Protein 8YUI (pdb70)

Foldseek 3Di:
DDFFAEEFEDEDDQQCLQVPDPPDCLNPVDALPLCDLVNLQLHLEYAYDDWEQDPVLATGRDVSHDVVSVLVRLVSVVVSCVSPVRYFYEYEYADCQQAPPPHPPNVSVLVCLPDPVSLLRHLVRQVVVCVVSVGQEYEYEHLDDALVSQVSVLVSLVNNLVVQVVVCVVVVVPVRGYFYEYEAELWQPSCLRCLLVLLSNLVSGQAYEYQQFCCAAPVDQWGAARAQAFADPVADWAARCNLVHPNPDDPVQSCQATPPGGGRHNLNSLSSQLQDANRDQQRYAYEFEQKKFKFFPFDDDPLRGGGGGDQDPDPPRDDQCLPLFQQPVCNSVSHNGMGGNQSVVRCVVDPGQWDWDADLQSQFIWIHRNVGGMIIHHHDLRSLLLVLVVCVVSVHNHYYYYHQSRQHSVNVNSVSRSCSRPPPPDDCVPPDNGDGHHDRHHHPSCAAADDADAQDAPDFCAAQHWHDDDFFIWGFNGTGDRDDPPPDDGIDGRHGHDD/DDFFAEEFEDEDDQQCLVVPDPPDCLNPVDALPLCDLVNLQLHLEYAYDDWEQDPVLATGRDVSHPVVSVLVRLVSVVVSCVSPVRYFYEYEYADCQQAPPPHPPNVSLQVCLQDPVSLLRHLVRQVVVCVVSVGQEYEYEHLADAQNRQVSVLVSLVNNLVVQVVVCVVVVVPVRGYFYEYEAELWQPSCLRHLLVLLSNLVSGQAYEYQQFCCAAPVDQWAAARAQAFADPVADWAARCNLVHPNPDDPVQSCQATPPRGGRHNLNSLSSQLQDANRDQQRYAYEFEQKKFKFFPFDDDPLRGGGGGDQDPDPPRDDQCLPLFQQPVCNSVSHNGMGGNQSVVRCVVDPGQWDWDADLQSQFIWIHRNVGSMIIHHHDLRSLLLVLVVCVVSVHNHYYYYHQSRQHSVNVNSVSRSCSRPPPPDDCPVPDNGDGHHDRHHHPSDAAADDADAQDAPDFCAAQHWHDDDFFIWGFNGTGDRDDPPPDDGIDGRHGHD

Structure (mmCIF, N/CA/C/O backbone):
data_8YUI
#
_entry.id   8YUI
#
_cell.length_a   97.380
_cell.length_b   97.380
_cell.length_c   197.347
_cell.angle_alpha   90.000
_cell.angle_beta   90.000
_cell.angle_gamma   90.000
#
_symmetry.space_group_name_H-M   'P 21 21 21'
#
loop_
_entity.id
_entity.type
_entity.pdbx_description
1 polymer 'Chitinase B'
2 branched 2-acetamido-2-deoxy-beta-D-glucopyranose-(1-4)-2-acetamido-2-deoxy-beta-D-glucopyranose
3 non-polymer GLYCEROL
4 non-polymer 2-METHYL-4,5-DIHYDRO-(1,2-DIDEOXY-ALPHA-D-GLUCOPYRANOSO)[2,1-D]-1,3-OXAZOLE
5 non-polymer 'ACETATE ION'
6 non-polymer 'PHOSPHATE ION'
7 water water
#
loop_
_atom_site.group_PDB
_atom_site.id
_atom_site.type_symbol
_atom_site.label_atom_id
_atom_site.label_alt_id
_atom_site.label_comp_id
_atom_site.label_asym_id
_atom_site.label_entity_id
_atom_site.label_seq_id
_atom_site.pdbx_PDB_ins_code
_atom_site.Cartn_x
_atom_site.Cartn_y
_atom_site.Cartn_z
_atom_site.occupancy
_atom_site.B_iso_or_equiv
_atom_site.auth_seq_id
_atom_site.auth_comp_id
_atom_site.auth_asym_id
_atom_site.auth_atom_id
_atom_site.pdbx_PDB_model_num
ATOM 1 N N . SER A 1 3 ? 1.18157 -0.87718 -11.68796 0.724 52.74651 2 SER A N 1
ATOM 2 C CA . SER A 1 3 ? 1.85567 -1.83296 -10.81237 0.724 51.85693 2 SER A CA 1
ATOM 3 C C . SER A 1 3 ? 1.66961 -3.26338 -11.31620 0.724 47.83586 2 SER A C 1
ATOM 4 O O . SER A 1 3 ? 1.61590 -3.50652 -12.52046 0.724 48.55345 2 SER A O 1
ATOM 7 N N . THR A 1 4 ? 1.58358 -4.20575 -10.38201 0.876 43.42380 3 THR A N 1
ATOM 8 C CA . THR A 1 4 ? 1.28933 -5.58612 -10.73414 0.876 39.12755 3 THR A CA 1
ATOM 9 C C . THR A 1 4 ? -0.12559 -5.68959 -11.28924 0.876 33.03947 3 THR A C 1
ATOM 10 O O . THR A 1 4 ? -1.06356 -5.08704 -10.75931 0.876 33.53044 3 THR A O 1
ATOM 14 N N . ARG A 1 5 ? -0.27833 -6.45846 -12.36393 1.000 29.11064 4 ARG A N 1
ATOM 15 C CA . ARG A 1 5 ? -1.59384 -6.63873 -12.96426 1.000 25.83103 4 ARG A CA 1
ATOM 16 C C . ARG A 1 5 ? -2.56497 -7.26768 -11.97058 1.000 24.65560 4 ARG A C 1
ATOM 17 O O . ARG A 1 5 ? -2.21197 -8.19132 -11.23134 1.000 26.31204 4 ARG A O 1
ATOM 25 N N . LYS A 1 6 ? -3.79986 -6.76718 -11.95389 1.000 22.97890 5 LYS A N 1
ATOM 26 C CA . LYS A 1 6 ? -4.81551 -7.35543 -11.09098 1.000 21.59535 5 LYS A CA 1
ATOM 27 C C . LYS A 1 6 ? -5.30118 -8.68199 -11.67295 1.000 21.10196 5 LYS A C 1
ATOM 28 O O . LYS A 1 6 ? -5.47890 -8.82744 -12.88868 1.000 21.37093 5 LYS A O 1
ATOM 34 N N . ALA A 1 7 ? -5.48348 -9.66646 -10.80510 1.000 19.48978 6 ALA A N 1
ATOM 35 C CA . ALA A 1 7 ? -6.06243 -10.93012 -11.23613 1.000 19.46612 6 ALA A CA 1
ATOM 36 C C . ALA A 1 7 ? -7.51335 -10.71691 -11.65197 1.000 18.95051 6 ALA A C 1
ATOM 37 O O . ALA A 1 7 ? -8.23146 -9.89756 -11.07116 1.000 18.94021 6 ALA A O 1
ATOM 39 N N . VAL A 1 8 ? -7.93160 -11.42083 -12.70094 1.000 17.35204 7 VAL A N 1
ATOM 40 C CA . VAL A 1 8 ? -9.31840 -11.43970 -13.15292 1.000 17.23133 7 VAL A CA 1
ATOM 41 C C . VAL A 1 8 ? -9.64484 -12.91587 -13.34052 1.000 18.41048 7 VAL A C 1
ATOM 42 O O . VAL A 1 8 ? -9.22173 -13.53449 -14.32591 1.000 19.10491 7 VAL A O 1
ATOM 46 N N . ILE A 1 9 ? -10.35617 -13.49517 -12.37347 1.000 17.41171 8 ILE A N 1
ATOM 47 C CA . ILE A 1 9 ? -10.53172 -14.93810 -12.25089 1.000 17.20985 8 ILE A CA 1
ATOM 48 C C . ILE A 1 9 ? -11.99510 -15.25477 -12.53797 1.000 17.64585 8 ILE A C 1
ATOM 49 O O . ILE A 1 9 ? -12.87963 -14.90852 -11.74563 1.000 18.06891 8 ILE A O 1
ATOM 54 N N . GLY A 1 10 ? -12.28168 -15.90828 -13.66205 1.000 16.53486 9 GLY A N 1
ATOM 55 C CA . GLY A 1 10 ? -13.65019 -16.25019 -14.02376 1.000 16.55551 9 GLY A CA 1
ATOM 56 C C . GLY A 1 10 ? -13.90054 -17.74963 -13.98260 1.000 17.62812 9 GLY A C 1
ATOM 57 O O . GLY A 1 10 ? -13.12261 -18.52938 -14.52588 1.000 18.41062 9 GLY A O 1
ATOM 58 N N . TYR A 1 11 ? -15.00274 -18.13888 -13.33645 1.000 17.14380 10 TYR A N 1
ATOM 59 C CA . TYR A 1 11 ? -15.38893 -19.54440 -13.33175 1.000 17.47166 10 TYR A CA 1
ATOM 60 C C . TYR A 1 11 ? -15.97202 -19.95851 -14.67697 1.000 19.81606 10 TYR A C 1
ATOM 61 O O . TYR A 1 11 ? -16.80783 -19.25651 -15.25370 1.000 19.45947 10 TYR A O 1
ATOM 70 N N . TYR A 1 12 ? -15.56179 -21.13197 -15.14599 1.000 18.90982 11 TYR A N 1
ATOM 71 C CA . TYR A 1 12 ? -16.23817 -21.82136 -16.23945 1.000 18.26245 11 TYR A CA 1
ATOM 72 C C . TYR A 1 12 ? -16.86059 -23.05791 -15.60817 1.000 18.76695 11 TYR A C 1
ATOM 73 O O . TYR A 1 12 ? -16.14278 -23.98186 -15.20627 1.000 19.66992 11 TYR A O 1
ATOM 82 N N . PHE A 1 13 ? -18.18230 -23.05988 -15.48033 1.000 19.26023 12 PHE A N 1
ATOM 83 C CA . PHE A 1 13 ? -18.89609 -24.16460 -14.85986 1.000 19.14673 12 PHE A CA 1
ATOM 84 C C . PHE A 1 13 ? -19.60823 -24.94711 -15.94853 1.000 19.83346 12 PHE A C 1
ATOM 85 O O . PHE A 1 13 ? -20.33339 -24.36375 -16.76693 1.000 20.55571 12 PHE A O 1
ATOM 93 N N . ILE A 1 14 ? -19.40817 -26.25905 -15.96348 1.000 20.34123 13 ILE A N 1
ATOM 94 C CA . ILE A 1 14 ? -20.12102 -27.08275 -16.93986 1.000 20.57594 13 ILE A CA 1
ATOM 95 C C . ILE A 1 14 ? -20.56800 -28.37559 -16.26597 1.000 21.44826 13 ILE A C 1
ATOM 96 O O . ILE A 1 14 ? -19.72924 -29.12424 -15.73796 1.000 22.25016 13 ILE A O 1
ATOM 101 N N . PRO A 1 15 ? -21.86707 -28.66252 -16.22945 1.000 21.66919 14 PRO A N 1
ATOM 102 C CA . PRO A 1 15 ? -22.33500 -29.87735 -15.54916 1.000 22.98797 14 PRO A CA 1
ATOM 103 C C . PRO A 1 15 ? -21.94203 -31.11599 -16.33942 1.000 22.96358 14 PRO A C 1
ATOM 104 O O . PRO A 1 15 ? -21.69013 -31.06782 -17.54900 1.000 23.26842 14 PRO A O 1
ATOM 108 N N . THR A 1 16 ? -21.95856 -32.25236 -15.63664 1.000 22.58188 15 THR A N 1
ATOM 109 C CA . THR A 1 16 ? -21.54293 -33.51960 -16.23531 1.000 22.18668 15 THR A CA 1
ATOM 110 C C . THR A 1 16 ? -22.32804 -33.84732 -17.49983 1.000 24.04288 15 THR A C 1
ATOM 111 O O . THR A 1 16 ? -21.74902 -34.32801 -18.48249 1.000 25.09237 15 THR A O 1
ATOM 115 N N . ASN A 1 17 ? -23.64483 -33.62212 -17.49698 1.000 24.59463 16 ASN A N 1
ATOM 116 C CA . ASN A 1 17 ? -24.41396 -34.00676 -18.67791 1.000 26.95144 16 ASN A CA 1
ATOM 117 C C . ASN A 1 17 ? -24.03708 -33.14877 -19.87833 1.000 25.76064 16 ASN A C 1
ATOM 118 O O . ASN A 1 17 ? -24.14342 -33.60413 -21.02312 1.000 27.72648 16 ASN A O 1
ATOM 123 N N . GLN A 1 18 ? -23.59209 -31.91292 -19.64326 1.000 24.34733 17 GLN A N 1
ATOM 124 C CA . GLN A 1 18 ? -23.14890 -31.06750 -20.74871 1.000 23.68471 17 GLN A CA 1
ATOM 125 C C . GLN A 1 18 ? -21.77207 -31.48001 -21.25707 1.000 24.69236 17 GLN A C 1
ATOM 126 O O . GLN A 1 18 ? -21.50705 -31.39761 -22.46306 1.000 25.40819 17 GLN A O 1
ATOM 132 N N . ILE A 1 19 ? -20.87794 -31.91664 -20.36649 1.000 24.12253 18 ILE A N 1
ATOM 133 C CA . ILE A 1 19 ? -19.62862 -32.52191 -20.82389 1.000 23.53726 18 ILE A CA 1
ATOM 134 C C . ILE A 1 19 ? -19.92651 -33.73891 -21.68902 1.000 25.47757 18 ILE A C 1
ATOM 135 O O . ILE A 1 19 ? -19.39537 -33.88743 -22.79839 1.000 26.66791 18 ILE A O 1
ATOM 140 N N . ASN A 1 20 ? -20.78750 -34.63104 -21.19021 1.000 26.41486 19 ASN A N 1
ATOM 141 C CA . ASN A 1 20 ? -21.03873 -35.89779 -21.86855 1.000 27.09432 19 ASN A CA 1
ATOM 142 C C . ASN A 1 20 ? -21.71216 -35.71058 -23.21918 1.000 28.02183 19 ASN A C 1
ATOM 143 O O . ASN A 1 20 ? -21.62091 -36.59836 -24.07561 1.000 30.25513 19 ASN A O 1
ATOM 148 N N . ASN A 1 21 ? -22.38746 -34.58671 -23.42248 1.000 27.14736 20 ASN A N 1
ATOM 149 C CA . ASN A 1 21 ? -23.05702 -34.28230 -24.67977 1.000 28.04005 20 ASN A CA 1
ATOM 150 C C . ASN A 1 21 ? -22.48212 -33.02395 -25.31540 1.000 27.16953 20 ASN A C 1
ATOM 151 O O . ASN A 1 21 ? -23.19252 -32.29659 -26.01714 1.000 27.46802 20 ASN A O 1
ATOM 156 N N . TYR A 1 22 ? -21.19264 -32.76441 -25.07930 1.000 26.58644 21 TYR A N 1
ATOM 157 C CA . TYR A 1 22 ? -20.61708 -31.47073 -25.42896 1.000 26.40397 21 TYR A CA 1
ATOM 158 C C . TYR A 1 22 ? -20.77335 -31.17609 -26.91085 1.000 27.19812 21 TYR A C 1
ATOM 159 O O . TYR A 1 22 ? -20.48865 -32.02165 -27.76454 1.000 28.66663 21 TYR A O 1
ATOM 168 N N . THR A 1 23 ? -21.22372 -29.96117 -27.20150 1.000 26.07619 22 THR A N 1
ATOM 169 C CA . THR A 1 23 ? -21.35272 -29.46650 -28.56036 1.000 27.24676 22 THR A CA 1
ATOM 170 C C . THR A 1 23 ? -21.23517 -27.95414 -28.51348 1.000 27.16076 22 THR A C 1
ATOM 171 O O . THR A 1 23 ? -21.67198 -27.31063 -27.55522 1.000 27.35661 22 THR A O 1
ATOM 175 N N . GLU A 1 24 ? -20.64087 -27.38995 -29.55550 1.000 26.78297 23 GLU A N 1
ATOM 176 C CA . GLU A 1 24 ? -20.52253 -25.94883 -29.68062 1.000 27.80402 23 GLU A CA 1
ATOM 177 C C . GLU A 1 24 ? -21.56267 -25.34208 -30.59789 1.000 29.78061 23 GLU A C 1
ATOM 178 O O . GLU A 1 24 ? -21.48922 -24.14458 -30.89388 1.000 31.32740 23 GLU A O 1
ATOM 184 N N . THR A 1 25 ? -22.54801 -26.12774 -31.03440 1.000 30.44633 24 THR A N 1
ATOM 185 C CA . THR A 1 25 ? -23.51406 -25.63701 -32.01028 1.000 30.89680 24 THR A CA 1
ATOM 186 C C . THR A 1 25 ? -24.96074 -25.86807 -31.58478 1.000 31.21263 24 THR A C 1
ATOM 187 O O . THR A 1 25 ? -25.85470 -25.86342 -32.43613 1.000 32.40388 24 THR A O 1
ATOM 191 N N . ASP A 1 26 ? -25.22705 -26.06530 -30.29057 1.000 30.19278 25 ASP A N 1
ATOM 192 C CA . ASP A 1 26 ? -26.61227 -26.24040 -29.84911 1.000 29.17882 25 ASP A CA 1
ATOM 193 C C . ASP A 1 26 ? -26.73281 -25.72360 -28.41565 1.000 27.63901 25 ASP A C 1
ATOM 194 O O . ASP A 1 26 ? -26.42311 -26.44555 -27.45897 1.000 26.52109 25 ASP A O 1
ATOM 199 N N . THR A 1 27 ? -27.18176 -24.47130 -28.27938 1.000 27.82379 26 THR A N 1
ATOM 200 C CA . THR A 1 27 ? -27.30178 -23.84834 -26.96283 1.000 28.19437 26 THR A CA 1
ATOM 201 C C . THR A 1 27 ? -28.35998 -24.50562 -26.08620 1.000 27.91912 26 THR A C 1
ATOM 202 O O . THR A 1 27 ? -28.37530 -24.24880 -24.87502 1.000 27.71458 26 THR A O 1
ATOM 206 N N . SER A 1 28 ? -29.24884 -25.32680 -26.65511 1.000 28.01129 27 SER A N 1
ATOM 207 C CA . SER A 1 28 ? -30.19350 -26.07490 -25.83303 1.000 29.24882 27 SER A CA 1
ATOM 208 C C . SER A 1 28 ? -29.542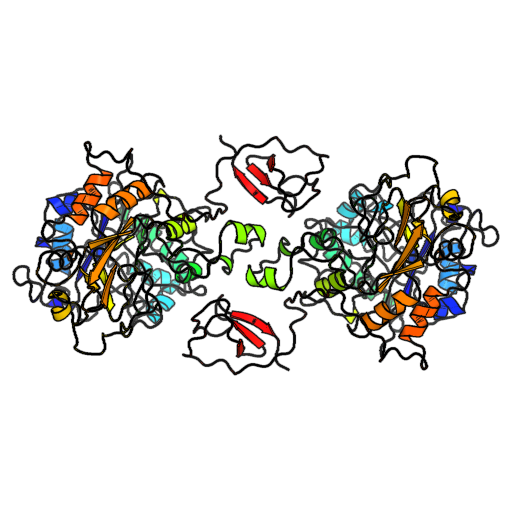16 -27.26289 -25.14105 1.000 29.54426 27 SER A C 1
ATOM 209 O O . SER A 1 28 ? -30.12243 -27.80315 -24.19308 1.000 31.54946 27 SER A O 1
ATOM 212 N N . VAL A 1 29 ? -28.35842 -27.66966 -25.58854 1.000 26.69637 28 VAL A N 1
ATOM 213 C CA . VAL A 1 29 ? -27.58159 -28.72963 -24.94627 1.000 26.25285 28 VAL A CA 1
ATOM 214 C C . VAL A 1 29 ? -26.45446 -28.15628 -24.09430 1.000 25.65388 28 VAL A C 1
ATOM 215 O O . VAL A 1 29 ? -26.33347 -28.48133 -22.91145 1.000 26.04559 28 VAL A O 1
ATOM 219 N N . VAL A 1 30 ? -25.61733 -27.31141 -24.68295 1.000 25.37085 29 VAL A N 1
ATOM 220 C CA . VAL A 1 30 ? -24.57201 -26.58647 -23.97334 1.000 23.50321 29 VAL A CA 1
ATOM 221 C C . VAL A 1 30 ? -24.78920 -25.09827 -24.20549 1.000 23.59650 29 VAL A C 1
ATOM 222 O O . VAL A 1 30 ? -24.44727 -24.56789 -25.26363 1.000 23.77811 29 VAL A O 1
ATOM 226 N N . PRO A 1 31 ? -25.36903 -24.38632 -23.23399 1.000 22.96496 30 PRO A N 1
ATOM 227 C CA . PRO A 1 31 ? -25.60677 -22.94635 -23.43209 1.000 23.00051 30 PRO A CA 1
ATOM 228 C C . PRO A 1 31 ? -24.34674 -22.12622 -23.64153 1.000 23.65457 30 PRO A C 1
ATOM 229 O O . PRO A 1 31 ? -24.38545 -21.13488 -24.38210 1.000 25.12846 30 PRO A O 1
ATOM 233 N N . PHE A 1 32 ? -23.23002 -22.48797 -23.00763 1.000 21.32781 31 PHE A N 1
ATOM 234 C CA . PHE A 1 32 ? -22.01954 -21.66741 -23.02433 1.000 21.09931 31 PHE A CA 1
ATOM 235 C C . PHE A 1 32 ? -20.80956 -22.54217 -23.31843 1.000 21.31892 31 PHE A C 1
ATOM 236 O O . PHE A 1 32 ? -20.04352 -22.90229 -22.41009 1.000 22.55426 31 PHE A O 1
ATOM 244 N N . PRO A 1 33 ? -20.61072 -22.91041 -24.58343 1.000 21.66802 32 PRO A N 1
ATOM 245 C CA . PRO A 1 33 ? -19.42500 -23.69089 -24.94927 1.000 22.03853 32 PRO A CA 1
ATOM 246 C C . PRO A 1 33 ? -18.16374 -22.83975 -24.88776 1.000 22.19402 32 PRO A C 1
ATOM 247 O O . PRO A 1 33 ? -18.20518 -21.60513 -24.88433 1.000 23.10282 32 PRO A O 1
ATOM 251 N N . VAL A 1 34 ? -17.02237 -23.53404 -24.86796 1.000 22.33501 33 VAL A N 1
ATOM 252 C CA . VAL A 1 34 ? -15.72844 -22.86992 -24.72942 1.000 22.38176 33 VAL A CA 1
ATOM 253 C C . VAL A 1 34 ? -15.49397 -21.87431 -25.86087 1.000 23.67094 33 VAL A C 1
ATOM 254 O O . VAL A 1 34 ? -14.84003 -20.84143 -25.66677 1.000 24.36488 33 VAL A O 1
ATOM 258 N N . SER A 1 35 ? -16.03105 -22.15337 -27.05384 1.000 23.58485 34 SER A N 1
ATOM 259 C CA . SER A 1 35 ? -15.84718 -21.25112 -28.18397 1.000 24.56745 34 SER A CA 1
ATOM 260 C C . SER A 1 35 ? -16.43660 -19.86529 -27.94473 1.000 24.93086 34 SER A C 1
ATOM 261 O O . SER A 1 35 ? -16.09649 -18.92798 -28.67818 1.000 26.07571 34 SER A O 1
ATOM 264 N N . ASN A 1 36 ? -17.32136 -19.70694 -26.95370 1.000 24.83656 35 ASN A N 1
ATOM 265 C CA . ASN A 1 36 ? -17.81557 -18.37224 -26.63688 1.000 22.93968 35 ASN A CA 1
ATOM 266 C C . ASN A 1 36 ? -16.78863 -17.53242 -25.89447 1.000 23.73955 35 ASN A C 1
ATOM 267 O O . ASN A 1 36 ? -16.98032 -16.31490 -25.77171 1.000 25.60402 35 ASN A O 1
ATOM 272 N N . ILE A 1 37 ? -15.71924 -18.14703 -25.39179 1.000 22.51472 36 ILE A N 1
ATOM 273 C CA . ILE A 1 37 ? -14.60986 -17.40714 -24.78954 1.000 22.90430 36 ILE A CA 1
ATOM 274 C C . ILE A 1 37 ? -13.68895 -17.05896 -25.95325 1.000 24.26445 36 ILE A C 1
ATOM 275 O O . ILE A 1 37 ? -12.77493 -17.81549 -26.29944 1.000 24.86975 36 ILE A O 1
ATOM 280 N N . THR A 1 38 ? -13.94826 -15.90452 -26.56892 1.000 23.91238 37 THR A N 1
ATOM 281 C CA . THR A 1 38 ? -13.21825 -15.45681 -27.74536 1.000 25.17187 37 THR A CA 1
ATOM 282 C C . THR A 1 38 ? -11.80163 -15.04969 -27.35751 1.000 26.02513 37 THR A C 1
ATOM 283 O O . THR A 1 38 ? -11.50540 -14.85507 -26.17788 1.000 24.21536 37 THR A O 1
ATOM 287 N N . PRO A 1 39 ? -10.90290 -14.88541 -28.33845 1.000 26.55507 38 PRO A N 1
ATOM 288 C CA . PRO A 1 39 ? -9.56454 -14.36392 -28.01473 1.000 26.92188 38 PRO A CA 1
ATOM 289 C C . PRO A 1 39 ? -9.58983 -13.07719 -27.20623 1.000 26.11468 38 PRO A C 1
ATOM 290 O O . PRO A 1 39 ? -8.79687 -12.94199 -26.26446 1.000 25.42461 38 PRO A O 1
ATOM 294 N N . ALA A 1 40 ? -10.50356 -12.14720 -27.51619 1.000 25.46730 39 ALA A N 1
ATOM 295 C CA . ALA A 1 40 ? -10.58824 -10.90806 -26.74605 1.000 26.27185 39 ALA A CA 1
ATOM 296 C C . ALA A 1 40 ? -10.91271 -11.18519 -25.28238 1.000 25.53532 39 ALA A C 1
ATOM 297 O O . ALA A 1 40 ? -10.30714 -10.59113 -24.37643 1.000 26.62529 39 ALA A O 1
ATOM 299 N N . LYS A 1 41 ? -11.87135 -12.07973 -25.02780 1.000 24.11802 40 LYS A N 1
ATOM 300 C CA . LYS A 1 41 ? -12.20407 -12.42913 -23.64610 1.000 22.85170 40 LYS A CA 1
ATOM 301 C C . LYS A 1 41 ? -11.04179 -13.13649 -22.96061 1.000 22.41335 40 LYS A C 1
ATOM 302 O O . LYS A 1 41 ? -10.75929 -12.88092 -21.78254 1.000 22.22193 40 LYS A O 1
ATOM 308 N N . ALA A 1 42 ? -10.35417 -14.03085 -23.67814 1.000 22.14694 41 ALA A N 1
ATOM 309 C CA . ALA A 1 42 ? -9.22621 -14.74228 -23.08539 1.000 22.48833 41 ALA A CA 1
ATOM 310 C C . ALA A 1 42 ? -8.12831 -13.78050 -22.65252 1.000 21.92307 41 ALA A C 1
ATOM 311 O O . ALA A 1 42 ? -7.45796 -14.01313 -21.64263 1.000 23.08242 41 ALA A O 1
ATOM 313 N N . LYS A 1 43 ? -7.93764 -12.68828 -23.39405 1.000 22.64099 42 LYS A N 1
ATOM 314 C CA . LYS A 1 43 ? -6.93833 -11.68563 -23.04148 1.000 22.71462 42 LYS A CA 1
ATOM 315 C C . LYS A 1 43 ? -7.33092 -10.88380 -21.80876 1.000 22.57786 42 LYS A C 1
ATOM 316 O O . LYS A 1 43 ? -6.45018 -10.34611 -21.12607 1.000 23.74951 42 LYS A O 1
ATOM 322 N N . GLN A 1 44 ? -8.62291 -10.78742 -21.51452 1.000 20.78064 43 GLN A N 1
ATOM 323 C CA . GLN A 1 44 ? -9.09921 -10.01242 -20.37764 1.000 20.00027 43 GLN A CA 1
ATOM 324 C C . GLN A 1 44 ? -9.12186 -10.81888 -19.08683 1.000 19.35558 43 GLN A C 1
ATOM 325 O O . GLN A 1 44 ? -9.29569 -10.23758 -18.00299 1.000 20.93271 43 GLN A O 1
ATOM 331 N N . LEU A 1 45 ? -8.95348 -12.13066 -19.17525 1.000 19.69260 44 LEU A N 1
ATOM 332 C CA . LEU A 1 45 ? -8.88613 -13.00060 -18.01073 1.000 19.48054 44 LEU A CA 1
ATOM 333 C C . LEU A 1 45 ? -7.43486 -13.27152 -17.65594 1.000 19.59904 44 LEU A C 1
ATOM 334 O O . LEU A 1 45 ? -6.56629 -13.35115 -18.53144 1.000 21.90293 44 LEU A O 1
ATOM 339 N N . THR A 1 46 ? -7.17136 -13.43102 -16.35347 1.000 19.25724 45 THR A N 1
ATOM 340 C CA . THR A 1 46 ? -5.89732 -14.01774 -15.95083 1.000 18.99863 45 THR A CA 1
ATOM 341 C C . THR A 1 46 ? -6.03733 -15.47553 -15.55213 1.000 19.36150 45 THR A C 1
ATOM 342 O O . THR A 1 46 ? -5.06972 -16.23288 -15.66288 1.000 20.86075 45 THR A O 1
ATOM 346 N N . HIS A 1 47 ? -7.22243 -15.88522 -15.09587 1.000 18.54280 46 HIS A N 1
ATOM 347 C CA . HIS A 1 47 ? -7.46042 -17.25285 -14.67490 1.000 18.37630 46 HIS A CA 1
ATOM 348 C C . HIS A 1 47 ? -8.87017 -17.64390 -15.07793 1.000 17.67264 46 HIS A C 1
ATOM 349 O O . HIS A 1 47 ? -9.80096 -16.84169 -14.96619 1.000 18.52819 46 HIS A O 1
ATOM 356 N N . ILE A 1 48 ? -9.03343 -18.88209 -15.52687 1.000 17.61290 47 ILE A N 1
ATOM 357 C CA . ILE A 1 48 ? -10.34722 -19.50326 -15.65290 1.000 17.49039 47 ILE A CA 1
ATOM 358 C C . ILE A 1 48 ? -10.37353 -20.66135 -14.66752 1.000 18.07184 47 ILE A C 1
ATOM 359 O O . ILE A 1 48 ? -9.49073 -21.52680 -14.70736 1.000 19.79507 47 ILE A O 1
ATOM 364 N N . ASN A 1 49 ? -11.36837 -20.67677 -13.77421 1.000 17.71436 48 ASN A N 1
ATOM 365 C CA . ASN A 1 49 ? -11.54108 -21.79376 -12.84363 1.000 18.45136 48 ASN A CA 1
ATOM 366 C C . ASN A 1 49 ? -12.52387 -22.78151 -13.46928 1.000 18.69235 48 ASN A C 1
ATOM 367 O O . ASN A 1 49 ? -13.74375 -22.57618 -13.42914 1.000 19.27308 48 ASN A O 1
ATOM 372 N N . PHE A 1 50 ? -12.00191 -23.86101 -14.05037 1.000 18.25482 49 PHE A N 1
ATOM 373 C CA . PHE A 1 50 ? -12.87184 -24.93331 -14.52598 1.000 18.27252 49 PHE A CA 1
ATOM 374 C C . PHE A 1 50 ? -13.52025 -25.62291 -13.32818 1.000 18.52677 49 PHE A C 1
ATOM 375 O O . PHE A 1 50 ? -12.82617 -25.99589 -12.37823 1.000 19.89471 49 PHE A O 1
ATOM 383 N N . SER A 1 51 ? -14.83886 -25.82850 -13.37643 1.000 18.50998 50 SER A N 1
ATOM 384 C CA . SER A 1 51 ? -15.55647 -26.32696 -12.20042 1.000 18.51500 50 SER A CA 1
ATOM 385 C C . SER A 1 51 ? -16.69228 -27.25156 -12.63812 1.000 19.47596 50 SER A C 1
ATOM 386 O O . SER A 1 51 ? -17.27859 -27.05176 -13.70737 1.000 20.26835 50 SER A O 1
ATOM 389 N N . PHE A 1 52 ? -17.00917 -28.27558 -11.82717 1.000 19.64336 51 PHE A N 1
ATOM 390 C CA . PHE A 1 52 ? -16.35110 -28.63606 -10.56255 1.000 19.90157 51 PHE A CA 1
ATOM 391 C C . PHE A 1 52 ? -15.89997 -30.08902 -10.60351 1.000 20.46077 51 PHE A C 1
ATOM 392 O O . PHE A 1 52 ? -16.62745 -30.96297 -11.10877 1.000 21.61990 51 PHE A O 1
ATOM 400 N N . LEU A 1 53 ? -14.71354 -30.35650 -10.05853 1.000 19.24941 52 LEU A N 1
ATOM 401 C CA . LEU A 1 53 ? -14.32683 -31.71190 -9.69119 1.000 18.87195 52 LEU A CA 1
ATOM 402 C C . LEU A 1 53 ? -14.68871 -31.92802 -8.22244 1.000 19.48307 52 LEU A C 1
ATOM 403 O O . LEU A 1 53 ? -15.21660 -31.03143 -7.55782 1.000 19.82144 52 LEU A O 1
ATOM 408 N N . ASP A 1 54 ? -14.40943 -33.12481 -7.70742 1.000 20.02749 53 ASP A N 1
ATOM 409 C CA . ASP A 1 54 ? -14.89402 -33.51946 -6.38476 1.000 20.06454 53 ASP A CA 1
ATOM 410 C C . ASP A 1 54 ? -13.79077 -34.28264 -5.66442 1.000 20.47448 53 ASP A C 1
ATOM 411 O O . ASP A 1 54 ? -12.68665 -34.47251 -6.18863 1.000 20.32547 53 ASP A O 1
ATOM 416 N N A ILE A 1 55 ? -14.08567 -34.70420 -4.43509 0.687 20.04263 54 ILE A N 1
ATOM 417 N N B ILE A 1 55 ? -14.09571 -34.70121 -4.43730 0.313 20.49708 54 ILE A N 1
ATOM 418 C CA A ILE A 1 55 ? -13.29512 -35.70203 -3.72562 0.687 20.59612 54 ILE A CA 1
ATOM 419 C CA B ILE A 1 55 ? -13.32627 -35.70194 -3.71031 0.313 20.81046 54 ILE A CA 1
ATOM 420 C C A ILE A 1 55 ? -14.17687 -36.93158 -3.57784 0.687 21.76840 54 ILE A C 1
ATOM 421 C C B ILE A 1 55 ? -14.20266 -36.93877 -3.59441 0.313 21.67261 54 ILE A C 1
ATOM 422 O O A ILE A 1 55 ? -15.29775 -36.83462 -3.06241 0.687 23.20918 54 ILE A O 1
ATOM 423 O O B ILE A 1 55 ? -15.33964 -36.85441 -3.11308 0.313 22.61986 54 ILE A O 1
ATOM 432 N N . ASN A 1 56 ? -13.68675 -38.07991 -4.04467 1.000 21.59544 55 ASN A N 1
ATOM 433 C CA . ASN A 1 56 ? -14.47043 -39.30869 -4.05379 1.000 22.89038 55 ASN A CA 1
ATOM 434 C C . ASN A 1 56 ? -14.32869 -40.07518 -2.73511 1.000 22.56494 55 ASN A C 1
ATOM 435 O O . ASN A 1 56 ? -13.62692 -39.65116 -1.81044 1.000 22.58691 55 ASN A O 1
ATOM 440 N N . SER A 1 57 ? -15.00474 -41.22774 -2.64761 1.000 23.98249 56 SER A N 1
ATOM 441 C CA . SER A 1 57 ? -14.95170 -42.02788 -1.42328 1.000 25.51029 56 SER A CA 1
ATOM 442 C C . SER A 1 57 ? -13.58022 -42.65289 -1.19851 1.000 25.17985 56 SER A C 1
ATOM 443 O O . SER A 1 57 ? -13.28541 -43.08670 -0.07555 1.000 26.01584 56 SER A O 1
ATOM 446 N N A ASN A 1 58 ? -12.74538 -42.73220 -2.23608 0.599 24.98815 57 ASN A N 1
ATOM 447 N N B ASN A 1 58 ? -12.75022 -42.73035 -2.24100 0.401 24.55716 57 ASN A N 1
ATOM 448 C CA A ASN A 1 58 ? -11.34654 -43.10926 -2.06149 0.599 25.79880 57 ASN A CA 1
ATOM 449 C CA B ASN A 1 58 ? -11.34718 -43.09857 -2.09468 0.401 24.64734 57 ASN A CA 1
ATOM 450 C C A ASN A 1 58 ? -10.49969 -41.95819 -1.53767 0.599 24.69241 57 ASN A C 1
ATOM 451 C C B ASN A 1 58 ? -10.50489 -41.96203 -1.53463 0.401 23.79591 57 ASN A C 1
ATOM 452 O O A ASN A 1 58 ? -9.28017 -42.11798 -1.38981 0.599 24.70635 57 ASN A O 1
ATOM 453 O O B ASN A 1 58 ? -9.29056 -42.13539 -1.36520 0.401 23.54269 57 ASN A O 1
ATOM 462 N N . LEU A 1 59 ? -11.12013 -40.80929 -1.26172 1.000 22.74284 58 LEU A N 1
ATOM 463 C CA . LEU A 1 59 ? -10.44446 -39.65527 -0.66869 1.000 21.31794 58 LEU A CA 1
ATOM 464 C C . LEU A 1 59 ? -9.39382 -39.06253 -1.60930 1.000 22.18785 58 LEU A C 1
ATOM 465 O O . LEU A 1 59 ? -8.34434 -38.57791 -1.18095 1.000 22.33071 58 LEU A O 1
ATOM 470 N N . GLU A 1 60 ? -9.69774 -39.08572 -2.90533 1.000 21.22382 59 GLU A N 1
ATOM 471 C CA . GLU A 1 60 ? -8.85998 -38.49828 -3.93712 1.000 22.00211 59 GLU A CA 1
ATOM 472 C C . GLU A 1 60 ? -9.65575 -37.49141 -4.75438 1.000 21.51485 59 GLU A C 1
ATOM 473 O O . GLU A 1 60 ? -10.87542 -37.61261 -4.91372 1.000 23.26543 59 GLU A O 1
ATOM 479 N N A CYS A 1 61 ? -8.95861 -36.47121 -5.23697 0.766 21.14236 60 CYS A N 1
ATOM 480 N N B CYS A 1 61 ? -8.93807 -36.48905 -5.26446 0.234 22.24754 60 CYS A N 1
ATOM 481 C CA A CYS A 1 61 ? -9.53690 -35.58798 -6.23440 0.766 21.68820 60 CYS A CA 1
ATOM 482 C CA B CYS A 1 61 ? -9.46522 -35.59349 -6.28692 0.234 22.86250 60 CYS A CA 1
ATOM 483 C C A CYS A 1 61 ? -9.97147 -36.41372 -7.43693 0.766 22.43168 60 CYS A C 1
ATOM 484 C C B CYS A 1 61 ? -9.95280 -36.41474 -7.47661 0.234 22.57954 60 CYS A C 1
ATOM 485 O O A CYS A 1 61 ? -9.22715 -37.27777 -7.90777 0.766 23.38837 60 CYS A O 1
ATOM 486 O O B CYS A 1 61 ? -9.22706 -37.27466 -7.98342 0.234 23.00761 60 CYS A O 1
ATOM 491 N N . ALA A 1 62 ? -11.18418 -36.16289 -7.92512 1.000 21.81356 61 ALA A N 1
ATOM 492 C CA . ALA A 1 62 ? -11.71957 -36.97443 -9.01560 1.000 22.89786 61 ALA A CA 1
ATOM 493 C C . ALA A 1 62 ? -12.81236 -36.22915 -9.76491 1.000 22.82285 61 ALA A C 1
ATOM 494 O O . ALA A 1 62 ? -13.51233 -35.38938 -9.19761 1.000 22.84316 61 ALA A O 1
ATOM 496 N N . TRP A 1 63 ? -12.96007 -36.56865 -11.04558 1.000 22.59995 62 TRP A N 1
ATOM 497 C CA . TRP A 1 63 ? -14.14270 -36.17548 -11.79654 1.000 22.52546 62 TRP A CA 1
ATOM 498 C C . TRP A 1 63 ? -15.35611 -36.94430 -11.28046 1.000 23.45957 62 TRP A C 1
ATOM 499 O O . TRP A 1 63 ? -15.23261 -38.05140 -10.75042 1.000 24.57951 62 TRP A O 1
ATOM 510 N N . ASP A 1 64 ? -16.53696 -36.34665 -11.43962 1.000 24.16675 63 ASP A N 1
ATOM 511 C CA . ASP A 1 64 ? -17.78353 -37.08188 -11.27127 1.000 24.43515 63 ASP A CA 1
ATOM 512 C C . ASP A 1 64 ? -17.66333 -38.41087 -12.01905 1.000 25.32413 63 ASP A C 1
ATOM 513 O O . ASP A 1 64 ? -17.28707 -38.41580 -13.19754 1.000 25.35515 63 ASP A O 1
ATOM 518 N N . PRO A 1 65 ? -17.92029 -39.55114 -11.36630 1.000 26.84239 64 PRO A N 1
ATOM 519 C CA . PRO A 1 65 ? -17.69356 -40.84611 -12.03239 1.000 28.07081 64 PRO A CA 1
ATOM 520 C C . PRO A 1 65 ? -18.57653 -41.08416 -13.24798 1.000 28.99411 64 PRO A C 1
ATOM 521 O O . PRO A 1 65 ? -18.29387 -42.00903 -14.02494 1.000 30.66187 64 PRO A O 1
ATOM 525 N N . ALA A 1 66 ? -19.62711 -40.29117 -13.44071 1.000 28.16225 65 ALA A N 1
ATOM 526 C CA . ALA A 1 66 ? -20.44565 -40.39286 -14.64240 1.000 27.66973 65 ALA A CA 1
ATOM 527 C C . ALA A 1 66 ? -19.85351 -39.64710 -15.83121 1.000 28.36219 65 ALA A C 1
ATOM 528 O O . ALA A 1 66 ? -20.43117 -39.70327 -16.92556 1.000 28.74563 65 ALA A O 1
ATOM 530 N N . THR A 1 67 ? -18.72217 -38.96913 -15.65036 1.00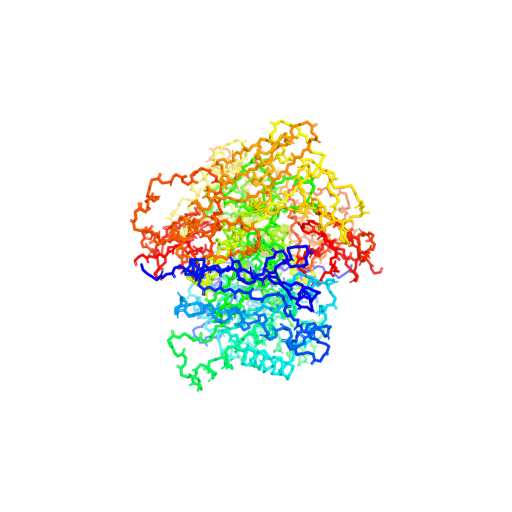0 26.99445 66 THR A N 1
ATOM 531 C CA . THR A 1 67 ? -18.12478 -38.18773 -16.72646 1.000 26.21437 66 THR A CA 1
ATOM 532 C C . THR A 1 67 ? -17.52591 -39.09425 -17.79446 1.000 27.46025 66 THR A C 1
ATOM 533 O O . THR A 1 67 ? -16.80793 -40.05172 -17.48577 1.000 28.58776 66 THR A O 1
ATOM 537 N N . ASN A 1 68 ? -17.81939 -38.78283 -19.05533 1.000 27.94773 67 ASN A N 1
ATOM 538 C CA . ASN A 1 68 ? -17.13582 -39.39698 -20.18869 1.000 29.07584 67 ASN A CA 1
ATOM 539 C C . ASN A 1 68 ? -15.75301 -38.76261 -20.26787 1.000 28.42542 67 ASN A C 1
ATOM 540 O O . ASN A 1 68 ? -15.62874 -37.56686 -20.55125 1.000 28.23389 67 ASN A O 1
ATOM 545 N N . ASP A 1 69 ? -14.71206 -39.55180 -19.98898 1.000 28.24182 68 ASP A N 1
ATOM 546 C CA . ASP A 1 69 ? -13.37214 -38.98585 -19.84978 1.000 27.42076 68 ASP A CA 1
ATOM 547 C C . ASP A 1 69 ? -12.86830 -38.38462 -21.15894 1.000 26.50085 68 ASP A C 1
ATOM 548 O O . ASP A 1 69 ? -12.22883 -37.32408 -21.15778 1.000 26.80382 68 ASP A O 1
ATOM 553 N N . ALA A 1 70 ? -13.14611 -39.04209 -22.28834 1.000 28.24976 69 ALA A N 1
ATOM 554 C CA . ALA A 1 70 ? -12.70753 -38.49964 -23.56951 1.000 28.78971 69 ALA A CA 1
ATOM 555 C C . ALA A 1 70 ? -13.31955 -37.12664 -23.82317 1.000 27.94559 69 ALA A C 1
ATOM 556 O O . ALA A 1 70 ? -12.63323 -36.20713 -24.28904 1.000 28.23272 69 ALA A O 1
ATOM 558 N N A LYS A 1 71 ? -14.60922 -36.96318 -23.51665 0.493 28.10004 70 LYS A N 1
ATOM 559 N N B LYS A 1 71 ? -14.60872 -36.96325 -23.51528 0.507 28.11896 70 LYS A N 1
ATOM 560 C CA A LYS A 1 71 ? -15.24858 -35.66603 -23.71647 0.493 27.95995 70 LYS A CA 1
ATOM 561 C CA B LYS A 1 71 ? -15.24497 -35.66550 -23.71754 0.507 28.01859 70 LYS A CA 1
ATOM 562 C C A LYS A 1 71 ? -14.72154 -34.63601 -22.72715 0.493 26.98860 70 LYS A C 1
ATOM 563 C C B LYS A 1 71 ? -14.71907 -34.63577 -22.72759 0.507 27.04348 70 LYS A C 1
ATOM 564 O O A LYS A 1 71 ? -14.57165 -33.45739 -23.07079 0.493 27.05096 70 LYS A O 1
ATOM 565 O O B LYS A 1 71 ? -14.56841 -33.45702 -23.07090 0.507 27.12232 70 LYS A O 1
ATOM 576 N N . ALA A 1 72 ? -14.43432 -35.06128 -21.49464 1.000 25.25446 71 ALA A N 1
ATOM 577 C CA . ALA A 1 72 ? -13.87815 -34.13920 -20.50909 1.000 24.81939 71 ALA A CA 1
ATOM 578 C C . ALA A 1 72 ? -12.52985 -33.59736 -20.96928 1.000 24.63032 71 ALA A C 1
ATOM 579 O O . ALA A 1 72 ? -12.26640 -32.39082 -20.87557 1.000 24.47419 71 ALA A O 1
ATOM 581 N N . ARG A 1 73 ? -11.66193 -34.47860 -21.47538 1.000 25.84413 72 ARG A N 1
ATOM 582 C CA . ARG A 1 73 ? -10.35657 -34.03249 -21.94816 1.000 24.89764 72 ARG A CA 1
ATOM 583 C C . ARG A 1 73 ? -10.50010 -33.07967 -23.12145 1.000 26.90137 72 ARG A C 1
ATOM 584 O O . ARG A 1 73 ? -9.75779 -32.09778 -23.22990 1.000 27.33450 72 ARG A O 1
ATOM 592 N N . ASP A 1 74 ? -11.46079 -33.34778 -24.00371 1.000 27.40302 73 ASP A N 1
ATOM 593 C CA . ASP A 1 74 ? -11.69133 -32.45581 -25.13063 1.000 28.31974 73 ASP A CA 1
ATOM 594 C C . ASP A 1 74 ? -12.08528 -31.06033 -24.65219 1.000 26.73751 73 ASP A C 1
ATOM 595 O O . ASP A 1 74 ? -11.57015 -30.05252 -25.15527 1.000 27.32176 73 ASP A O 1
ATOM 600 N N . VAL A 1 75 ? -12.99473 -30.98123 -23.67480 1.000 24.38376 74 VAL A N 1
ATOM 601 C CA . VAL A 1 75 ? -13.43008 -29.68066 -23.16326 1.000 23.26550 74 VAL A CA 1
ATOM 602 C C . VAL A 1 75 ? -12.26218 -28.94377 -22.51501 1.000 23.53636 74 VAL A C 1
ATOM 603 O O . VAL A 1 75 ? -12.03635 -27.75280 -22.76656 1.000 23.03372 74 VAL A O 1
ATOM 607 N N . VAL A 1 76 ? -11.50568 -29.64044 -21.66063 1.000 22.85625 75 VAL A N 1
ATOM 608 C CA . VAL A 1 76 ? -10.36287 -29.00815 -21.00496 1.000 22.59262 75 VAL A CA 1
ATOM 609 C C . VAL A 1 76 ? -9.33302 -28.55678 -22.03717 1.000 23.35269 75 VAL A C 1
ATOM 610 O O . VAL A 1 76 ? -8.76938 -27.45977 -21.93280 1.000 24.14111 75 VAL A O 1
ATOM 614 N N . ASN A 1 77 ? -9.09062 -29.38235 -23.06289 1.000 23.51873 76 ASN A N 1
ATOM 615 C CA . ASN A 1 77 ? -8.12973 -29.02063 -24.10419 1.000 24.47841 76 ASN A CA 1
ATOM 616 C C . ASN A 1 77 ? -8.55152 -27.75169 -24.84113 1.000 24.56411 76 ASN A C 1
ATOM 617 O O . ASN A 1 77 ? -7.70340 -26.93711 -25.22858 1.000 25.68396 76 ASN A O 1
ATOM 622 N N . ARG A 1 78 ? -9.85621 -27.56706 -25.05289 1.000 23.75439 77 ARG A N 1
ATOM 623 C CA . ARG A 1 78 ? -10.32275 -26.32849 -25.67059 1.000 23.69299 77 ARG A CA 1
ATOM 624 C C . ARG A 1 78 ? -10.02103 -25.12379 -24.78821 1.000 23.62660 77 ARG A C 1
ATOM 625 O O . ARG A 1 78 ? -9.66367 -24.05367 -25.29079 1.000 24.16128 77 ARG A O 1
ATOM 633 N N . LEU A 1 79 ? -10.16838 -25.27279 -23.46592 1.000 22.80720 78 LEU A N 1
ATOM 634 C CA . LEU A 1 79 ? -9.81702 -24.17755 -22.56561 1.000 21.48447 78 LEU A CA 1
ATOM 635 C C . LEU A 1 79 ? -8.31686 -23.90503 -22.58924 1.000 22.74100 78 LEU A C 1
ATOM 636 O O . LEU A 1 79 ? -7.89232 -22.74841 -22.69220 1.000 23.18524 78 LEU A O 1
ATOM 641 N N . THR A 1 80 ? -7.48851 -24.95132 -22.45936 1.000 22.44326 79 THR A N 1
ATOM 642 C CA . THR A 1 80 ? -6.05209 -24.69603 -22.41890 1.000 22.42431 79 THR A CA 1
ATOM 643 C C . THR A 1 80 ? -5.52636 -24.16572 -23.74741 1.000 23.59483 79 THR A C 1
ATOM 644 O O . THR A 1 80 ? -4.51418 -23.45763 -23.76306 1.000 24.81238 79 THR A O 1
ATOM 648 N N . ALA A 1 81 ? -6.21672 -24.46051 -24.85363 1.000 23.43289 80 ALA A N 1
ATOM 649 C CA . ALA A 1 81 ? -5.84606 -23.88761 -26.14322 1.000 24.58915 80 ALA A CA 1
ATOM 650 C C . ALA A 1 81 ? -5.95006 -22.36490 -26.13393 1.000 24.92779 80 ALA A C 1
ATOM 651 O O . ALA A 1 81 ? -5.25976 -21.69021 -26.91068 1.000 27.13404 80 ALA A O 1
ATOM 653 N N . LEU A 1 82 ? -6.79749 -21.80271 -25.26283 1.000 23.94265 81 LEU A N 1
ATOM 654 C CA . LEU A 1 82 ? -6.93536 -20.35302 -25.18957 1.000 23.31996 81 LEU A CA 1
ATOM 655 C C . LEU A 1 82 ? -5.65504 -19.67218 -24.72956 1.000 25.54360 81 LEU A C 1
ATOM 656 O O . LEU A 1 82 ? -5.48979 -18.46851 -24.96653 1.000 25.88561 81 LEU A O 1
ATOM 661 N N A LYS A 1 83 ? -4.75335 -20.40467 -24.06601 0.656 24.94925 82 LYS A N 1
ATOM 662 N N B LYS A 1 83 ? -4.75470 -20.40690 -24.06817 0.344 25.49619 82 LYS A N 1
ATOM 663 C CA A LYS A 1 83 ? -3.50658 -19.80285 -23.61260 0.656 25.85661 82 LYS A CA 1
ATOM 664 C CA B LYS A 1 83 ? -3.50103 -19.82087 -23.61013 0.344 26.09204 82 LYS A CA 1
ATOM 665 C C A LYS A 1 83 ? -2.66065 -19.29908 -24.77308 0.656 27.94062 82 LYS A C 1
ATOM 666 C C B LYS A 1 83 ? -2.63483 -19.33638 -24.76517 0.344 27.79699 82 LYS A C 1
ATOM 667 O O A LYS A 1 83 ? -1.77457 -18.46216 -24.56502 0.656 29.79456 82 LYS A O 1
ATOM 668 O O B LYS A 1 83 ? -1.70054 -18.55810 -24.54230 0.344 28.95954 82 LYS A O 1
ATOM 679 N N . ALA A 1 84 ? -2.92615 -19.77143 -25.99309 1.000 28.38174 83 ALA A N 1
ATOM 680 C CA . ALA A 1 84 ? -2.22506 -19.23881 -27.15481 1.000 31.71373 83 ALA A CA 1
ATOM 681 C C . ALA A 1 84 ? -2.49225 -17.75033 -27.34467 1.000 32.45260 83 ALA A C 1
ATOM 682 O O . ALA A 1 84 ? -1.67086 -17.05285 -27.94443 1.000 33.89090 83 ALA A O 1
ATOM 684 N N . HIS A 1 85 ? -3.60952 -17.24349 -26.82783 1.000 32.25907 84 HIS A N 1
ATOM 685 C CA . HIS A 1 85 ? -3.96248 -15.83977 -26.98425 1.000 33.33895 84 HIS A CA 1
ATOM 686 C C . HIS A 1 85 ? -3.52915 -14.98042 -25.80746 1.000 31.25833 84 HIS A C 1
ATOM 687 O O . HIS A 1 85 ? -3.67426 -13.75365 -25.86675 1.000 31.30025 84 HIS A O 1
ATOM 694 N N . ASN A 1 86 ? -3.00497 -15.58648 -24.74941 1.000 28.60837 85 ASN A N 1
ATOM 695 C CA . ASN A 1 86 ? -2.68416 -14.84387 -23.54257 1.000 27.61558 85 ASN A CA 1
ATOM 696 C C . ASN A 1 86 ? -1.65492 -15.63780 -22.75224 1.000 28.02051 85 ASN A C 1
ATOM 697 O O . ASN A 1 86 ? -2.01811 -16.59368 -22.05365 1.000 26.92325 85 ASN A O 1
ATOM 702 N N . PRO A 1 87 ? -0.37308 -15.26035 -22.81791 1.000 29.80043 86 PRO A N 1
ATOM 703 C CA . PRO A 1 87 ? 0.67350 -16.01725 -22.11210 1.000 30.28718 86 PRO A CA 1
ATOM 704 C C . PRO A 1 87 ? 0.62520 -15.88167 -20.60083 1.000 29.32864 86 PRO A C 1
ATOM 705 O O . PRO A 1 87 ? 1.44783 -16.50610 -19.91649 1.000 30.18840 86 PRO A O 1
ATOM 709 N N . SER A 1 88 ? -0.28788 -15.07983 -20.05729 1.000 26.68482 87 SER A N 1
ATOM 710 C CA . SER A 1 88 ? -0.47525 -15.00340 -18.61679 1.000 26.10695 87 SER A CA 1
ATOM 711 C C . SER A 1 88 ? -1.64846 -15.83808 -18.13912 1.000 24.20499 87 SER A C 1
ATOM 712 O O . SER A 1 88 ? -1.81479 -16.00470 -16.92478 1.000 25.64571 87 SER A O 1
ATOM 715 N N . LEU A 1 89 ? -2.46029 -16.36030 -19.05498 1.000 23.01444 88 LEU A N 1
ATOM 716 C CA . LEU A 1 89 ? -3.69641 -17.03460 -18.67865 1.000 21.34809 88 LEU A CA 1
ATOM 717 C C . LEU A 1 89 ? -3.41394 -18.39955 -18.06128 1.000 22.38814 88 LEU A C 1
ATOM 718 O O . LEU A 1 89 ? -2.58676 -19.16696 -18.56300 1.000 23.06525 88 LEU A O 1
ATOM 723 N N . ARG A 1 90 ? -4.11250 -18.70381 -16.96093 1.000 20.53492 89 ARG A N 1
ATOM 724 C CA . ARG A 1 90 ? -4.08199 -20.02481 -16.35261 1.000 19.96470 89 ARG A CA 1
ATOM 725 C C . ARG A 1 90 ? -5.47032 -20.65042 -16.39460 1.000 19.66465 89 ARG A C 1
ATOM 726 O O . ARG A 1 90 ? -6.46397 -19.98726 -16.08922 1.000 20.06230 89 ARG A O 1
ATOM 734 N N . ILE A 1 91 ? -5.53217 -21.93935 -16.72108 1.000 19.05513 90 ILE A N 1
ATOM 735 C CA . ILE A 1 91 ? -6.74889 -22.72880 -16.57286 1.000 18.59418 90 ILE A CA 1
ATOM 736 C C . ILE A 1 91 ? -6.60026 -23.53172 -15.28388 1.000 18.77845 90 ILE A C 1
ATOM 737 O O . ILE A 1 91 ? -5.96603 -24.59447 -15.26343 1.000 20.42179 90 ILE A O 1
ATOM 742 N N A MET A 1 92 ? -7.17454 -23.00973 -14.20506 0.849 18.14411 91 MET A N 1
ATOM 743 N N B MET A 1 92 ? -7.17489 -23.03086 -14.19966 0.151 18.67648 91 MET A N 1
ATOM 744 C CA A MET A 1 92 ? -7.24879 -23.73563 -12.94778 0.849 18.03275 91 MET A CA 1
ATOM 745 C CA B MET A 1 92 ? -7.18772 -23.76884 -12.94723 0.151 18.30972 91 MET A CA 1
ATOM 746 C C A MET A 1 92 ? -8.36914 -24.76549 -13.02534 0.849 18.16843 91 MET A C 1
ATOM 747 C C B MET A 1 92 ? -8.44007 -24.63373 -12.87527 0.151 18.64147 91 MET A C 1
ATOM 748 O O A MET A 1 92 ? -9.23222 -24.71539 -13.90211 0.849 19.38763 91 MET A O 1
ATOM 749 O O B MET A 1 92 ? -9.45161 -24.35532 -13.52403 0.151 19.22069 91 MET A O 1
ATOM 758 N N . PHE A 1 93 ? -8.36760 -25.70130 -12.08406 1.000 18.73679 92 PHE A N 1
ATOM 759 C CA . PHE A 1 93 ? -9.54110 -26.52873 -11.83954 1.000 18.07097 92 PHE A CA 1
ATOM 760 C C . PHE A 1 93 ? -9.94885 -26.40305 -10.38152 1.000 17.64938 92 PHE A C 1
ATOM 761 O O . PHE A 1 93 ? -9.09249 -26.25839 -9.49615 1.000 18.43334 92 PHE A O 1
ATOM 769 N N . SER A 1 94 ? -11.25798 -26.42855 -10.15515 1.000 18.48918 93 SER A N 1
ATOM 770 C CA . SER A 1 94 ? -11.84526 -26.21009 -8.83983 1.000 18.32368 93 SER A CA 1
ATOM 771 C C . SER A 1 94 ? -12.44993 -27.50007 -8.31035 1.000 18.78492 93 SER A C 1
ATOM 772 O O . SER A 1 94 ? -13.18097 -28.19543 -9.02739 1.000 19.48739 93 SER A O 1
ATOM 775 N N A ILE A 1 95 ? -12.09173 -27.84268 -7.07147 0.756 17.45739 94 ILE A N 1
ATOM 776 N N B ILE A 1 95 ? -12.22487 -27.76129 -7.02404 0.244 18.89700 94 ILE A N 1
ATOM 777 C CA A ILE A 1 95 ? -12.65281 -28.98893 -6.37005 0.756 19.44535 94 ILE A CA 1
ATOM 778 C CA B ILE A 1 95 ? -12.63783 -28.99507 -6.36560 0.244 19.47410 94 ILE A CA 1
ATOM 779 C C A ILE A 1 95 ? -13.67381 -28.46285 -5.37584 0.756 19.17499 94 ILE A C 1
ATOM 780 C C B ILE A 1 95 ? -13.60336 -28.62536 -5.24902 0.244 18.82432 94 ILE A C 1
ATOM 781 O O A ILE A 1 95 ? -13.38674 -27.52785 -4.61693 0.756 20.85524 94 ILE A O 1
ATOM 782 O O B ILE A 1 95 ? -13.20620 -27.97331 -4.27399 0.244 18.39755 94 ILE A O 1
ATOM 791 N N . GLY A 1 96 ? -14.85794 -29.05828 -5.37213 1.000 18.72043 95 GLY A N 1
ATOM 792 C CA . GLY A 1 96 ? -15.84303 -28.74600 -4.35257 1.000 19.03372 95 GLY A CA 1
ATOM 793 C C . GLY A 1 96 ? -17.05552 -28.00578 -4.87166 1.000 20.29208 95 GLY A C 1
ATOM 794 O O . GLY A 1 96 ? -17.78071 -28.51873 -5.73061 1.000 21.63821 95 GLY A O 1
ATOM 795 N N . GLY A 1 97 ? -17.27796 -26.79662 -4.36357 1.000 18.90911 96 GLY A N 1
ATOM 796 C CA . GLY A 1 97 ? -18.50037 -26.06873 -4.61979 1.000 18.63327 96 GLY A CA 1
ATOM 797 C C . GLY A 1 97 ? -19.58589 -26.46518 -3.63756 1.000 18.13725 96 GLY A C 1
ATOM 798 O O . GLY A 1 97 ? -19.45249 -27.41645 -2.85891 1.000 20.04824 96 GLY A O 1
ATOM 799 N N . TRP A 1 98 ? -20.69205 -25.71521 -3.68017 1.000 19.32461 97 TRP A N 1
ATOM 800 C CA . TRP A 1 98 ? -21.76931 -25.92070 -2.71016 1.000 20.07212 97 TRP A CA 1
ATOM 801 C C . TRP A 1 98 ? -22.36841 -27.32049 -2.79315 1.000 21.61418 97 TRP A C 1
ATOM 802 O O . TRP A 1 98 ? -22.52319 -28.00466 -1.77130 1.000 21.82368 97 TRP A O 1
ATOM 813 N N . TYR A 1 99 ? -22.72159 -27.76416 -3.99829 1.000 22.14924 98 TYR A N 1
ATOM 814 C CA . TYR A 1 99 ? -23.44136 -29.02451 -4.13518 1.000 22.19554 98 TYR A CA 1
ATOM 815 C C . TYR A 1 99 ? -22.65359 -30.18969 -3.54309 1.000 21.89938 98 TYR A C 1
ATOM 816 O O . TYR A 1 99 ? -23.20215 -31.01193 -2.79819 1.000 22.57398 98 TYR A O 1
ATOM 825 N N . TYR A 1 100 ? -21.36290 -30.27641 -3.85633 1.000 20.02231 99 TYR A N 1
ATOM 826 C CA . TYR A 1 100 ? -20.56525 -31.39769 -3.36856 1.000 20.07098 99 TYR A CA 1
ATOM 827 C C . TYR A 1 100 ? -20.20507 -31.24858 -1.89524 1.000 20.40740 99 TYR A C 1
ATOM 828 O O . TYR A 1 100 ? -20.23349 -32.23529 -1.15055 1.000 21.22191 99 TYR A O 1
ATOM 837 N N . SER A 1 101 ? -19.84030 -30.03980 -1.45852 1.000 19.69718 100 SER A N 1
ATOM 838 C CA . SER A 1 101 ? -19.06745 -29.88655 -0.22973 1.000 19.07099 100 SER A CA 1
ATOM 839 C C . SER A 1 101 ? -19.78558 -29.17778 0.91055 1.000 19.38567 100 SER A C 1
ATOM 840 O O . SER A 1 101 ? -19.20577 -29.08697 2.00347 1.000 20.13729 100 SER A O 1
ATOM 843 N N . ASN A 1 102 ? -21.00973 -28.67890 0.71948 1.000 20.60575 101 ASN A N 1
ATOM 844 C CA . ASN A 1 102 ? -21.69597 -28.07142 1.85994 1.000 20.46353 101 ASN A CA 1
ATOM 845 C C . ASN A 1 102 ? -21.93690 -29.12217 2.94427 1.000 20.90515 101 ASN A C 1
ATOM 846 O O . ASN A 1 102 ? -21.79281 -30.32799 2.72059 1.000 20.78883 101 ASN A O 1
ATOM 851 N N . ASP A 1 103 ? -22.29187 -28.64219 4.14306 1.000 21.35369 102 ASP A N 1
ATOM 852 C CA . ASP A 1 103 ? -22.39549 -29.53309 5.29707 1.000 21.66867 102 ASP A CA 1
ATOM 853 C C . ASP A 1 103 ? -23.30153 -30.72686 5.02274 1.000 23.36234 102 ASP A C 1
ATOM 854 O O . ASP A 1 103 ? -23.09701 -31.81142 5.59180 1.000 24.33013 102 ASP A O 1
ATOM 859 N N . LEU A 1 104 ? -24.33220 -30.54098 4.19101 1.000 23.05493 103 LEU A N 1
ATOM 860 C CA . LEU A 1 104 ? -25.26689 -31.59798 3.83248 1.000 24.15059 103 LEU A CA 1
ATOM 861 C C . LEU A 1 104 ? -25.06937 -32.06864 2.39704 1.000 25.20205 103 LEU A C 1
ATOM 862 O O . LEU A 1 104 ? -25.94746 -32.74751 1.84366 1.000 26.53962 103 LEU A O 1
ATOM 867 N N . GLY A 1 105 ? -23.92933 -31.72363 1.78808 1.000 23.98735 104 GLY A N 1
ATOM 868 C CA . GLY A 1 105 ? -23.69504 -32.06807 0.39950 1.000 24.97142 104 GLY A CA 1
ATOM 869 C C . GLY A 1 105 ? -23.37003 -33.53789 0.19725 1.000 24.90023 104 GLY A C 1
ATOM 870 O O . GLY A 1 105 ? -22.95534 -34.25549 1.11102 1.000 25.13398 104 GLY A O 1
ATOM 871 N N . VAL A 1 106 ? -23.52961 -33.97782 -1.05304 1.000 24.13539 105 VAL A N 1
ATOM 872 C CA . VAL A 1 106 ? -23.45564 -35.40629 -1.36343 1.000 24.72769 105 VAL A CA 1
ATOM 873 C C . VAL A 1 106 ? -22.08746 -35.99938 -1.03329 1.000 25.12015 105 VAL A C 1
ATOM 874 O O . VAL A 1 106 ? -21.98594 -37.19126 -0.71027 1.000 27.33146 105 VAL A O 1
ATOM 878 N N . SER A 1 107 ? -21.02059 -35.19854 -1.10411 1.000 21.83847 106 SER A N 1
ATOM 879 C CA . SER A 1 107 ? -19.66137 -35.69319 -0.91925 1.000 22.08289 106 SER A CA 1
ATOM 880 C C . SER A 1 107 ? -19.00474 -35.17059 0.35025 1.000 20.16299 106 SER A C 1
ATOM 881 O O . SER A 1 107 ? -17.78710 -35.32261 0.51327 1.000 20.76624 106 SER A O 1
ATOM 884 N N . HIS A 1 108 ? -19.77995 -34.56958 1.25592 1.000 21.35425 107 HIS A N 1
ATOM 885 C CA . HIS A 1 108 ? -19.18610 -33.81127 2.35406 1.000 20.46621 107 HIS A CA 1
ATOM 886 C C . HIS A 1 108 ? -18.20838 -34.64409 3.18176 1.000 21.02787 107 HIS A C 1
ATOM 887 O O . HIS A 1 108 ? -17.13036 -34.15750 3.54845 1.000 21.17438 107 HIS A O 1
ATOM 894 N N . ALA A 1 109 ? -18.57381 -35.88822 3.51598 1.000 21.50921 108 ALA A N 1
ATOM 895 C CA . ALA A 1 109 ? -17.70070 -36.69297 4.37355 1.000 20.87930 108 ALA A CA 1
ATOM 896 C C . ALA A 1 109 ? -16.34225 -36.93229 3.72722 1.000 21.83281 108 ALA A C 1
ATOM 897 O O . ALA A 1 109 ? -15.34064 -37.11415 4.43078 1.000 22.51594 108 ALA A O 1
ATOM 899 N N . ASN A 1 110 ? -16.28415 -36.93054 2.39338 1.000 20.62309 109 ASN A N 1
ATOM 900 C CA . ASN A 1 110 ? -15.00875 -37.15161 1.72210 1.000 20.38805 109 ASN A CA 1
ATOM 901 C C . ASN A 1 110 ? -14.05936 -35.98201 1.93110 1.000 20.69392 109 ASN A C 1
ATOM 902 O O . ASN A 1 110 ? -12.84211 -36.18644 1.97698 1.000 21.60784 109 ASN A O 1
ATOM 907 N N . TYR A 1 111 ? -14.59036 -34.75630 2.04271 1.000 20.28157 110 TYR A N 1
ATOM 908 C CA . TYR A 1 111 ? -13.74740 -33.59980 2.35174 1.000 19.85451 110 TYR A CA 1
ATOM 909 C C . TYR A 1 111 ? -13.18473 -33.70774 3.76270 1.000 19.92185 110 TYR A C 1
ATOM 910 O O . TYR A 1 111 ? -11.97485 -33.54161 3.98044 1.000 20.67454 110 TYR A O 1
ATOM 919 N N . VAL A 1 112 ? -14.05602 -34.01132 4.72679 1.000 19.90365 111 VAL A N 1
ATOM 920 C CA . VAL A 1 112 ? -13.63101 -34.18796 6.11242 1.000 20.43635 111 VAL A CA 1
ATOM 921 C C . VAL A 1 112 ? -12.55679 -35.26453 6.20272 1.000 21.80493 111 VAL A C 1
ATOM 922 O O . VAL A 1 112 ? -11.51876 -35.09027 6.85636 1.000 21.63989 111 VAL A O 1
ATOM 926 N N . ASN A 1 113 ? -12.78627 -36.39690 5.54285 1.000 21.70603 112 ASN A N 1
ATOM 927 C CA . ASN A 1 113 ? -11.87280 -37.51852 5.70983 1.000 20.94260 112 ASN A CA 1
ATOM 928 C C . ASN A 1 113 ? -10.57651 -37.34797 4.93326 1.000 21.08283 112 ASN A C 1
ATOM 929 O O . ASN A 1 113 ? -9.53697 -37.84890 5.37428 1.000 22.56704 112 ASN A O 1
ATOM 934 N N . ALA A 1 114 ? -10.61241 -36.66156 3.78551 1.000 19.93584 113 ALA A N 1
ATOM 935 C CA . ALA A 1 114 ? -9.40264 -36.51069 2.97793 1.000 19.87571 113 ALA A CA 1
ATOM 936 C C . ALA A 1 114 ? -8.32859 -35.70285 3.70035 1.000 20.41699 113 ALA A C 1
ATOM 937 O O . ALA A 1 114 ? -7.13150 -35.87535 3.42748 1.000 21.85820 113 ALA A O 1
ATOM 939 N N . VAL A 1 115 ? -8.72457 -34.81633 4.61965 1.000 20.33575 114 VAL A N 1
ATOM 940 C CA . VAL A 1 115 ? -7.76839 -33.92597 5.27325 1.000 21.57857 114 VAL A CA 1
ATOM 941 C C . VAL A 1 115 ? -7.44966 -34.35813 6.69381 1.000 21.07408 114 VAL A C 1
ATOM 942 O O . VAL A 1 115 ? -6.68635 -33.67220 7.37831 1.000 22.22340 114 VAL A O 1
ATOM 946 N N A LYS A 1 116 ? -7.98007 -35.50307 7.14366 0.523 20.78055 115 LYS A N 1
ATOM 947 N N B LYS A 1 116 ? -7.97727 -35.50549 7.12825 0.477 21.50958 115 LYS A N 1
ATOM 948 C CA A LYS A 1 116 ? -8.03641 -35.82246 8.57114 0.523 21.39606 115 LYS A CA 1
ATOM 949 C CA B LYS A 1 116 ? -8.05340 -35.87369 8.53899 0.477 22.50914 115 LYS A CA 1
ATOM 950 C C A LYS A 1 116 ? -6.73047 -36.36630 9.14910 0.523 22.16876 115 LYS A C 1
ATOM 951 C C B LYS A 1 116 ? -6.70707 -36.30198 9.11859 0.477 23.11126 115 LYS A C 1
ATOM 952 O O A LYS A 1 116 ? -6.50765 -36.24889 10.36230 0.523 23.07321 115 LYS A O 1
ATOM 953 O O B LYS A 1 116 ? -6.41717 -36.01741 10.28773 0.477 25.06870 115 LYS A O 1
ATOM 964 N N . THR A 1 117 ? -5.88955 -37.00419 8.34918 1.000 21.68709 116 THR A N 1
ATOM 965 C CA . THR A 1 117 ? -4.67273 -37.62785 8.84996 1.000 21.29990 116 THR A CA 1
ATOM 966 C C . THR A 1 117 ? -3.51689 -37.31813 7.91335 1.000 20.99306 116 THR A C 1
ATOM 967 O O . THR A 1 117 ? -3.73229 -36.99579 6.73987 1.000 21.18320 116 THR A O 1
ATOM 971 N N . PRO A 1 118 ? -2.27027 -37.42694 8.39266 1.000 22.77676 117 PRO A N 1
ATOM 972 C CA . PRO A 1 118 ? -1.12635 -37.24960 7.47838 1.000 22.94144 117 PRO A CA 1
ATOM 973 C C . PRO A 1 118 ? -1.20227 -38.12905 6.24419 1.000 21.95519 117 PRO A C 1
ATOM 974 O O . PRO A 1 118 ? -0.97308 -37.64654 5.12645 1.000 22.70690 117 PRO A O 1
ATOM 978 N N . ALA A 1 119 ? -1.54740 -39.40621 6.40610 1.000 22.47297 118 ALA A N 1
ATOM 979 C CA . ALA A 1 119 ? -1.57951 -40.30238 5.25390 1.000 21.64839 118 ALA A CA 1
ATOM 980 C C . ALA A 1 119 ? -2.69175 -39.92397 4.28566 1.000 21.02664 118 ALA A C 1
ATOM 981 O O . ALA A 1 119 ? -2.50175 -39.97002 3.06260 1.000 21.42242 118 ALA A O 1
ATOM 983 N N . ALA A 1 120 ? -3.86345 -39.55885 4.80653 1.000 19.94696 119 ALA A N 1
ATOM 984 C CA . ALA A 1 120 ? -4.94284 -39.12319 3.92713 1.000 20.52226 119 ALA A CA 1
ATOM 985 C C . ALA A 1 120 ? -4.55294 -37.86224 3.17343 1.000 20.88225 119 ALA A C 1
ATOM 986 O O . ALA A 1 120 ? -4.81947 -37.74074 1.97101 1.000 20.91432 119 ALA A O 1
ATOM 988 N N . ARG A 1 121 ? -3.90923 -36.91670 3.85821 1.000 19.99712 120 ARG A N 1
ATOM 989 C CA . ARG A 1 121 ? -3.51795 -35.67072 3.20452 1.000 19.51138 120 ARG A CA 1
ATOM 990 C C . ARG A 1 121 ? -2.50578 -35.91924 2.09670 1.000 19.68897 120 ARG A C 1
ATOM 991 O O . ARG A 1 121 ? -2.56074 -35.27418 1.04457 1.000 20.53062 120 ARG A O 1
ATOM 999 N N . THR A 1 122 ? -1.56619 -36.84255 2.31124 1.000 19.82427 121 THR A N 1
ATOM 1000 C CA . THR A 1 122 ? -0.58934 -37.14860 1.27065 1.000 20.46740 121 THR A CA 1
ATOM 1001 C C . THR A 1 122 ? -1.27338 -37.72792 0.03704 1.000 20.80365 121 THR A C 1
ATOM 1002 O O . THR A 1 122 ? -1.02392 -37.29146 -1.09439 1.000 21.29613 121 THR A O 1
ATOM 1006 N N . LYS A 1 123 ? -2.15462 -38.71104 0.24163 1.000 20.30151 122 LYS A N 1
ATOM 1007 C CA . LYS A 1 123 ? -2.86767 -39.32056 -0.87468 1.000 21.47562 122 LYS A CA 1
ATOM 1008 C C . LYS A 1 123 ? -3.72887 -38.29321 -1.60521 1.000 20.44043 122 LYS A C 1
ATOM 1009 O O . LYS A 1 123 ? -3.74441 -38.23986 -2.84843 1.000 20.90943 122 LYS A O 1
ATOM 1015 N N . PHE A 1 124 ? -4.44982 -37.46188 -0.85283 1.000 20.15788 123 PHE A N 1
ATOM 1016 C CA . PHE A 1 124 ? -5.28554 -36.43211 -1.46328 1.000 20.19498 123 PHE A CA 1
ATOM 1017 C C . PHE A 1 124 ? -4.44348 -35.42430 -2.24419 1.000 20.65943 123 PHE A C 1
ATOM 1018 O O . PHE A 1 124 ? -4.72321 -35.13316 -3.41671 1.000 20.31708 123 PHE A O 1
ATOM 1026 N N . ALA A 1 125 ? -3.40304 -34.87722 -1.60997 1.000 19.42376 124 ALA A N 1
ATOM 1027 C CA . ALA A 1 125 ? -2.56054 -33.88677 -2.27324 1.000 19.74675 124 ALA A CA 1
ATOM 1028 C C . ALA A 1 125 ? -1.96238 -34.44563 -3.56085 1.000 19.66711 124 ALA A C 1
ATOM 1029 O O . ALA A 1 125 ? -1.96253 -33.77564 -4.60410 1.000 19.90075 124 ALA A O 1
ATOM 1031 N N . GLN A 1 126 ? -1.44828 -35.67741 -3.50904 1.000 20.15947 125 GLN A N 1
ATOM 1032 C CA . GLN A 1 126 ? -0.87778 -36.28418 -4.70705 1.000 20.84591 125 GLN A CA 1
ATOM 1033 C C . GLN A 1 126 ? -1.92626 -36.39728 -5.80623 1.000 21.88150 125 GLN A C 1
ATOM 1034 O O . GLN A 1 126 ? -1.64190 -36.13516 -6.98539 1.000 21.78783 125 GLN A O 1
ATOM 1040 N N . SER A 1 127 ? -3.15061 -36.78221 -5.44436 1.000 22.02864 126 SER A N 1
ATOM 1041 C CA . SER A 1 127 ? -4.18617 -36.92658 -6.46627 1.000 21.45379 126 SER A CA 1
ATOM 1042 C C . SER A 1 127 ? -4.52378 -35.59363 -7.12830 1.000 21.65790 126 SER A C 1
ATOM 1043 O O . SER A 1 127 ? -4.83582 -35.55864 -8.32776 1.000 21.60585 126 SER A O 1
ATOM 1046 N N A CYS A 1 128 ? -4.49294 -34.49736 -6.35931 0.742 19.64257 127 CYS A N 1
ATOM 1047 N N B CYS A 1 128 ? -4.45084 -34.48482 -6.39978 0.258 21.66691 127 CYS A N 1
ATOM 1048 C CA A CYS A 1 128 ? -4.75794 -33.17751 -6.92928 0.742 19.30353 127 CYS A CA 1
ATOM 1049 C CA B CYS A 1 128 ? -4.81753 -33.22236 -7.03092 0.258 22.10837 127 CYS A CA 1
ATOM 1050 C C A CYS A 1 128 ? -3.74603 -32.84451 -8.01057 0.742 19.39440 127 CYS A C 1
ATOM 1051 C C B CYS A 1 128 ? -3.72507 -32.65912 -7.93242 0.258 20.64849 127 CYS A C 1
ATOM 1052 O O A CYS A 1 128 ? -4.10838 -32.41897 -9.11555 0.742 19.48278 127 CYS A O 1
ATOM 1053 O O B CYS A 1 128 ? -4.03818 -31.90576 -8.86145 0.258 20.38061 127 CYS A O 1
ATOM 1058 N N . VAL A 1 129 ? -2.46180 -33.01674 -7.70024 1.000 19.56688 128 VAL A N 1
ATOM 1059 C CA . VAL A 1 129 ? -1.41750 -32.67037 -8.65863 1.000 20.69530 128 VAL A CA 1
ATOM 1060 C C . VAL A 1 129 ? -1.42915 -33.63816 -9.83605 1.000 22.35781 128 VAL A C 1
ATOM 1061 O O . VAL A 1 129 ? -1.16807 -33.24200 -10.97748 1.000 22.75285 128 VAL A O 1
ATOM 1065 N N A ARG A 1 130 ? -1.75245 -34.90843 -9.58425 0.446 22.77495 129 ARG A N 1
ATOM 1066 N N B ARG A 1 130 ? -1.72645 -34.91806 -9.58852 0.554 22.19733 129 ARG A N 1
ATOM 1067 C CA A ARG A 1 130 ? -1.86854 -35.88518 -10.66296 0.446 23.78980 129 ARG A CA 1
ATOM 1068 C CA B ARG A 1 130 ? -1.86318 -35.86800 -10.69132 0.554 22.86861 129 ARG A CA 1
ATOM 1069 C C A ARG A 1 130 ? -2.97505 -35.49765 -11.63996 0.446 23.48007 129 ARG A C 1
ATOM 1070 C C B ARG A 1 130 ? -2.95941 -35.42950 -11.65396 0.554 22.76292 129 ARG A C 1
ATOM 1071 O O A ARG A 1 130 ? -2.79350 -35.57875 -12.86142 0.446 23.68805 129 ARG A O 1
ATOM 1072 O O B ARG A 1 130 ? -2.76302 -35.41735 -12.87637 0.554 22.58773 129 ARG A O 1
ATOM 1087 N N . ILE A 1 131 ? -4.13285 -35.07831 -11.12094 1.000 22.37836 130 ILE A N 1
ATOM 1088 C CA . ILE A 1 131 ? -5.21376 -34.59845 -11.98037 1.000 22.91746 130 ILE A CA 1
ATOM 1089 C C . ILE A 1 131 ? -4.76201 -33.36488 -12.75156 1.000 22.30367 130 ILE A C 1
ATOM 1090 O O . ILE A 1 131 ? -4.99829 -33.24694 -13.96453 1.000 22.05723 130 ILE A O 1
ATOM 1095 N N A MET A 1 132 ? -4.08453 -32.43764 -12.06924 0.094 22.38747 131 MET A N 1
ATOM 1096 N N B MET A 1 132 ? -4.10138 -32.42870 -12.06217 0.906 21.50287 131 MET A N 1
ATOM 1097 C CA A MET A 1 132 ? -3.64360 -31.20433 -12.71464 0.094 22.36196 131 MET A CA 1
ATOM 1098 C CA B MET A 1 132 ? -3.63210 -31.20791 -12.71270 0.906 21.47848 131 MET A CA 1
ATOM 1099 C C A MET A 1 132 ? -2.71612 -31.48891 -13.89046 0.094 22.72846 131 MET A C 1
ATOM 1100 C C B MET A 1 132 ? -2.75588 -31.53489 -13.91539 0.906 22.23862 131 MET A C 1
ATOM 1101 O O A MET A 1 132 ? -2.82637 -30.85358 -14.94567 0.094 22.88721 131 MET A O 1
ATOM 1102 O O B MET A 1 132 ? -2.94469 -30.98915 -15.01078 0.906 22.02785 131 MET A O 1
ATOM 1111 N N . LYS A 1 133 ? -1.80099 -32.44608 -13.73143 1.000 22.95285 132 LYS A N 1
ATOM 1112 C CA . LYS A 1 133 ? -0.86353 -32.76785 -14.80000 1.000 24.01191 132 LYS A CA 1
ATOM 1113 C C . LYS A 1 133 ? -1.52088 -33.60179 -15.89111 1.000 25.11602 132 LYS A C 1
ATOM 1114 O O . LYS A 1 133 ? -1.26047 -33.39015 -17.08520 1.000 26.73127 132 LYS A O 1
ATOM 1120 N N A ASP A 1 134 ? -2.37684 -34.54598 -15.49794 0.748 23.80591 133 ASP A N 1
ATOM 1121 N N B ASP A 1 134 ? -2.36590 -34.56351 -15.51056 0.252 25.51416 133 ASP A N 1
ATOM 1122 C CA A ASP A 1 134 ? -2.97905 -35.46005 -16.46430 0.748 25.54379 133 ASP A CA 1
ATOM 1123 C CA B ASP A 1 134 ? -2.95588 -35.45536 -16.50660 0.252 26.68725 133 ASP A CA 1
ATOM 1124 C C A ASP A 1 134 ? -3.85538 -34.70922 -17.45973 0.748 25.72094 133 ASP A C 1
ATOM 1125 C C B ASP A 1 134 ? -3.87715 -34.71667 -17.46829 0.252 25.78540 133 ASP A C 1
ATOM 1126 O O A ASP A 1 134 ? -3.84993 -35.01766 -18.65856 0.748 28.37605 133 ASP A O 1
ATOM 1127 O O B ASP A 1 134 ? -3.93540 -35.06280 -18.65439 0.252 26.84483 133 ASP A O 1
ATOM 1136 N N . TYR A 1 135 ? -4.59850 -33.70563 -16.98833 1.000 23.97966 134 TYR A N 1
ATOM 1137 C CA . TYR A 1 135 ? -5.54607 -32.98061 -17.82372 1.000 22.95988 134 TYR A CA 1
ATOM 1138 C C . TYR A 1 135 ? -4.99764 -31.66737 -18.36714 1.000 23.69792 134 TYR A C 1
ATOM 1139 O O . TYR A 1 135 ? -5.62199 -31.07415 -19.25666 1.000 25.14411 134 TYR A O 1
ATOM 1148 N N . GLY A 1 136 ? -3.83693 -31.22567 -17.88907 1.000 23.95573 135 GLY A N 1
ATOM 1149 C CA . GLY A 1 136 ? -3.19901 -30.03215 -18.40731 1.000 23.51046 135 GLY A CA 1
ATOM 1150 C C . GLY A 1 136 ? -3.60218 -28.74331 -17.73287 1.000 22.65332 135 GLY A C 1
ATOM 1151 O O . GLY A 1 136 ? -3.44851 -27.67262 -18.33447 1.000 23.51683 135 GLY A O 1
ATOM 1152 N N . PHE A 1 137 ? -4.12312 -28.80516 -16.50824 1.000 21.48640 136 PHE A N 1
ATOM 1153 C CA . PHE A 1 137 ? -4.49495 -27.60011 -15.79229 1.000 20.63541 136 PHE A CA 1
ATOM 1154 C C . PHE A 1 137 ? -3.24720 -26.88879 -15.26372 1.000 21.46796 136 PHE A C 1
ATOM 1155 O O . PHE A 1 137 ? -2.15139 -27.45875 -15.19425 1.000 21.81980 136 PHE A O 1
ATOM 1163 N N . ASP A 1 138 ? -3.43618 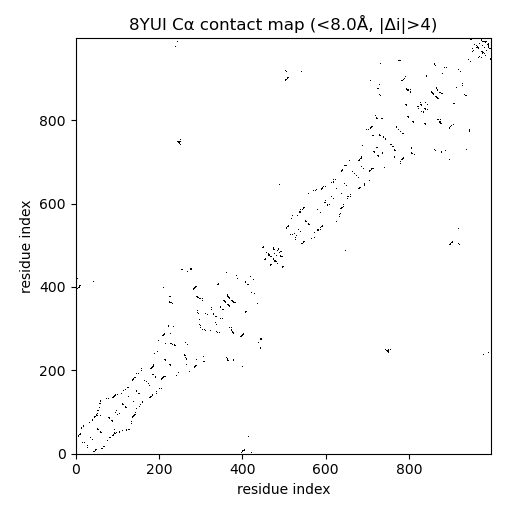-25.63289 -14.84918 1.000 20.36211 137 ASP A N 1
ATOM 1164 C CA . ASP A 1 138 ? -2.34811 -24.75282 -14.43595 1.000 20.29536 137 ASP A CA 1
ATOM 1165 C C . ASP A 1 138 ? -2.30499 -24.48373 -12.94107 1.000 20.63314 137 ASP A C 1
ATOM 1166 O O . ASP A 1 138 ? -1.45175 -23.71463 -12.48237 1.000 20.21339 137 ASP A O 1
ATOM 1171 N N . GLY A 1 139 ? -3.18791 -25.10225 -12.18215 1.000 19.47528 138 GLY A N 1
ATOM 1172 C CA . GLY A 1 139 ? -3.21176 -24.90674 -10.74909 1.000 18.37433 138 GLY A CA 1
ATOM 1173 C C . GLY A 1 139 ? -4.43712 -25.57256 -10.17578 1.000 18.84680 138 GLY A C 1
ATOM 1174 O O . GLY A 1 139 ? -5.30032 -26.08916 -10.90356 1.000 19.66146 138 GLY A O 1
ATOM 1175 N N . VAL A 1 140 ? -4.50136 -25.54488 -8.84316 1.000 17.54502 139 VAL A N 1
ATOM 1176 C CA . VAL A 1 140 ? -5.54284 -26.20870 -8.06392 1.000 18.04607 139 VAL A CA 1
ATOM 1177 C C . VAL A 1 140 ? -6.28999 -25.14396 -7.27452 1.000 17.37083 139 VAL A C 1
ATOM 1178 O O . VAL A 1 140 ? -5.66160 -24.32521 -6.59023 1.000 18.63647 139 VAL A O 1
ATOM 1182 N N . ASP A 1 141 ? -7.62144 -25.16874 -7.34474 1.000 16.92272 140 ASP A N 1
ATOM 1183 C CA . ASP A 1 141 ? -8.47815 -24.30122 -6.54002 1.000 16.75869 140 ASP A CA 1
ATOM 1184 C C . ASP A 1 141 ? -9.39180 -25.18443 -5.69945 1.000 17.61586 140 ASP A C 1
ATOM 1185 O O . ASP A 1 141 ? -10.03287 -26.09296 -6.22790 1.000 18.69914 140 ASP A O 1
ATOM 1190 N N A ILE A 1 142 ? -9.44010 -24.94710 -4.38971 0.669 17.35578 141 ILE A N 1
ATOM 1191 N N B ILE A 1 142 ? -9.44382 -24.92035 -4.39270 0.331 18.03754 141 ILE A N 1
ATOM 1192 C CA A ILE A 1 142 ? -10.26257 -25.76647 -3.50849 0.669 17.82446 141 ILE A CA 1
ATOM 1193 C CA B ILE A 1 142 ? -10.23976 -25.71279 -3.46045 0.331 18.50660 141 ILE A CA 1
ATOM 1194 C C A ILE A 1 142 ? -11.40095 -24.91635 -2.97317 0.669 17.77759 141 ILE A C 1
ATOM 1195 C C B ILE A 1 142 ? -11.41658 -24.87033 -2.99249 0.331 18.35224 141 ILE A C 1
ATOM 1196 O O A ILE A 1 142 ? -11.16494 -23.86775 -2.35865 0.669 17.47682 141 ILE A O 1
ATOM 1197 O O B ILE A 1 142 ? -11.22545 -23.78026 -2.43948 0.331 18.74630 141 ILE A O 1
ATOM 1206 N N . ASP A 1 143 ? -12.63193 -25.37868 -3.19922 1.000 17.85408 142 ASP A N 1
ATOM 1207 C CA . ASP A 1 143 ? -13.83235 -24.66377 -2.79445 1.000 17.77452 142 ASP A CA 1
ATOM 1208 C C . ASP A 1 143 ? -14.66214 -25.50129 -1.83750 1.000 17.55902 142 ASP A C 1
ATOM 1209 O O . ASP A 1 143 ? -15.80995 -25.84176 -2.13637 1.000 18.89860 142 ASP A O 1
ATOM 1214 N N . TRP A 1 144 ? -14.10527 -25.81701 -0.67639 1.000 17.25250 143 TRP A N 1
ATOM 1215 C CA . TRP A 1 144 ? -14.86201 -26.51836 0.35075 1.000 17.41122 143 TRP A CA 1
ATOM 1216 C C . TRP A 1 144 ? -15.66941 -25.48172 1.12506 1.000 18.20512 143 TRP A C 1
ATOM 1217 O O . TRP A 1 144 ? -15.10023 -24.55367 1.71283 1.000 18.65079 143 TRP A O 1
ATOM 1228 N N . GLU A 1 145 ? -16.98962 -25.61317 1.10126 1.000 17.69101 144 GLU A N 1
ATOM 1229 C CA . GLU A 1 145 ? -17.88036 -24.62396 1.70498 1.000 17.71453 144 GLU A CA 1
ATOM 1230 C C . GLU A 1 145 ? -18.64194 -25.26582 2.86881 1.000 18.26700 144 GLU A C 1
ATOM 1231 O O . GLU A 1 145 ? -19.80897 -25.62024 2.71051 1.000 19.19300 144 GLU A O 1
ATOM 1237 N N . TYR A 1 146 ? -18.01138 -25.39629 4.05277 1.000 19.19951 145 TYR A N 1
ATOM 1238 C CA . TYR A 1 146 ? -16.71237 -24.85351 4.45370 1.000 19.04478 145 TYR A CA 1
ATOM 1239 C C . TYR A 1 146 ? -16.19758 -25.76647 5.56796 1.000 19.31947 145 TYR A C 1
ATOM 1240 O O . TYR A 1 146 ? -17.00486 -26.34576 6.29564 1.000 19.71544 145 TYR A O 1
ATOM 1249 N N . PRO A 1 147 ? -14.88035 -25.87971 5.73303 1.000 19.25363 146 PRO A N 1
ATOM 1250 C CA . PRO A 1 147 ? -14.36260 -26.66170 6.86854 1.000 19.12519 146 PRO A CA 1
ATOM 1251 C C . PRO A 1 147 ? -14.80992 -26.04174 8.18655 1.000 21.22375 146 PRO A C 1
ATOM 1252 O O . PRO A 1 147 ? -14.82841 -24.81692 8.34127 1.000 20.98256 146 PRO A O 1
ATOM 1256 N N A GLN A 1 148 ? -15.19148 -26.90777 9.12424 0.288 22.71864 147 GLN A N 1
ATOM 1257 N N B GLN A 1 148 ? -15.20137 -26.90095 9.13271 0.712 20.72815 147 GLN A N 1
ATOM 1258 C CA A GLN A 1 148 ? -15.58829 -26.52899 10.47168 0.288 24.99528 147 GLN A CA 1
ATOM 1259 C CA B GLN A 1 148 ? -15.58327 -26.44425 10.46231 0.712 22.09683 147 GLN A CA 1
ATOM 1260 C C A GLN A 1 148 ? -14.40080 -26.70180 11.40353 0.288 26.85979 147 GLN A C 1
ATOM 1261 C C B GLN A 1 148 ? -14.32852 -26.14393 11.26553 0.712 23.68845 147 GLN A C 1
ATOM 1262 O O A GLN A 1 148 ? -13.54076 -27.55362 11.17350 0.288 27.08931 147 GLN A O 1
ATOM 1263 O O B GLN A 1 148 ? -13.22131 -26.53152 10.88883 0.712 23.61361 147 GLN A O 1
ATOM 1274 N N A ALA A 1 149 ? -14.39866 -25.91434 12.48741 0.288 28.48615 148 ALA A N 1
ATOM 1275 N N B ALA A 1 149 ? -14.50798 -25.47009 12.40935 0.712 24.71039 148 ALA A N 1
ATOM 1276 C CA A ALA A 1 149 ? -13.22088 -25.73355 13.33757 0.288 30.28927 148 ALA A CA 1
ATOM 1277 C CA B ALA A 1 149 ? -13.34431 -25.08772 13.20738 0.712 23.82682 148 ALA A CA 1
ATOM 1278 C C A ALA A 1 149 ? -12.44096 -27.02296 13.57124 0.288 30.92589 148 ALA A C 1
ATOM 1279 C C B ALA A 1 149 ? -12.49471 -26.30171 13.56347 0.712 24.17850 148 ALA A C 1
ATOM 1280 O O A ALA A 1 149 ? -11.21055 -27.04509 13.46453 0.288 31.23903 148 ALA A O 1
ATOM 1281 O O B ALA A 1 149 ? -11.26289 -26.24892 13.47479 0.712 24.12241 148 ALA A O 1
ATOM 1284 N N A ALA A 1 150 ? -13.15014 -28.11777 13.86222 0.288 30.25452 149 ALA A N 1
ATOM 1285 N N B ALA A 1 150 ? -13.13886 -27.42082 13.92197 0.712 24.97773 149 ALA A N 1
ATOM 1286 C CA A ALA A 1 150 ? -12.49791 -29.40873 14.05213 0.288 29.45553 149 ALA A CA 1
ATOM 1287 C CA B ALA A 1 150 ? -12.40353 -28.61563 14.32098 0.712 24.63189 149 ALA A CA 1
ATOM 1288 C C A ALA A 1 150 ? -11.68880 -29.84068 12.83523 0.288 28.52148 149 ALA A C 1
ATOM 1289 C C B ALA A 1 150 ? -11.60456 -29.25851 13.18755 0.712 24.73871 149 ALA A C 1
ATOM 1290 O O A ALA A 1 150 ? -10.79186 -30.68184 12.96616 0.288 29.43417 149 ALA A O 1
ATOM 1291 O O B ALA A 1 150 ? -10.65786 -30.00076 13.47843 0.712 22.98204 149 ALA A O 1
ATOM 1294 N N A GLU A 1 151 ? -11.98122 -29.28037 11.66023 0.288 25.56708 150 GLU A N 1
ATOM 1295 N N B GLU A 1 151 ? -11.97132 -29.00665 11.91634 0.712 24.72365 150 GLU A N 1
ATOM 1296 C CA A GLU A 1 151 ? -11.32725 -29.65011 10.41304 0.288 22.34074 150 GLU A CA 1
ATOM 1297 C CA B GLU A 1 151 ? -11.35966 -29.59392 10.71866 0.712 24.22340 150 GLU A CA 1
ATOM 1298 C C A GLU A 1 151 ? -10.28665 -28.63993 9.94406 0.288 21.56907 150 GLU A C 1
ATOM 1299 C C B GLU A 1 151 ? -10.28472 -28.70450 10.10001 0.712 22.33999 150 GLU A C 1
ATOM 1300 O O A GLU A 1 151 ? -9.59781 -28.91280 8.95125 0.288 21.13932 150 GLU A O 1
ATOM 1301 O O B GLU A 1 151 ? -9.58548 -29.13140 9.16925 0.712 22.13138 150 GLU A O 1
ATOM 1312 N N . VAL A 1 152 ? -10.14578 -27.48564 10.60814 1.000 21.29261 151 VAL A N 1
ATOM 1313 C CA . VAL A 1 152 ? -9.29869 -26.45468 10.01208 1.000 20.00389 151 VAL A CA 1
ATOM 1314 C C . VAL A 1 152 ? -7.82398 -26.85758 10.01874 1.000 20.84282 151 VAL A C 1
ATOM 1315 O O . VAL A 1 152 ? -7.09905 -26.61601 9.04398 1.000 19.49035 151 VAL A O 1
ATOM 1319 N N . ASP A 1 153 ? -7.34529 -27.46761 11.10579 1.000 21.02794 152 ASP A N 1
ATOM 1320 C CA . ASP A 1 153 ? -5.93219 -27.83917 11.14009 1.000 20.33257 152 ASP A CA 1
ATOM 1321 C C . ASP A 1 153 ? -5.58823 -28.82886 10.03264 1.000 20.08938 152 ASP A C 1
ATOM 1322 O O . ASP A 1 153 ? -4.53361 -28.71794 9.39617 1.000 19.80605 152 ASP A O 1
ATOM 1327 N N . GLY A 1 154 ? -6.46953 -29.79862 9.78418 1.000 20.27540 153 GLY A N 1
ATOM 1328 C CA . GLY A 1 154 ? -6.23348 -30.73385 8.69435 1.000 20.69399 153 GLY A CA 1
ATOM 1329 C C . GLY A 1 154 ? -6.29130 -30.06039 7.33512 1.000 19.87760 153 GLY A C 1
ATOM 1330 O O . GLY A 1 154 ? -5.46093 -30.32984 6.46102 1.000 18.92942 153 GLY A O 1
ATOM 1331 N N . PHE A 1 155 ? -7.26685 -29.16711 7.14917 1.000 19.68229 154 PHE A N 1
ATOM 1332 C CA . PHE A 1 155 ? -7.38143 -28.37838 5.91783 1.000 18.52389 154 PHE A CA 1
ATOM 1333 C C . PHE A 1 155 ? -6.09859 -27.58854 5.65323 1.000 17.84817 154 PHE A C 1
ATOM 1334 O O . PHE A 1 155 ? -5.55489 -27.60551 4.53635 1.000 18.20809 154 PHE A O 1
ATOM 1342 N N . ILE A 1 156 ? -5.59349 -26.89687 6.67854 1.000 17.62338 155 ILE A N 1
ATOM 1343 C CA . ILE A 1 156 ? -4.34035 -26.14680 6.56687 1.000 17.20903 155 ILE A CA 1
ATOM 1344 C C . ILE A 1 156 ? -3.20739 -27.06109 6.12909 1.000 17.30523 155 ILE A C 1
ATOM 1345 O O . ILE A 1 156 ? -2.44642 -26.74201 5.20618 1.000 17.69685 155 ILE A O 1
ATOM 1350 N N . ALA A 1 157 ? -3.05782 -28.20131 6.80865 1.000 17.91759 156 ALA A N 1
ATOM 1351 C CA . ALA A 1 157 ? -1.98015 -29.12627 6.47023 1.000 17.95290 156 ALA A CA 1
ATOM 1352 C C . ALA A 1 157 ? -2.12990 -29.65686 5.04625 1.000 18.89255 156 ALA A C 1
ATOM 1353 O O . ALA A 1 157 ? -1.12689 -29.86738 4.35469 1.000 19.12920 156 ALA A O 1
ATOM 1355 N N . ALA A 1 158 ? -3.36507 -29.85967 4.58680 1.000 18.04103 157 ALA A N 1
ATOM 1356 C CA . ALA A 1 158 ? -3.57092 -30.30107 3.21034 1.000 17.90677 157 ALA A CA 1
ATOM 1357 C C . ALA A 1 158 ? -3.13463 -29.23259 2.21715 1.000 17.57242 157 ALA A C 1
ATOM 1358 O O . ALA A 1 158 ? -2.48416 -29.54082 1.20868 1.000 18.58803 157 ALA A O 1
ATOM 1360 N N . LEU A 1 159 ? -3.48428 -27.97161 2.48297 1.000 16.97907 158 LEU A N 1
ATOM 1361 C CA . LEU A 1 159 ? -3.03807 -26.88601 1.61127 1.000 16.89398 158 LEU A CA 1
ATOM 1362 C C . LEU A 1 159 ? -1.51578 -26.78526 1.58693 1.000 17.70523 158 LEU A C 1
ATOM 1363 O O . LEU A 1 159 ? -0.91204 -26.59878 0.52051 1.000 18.64135 158 LEU A O 1
ATOM 1368 N N . GLN A 1 160 ? -0.87413 -26.89233 2.75360 1.000 17.17825 159 GLN A N 1
ATOM 1369 C CA . GLN A 1 160 ? 0.58312 -26.84645 2.79317 1.000 16.82838 159 GLN A CA 1
ATOM 1370 C C . GLN A 1 160 ? 1.18837 -27.97035 1.95739 1.000 18.48311 159 GLN A C 1
ATOM 1371 O O . GLN A 1 160 ? 2.16688 -27.76211 1.22757 1.000 19.54070 159 GLN A O 1
ATOM 1377 N N A GLU A 1 161 ? 0.61099 -29.16793 2.04261 0.661 18.12183 160 GLU A N 1
ATOM 1378 N N B GLU A 1 161 ? 0.60961 -29.16864 2.04064 0.339 18.42115 160 GLU A N 1
ATOM 1379 C CA A GLU A 1 161 ? 1.16192 -30.30437 1.31333 0.661 19.31114 160 GLU A CA 1
ATOM 1380 C CA B GLU A 1 161 ? 1.15641 -30.30865 1.31154 0.339 19.02139 160 GLU A CA 1
ATOM 1381 C C A GLU A 1 161 ? 0.97621 -30.13912 -0.19436 0.661 18.82274 160 GLU A C 1
ATOM 1382 C C B GLU A 1 161 ? 0.96857 -30.15522 -0.19520 0.339 18.58601 160 GLU A C 1
ATOM 1383 O O A GLU A 1 161 ? 1.90505 -30.40254 -0.97168 0.661 18.31388 160 GLU A O 1
ATOM 1384 O O B GLU A 1 161 ? 1.88634 -30.45059 -0.97240 0.339 18.44551 160 GLU A O 1
ATOM 1395 N N . ILE A 1 162 ? -0.21099 -29.70244 -0.62955 1.000 17.86396 161 ILE A N 1
ATOM 1396 C CA . ILE A 1 162 ? -0.41902 -29.43423 -2.05387 1.000 17.24946 161 ILE A CA 1
ATOM 1397 C C . ILE A 1 162 ? 0.57077 -28.38686 -2.54467 1.000 18.61928 161 ILE A C 1
ATOM 1398 O O . ILE A 1 162 ? 1.16007 -28.52644 -3.62525 1.000 17.77823 161 ILE A O 1
ATOM 1403 N N . ARG A 1 163 ? 0.77527 -27.32371 -1.75859 1.000 17.80741 162 ARG A N 1
ATOM 1404 C CA . ARG A 1 163 ? 1.72559 -26.28174 -2.14300 1.000 17.29709 162 ARG A CA 1
ATOM 1405 C C . ARG A 1 163 ? 3.11133 -26.86112 -2.42019 1.000 18.22583 162 ARG A C 1
ATOM 1406 O O . ARG A 1 163 ? 3.73012 -26.54561 -3.44464 1.000 18.28202 162 ARG A O 1
ATOM 1414 N N . THR A 1 164 ? 3.62214 -27.71337 -1.52674 1.000 17.95354 163 THR A N 1
ATOM 1415 C CA . THR A 1 164 ? 4.94113 -28.29704 -1.76507 1.000 17.81935 163 THR A CA 1
ATOM 1416 C C . THR A 1 164 ? 4.96597 -29.09372 -3.05935 1.000 17.69810 163 THR A C 1
ATOM 1417 O O . THR A 1 164 ? 5.91398 -28.97777 -3.84801 1.000 18.51309 163 THR A O 1
ATOM 1421 N N . LEU A 1 165 ? 3.93191 -29.90407 -3.29980 1.000 18.43698 164 LEU A N 1
ATOM 1422 C CA . LEU A 1 165 ? 3.89884 -30.71297 -4.51872 1.000 18.99124 164 LEU A CA 1
ATOM 1423 C C . LEU A 1 165 ? 3.78940 -29.84468 -5.77162 1.000 19.75709 164 LEU A C 1
ATOM 1424 O O . LEU A 1 165 ? 4.39443 -30.16505 -6.80508 1.000 20.37332 164 LEU A O 1
ATOM 1429 N N . LEU A 1 166 ? 3.00964 -28.75730 -5.71066 1.000 18.81408 165 LEU A N 1
ATOM 1430 C CA . LEU A 1 166 ? 2.93707 -27.83307 -6.84110 1.000 18.33529 165 LEU A CA 1
ATOM 1431 C C . LEU A 1 166 ? 4.28790 -27.18191 -7.10749 1.000 19.37328 165 LEU A C 1
ATOM 1432 O O . LEU A 1 166 ? 4.68598 -27.01445 -8.26598 1.000 19.91471 165 LEU A O 1
ATOM 1437 N N . ASN A 1 167 ? 5.00088 -26.78932 -6.05006 1.000 18.55577 166 ASN A N 1
ATOM 1438 C CA . ASN A 1 167 ? 6.31993 -26.19220 -6.22554 1.000 18.51044 166 ASN A CA 1
ATOM 1439 C C . ASN A 1 167 ? 7.30027 -27.17987 -6.84928 1.000 19.39714 166 ASN A C 1
ATOM 1440 O O . ASN A 1 167 ? 8.11068 -26.79925 -7.70589 1.000 20.27171 166 ASN A O 1
ATOM 1445 N N . GLN A 1 168 ? 7.23897 -28.45389 -6.44021 1.000 18.76520 167 GLN A N 1
ATOM 1446 C CA . GLN A 1 168 ? 8.02936 -29.48573 -7.10952 1.000 19.07559 167 GLN A CA 1
ATOM 1447 C C . GLN A 1 168 ? 7.69130 -29.55495 -8.59142 1.000 20.42173 167 GLN A C 1
ATOM 1448 O O . GLN A 1 168 ? 8.58841 -29.67207 -9.43949 1.000 21.99171 167 GLN A O 1
ATOM 1454 N N . GLN A 1 169 ? 6.39888 -29.50843 -8.91745 1.000 19.86302 168 GLN A N 1
ATOM 1455 C CA . GLN A 1 169 ? 5.98317 -29.59757 -10.31309 1.000 21.05902 168 GLN A CA 1
ATOM 1456 C C . GLN A 1 169 ? 6.44741 -28.38531 -11.11412 1.000 21.62560 168 GLN A C 1
ATOM 1457 O O . GLN A 1 169 ? 6.83885 -28.51800 -12.28498 1.000 23.05176 168 GLN A O 1
ATOM 1463 N N . THR A 1 170 ? 6.42730 -27.19625 -10.50593 1.000 21.47152 169 THR A N 1
ATOM 1464 C CA . THR A 1 170 ? 6.93280 -26.00853 -11.19072 1.000 21.31823 169 THR A CA 1
ATOM 1465 C C . THR A 1 170 ? 8.39909 -26.17420 -11.56362 1.000 22.61268 169 THR A C 1
ATOM 1466 O O . THR A 1 170 ? 8.81060 -25.82365 -12.67451 1.000 23.52392 169 THR A O 1
ATOM 1470 N N . ILE A 1 171 ? 9.20151 -26.71772 -10.65231 1.000 21.86373 170 ILE A N 1
ATOM 1471 C CA . ILE A 1 171 ? 10.60884 -26.95901 -10.94820 1.000 22.68709 170 ILE A CA 1
ATOM 1472 C C . ILE A 1 171 ? 10.74669 -28.00438 -12.05010 1.000 24.20379 170 ILE A C 1
ATOM 1473 O O . ILE A 1 171 ? 11.49180 -27.81821 -13.02073 1.000 24.95228 170 ILE A O 1
ATOM 1478 N N . ALA A 1 172 ? 10.02013 -29.11744 -11.92012 1.000 24.34624 171 ALA A N 1
ATOM 1479 C CA . ALA A 1 172 ? 10.14611 -30.20532 -12.88572 1.000 25.57412 171 ALA A CA 1
ATOM 1480 C C . ALA A 1 172 ? 9.83042 -29.73490 -14.30045 1.000 26.41581 171 ALA A C 1
ATOM 1481 O O . ALA A 1 172 ? 10.48298 -30.15489 -15.26772 1.000 27.51028 171 ALA A O 1
ATOM 1483 N N . ASP A 1 173 ? 8.84704 -28.85246 -14.44213 1.000 26.79649 172 ASP A N 1
ATOM 1484 C CA . ASP A 1 173 ? 8.38857 -28.39814 -15.74755 1.000 25.72924 172 ASP A CA 1
ATOM 1485 C C . ASP A 1 173 ? 9.01268 -27.08068 -16.17736 1.000 26.97406 172 ASP A C 1
ATOM 1486 O O . ASP A 1 173 ? 8.65591 -26.56029 -17.24372 1.000 28.30411 172 ASP A O 1
ATOM 1491 N N . GLY A 1 174 ? 9.94753 -26.54318 -15.39890 1.000 25.90345 173 GLY A N 1
ATOM 1492 C CA . GLY A 1 174 ? 10.54733 -25.26541 -15.75864 1.000 25.93855 173 GLY A CA 1
ATOM 1493 C C . GLY A 1 174 ? 9.51918 -24.16858 -15.90847 1.000 25.32504 173 GLY A C 1
ATOM 1494 O O . GLY A 1 174 ? 9.57573 -23.38996 -16.86989 1.000 28.00008 173 GLY A O 1
ATOM 1495 N N . ARG A 1 175 ? 8.56581 -24.09837 -14.97691 1.000 24.36320 174 ARG A N 1
ATOM 1496 C CA . ARG A 1 175 ? 7.40786 -23.22288 -15.08994 1.000 24.69340 174 ARG A CA 1
ATOM 1497 C C . ARG A 1 175 ? 7.53768 -21.95640 -14.24760 1.000 24.74915 174 ARG A C 1
ATOM 1498 O O . ARG A 1 175 ? 6.52270 -21.35352 -13.87372 1.000 24.97021 174 ARG A O 1
ATOM 1506 N N . GLN A 1 176 ? 8.77157 -21.51071 -13.98463 1.000 25.49148 175 GLN A N 1
ATOM 1507 C CA . GLN A 1 176 ? 8.96989 -20.33184 -13.14105 1.000 25.02016 175 GLN A CA 1
ATOM 1508 C C . GLN A 1 176 ? 8.30878 -19.08198 -13.71696 1.000 25.95374 175 GLN A C 1
ATOM 1509 O O . GLN A 1 176 ? 7.93473 -18.18126 -12.95765 1.000 26.25696 175 GLN A O 1
ATOM 1515 N N . ALA A 1 177 ? 8.15866 -18.99659 -15.04305 1.000 28.15688 176 ALA A N 1
ATOM 1516 C CA . ALA A 1 177 ? 7.49407 -17.83564 -15.62624 1.000 28.93655 176 ALA A CA 1
ATOM 1517 C C . ALA A 1 177 ? 5.98460 -17.86649 -15.42725 1.000 28.33312 176 ALA A C 1
ATOM 1518 O O . ALA A 1 177 ? 5.33273 -16.81853 -15.52858 1.000 29.51578 176 ALA A O 1
ATOM 1520 N N . LEU A 1 178 ? 5.41351 -19.04142 -15.16170 1.000 25.65951 177 LEU A N 1
ATOM 1521 C CA . LEU A 1 178 ? 3.97575 -19.18189 -14.93040 1.000 23.50725 177 LEU A CA 1
ATOM 1522 C C . LEU A 1 178 ? 3.78087 -20.33176 -13.95189 1.000 22.73083 177 LEU A C 1
ATOM 1523 O O . LEU A 1 178 ? 3.28371 -21.40743 -14.30798 1.000 23.10846 177 LEU A O 1
ATOM 1528 N N . PRO A 1 179 ? 4.19549 -20.14650 -12.70334 1.000 22.14973 178 PRO A N 1
ATOM 1529 C CA . PRO A 1 179 ? 4.24286 -21.28185 -11.77616 1.000 21.23834 178 PRO A CA 1
ATOM 1530 C C . PRO A 1 179 ? 2.85295 -21.81355 -11.47595 1.000 20.03594 178 PRO A C 1
ATOM 1531 O O . PRO A 1 179 ? 1.86021 -21.08037 -11.51515 1.000 20.84293 178 PRO A O 1
ATOM 1535 N N . TYR A 1 180 ? 2.78935 -23.11423 -11.18388 1.000 19.24387 179 TYR A N 1
ATOM 1536 C CA . TYR A 1 180 ? 1.52505 -23.71098 -10.77295 1.000 19.33007 179 TYR A CA 1
ATOM 1537 C C . TYR A 1 180 ? 1.03769 -23.05674 -9.48627 1.000 19.91427 179 TYR A C 1
ATOM 1538 O O . TYR A 1 180 ? 1.82286 -22.79660 -8.56286 1.000 21.54737 179 TYR A O 1
ATOM 1547 N N . GLN A 1 181 ? -0.26396 -22.78398 -9.43162 1.000 18.10460 180 GLN A N 1
ATOM 1548 C CA . GLN A 1 181 ? -0.83444 -21.97467 -8.36592 1.000 17.52486 180 GLN A CA 1
ATOM 1549 C C . GLN A 1 181 ? -1.82487 -22.77558 -7.53104 1.000 18.16029 180 GLN A C 1
ATOM 1550 O O . GLN A 1 181 ? -2.36272 -23.79795 -7.96411 1.000 18.85303 180 GLN A O 1
ATOM 1556 N N . LEU A 1 182 ? -2.04203 -22.29580 -6.30683 1.000 18.49357 181 LEU A N 1
ATOM 1557 C CA . LEU A 1 182 ? -3.02176 -22.85658 -5.38332 1.000 17.49758 181 LEU A CA 1
ATOM 1558 C C . LEU A 1 182 ? -3.89608 -21.71980 -4.86711 1.000 17.53026 181 LEU A C 1
ATOM 1559 O O . LEU A 1 182 ? -3.37632 -20.71706 -4.36421 1.000 18.19707 181 LEU A O 1
ATOM 1564 N N . THR A 1 183 ? -5.21320 -21.85326 -5.01460 1.000 16.77131 182 THR A N 1
ATOM 1565 C CA . THR A 1 183 ? -6.15188 -20.86337 -4.50913 1.000 16.56234 182 THR A CA 1
ATOM 1566 C C . THR A 1 183 ? -7.26596 -21.57322 -3.75021 1.000 16.92036 182 THR A C 1
ATOM 1567 O O . THR A 1 183 ? -7.44449 -22.79103 -3.86386 1.000 17.65366 182 THR A O 1
ATOM 1571 N N . ILE A 1 184 ? -8.03679 -20.80575 -2.97350 1.000 15.92904 183 ILE A N 1
ATOM 1572 C CA . ILE A 1 184 ? -9.31634 -21.29313 -2.46878 1.000 15.59210 183 ILE A CA 1
ATOM 1573 C C . ILE A 1 184 ? -10.39484 -20.25465 -2.72443 1.000 15.99066 183 ILE A C 1
ATOM 1574 O O . ILE A 1 184 ? -10.12149 -19.06017 -2.85928 1.000 17.69837 183 ILE A O 1
ATOM 1579 N N . ALA A 1 185 ? -11.63771 -20.73270 -2.78477 1.000 16.37990 184 ALA A N 1
ATOM 1580 C CA . ALA A 1 185 ? -12.80060 -19.86806 -2.63516 1.000 16.94037 184 ALA A CA 1
ATOM 1581 C C . ALA A 1 185 ? -13.09738 -19.77649 -1.14394 1.000 17.02494 184 ALA A C 1
ATOM 1582 O O . ALA A 1 185 ? -13.37050 -20.79606 -0.50079 1.000 19.12118 184 ALA A O 1
ATOM 1584 N N . GLY A 1 186 ? -13.01208 -18.56788 -0.59642 1.000 16.79654 185 GLY A N 1
ATOM 1585 C CA . GLY A 1 186 ? -13.22697 -18.34669 0.82040 1.000 17.20525 185 GLY A CA 1
ATOM 1586 C C . GLY A 1 186 ? -14.59605 -17.75746 1.11529 1.000 17.69015 185 GLY A C 1
ATOM 1587 O O . GLY A 1 186 ? -15.23866 -17.14775 0.26011 1.000 18.18998 185 GLY A O 1
ATOM 1588 N N . ALA A 1 187 ? -15.04528 -17.94460 2.35387 1.000 17.17296 186 ALA A N 1
ATOM 1589 C CA . ALA A 1 187 ? -16.28423 -17.31777 2.79082 1.000 17.70582 186 ALA A CA 1
ATOM 1590 C C . ALA A 1 187 ? -16.20035 -15.80784 2.61807 1.000 18.50347 186 ALA A C 1
ATOM 1591 O O . ALA A 1 187 ? -15.16212 -15.18831 2.87794 1.000 19.45852 186 ALA A O 1
ATOM 1593 N N . GLY A 1 188 ? -17.31546 -15.21253 2.20136 1.000 18.56024 187 GLY A N 1
ATOM 1594 C CA . GLY A 1 188 ? -17.43498 -13.77642 2.07497 1.000 18.53401 187 GLY A CA 1
ATOM 1595 C C . GLY A 1 188 ? -18.35131 -13.14311 3.09391 1.000 18.35555 187 GLY A C 1
ATOM 1596 O O . GLY A 1 188 ? -18.68717 -11.95934 2.94486 1.000 18.56952 187 GLY A O 1
ATOM 1597 N N . GLY A 1 189 ? -18.78168 -13.89006 4.11199 1.000 18.93830 188 GLY A N 1
ATOM 1598 C CA . GLY A 1 189 ? -19.59503 -13.35084 5.18909 1.000 18.39849 188 GLY A CA 1
ATOM 1599 C C . GLY A 1 189 ? -19.16664 -13.96407 6.50949 1.000 18.64601 188 GLY A C 1
ATOM 1600 O O . GLY A 1 189 ? -18.66213 -15.09212 6.56347 1.000 18.68382 188 GLY A O 1
ATOM 1601 N N . ALA A 1 190 ? -19.39024 -13.20308 7.59153 1.000 18.80499 189 ALA A N 1
ATOM 1602 C CA . ALA A 1 190 ? -18.77948 -13.51794 8.88210 1.000 19.42606 189 ALA A CA 1
ATOM 1603 C C . ALA A 1 190 ? -19.24914 -14.84667 9.46742 1.000 19.57627 189 ALA A C 1
ATOM 1604 O O . ALA A 1 190 ? -18.50439 -15.46925 10.23047 1.000 20.35524 189 ALA A O 1
ATOM 1606 N N . PHE A 1 191 ? -20.47299 -15.29501 9.16985 1.000 19.49460 190 PHE A N 1
ATOM 1607 C CA . PHE A 1 191 ? -20.91645 -16.54026 9.79339 1.000 20.57823 190 PHE A CA 1
ATOM 1608 C C . PHE A 1 191 ? -20.10655 -17.74000 9.34274 1.000 21.98039 190 PHE A C 1
ATOM 1609 O O . PHE A 1 191 ? -19.57008 -18.48551 10.17170 1.000 23.63897 190 PHE A O 1
ATOM 1617 N N . PHE A 1 192 ? -19.99197 -17.94697 8.03893 1.000 19.43291 191 PHE A N 1
ATOM 1618 C CA . PHE A 1 192 ? -19.15428 -19.04952 7.59275 1.000 19.10000 191 PHE A CA 1
ATOM 1619 C C . PHE A 1 192 ? -17.68322 -18.75815 7.84388 1.000 18.22178 191 PHE A C 1
ATOM 1620 O O . PHE A 1 192 ? -16.91592 -19.66969 8.17924 1.000 19.63913 191 PHE A O 1
ATOM 1628 N N . LEU A 1 193 ? -17.26730 -17.49699 7.68016 1.000 18.46454 192 LEU A N 1
ATOM 1629 C CA . LEU A 1 193 ? -15.86809 -17.14459 7.90318 1.000 17.53255 192 LEU A CA 1
ATOM 1630 C C . LEU A 1 193 ? -15.42660 -17.49175 9.31776 1.000 17.68688 192 LEU A C 1
ATOM 1631 O O . LEU A 1 193 ? -14.27421 -17.89309 9.53183 1.000 18.92169 192 LEU A O 1
ATOM 1636 N N . SER A 1 194 ? -16.33965 -17.38166 10.28539 1.000 18.17654 193 SER A N 1
ATOM 1637 C CA . SER A 1 194 ? -15.98334 -17.62452 11.67587 1.000 18.40585 193 SER A CA 1
ATOM 1638 C C . SER A 1 194 ? -15.48552 -19.04552 11.90058 1.000 18.80731 193 SER A C 1
ATOM 1639 O O . SER A 1 194 ? -14.81510 -19.29979 12.90683 1.000 20.46101 193 SER A O 1
ATOM 1642 N N . ARG A 1 195 ? -15.78898 -19.97699 10.98954 1.000 19.17033 194 ARG A N 1
ATOM 1643 C CA . ARG A 1 195 ? -15.33097 -21.35317 11.16189 1.000 19.37375 194 ARG A CA 1
ATOM 1644 C C . ARG A 1 195 ? -13.81189 -21.44274 11.20330 1.000 20.32089 194 ARG A C 1
ATOM 1645 O O . ARG A 1 195 ? -13.25175 -22.20810 11.99927 1.000 22.27751 194 ARG A O 1
ATOM 1653 N N . TYR A 1 196 ? -13.12604 -20.69228 10.34014 1.000 18.72623 195 TYR A N 1
ATOM 1654 C CA . TYR A 1 196 ? -11.68048 -20.80081 10.22338 1.000 18.66113 195 TYR A CA 1
ATOM 1655 C C . TYR A 1 196 ? -10.95489 -19.48151 10.43580 1.000 19.08127 195 TYR A C 1
ATOM 1656 O O . TYR A 1 196 ? -9.72448 -19.44087 10.30583 1.000 20.19721 195 TYR A O 1
ATOM 1665 N N . TYR A 1 197 ? -11.67865 -18.42245 10.80737 1.000 18.45113 196 TYR A N 1
ATOM 1666 C CA . TYR A 1 197 ? -11.10672 -17.08264 10.89402 1.000 18.84162 196 TYR A CA 1
ATOM 1667 C C . TYR A 1 197 ? -9.86794 -17.02315 11.77817 1.000 19.79698 196 TYR A C 1
ATOM 1668 O O . TYR A 1 197 ? -8.89555 -16.32905 11.45237 1.000 19.63268 196 TYR A O 1
ATOM 1677 N N . SER A 1 198 ? -9.89615 -17.69918 12.92899 1.000 19.77594 197 SER A N 1
ATOM 1678 C CA . SER A 1 198 ? -8.77558 -17.56406 13.85186 1.000 20.01130 197 SER A CA 1
ATOM 1679 C C . SER A 1 198 ? -7.45891 -18.02627 13.24458 1.000 21.08293 197 SER A C 1
ATOM 1680 O O . SER A 1 198 ? -6.39357 -17.56100 13.67438 1.000 24.76362 197 SER A O 1
ATOM 1683 N N . LYS A 1 199 ? -7.50367 -18.90471 12.23896 1.000 19.71870 198 LYS A N 1
ATOM 1684 C CA . LYS A 1 199 ? -6.30294 -19.45128 11.61775 1.000 19.72187 198 LYS A CA 1
ATOM 1685 C C . LYS A 1 199 ? -6.12223 -18.94545 10.18962 1.000 19.57733 198 LYS A C 1
ATOM 1686 O O . LYS A 1 199 ? -5.45161 -19.58205 9.36971 1.000 19.46716 198 LYS A O 1
ATOM 1692 N N . LEU A 1 200 ? -6.68458 -17.77149 9.90608 1.000 19.63942 199 LEU A N 1
ATOM 1693 C CA . LEU A 1 200 ? -6.68761 -17.24453 8.54641 1.000 19.27328 199 LEU A CA 1
ATOM 1694 C C . LEU A 1 200 ? -5.27683 -17.09465 7.98856 1.000 19.34054 199 LEU A C 1
ATOM 1695 O O . LEU A 1 200 ? -5.04566 -17.35436 6.80007 1.000 20.18710 199 LEU A O 1
ATOM 1700 N N . ALA A 1 201 ? -4.31270 -16.67880 8.81492 1.000 19.27964 200 ALA A N 1
ATOM 1701 C CA . ALA A 1 201 ? -2.95919 -16.49331 8.28833 1.000 19.57666 200 ALA A CA 1
ATOM 1702 C C . ALA A 1 201 ? -2.36863 -17.81356 7.80610 1.000 18.53964 200 ALA A C 1
ATOM 1703 O O . ALA A 1 201 ? -1.69521 -17.86086 6.76607 1.000 19.93117 200 ALA A O 1
ATOM 1705 N N . GLN A 1 202 ? -2.64241 -18.90841 8.52146 1.000 18.97147 201 GLN A N 1
ATOM 1706 C CA . GLN A 1 202 ? -2.11792 -20.20538 8.10874 1.000 18.87326 201 GLN A CA 1
ATOM 1707 C C . GLN A 1 202 ? -2.82283 -20.71350 6.85850 1.000 19.23636 201 GLN A C 1
ATOM 1708 O O . GLN A 1 202 ? -2.20822 -21.40859 6.03951 1.000 20.10174 201 GLN A O 1
ATOM 1714 N N A ILE A 1 203 ? -4.11061 -20.40124 6.71109 0.641 18.21664 202 ILE A N 1
ATOM 1715 N N B ILE A 1 203 ? -4.11423 -20.40541 6.71142 0.359 18.47274 202 ILE A N 1
ATOM 1716 C CA A ILE A 1 203 ? -4.84954 -20.79520 5.51219 0.641 18.79410 202 ILE A CA 1
ATOM 1717 C CA B ILE A 1 203 ? -4.85429 -20.79441 5.51124 0.359 18.39282 202 ILE A CA 1
ATOM 1718 C C A ILE A 1 203 ? -4.30683 -20.07028 4.29039 0.641 18.70021 202 ILE A C 1
ATOM 1719 C C B ILE A 1 203 ? -4.31983 -20.06526 4.28758 0.359 18.19241 202 ILE A C 1
ATOM 1720 O O A ILE A 1 203 ? -4.15375 -20.66482 3.21493 0.641 19.71700 202 ILE A O 1
ATOM 1721 O O B ILE A 1 203 ? -4.18904 -20.65255 3.20630 0.359 18.41363 202 ILE A O 1
ATOM 1730 N N . VAL A 1 204 ? -4.01498 -18.77544 4.43323 1.000 18.08174 203 VAL A N 1
ATOM 1731 C CA . VAL A 1 204 ? -3.64424 -17.95856 3.28120 1.000 18.57211 203 VAL A CA 1
ATOM 1732 C C . VAL A 1 204 ? -2.17451 -18.13306 2.90026 1.000 18.35086 203 VAL A C 1
ATOM 1733 O O . VAL A 1 204 ? -1.80538 -17.93763 1.73065 1.000 19.02788 203 VAL A O 1
ATOM 1737 N N . ALA A 1 205 ? -1.31262 -18.50487 3.85180 1.000 18.73399 204 ALA A N 1
ATOM 1738 C CA . ALA A 1 205 ? 0.12539 -18.59737 3.58666 1.000 19.85859 204 ALA A CA 1
ATOM 1739 C C . ALA A 1 205 ? 0.48312 -19.46008 2.37890 1.000 19.65504 204 ALA A C 1
ATOM 1740 O O . ALA A 1 205 ? 1.33700 -19.03392 1.58088 1.000 20.26770 204 ALA A O 1
ATOM 1742 N N . PRO A 1 206 ? -0.09747 -20.64921 2.18176 1.000 18.90621 205 PRO A N 1
ATOM 1743 C CA . PRO A 1 206 ? 0.26892 -21.46664 1.01462 1.000 19.35143 205 PRO A CA 1
ATOM 1744 C C . PRO A 1 206 ? -0.43066 -21.06669 -0.27117 1.000 17.95282 205 PRO A C 1
ATOM 1745 O O . PRO A 1 206 ? -0.16178 -21.68421 -1.31539 1.000 19.31806 205 PRO A O 1
ATOM 1749 N N . LEU A 1 207 ? -1.31044 -20.06780 -0.23803 1.000 18.01760 206 LEU A N 1
ATOM 1750 C CA . LEU A 1 207 ? -2.12361 -19.70539 -1.39649 1.000 16.47528 206 LEU A CA 1
ATOM 1751 C C . LEU A 1 207 ? -1.49288 -18.57778 -2.19991 1.000 17.22379 206 LEU A C 1
ATOM 1752 O O . LEU A 1 207 ? -0.85282 -17.67969 -1.65054 1.000 18.50123 206 LEU A O 1
ATOM 1757 N N . ASP A 1 208 ? -1.75018 -18.59137 -3.51233 1.000 17.67506 207 ASP A N 1
ATOM 1758 C CA . ASP A 1 208 ? -1.51431 -17.38740 -4.30235 1.000 17.94206 207 ASP A CA 1
ATOM 1759 C C . ASP A 1 208 ? -2.61919 -16.36712 -4.07072 1.000 17.55881 207 ASP A C 1
ATOM 1760 O O . ASP A 1 208 ? -2.35005 -15.16039 -4.01113 1.000 19.35230 207 ASP A O 1
ATOM 1765 N N . TYR A 1 209 ? -3.86200 -16.83398 -3.92598 1.000 17.30697 208 TYR A N 1
ATOM 1766 C CA . TYR A 1 209 ? -4.99367 -15.95174 -3.69042 1.000 17.23891 208 TYR A CA 1
ATOM 1767 C C . TYR A 1 209 ? -6.01886 -16.67509 -2.83830 1.000 17.16562 208 TYR A C 1
ATOM 1768 O O . TYR A 1 209 ? -6.18331 -17.89357 -2.94247 1.000 17.59402 208 TYR A O 1
ATOM 1777 N N . ILE A 1 210 ? -6.71900 -15.90692 -2.00531 1.000 17.15365 209 ILE A N 1
ATOM 1778 C CA . ILE A 1 210 ? -7.97553 -16.34117 -1.40527 1.000 16.76910 209 ILE A CA 1
ATOM 1779 C C . ILE A 1 210 ? -9.08410 -15.54398 -2.09305 1.000 16.52407 209 ILE A C 1
ATOM 1780 O O . ILE A 1 210 ? -9.10058 -14.30558 -2.03859 1.000 17.81527 209 ILE A O 1
ATOM 1785 N N . ASN A 1 211 ? -9.96279 -16.24620 -2.80811 1.000 16.39238 210 ASN A N 1
ATOM 1786 C CA . ASN A 1 211 ? -10.99590 -15.59941 -3.61668 1.000 15.74052 210 ASN A CA 1
ATOM 1787 C C . ASN A 1 211 ? -12.26328 -15.51410 -2.78145 1.000 15.87373 210 ASN A C 1
ATOM 1788 O O . ASN A 1 211 ? -12.95687 -16.51675 -2.57771 1.000 16.82759 210 ASN A O 1
ATOM 1793 N N . LEU A 1 212 ? -12.56430 -14.31691 -2.27887 1.000 15.88272 211 LEU A N 1
ATOM 1794 C CA . LEU A 1 212 ? -13.68707 -14.17197 -1.35442 1.000 15.90016 211 LEU A CA 1
ATOM 1795 C C . LEU A 1 212 ? -15.00888 -14.26752 -2.10209 1.000 16.50000 211 LEU A C 1
ATOM 1796 O O . LEU A 1 212 ? -15.22483 -13.57582 -3.10318 1.000 17.04138 211 LEU A O 1
ATOM 1801 N N A MET A 1 213 ? -15.91218 -15.10022 -1.59296 0.481 16.75326 212 MET A N 1
ATOM 1802 N N B MET A 1 213 ? -15.90953 -15.11668 -1.60930 0.519 16.11651 212 MET A N 1
ATOM 1803 C CA A MET A 1 213 ? -17.23887 -15.24401 -2.18413 0.481 16.96297 212 MET A CA 1
ATOM 1804 C CA B MET A 1 213 ? -17.23767 -15.23575 -2.20724 0.519 15.80763 212 MET A CA 1
ATOM 1805 C C A MET A 1 213 ? -18.14293 -14.14918 -1.61150 0.481 16.73001 212 MET A C 1
ATOM 1806 C C B MET A 1 213 ? -18.13997 -14.14922 -1.61815 0.519 16.03721 212 MET A C 1
ATOM 1807 O O A MET A 1 213 ? -19.09111 -14.38979 -0.85481 0.481 17.03963 212 MET A O 1
ATOM 1808 O O B MET A 1 213 ? -19.08447 -14.39755 -0.85863 0.519 16.18159 212 MET A O 1
ATOM 1817 N N . THR A 1 214 ? -17.80374 -12.90815 -1.98045 1.000 16.20031 213 THR A N 1
ATOM 1818 C CA . THR A 1 214 ? -18.49032 -11.70643 -1.49677 1.000 16.12305 213 THR A CA 1
ATOM 1819 C C . THR A 1 214 ? -19.75822 -11.44318 -2.31890 1.000 16.91557 213 THR A C 1
ATOM 1820 O O . THR A 1 214 ? -19.92998 -10.41927 -2.98438 1.000 17.98934 213 THR A O 1
ATOM 1824 N N . TYR A 1 215 ? -20.64444 -12.43303 -2.27079 1.000 16.85225 214 TYR A N 1
ATOM 1825 C CA . TYR A 1 215 ? -21.96073 -12.41040 -2.89355 1.000 16.79562 214 TYR A CA 1
ATOM 1826 C C . TYR A 1 215 ? -22.78926 -13.43636 -2.13135 1.000 16.42507 214 TYR A C 1
ATOM 1827 O O . TYR A 1 215 ? -22.30777 -14.03069 -1.15709 1.000 17.72990 214 TYR A O 1
ATOM 1836 N N . ASP A 1 216 ? -24.04918 -13.61455 -2.53139 1.000 17.13820 215 ASP A N 1
ATOM 1837 C CA . ASP A 1 216 ? -24.98306 -14.44918 -1.76741 1.000 16.20278 215 ASP A CA 1
ATOM 1838 C C . ASP A 1 216 ? -25.09272 -13.95918 -0.32122 1.000 16.98195 215 ASP A C 1
ATOM 1839 O O . ASP A 1 216 ? -25.34633 -14.75036 0.60352 1.000 17.95009 215 ASP A O 1
ATOM 1844 N N . LEU A 1 217 ? -24.85764 -12.66452 -0.09445 1.000 16.67880 216 LEU A N 1
ATOM 1845 C CA . LEU A 1 217 ? -25.03484 -12.08673 1.23922 1.000 17.12918 216 LEU A CA 1
ATOM 1846 C C . LEU A 1 217 ? -26.49511 -11.78671 1.54291 1.000 18.29349 216 LEU A C 1
ATOM 1847 O O . LEU A 1 217 ? -26.81812 -11.36001 2.66396 1.000 20.52778 216 LEU A O 1
ATOM 1852 N N . ALA A 1 218 ? -27.37197 -11.98551 0.56405 1.000 17.68242 217 ALA A N 1
ATOM 1853 C CA . ALA A 1 218 ? -28.80825 -12.00450 0.75199 1.000 17.99949 217 ALA A CA 1
ATOM 1854 C C . ALA A 1 218 ? -29.32681 -13.17223 -0.06347 1.000 18.30384 217 ALA A C 1
ATOM 1855 O O . ALA A 1 218 ? -28.66562 -13.64056 -0.99524 1.000 19.12585 217 ALA A O 1
ATOM 1857 N N . GLY A 1 219 ? -30.50821 -13.65284 0.29373 1.000 17.87448 218 GLY A N 1
ATOM 1858 C CA . GLY A 1 219 ? -31.08774 -14.78129 -0.39002 1.000 19.39424 218 GLY A CA 1
ATOM 1859 C C . GLY A 1 219 ? -32.40029 -15.16243 0.25233 1.000 19.93687 218 GLY A C 1
ATOM 1860 O O . GLY A 1 219 ? -32.82876 -14.55077 1.23743 1.000 20.54030 218 GLY A O 1
ATOM 1861 N N . PRO A 1 220 ? -33.06794 -16.18543 -0.28854 1.000 19.64129 219 PRO A N 1
ATOM 1862 C CA . PRO A 1 220 ? -34.40803 -16.52664 0.21239 1.000 20.49128 219 PRO A CA 1
ATOM 1863 C C . PRO A 1 220 ? -34.40141 -17.07067 1.62939 1.000 21.45394 219 PRO A C 1
ATOM 1864 O O . PRO A 1 220 ? -35.47065 -17.13274 2.25635 1.000 23.65462 219 PRO A O 1
ATOM 1868 N N . TRP A 1 221 ? -33.23477 -17.45904 2.14772 0.925 20.83774 220 TRP A N 1
ATOM 1869 C CA . TRP A 1 221 ? -33.10004 -17.92935 3.52306 0.925 22.35552 220 TRP A CA 1
ATOM 1870 C C . TRP A 1 221 ? -33.16543 -16.79691 4.53795 0.925 23.73458 220 TRP A C 1
ATOM 1871 O O . TRP A 1 221 ? -33.23352 -17.07281 5.74248 0.925 25.72242 220 TRP A O 1
ATOM 1882 N N . GLU A 1 222 ? -33.13349 -15.54271 4.09757 1.000 23.09003 221 GLU A N 1
ATOM 1883 C CA . GLU A 1 222 ? -33.27708 -14.40226 4.99315 1.000 24.55287 221 GLU A CA 1
ATOM 1884 C C . GLU A 1 222 ? -34.71065 -13.89113 4.95789 1.000 26.46832 221 GLU A C 1
ATOM 1885 O O . GLU A 1 222 ? -35.36546 -13.90648 3.91217 1.000 29.42094 221 GLU A O 1
ATOM 1891 N N A LYS A 1 223 ? -35.20070 -13.44428 6.11602 0.495 28.00865 222 LYS A N 1
ATOM 1892 N N B LYS A 1 223 ? -35.18096 -13.41517 6.11363 0.505 28.00685 222 LYS A N 1
ATOM 1893 C CA A LYS A 1 223 ? -36.59753 -13.03319 6.20448 0.495 29.50380 222 LYS A CA 1
ATOM 1894 C CA B LYS A 1 223 ? -36.53986 -12.89212 6.22302 0.505 29.51126 222 LYS A CA 1
ATOM 1895 C C A LYS A 1 223 ? -36.87966 -11.79201 5.36565 0.495 28.17056 222 LYS A C 1
ATOM 1896 C C B LYS A 1 223 ? -36.74502 -11.65584 5.35466 0.505 27.47795 222 LYS A C 1
ATOM 1897 O O A LYS A 1 223 ? -37.97194 -11.66567 4.79735 0.495 28.25258 222 LYS A O 1
ATOM 1898 O O B LYS A 1 223 ? -37.84369 -11.43816 4.82738 0.505 27.23327 222 LYS A O 1
ATOM 1909 N N A ILE A 1 224 ? -35.92064 -10.87311 5.26328 0.495 25.93126 223 ILE A N 1
ATOM 1910 N N B ILE A 1 224 ? -35.69945 -10.85570 5.17102 0.505 24.84833 223 ILE A N 1
ATOM 1911 C CA A ILE A 1 224 ? -36.12429 -9.65482 4.48871 0.495 25.39192 223 ILE A CA 1
ATOM 1912 C CA B ILE A 1 224 ? -35.80512 -9.50447 4.63400 0.505 24.27671 223 ILE A CA 1
ATOM 1913 C C A ILE A 1 224 ? -35.13203 -9.57547 3.33358 0.495 23.93901 223 ILE A C 1
ATOM 1914 C C B ILE A 1 224 ? -34.97554 -9.42313 3.35400 0.505 22.60522 223 ILE A C 1
ATOM 1915 O O A ILE A 1 224 ? -34.01082 -10.09157 3.39433 0.495 24.82457 223 ILE A O 1
ATOM 1916 O O B ILE A 1 224 ? -33.80065 -9.81373 3.35136 0.505 21.86814 223 ILE A O 1
ATOM 1925 N N . THR A 1 225 ? -35.58027 -8.93448 2.26022 1.000 21.63402 224 THR A N 1
ATOM 1926 C CA . THR A 1 225 ? -34.78539 -8.77186 1.04595 1.000 19.22890 224 THR A CA 1
ATOM 1927 C C . THR A 1 225 ? -33.65438 -7.78766 1.30795 1.000 19.03970 224 THR A C 1
ATOM 1928 O O . THR A 1 225 ? -33.76254 -6.89060 2.14816 1.000 20.39107 224 THR A O 1
ATOM 1932 N N . ASN A 1 226 ? -32.55491 -7.97032 0.58653 1.000 18.36413 225 ASN A N 1
ATOM 1933 C CA . ASN A 1 226 ? -31.39317 -7.11421 0.73351 1.000 18.65199 225 ASN A CA 1
ATOM 1934 C C . ASN A 1 226 ? -30.54604 -7.28149 -0.51827 1.000 18.56295 225 ASN A C 1
ATOM 1935 O O . ASN A 1 226 ? -30.74301 -8.21163 -1.30886 1.000 19.19357 225 ASN A O 1
ATOM 1940 N N . HIS A 1 227 ? -29.60349 -6.35969 -0.68742 1.000 18.50121 226 HIS A N 1
ATOM 1941 C CA . HIS A 1 227 ? -28.56625 -6.49960 -1.70410 1.000 18.61386 226 HIS A CA 1
ATOM 1942 C C . HIS A 1 227 ? -27.65606 -7.66831 -1.35646 1.000 18.83963 226 HIS A C 1
ATOM 1943 O O . HIS A 1 227 ? -27.23761 -7.82010 -0.19977 1.000 18.86935 226 HIS A O 1
ATOM 1950 N N . GLN A 1 228 ? -27.35328 -8.50253 -2.35326 1.000 17.11168 227 GLN A N 1
ATOM 1951 C CA . GLN A 1 228 ? -26.53646 -9.68756 -2.11278 1.000 16.08836 227 GLN A CA 1
ATOM 1952 C C . GLN A 1 228 ? -25.04455 -9.40707 -2.15074 1.000 16.85379 227 GLN A C 1
ATOM 1953 O O . GLN A 1 228 ? -24.26083 -10.28193 -1.76271 1.000 16.86343 227 GLN A O 1
ATOM 1959 N N . ALA A 1 229 ? -24.63484 -8.22363 -2.59868 1.000 16.98653 228 ALA A N 1
ATOM 1960 C CA . ALA A 1 229 ? -23.22195 -7.89166 -2.69562 1.000 17.17460 228 ALA A CA 1
ATOM 1961 C C . ALA A 1 229 ? -23.03678 -6.38252 -2.55682 1.000 17.17388 228 ALA A C 1
ATOM 1962 O O . ALA A 1 229 ? -22.34093 -5.74004 -3.34491 1.000 18.11398 228 ALA A O 1
ATOM 1964 N N . ALA A 1 230 ? -23.67941 -5.79419 -1.54773 1.000 17.38139 229 ALA A N 1
ATOM 1965 C CA . ALA A 1 230 ? -23.48956 -4.37869 -1.28369 1.000 16.85979 229 ALA A CA 1
ATOM 1966 C C . ALA A 1 230 ? -22.01857 -4.10201 -1.01554 1.000 17.72333 229 ALA A C 1
ATOM 1967 O O . ALA A 1 230 ? -21.36579 -4.83243 -0.26027 1.000 18.21621 229 ALA A O 1
ATOM 1969 N N . LEU A 1 231 ? -21.48899 -3.03425 -1.62286 1.000 18.18393 230 LEU A N 1
ATOM 1970 C CA . LEU A 1 231 ? -20.10485 -2.66215 -1.33366 1.000 18.01438 230 LEU A CA 1
ATOM 1971 C C . LEU A 1 231 ? -19.98374 -2.09096 0.07519 1.000 18.54793 230 LEU A C 1
ATOM 1972 O O . LEU A 1 231 ? -19.16697 -2.56143 0.87837 1.000 18.76374 230 LEU A O 1
ATOM 1977 N N . PHE A 1 232 ? -20.78536 -1.07290 0.38040 1.000 19.11019 231 PHE A N 1
ATOM 1978 C CA . PHE A 1 232 ? -20.86116 -0.44511 1.69172 1.000 19.60157 231 PHE A CA 1
ATOM 1979 C C . PHE A 1 232 ? -22.27394 -0.60256 2.23824 1.000 20.96955 231 PHE A C 1
ATOM 1980 O O . PHE A 1 232 ? -23.18620 -1.05600 1.54525 1.000 20.73455 231 PHE A O 1
ATOM 1988 N N . GLY A 1 233 ? -22.45016 -0.25654 3.51383 1.000 20.28430 232 GLY A N 1
ATOM 1989 C CA . GLY A 1 233 ? -23.72248 -0.46839 4.17407 1.000 20.87075 232 GLY A CA 1
ATOM 1990 C C . GLY A 1 233 ? -24.72427 0.66607 4.01630 1.000 22.10613 232 GLY A C 1
ATOM 1991 O O . GLY A 1 233 ? -24.36776 1.83053 3.84514 1.000 21.64677 232 GLY A O 1
ATOM 1992 N N . ASP A 1 234 ? -25.99914 0.29590 4.11555 1.000 22.53808 233 ASP A N 1
ATOM 1993 C CA . ASP A 1 234 ? -27.12760 1.21750 4.12589 1.000 22.72396 233 ASP A CA 1
ATOM 1994 C C . ASP A 1 234 ? -27.77158 1.09378 5.49905 1.000 24.02524 233 ASP A C 1
ATOM 1995 O O . ASP A 1 234 ? -28.21077 0.00444 5.88432 1.000 23.17891 233 ASP A O 1
ATOM 2000 N N . ALA A 1 235 ? -27.80999 2.19894 6.24470 1.000 25.27962 234 ALA A N 1
ATOM 2001 C CA . ALA A 1 235 ? -28.37888 2.15432 7.58689 1.000 27.25173 234 ALA A CA 1
ATOM 2002 C C . ALA A 1 235 ? -29.85232 1.75619 7.58669 1.000 26.62056 234 ALA A C 1
ATOM 2003 O O . ALA A 1 235 ? -30.36586 1.30299 8.61954 1.000 28.76164 234 ALA A O 1
ATOM 2005 N N . ALA A 1 236 ? -30.54567 1.91177 6.45740 1.000 24.94104 235 ALA A N 1
ATOM 2006 C CA . ALA A 1 236 ? -31.92974 1.46451 6.36500 1.000 23.98422 235 ALA A CA 1
ATOM 2007 C C . ALA A 1 236 ? -32.04090 -0.04543 6.19672 1.000 24.02667 235 ALA A C 1
ATOM 2008 O O . ALA A 1 236 ? -33.12990 -0.59997 6.38565 1.000 25.26791 235 ALA A O 1
ATOM 2010 N N . GLY A 1 237 ? -30.94923 -0.71918 5.85085 1.000 22.81019 236 GLY A N 1
ATOM 2011 C CA . GLY A 1 237 ? -30.98286 -2.14123 5.60446 1.000 22.12979 236 GLY A CA 1
ATOM 2012 C C . GLY A 1 237 ? -30.78581 -2.95499 6.86647 1.000 22.14164 236 GLY A C 1
ATOM 2013 O O . GLY A 1 237 ? -30.53054 -2.42165 7.95391 1.000 23.51980 236 GLY A O 1
ATOM 2014 N N . PRO A 1 238 ? -30.90071 -4.27336 6.73703 1.000 22.58874 237 PRO A N 1
ATOM 2015 C CA . PRO A 1 238 ? -30.72700 -5.15021 7.89774 1.000 22.08589 237 PRO A CA 1
ATOM 2016 C C . PRO A 1 238 ? -29.29204 -5.12752 8.39486 1.000 22.01865 237 PRO A C 1
ATOM 2017 O O . PRO A 1 238 ? -28.35159 -4.75959 7.68547 1.000 22.96589 237 PRO A O 1
ATOM 2021 N N . THR A 1 239 ? -29.13069 -5.53659 9.64853 1.000 21.21474 238 THR A N 1
ATOM 2022 C CA . THR A 1 239 ? -27.81179 -5.74903 10.21806 1.000 21.28488 238 THR A CA 1
ATOM 2023 C C . THR A 1 239 ? -27.74972 -7.15031 10.80970 1.000 22.79599 238 THR A C 1
ATOM 2024 O O . THR A 1 239 ? -28.77694 -7.81281 11.00695 1.000 23.23960 238 THR A O 1
ATOM 2028 N N . PHE A 1 240 ? -26.52693 -7.59507 11.08999 1.000 21.74223 239 PHE A N 1
ATOM 2029 C CA . PHE A 1 240 ? -26.26208 -8.97222 11.48468 1.000 20.20550 239 PHE A CA 1
ATOM 2030 C C . PHE A 1 240 ? -25.33966 -9.03090 12.69478 1.000 19.21711 239 PHE A C 1
ATOM 2031 O O . PHE A 1 240 ? -24.49409 -8.15626 12.89975 1.000 19.91520 239 PHE A O 1
ATOM 2039 N N . TYR A 1 241 ? -25.50600 -10.09468 13.47911 1.000 19.75416 240 TYR A N 1
ATOM 2040 C CA . TYR A 1 241 ? -24.57985 -10.38609 14.56783 1.000 19.11551 240 TYR A CA 1
ATOM 2041 C C . TYR A 1 241 ? -23.18656 -10.62984 13.99597 1.000 19.03711 240 TYR A C 1
ATOM 2042 O O . TYR A 1 241 ? -23.03066 -11.28690 12.95980 1.000 20.08439 240 TYR A O 1
ATOM 2051 N N . ASN A 1 242 ? -22.16264 -10.10556 14.66996 1.000 18.97341 241 ASN A N 1
ATOM 2052 C CA . ASN A 1 242 ? -20.78579 -10.29387 14.20968 1.000 19.04663 241 ASN A CA 1
ATOM 2053 C C . ASN A 1 242 ? -20.21093 -11.54475 14.86753 1.000 18.78199 241 ASN A C 1
ATOM 2054 O O . ASN A 1 242 ? -19.61296 -11.49281 15.94708 1.000 19.41577 241 ASN A O 1
ATOM 2059 N N . ALA A 1 243 ? -20.37506 -12.68745 14.19140 1.000 18.63983 242 ALA A N 1
ATOM 2060 C CA . ALA A 1 243 ? -19.95163 -13.96632 14.75748 1.000 18.02742 242 ALA A CA 1
ATOM 2061 C C . ALA A 1 243 ? -18.45030 -14.03208 15.01456 1.000 18.75696 242 ALA A C 1
ATOM 2062 O O . ALA A 1 243 ? -18.00908 -14.86794 15.81607 1.000 19.16264 242 ALA A O 1
ATOM 2064 N N . LEU A 1 244 ? -17.65371 -13.17962 14.35932 1.000 18.73405 243 LEU A N 1
ATOM 2065 C CA . LEU A 1 244 ? -16.20695 -13.23323 14.55768 1.000 18.45091 243 LEU A CA 1
ATOM 2066 C C . LEU A 1 244 ? -15.81563 -12.93255 16.00256 1.000 18.45690 243 LEU A C 1
ATOM 2067 O O . LEU A 1 244 ? -14.76124 -13.38734 16.46639 1.000 19.12008 243 LEU A O 1
ATOM 2072 N N . ARG A 1 245 ? -16.63695 -12.16691 16.72804 1.000 18.70790 244 ARG A N 1
ATOM 2073 C CA . ARG A 1 245 ? -16.28077 -11.82247 18.10599 1.000 18.33534 244 ARG A CA 1
ATOM 2074 C C . ARG A 1 245 ? -16.30831 -13.02076 19.04083 1.000 18.68391 244 ARG A C 1
ATOM 2075 O O . ARG A 1 245 ? -15.82315 -12.91316 20.17462 1.000 19.09184 244 ARG A O 1
ATOM 2083 N N . GLU A 1 246 ? -16.85106 -14.14571 18.58776 1.000 18.46656 245 GLU A N 1
ATOM 2084 C CA . GLU A 1 246 ? -16.89134 -15.38644 19.34331 1.000 17.74928 245 GLU A CA 1
ATOM 2085 C C . GLU A 1 246 ? -15.87376 -16.41745 18.86294 1.000 19.71686 245 GLU A C 1
ATOM 2086 O O . GLU A 1 246 ? -15.86446 -17.54199 19.37486 1.000 20.96141 245 GLU A O 1
ATOM 2092 N N . ALA A 1 247 ? -15.02565 -16.07294 17.88857 1.000 20.03888 246 ALA A N 1
ATOM 2093 C CA . ALA A 1 247 ? -14.00445 -16.99674 17.42142 1.000 19.64229 246 ALA A CA 1
ATOM 2094 C C . ALA A 1 247 ? -12.92065 -17.16809 18.47932 1.000 20.19932 246 ALA A C 1
ATOM 2095 O O . ALA A 1 247 ? -12.74511 -16.32698 19.36493 1.000 20.87226 246 ALA A O 1
ATOM 2097 N N . ASN A 1 248 ? -12.18869 -18.28029 18.38911 1.000 19.01161 247 ASN A N 1
ATOM 2098 C CA . ASN A 1 248 ? -11.20838 -18.62865 19.42044 1.000 20.02197 247 ASN A CA 1
ATOM 2099 C C . ASN A 1 248 ? -9.88980 -17.90414 19.13871 1.000 19.99648 247 ASN A C 1
ATOM 2100 O O . ASN A 1 248 ? -8.89525 -18.48249 18.69199 1.000 21.82459 247 ASN A O 1
ATOM 2105 N N . LEU A 1 249 ? -9.90061 -16.59784 19.42196 1.000 19.31416 248 LEU A N 1
ATOM 2106 C CA . LEU A 1 249 ? -8.76822 -15.71378 19.14181 1.000 20.16237 248 LEU A CA 1
ATOM 2107 C C . LEU A 1 249 ? -7.86313 -15.46876 20.33028 1.000 20.48478 248 LEU A C 1
ATOM 2108 O O . LEU A 1 249 ? -6.69444 -15.11227 20.13350 1.000 21.78626 248 LEU A O 1
ATOM 2113 N N . GLY A 1 250 ? -8.37865 -15.62911 21.54401 1.000 21.29213 249 GLY A N 1
ATOM 2114 C CA . GLY A 1 250 ? -7.61428 -15.29783 22.72776 1.000 21.40971 249 GLY A CA 1
ATOM 2115 C C . GLY A 1 250 ? -7.48825 -13.81844 23.00918 1.000 22.34580 249 GLY A C 1
ATOM 2116 O O . GLY A 1 250 ? -6.66586 -13.43298 23.84450 1.000 24.89862 249 GLY A O 1
ATOM 2117 N N . TRP A 1 251 ? -8.29518 -12.97840 22.35993 1.000 19.89544 250 TRP A N 1
ATOM 2118 C CA . TRP A 1 251 ? -8.20533 -11.52974 22.49531 1.000 19.74152 250 TRP A CA 1
ATOM 2119 C C . TRP A 1 251 ? -9.03247 -11.02909 23.68310 1.000 20.00352 250 TRP A C 1
ATOM 2120 O O . TRP A 1 251 ? -9.91697 -11.71593 24.19662 1.000 22.38912 250 TRP A O 1
ATOM 2131 N N . SER A 1 252 ? -8.74118 -9.80263 24.10617 1.000 19.22285 251 SER A N 1
ATOM 2132 C CA . SER A 1 252 ? -9.42311 -9.21373 25.25113 1.000 19.00802 251 SER A CA 1
ATOM 2133 C C . SER A 1 252 ? -10.75355 -8.59005 24.82305 1.000 18.20598 251 SER A C 1
ATOM 2134 O O . SER A 1 252 ? -11.05730 -8.47523 23.63372 1.000 19.13536 251 SER A O 1
ATOM 2137 N N . TRP A 1 253 ? -11.53967 -8.14291 25.80539 1.000 18.01963 252 TRP A N 1
ATOM 2138 C CA . TRP A 1 253 ? -12.81266 -7.49748 25.48695 1.000 17.80859 252 TRP A CA 1
ATOM 2139 C C . TRP A 1 253 ? -12.60409 -6.27759 24.59535 1.000 18.13438 252 TRP A C 1
ATOM 2140 O O . TRP A 1 253 ? -13.2919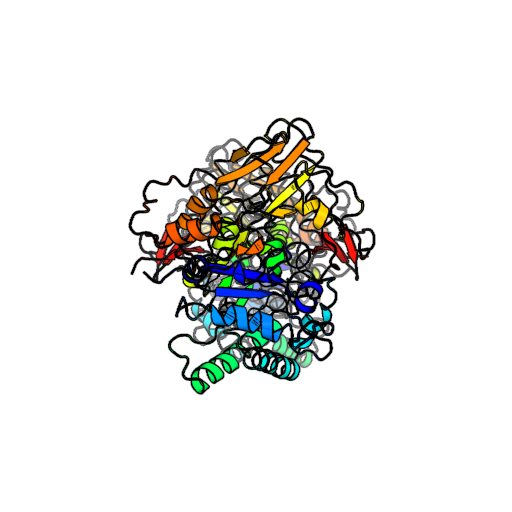5 -6.12139 23.57661 1.000 18.67996 252 TRP A O 1
ATOM 2151 N N . GLU A 1 254 ? -11.65890 -5.39737 24.95846 1.000 19.13047 253 GLU A N 1
ATOM 2152 C CA . GLU A 1 254 ? -11.41490 -4.20142 24.14805 1.000 18.72183 253 GLU A CA 1
ATOM 2153 C C . GLU A 1 254 ? -10.92837 -4.55902 22.74468 1.000 18.84173 253 GLU A C 1
ATOM 2154 O O . GLU A 1 254 ? -11.31935 -3.91871 21.75328 1.000 20.04920 253 GLU A O 1
ATOM 2160 N N . GLU A 1 255 ? -10.05348 -5.56305 22.64275 1.000 18.51955 254 GLU A N 1
ATOM 2161 C CA . GLU A 1 255 ? -9.52641 -5.98311 21.34054 1.000 18.70309 254 GLU A CA 1
ATOM 2162 C C . GLU A 1 255 ? -10.64699 -6.53483 20.47149 1.000 18.60512 254 GLU A C 1
ATOM 2163 O O . GLU A 1 255 ? -10.74440 -6.20863 19.27497 1.000 19.22673 254 GLU A O 1
ATOM 2169 N N . LEU A 1 256 ? -11.49904 -7.38654 21.05062 1.000 18.28471 255 LEU A N 1
ATOM 2170 C CA . LEU A 1 256 ? -12.62587 -7.94152 20.30079 1.000 17.06777 255 LEU A CA 1
ATOM 2171 C C . LEU A 1 256 ? -13.60043 -6.85187 19.87408 1.000 17.18125 255 LEU A C 1
ATOM 2172 O O . LEU A 1 256 ? -14.06504 -6.83365 18.72471 1.000 19.76389 255 LEU A O 1
ATOM 2177 N N . THR A 1 257 ? -13.90821 -5.92660 20.77830 1.000 19.03089 256 THR A N 1
ATOM 2178 C CA . THR A 1 257 ? -14.87093 -4.87468 20.48404 1.000 20.02143 256 THR A CA 1
ATOM 2179 C C . THR A 1 257 ? -14.36776 -3.95414 19.37838 1.000 20.74678 256 THR A C 1
ATOM 2180 O O . THR A 1 257 ? -15.13886 -3.55965 18.49243 1.000 22.19614 256 THR A O 1
ATOM 2184 N N . ARG A 1 258 ? -13.07171 -3.61808 19.40290 1.000 20.69285 257 ARG A N 1
ATOM 2185 C CA . ARG A 1 258 ? -12.49590 -2.72965 18.39733 1.000 21.61281 257 ARG A CA 1
ATOM 2186 C C . ARG A 1 258 ? -12.48191 -3.38001 17.01803 1.000 21.43740 257 ARG A C 1
ATOM 2187 O O . ARG A 1 258 ? -12.60745 -2.68280 15.99911 1.000 22.92753 257 ARG A O 1
ATOM 2195 N N . ALA A 1 259 ? -12.34230 -4.70307 16.96045 1.000 19.62718 258 ALA A N 1
ATOM 2196 C CA . ALA A 1 259 ? -12.26605 -5.41522 15.69065 1.000 18.93970 258 ALA A CA 1
ATOM 2197 C C . ALA A 1 259 ? -13.63215 -5.78995 15.13704 1.000 19.34893 258 ALA A C 1
ATOM 2198 O O . ALA A 1 259 ? -13.79326 -5.85594 13.90352 1.000 19.80319 258 ALA A O 1
ATOM 2200 N N . PHE A 1 260 ? -14.61574 -6.03917 16.00616 1.000 18.57759 259 PHE A N 1
ATOM 2201 C CA . PHE A 1 260 ? -15.84848 -6.73706 15.63180 1.000 18.41966 259 PHE A CA 1
ATOM 2202 C C . PHE A 1 260 ? -17.08962 -5.98342 16.08878 1.000 19.74196 259 PHE A C 1
ATOM 2203 O O . PHE A 1 260 ? -17.85682 -6.48208 16.92213 1.000 20.70021 259 PHE A O 1
ATOM 2211 N N . PRO A 1 261 ? -17.34998 -4.80255 15.52328 1.000 20.76021 260 PRO A N 1
ATOM 2212 C CA . PRO A 1 261 ? -18.61386 -4.11707 15.82580 1.000 21.25106 260 PRO A CA 1
ATOM 2213 C C . PRO A 1 261 ? -19.80230 -5.01899 15.52153 1.000 20.64898 260 PRO A C 1
ATOM 2214 O O . PRO A 1 261 ? -19.80592 -5.76267 14.53181 1.000 20.94052 260 PRO A O 1
ATOM 2218 N N . SER A 1 262 ? -20.80470 -4.97264 16.40643 1.000 20.77577 261 SER A N 1
ATOM 2219 C CA . SER A 1 262 ? -21.94995 -5.84900 16.28306 1.000 21.09121 261 SER A CA 1
ATOM 2220 C C . SER A 1 262 ? -23.17883 -5.14021 16.84057 1.000 22.04891 261 SER A C 1
ATOM 2221 O O . SER A 1 262 ? -23.10806 -4.58167 17.95015 1.000 24.40849 261 SER A O 1
ATOM 2224 N N . PRO A 1 263 ? -24.30549 -5.14425 16.12552 1.000 21.49210 262 PRO A N 1
ATOM 2225 C CA . PRO A 1 263 ? -24.42397 -5.73678 14.78520 1.000 21.90045 262 PRO A CA 1
ATOM 2226 C C . PRO A 1 263 ? -23.71872 -4.90412 13.72832 1.000 22.03054 262 PRO A C 1
ATOM 2227 O O . PRO A 1 263 ? -23.27899 -3.78257 14.01017 1.000 22.97920 262 PRO A O 1
ATOM 2231 N N . PHE A 1 264 ? -23.58422 -5.46298 12.52771 1.000 20.69579 263 PHE A N 1
ATOM 2232 C CA . PHE A 1 264 ? -22.86715 -4.78490 11.46109 1.000 19.30608 263 PHE A CA 1
ATOM 2233 C C . PHE A 1 264 ? -23.57340 -5.03649 10.13472 1.000 20.59058 263 PHE A C 1
ATOM 2234 O O . PHE A 1 264 ? -24.46087 -5.89027 10.02182 1.000 20.87356 263 PHE A O 1
ATOM 2242 N N . SER A 1 265 ? -23.17831 -4.26235 9.13104 1.000 19.54629 264 SER A N 1
ATOM 2243 C CA . SER A 1 265 ? -23.72983 -4.39969 7.78577 1.000 20.27930 264 SER A CA 1
ATOM 2244 C C . SER A 1 265 ? -22.93232 -5.44710 7.01311 1.000 19.67435 264 SER A C 1
ATOM 2245 O O . SER A 1 265 ? -21.71221 -5.31675 6.85238 1.000 19.97882 264 SER A O 1
ATOM 2248 N N . LEU A 1 266 ? -23.62850 -6.47277 6.51976 1.000 19.91761 265 LEU A N 1
ATOM 2249 C CA . LEU A 1 266 ? -22.99998 -7.58114 5.80409 1.000 19.97306 265 LEU A CA 1
ATOM 2250 C C . LEU A 1 266 ? -22.72027 -7.12669 4.37323 1.000 19.89240 265 LEU A C 1
ATOM 2251 O O . LEU A 1 266 ? -23.60360 -7.16439 3.50698 1.000 21.07640 265 LEU A O 1
ATOM 2256 N N . THR A 1 267 ? -21.49113 -6.68213 4.12327 1.000 18.15298 266 THR A N 1
ATOM 2257 C CA . THR A 1 267 ? -21.11737 -6.05458 2.86107 1.000 17.08160 266 THR A CA 1
ATOM 2258 C C . THR A 1 267 ? -19.79719 -6.62286 2.36260 1.000 17.96129 266 THR A C 1
ATOM 2259 O O . THR A 1 267 ? -19.06545 -7.30727 3.08556 1.000 18.67016 266 THR A O 1
ATOM 2263 N N . VAL A 1 268 ? -19.48358 -6.30236 1.10587 1.000 17.72247 267 VAL A N 1
ATOM 2264 C CA . VAL A 1 268 ? -18.19723 -6.69886 0.53944 1.000 16.91414 267 VAL A CA 1
ATOM 2265 C C . VAL A 1 268 ? -17.05595 -6.06178 1.33080 1.000 17.24324 267 VAL A C 1
ATOM 2266 O O . VAL A 1 268 ? -16.06596 -6.72122 1.67173 1.000 18.30852 267 VAL A O 1
ATOM 2270 N N . ASP A 1 269 ? -17.17748 -4.76000 1.62118 1.000 18.33687 268 ASP A N 1
ATOM 2271 C CA . ASP A 1 269 ? -16.17060 -4.05889 2.41902 1.000 18.15598 268 ASP A CA 1
ATOM 2272 C C . ASP A 1 269 ? -15.95728 -4.73021 3.77727 1.000 18.92785 268 ASP A C 1
ATOM 2273 O O . ASP A 1 269 ? -14.81405 -4.87163 4.23158 1.000 19.31093 268 ASP A O 1
ATOM 2278 N N . ALA A 1 270 ? -17.03583 -5.17138 4.42846 1.000 18.44222 269 ALA A N 1
ATOM 2279 C CA . ALA A 1 270 ? -16.88042 -5.84813 5.71935 1.000 18.36445 269 ALA A CA 1
ATOM 2280 C C . ALA A 1 270 ? -16.00421 -7.09163 5.58466 1.000 17.74059 269 ALA A C 1
ATOM 2281 O O . ALA A 1 270 ? -15.07133 -7.29727 6.37425 1.000 18.15596 269 ALA A O 1
ATOM 2283 N N . ALA A 1 271 ? -16.28702 -7.93982 4.58731 1.000 17.51512 270 ALA A N 1
ATOM 2284 C CA . ALA A 1 271 ? -15.49684 -9.15724 4.41462 1.000 17.67932 270 ALA A CA 1
ATOM 2285 C C . ALA A 1 271 ? -14.03183 -8.83164 4.14082 1.000 18.20449 270 ALA A C 1
ATOM 2286 O O . ALA A 1 271 ? -13.12566 -9.45089 4.71617 1.000 18.51053 270 ALA A O 1
ATOM 2288 N N . VAL A 1 272 ? -13.77195 -7.88195 3.23614 1.000 18.14811 271 VAL A N 1
ATOM 2289 C CA . VAL A 1 272 ? -12.38524 -7.52757 2.93029 1.000 18.34708 271 VAL A CA 1
ATOM 2290 C C . VAL A 1 272 ? -11.67050 -7.02544 4.18013 1.000 19.23107 271 VAL A C 1
ATOM 2291 O O . VAL A 1 272 ? -10.55590 -7.46820 4.50132 1.000 19.13955 271 VAL A O 1
ATOM 2295 N N . GLN A 1 273 ? -12.29737 -6.09251 4.90166 1.000 19.43133 272 GLN A N 1
ATOM 2296 C CA . GLN A 1 273 ? -11.64762 -5.54902 6.09004 1.000 19.35695 272 GLN A CA 1
ATOM 2297 C C . GLN A 1 273 ? -11.44246 -6.62599 7.14760 1.000 18.72792 272 GLN A C 1
ATOM 2298 O O . GLN A 1 273 ? -10.41321 -6.63684 7.83405 1.000 19.96472 272 GLN A O 1
ATOM 2304 N N . GLN A 1 274 ? -12.39566 -7.55690 7.27907 1.000 18.32731 273 GLN A N 1
ATOM 2305 C CA . GLN A 1 274 ? -12.22390 -8.63942 8.24492 1.000 18.29048 273 GLN A CA 1
ATOM 2306 C C . GLN A 1 274 ? -10.97798 -9.46577 7.94027 1.000 19.11191 273 GLN A C 1
ATOM 2307 O O . GLN A 1 274 ? -10.27221 -9.90352 8.85626 1.000 20.65470 273 GLN A O 1
ATOM 2313 N N . HIS A 1 275 ? -10.67163 -9.67186 6.65711 1.000 19.25729 274 HIS A N 1
ATOM 2314 C CA . HIS A 1 275 ? -9.43906 -10.37474 6.31091 1.000 18.61287 274 HIS A CA 1
ATOM 2315 C C . HIS A 1 275 ? -8.20467 -9.52460 6.61145 1.000 20.45124 274 HIS A C 1
ATOM 2316 O O . HIS A 1 275 ? -7.20818 -10.03139 7.15119 1.000 20.55904 274 HIS A O 1
ATOM 2323 N N . LEU A 1 276 ? -8.24242 -8.23258 6.25626 1.000 18.96705 275 LEU A N 1
ATOM 2324 C CA . LEU A 1 276 ? -7.08541 -7.36712 6.46973 1.000 19.53115 275 LEU A CA 1
ATOM 2325 C C . LEU A 1 276 ? -6.76082 -7.18596 7.94871 1.000 19.96562 275 LEU A C 1
ATOM 2326 O O . LEU A 1 276 ? -5.60226 -6.91290 8.29156 1.000 21.91892 275 LEU A O 1
ATOM 2331 N N A MET A 1 277 ? -7.73759 -7.40513 8.83567 0.389 20.31497 276 MET A N 1
ATOM 2332 N N B MET A 1 277 ? -7.77018 -7.25199 8.82185 0.611 18.52665 276 MET A N 1
ATOM 2333 C CA A MET A 1 277 ? -7.49834 -7.28506 10.27243 0.389 20.39956 276 MET A CA 1
ATOM 2334 C CA B MET A 1 277 ? -7.54217 -7.05914 10.24821 0.611 18.22316 276 MET A CA 1
ATOM 2335 C C A MET A 1 277 ? -6.53536 -8.34751 10.79341 0.389 20.93057 276 MET A C 1
ATOM 2336 C C B MET A 1 277 ? -6.64293 -8.12636 10.84576 0.611 18.31208 276 MET A C 1
ATOM 2337 O O A MET A 1 277 ? -5.79476 -8.08935 11.74985 0.389 20.49942 276 MET A O 1
ATOM 2338 O O B MET A 1 277 ? -6.19116 -7.96203 11.98558 0.611 18.80302 276 MET A O 1
ATOM 2347 N N A MET A 1 278 ? -6.54591 -9.54865 10.21729 0.389 22.00629 277 MET A N 1
ATOM 2348 N N B MET A 1 278 ? -6.38282 -9.21681 10.13260 0.611 18.89011 277 MET A N 1
ATOM 2349 C CA A MET A 1 278 ? -5.72989 -10.63877 10.74397 0.389 23.66425 277 MET A CA 1
ATOM 2350 C CA B MET A 1 278 ? -5.61348 -10.32185 10.68481 0.611 18.63175 277 MET A CA 1
ATOM 2351 C C A MET A 1 278 ? -4.28100 -10.45597 10.30972 0.389 24.56700 277 MET A C 1
ATOM 2352 C C B MET A 1 278 ? -4.14678 -10.20815 10.29760 0.611 19.45555 277 MET A C 1
ATOM 2353 O O A MET A 1 278 ? -3.99626 -10.33660 9.11258 0.389 25.49954 277 MET A O 1
ATOM 2354 O O B MET A 1 278 ? -3.81362 -9.98478 9.12721 0.611 19.73416 277 MET A O 1
ATOM 2363 N N A GLU A 1 279 ? -3.36741 -10.43592 11.28036 0.389 24.56415 278 GLU A N 1
ATOM 2364 N N B GLU A 1 279 ? -3.27851 -10.34823 11.29298 0.611 20.25336 278 GLU A N 1
ATOM 2365 C CA A GLU A 1 279 ? -1.95304 -10.29282 10.96354 0.389 25.87070 278 GLU A CA 1
ATOM 2366 C CA B GLU A 1 279 ? -1.84631 -10.33037 11.05361 0.611 23.62468 278 GLU A CA 1
ATOM 2367 C C A GLU A 1 279 ? -1.49326 -11.45034 10.08768 0.389 24.75251 278 GLU A C 1
ATOM 2368 C C B GLU A 1 279 ? -1.47363 -11.45706 10.10096 0.611 23.59300 278 GLU A C 1
ATOM 2369 O O A GLU A 1 279 ? -1.90321 -12.59800 10.27813 0.389 25.86143 278 GLU A O 1
ATOM 2370 O O B GLU A 1 279 ? -1.94560 -12.58827 10.24175 0.611 25.15953 278 GLU A O 1
ATOM 2381 N N . GLY A 1 280 ? -0.64770 -11.14183 9.11133 1.000 23.04152 279 GLY A N 1
ATOM 2382 C CA . GLY A 1 280 ? -0.15962 -12.14518 8.20175 1.000 23.59745 279 GLY A CA 1
ATOM 2383 C C . GLY A 1 280 ? -1.05317 -12.43044 7.01721 1.000 24.21530 279 GLY A C 1
ATOM 2384 O O . GLY A 1 280 ? -0.76670 -13.36600 6.26532 1.000 28.23414 279 GLY A O 1
ATOM 2385 N N . VAL A 1 281 ? -2.12713 -11.67055 6.83087 1.000 22.05432 280 VAL A N 1
ATOM 2386 C CA . VAL A 1 281 ? -2.99383 -11.82843 5.66421 1.000 21.24609 280 VAL A CA 1
ATOM 2387 C C . VAL A 1 281 ? -2.74282 -10.64831 4.73134 1.000 21.42090 280 VAL A C 1
ATOM 2388 O O . VAL A 1 281 ? -3.27485 -9.55117 4.96085 1.000 23.08935 280 VAL A O 1
ATOM 2392 N N . PRO A 1 282 ? -1.93216 -10.81546 3.68742 1.000 21.18248 281 PRO A N 1
ATOM 2393 C CA . PRO A 1 282 ? -1.56513 -9.66876 2.84629 1.000 20.80172 281 PRO A CA 1
ATOM 2394 C C . PRO A 1 282 ? -2.67888 -9.28227 1.88688 1.000 20.56315 281 PRO A C 1
ATOM 2395 O O . PRO A 1 282 ? -3.34542 -10.13806 1.29670 1.000 20.42128 281 PRO A O 1
ATOM 2399 N N . SER A 1 283 ? -2.85761 -7.96812 1.71713 1.000 20.67073 282 SER A N 1
ATOM 2400 C CA . SER A 1 283 ? -3.90098 -7.46587 0.82396 1.000 20.21026 282 SER A CA 1
ATOM 2401 C C . SER A 1 283 ? -3.75694 -8.03090 -0.58496 1.000 19.53517 282 SER A C 1
ATOM 2402 O O . SER A 1 283 ? -4.76342 -8.30260 -1.24865 1.000 19.19636 282 SER A O 1
ATOM 2405 N N . ALA A 1 284 ? -2.51366 -8.20784 -1.05872 1.000 19.96840 283 ALA A N 1
ATOM 2406 C CA . ALA A 1 284 ? -2.27673 -8.66394 -2.42942 1.000 19.63817 283 ALA A CA 1
ATOM 2407 C C . ALA A 1 284 ? -2.80028 -10.07126 -2.68826 1.000 18.90624 283 ALA A C 1
ATOM 2408 O O . ALA A 1 284 ? -2.96367 -10.45321 -3.85588 1.000 19.53187 283 ALA A O 1
ATOM 2410 N N . LYS A 1 285 ? -3.06138 -10.85716 -1.64695 1.000 18.20512 284 LYS A N 1
ATOM 2411 C CA . LYS A 1 285 ? -3.62411 -12.18579 -1.83866 1.000 18.26951 284 LYS A CA 1
ATOM 2412 C C . LYS A 1 285 ? -5.14500 -12.20112 -1.77976 1.000 17.85906 284 LYS A C 1
ATOM 2413 O O . LYS A 1 285 ? -5.75071 -13.22314 -2.12540 1.000 18.91906 284 LYS A O 1
ATOM 2419 N N . ILE A 1 286 ? -5.77787 -11.11358 -1.34118 1.000 17.67020 285 ILE A N 1
ATOM 2420 C CA . ILE A 1 286 ? -7.23322 -11.06905 -1.22780 1.000 17.42403 285 ILE A CA 1
ATOM 2421 C C . ILE A 1 286 ? -7.81864 -10.70326 -2.58435 1.000 17.85591 285 ILE A C 1
ATOM 2422 O O . ILE A 1 286 ? -7.48299 -9.65807 -3.15260 1.000 19.03514 285 ILE A O 1
ATOM 2427 N N . VAL A 1 287 ? -8.72784 -11.53459 -3.08278 1.000 17.14884 286 VAL A N 1
ATOM 2428 C CA . VAL A 1 287 ? -9.41374 -11.28821 -4.34753 1.000 16.99682 286 VAL A CA 1
ATOM 2429 C C . VAL A 1 287 ? -10.89666 -11.11241 -4.03965 1.000 16.89464 286 VAL A C 1
ATOM 2430 O O . VAL A 1 287 ? -11.48103 -11.91425 -3.30367 1.000 17.97737 286 VAL A O 1
ATOM 2434 N N A MET A 1 288 ? -11.50144 -10.05644 -4.58205 0.535 16.13273 287 MET A N 1
ATOM 2435 N N B MET A 1 288 ? -11.49802 -10.06542 -4.59420 0.465 16.33898 287 MET A N 1
ATOM 2436 C CA A MET A 1 288 ? -12.90845 -9.76688 -4.32945 0.535 17.30654 287 MET A CA 1
ATOM 2437 C CA B MET A 1 288 ? -12.90072 -9.76397 -4.34931 0.465 17.24323 287 MET A CA 1
ATOM 2438 C C A MET A 1 288 ? -13.77995 -10.50436 -5.33721 0.535 16.27420 287 MET A C 1
ATOM 2439 C C B MET A 1 288 ? -13.76301 -10.52529 -5.34763 0.465 16.44861 287 MET A C 1
ATOM 2440 O O A MET A 1 288 ? -13.71366 -10.22862 -6.54104 0.535 17.49083 287 MET A O 1
ATOM 2441 O O B MET A 1 288 ? -13.65822 -10.30248 -6.55923 0.465 18.01888 287 MET A O 1
ATOM 2450 N N . GLY A 1 289 ? -14.62743 -11.40632 -4.84599 1.000 15.85247 288 GLY A N 1
ATOM 2451 C CA . GLY A 1 289 ? -15.59922 -12.05609 -5.71079 1.000 16.31972 288 GLY A CA 1
ATOM 2452 C C . GLY A 1 289 ? -16.75834 -11.12038 -6.03728 1.000 17.09697 288 GLY A C 1
ATOM 2453 O O . GLY A 1 289 ? -17.20526 -10.32614 -5.20529 1.000 17.78306 288 GLY A O 1
ATOM 2454 N N . VAL A 1 290 ? -17.25912 -11.23395 -7.26600 1.000 16.93368 289 VAL A N 1
ATOM 2455 C CA . VAL A 1 290 ? -18.44773 -10.49851 -7.69435 1.000 17.53044 289 VAL A CA 1
ATOM 2456 C C . VAL A 1 290 ? -19.38117 -11.46185 -8.41578 1.000 17.37421 289 VAL A C 1
ATOM 2457 O O . VAL A 1 290 ? -18.91478 -12.40571 -9.07335 1.000 17.59295 289 VAL A O 1
ATOM 2461 N N . PRO A 1 291 ? -20.69609 -11.26353 -8.32581 1.000 16.82312 290 PRO A N 1
ATOM 2462 C CA . PRO A 1 291 ? -21.63397 -12.14885 -9.02151 1.000 16.68269 290 PRO A CA 1
ATOM 2463 C C . PRO A 1 291 ? -21.96612 -11.61365 -10.40916 1.000 16.72486 290 PRO A C 1
ATOM 2464 O O . PRO A 1 291 ? -22.20359 -10.41939 -10.60764 1.000 17.55844 290 PRO A O 1
ATOM 2468 N N . PHE A 1 292 ? -21.99877 -12.52340 -11.38902 1.000 16.32279 291 PHE A N 1
ATOM 2469 C CA . PHE A 1 292 ? -22.52239 -12.20386 -12.71567 1.000 15.95146 291 PHE A CA 1
ATOM 2470 C C . PHE A 1 292 ? -24.00668 -12.56856 -12.84892 1.000 16.98810 291 PHE A C 1
ATOM 2471 O O . PHE A 1 292 ? -24.52643 -12.67246 -13.96793 1.000 18.20661 291 PHE A O 1
ATOM 2479 N N . TYR A 1 293 ? -24.69713 -12.74409 -11.72738 1.000 17.03156 292 TYR A N 1
ATOM 2480 C CA . TYR A 1 293 ? -26.10707 -13.08628 -11.68667 1.000 16.59507 292 TYR A CA 1
ATOM 2481 C C . TYR A 1 293 ? -26.77389 -12.26496 -10.59489 1.000 17.56901 292 TYR A C 1
ATOM 2482 O O . TYR A 1 293 ? -26.11781 -11.76824 -9.66320 1.000 17.78655 292 TYR A O 1
ATOM 2491 N N . GLY A 1 294 ? -28.09329 -12.15401 -10.70707 1.000 17.97385 293 GLY A N 1
ATOM 2492 C CA . GLY A 1 294 ? -28.90313 -11.55941 -9.66432 1.000 17.21029 293 GLY A CA 1
ATOM 2493 C C . GLY A 1 294 ? -29.70625 -12.58488 -8.89244 1.000 16.70089 293 GLY A C 1
ATOM 2494 O O . GLY A 1 294 ? -29.94951 -13.69734 -9.38222 1.000 17.72931 293 GLY A O 1
ATOM 2495 N N . ARG A 1 295 ? -30.11856 -12.23098 -7.67457 1.000 16.34115 294 ARG A N 1
ATOM 2496 C CA . ARG A 1 295 ? -31.02647 -13.04668 -6.87904 1.000 16.23688 294 ARG A CA 1
ATOM 2497 C C . ARG A 1 295 ? -32.38028 -12.35108 -6.83223 1.000 17.81529 294 ARG A C 1
ATOM 2498 O O . ARG A 1 295 ? -32.45568 -11.15143 -6.51717 1.000 17.75852 294 ARG A O 1
ATOM 2506 N N . ALA A 1 296 ? -33.43712 -13.09757 -7.16811 1.000 17.59573 295 ALA A N 1
ATOM 2507 C CA . ALA A 1 296 ? -34.78500 -12.57114 -7.32864 1.000 16.91846 295 ALA A CA 1
ATOM 2508 C C . ALA A 1 296 ? -35.67238 -13.03307 -6.18276 1.000 17.39474 295 ALA A C 1
ATOM 2509 O O . ALA A 1 296 ? -35.56709 -14.17807 -5.71905 1.000 18.77272 295 ALA A O 1
ATOM 2511 N N . PHE A 1 297 ? -36.55978 -12.13820 -5.75099 1.000 17.90003 296 PHE A N 1
ATOM 2512 C CA . PHE A 1 297 ? -37.48992 -12.39008 -4.66379 1.000 17.16520 296 PHE A CA 1
ATOM 2513 C C . PHE A 1 297 ? -38.87989 -11.99059 -5.13327 1.000 17.39754 296 PHE A C 1
ATOM 2514 O O . PHE A 1 297 ? -39.02978 -11.04515 -5.91596 1.000 18.77214 296 PHE A O 1
ATOM 2522 N N . LYS A 1 298 ? -39.89961 -12.69773 -4.64728 1.000 17.16442 297 LYS A N 1
ATOM 2523 C CA . LYS A 1 298 ? -41.28588 -12.36318 -4.94584 1.000 17.44555 297 LYS A CA 1
ATOM 2524 C C . LYS A 1 298 ? -42.03162 -12.05869 -3.65222 1.000 18.18331 297 LYS A C 1
ATOM 2525 O O . LYS A 1 298 ? -41.51028 -12.24794 -2.54886 1.000 18.99043 297 LYS A O 1
ATOM 2531 N N . GLY A 1 299 ? -43.26454 -11.57975 -3.79535 1.000 19.04679 298 GLY A N 1
ATOM 2532 C CA . GLY A 1 299 ? -44.06606 -11.22536 -2.63478 1.000 19.72384 298 GLY A CA 1
ATOM 2533 C C . GLY A 1 299 ? -43.54927 -10.03724 -1.85536 1.000 20.57763 298 GLY A C 1
ATOM 2534 O O . GLY A 1 299 ? -43.78594 -9.95302 -0.63959 1.000 20.93361 298 GLY A O 1
ATOM 2535 N N . VAL A 1 300 ? -42.84776 -9.09911 -2.51722 1.000 20.77117 299 VAL A N 1
ATOM 2536 C CA . VAL A 1 300 ? -42.28876 -7.94186 -1.82213 1.000 22.14637 299 VAL A CA 1
ATOM 2537 C C . VAL A 1 300 ? -43.29693 -6.80016 -1.78471 1.000 27.54190 299 VAL A C 1
ATOM 2538 O O . VAL A 1 300 ? -44.17463 -6.66915 -2.64648 1.000 29.65736 299 VAL A O 1
ATOM 2542 N N A SER A 1 301 ? -43.16473 -5.97032 -0.75656 0.500 30.22862 300 SER A N 1
ATOM 2543 N N B SER A 1 301 ? -43.14939 -5.93833 -0.78247 0.500 31.22057 300 SER A N 1
ATOM 2544 C CA A SER A 1 301 ? -43.97504 -4.78139 -0.57864 0.500 33.25870 300 SER A CA 1
ATOM 2545 C CA B SER A 1 301 ? -44.02568 -4.79268 -0.59075 0.500 34.69617 300 SER A CA 1
ATOM 2546 C C A SER A 1 301 ? -43.37519 -3.61398 -1.35482 0.500 35.64261 300 SER A C 1
ATOM 2547 C C B SER A 1 301 ? -43.34086 -3.50505 -1.04671 0.500 37.95285 300 SER A C 1
ATOM 2548 O O A SER A 1 301 ? -42.23418 -3.65648 -1.82512 0.500 34.75172 300 SER A O 1
ATOM 2549 O O B SER A 1 301 ? -42.11285 -3.38411 -1.02421 0.500 39.33726 300 SER A O 1
ATOM 2554 N N . GLY A 1 302 ? -44.15473 -2.54256 -1.46648 1.000 38.79219 301 GLY A N 1
ATOM 2555 C CA . GLY A 1 302 ? -43.66794 -1.30349 -2.03091 1.000 40.58111 301 GLY A CA 1
ATOM 2556 C C . GLY A 1 302 ? -43.06117 -0.39127 -0.97798 1.000 42.17522 301 GLY A C 1
ATOM 2557 O O . GLY A 1 302 ? -42.88781 -0.74435 0.19124 1.000 43.47402 301 GLY A O 1
ATOM 2558 N N . GLY A 1 303 ? -42.72638 0.81612 -1.42087 1.000 41.49742 302 GLY A N 1
ATOM 2559 C CA . GLY A 1 303 ? -42.22882 1.82628 -0.50953 1.000 40.07155 302 GLY A CA 1
ATOM 2560 C C . GLY A 1 303 ? -40.77608 2.18371 -0.73706 1.000 37.80444 302 GLY A C 1
ATOM 2561 O O . GLY A 1 303 ? -40.42945 3.36589 -0.81577 1.000 41.65569 302 GLY A O 1
ATOM 2562 N N . ASN A 1 304 ? -39.91851 1.17293 -0.83437 1.000 31.62962 303 ASN A N 1
ATOM 2563 C CA . ASN A 1 304 ? -38.48736 1.36038 -1.03513 1.000 29.27190 303 ASN A CA 1
ATOM 2564 C C . ASN A 1 304 ? -37.98020 0.49521 -2.17341 1.000 26.23401 303 ASN A C 1
ATOM 2565 O O . ASN A 1 304 ? -36.89533 -0.09277 -2.09271 1.000 25.02906 303 ASN A O 1
ATOM 2570 N N . GLY A 1 305 ? -38.75970 0.39995 -3.24918 1.000 23.67923 304 GLY A N 1
ATOM 2571 C CA . GLY A 1 305 ? -38.31193 -0.33499 -4.42017 1.000 23.07790 304 GLY A CA 1
ATOM 2572 C C . GLY A 1 305 ? -38.08293 -1.80623 -4.16950 1.000 22.45544 304 GLY A C 1
ATOM 2573 O O . GLY A 1 305 ? -37.29167 -2.43708 -4.88157 1.000 22.34931 304 GLY A O 1
ATOM 2574 N N . GLY A 1 306 ? -38.75493 -2.37657 -3.17110 1.000 21.03346 305 GLY A N 1
ATOM 2575 C CA . GLY A 1 306 ? -38.58387 -3.77600 -2.85593 1.000 21.72844 305 GLY A CA 1
ATOM 2576 C C . GLY A 1 306 ? -37.43782 -4.08444 -1.91444 1.000 21.64163 305 GLY A C 1
ATOM 2577 O O . GLY A 1 306 ? -37.26751 -5.25253 -1.54320 1.000 21.43920 305 GLY A O 1
ATOM 2578 N N . GLN A 1 307 ? -36.63664 -3.08535 -1.53205 1.000 20.82312 306 GLN A N 1
ATOM 2579 C CA . GLN A 1 307 ? -35.52513 -3.30254 -0.61505 1.000 20.33111 306 GLN A CA 1
ATOM 2580 C C . GLN A 1 307 ? -36.04082 -3.46058 0.80838 1.000 21.65661 306 GLN A C 1
ATOM 2581 O O . GLN A 1 307 ? -36.91700 -2.71084 1.25193 1.000 23.63320 306 GLN A O 1
ATOM 2587 N N . TYR A 1 308 ? -35.46794 -4.41586 1.53641 1.000 19.62702 307 TYR A N 1
ATOM 2588 C CA . TYR A 1 308 ? -35.67894 -4.50717 2.98179 1.000 20.08791 307 TYR A CA 1
ATOM 2589 C C . TYR A 1 308 ? -37.12451 -4.86291 3.31884 1.000 20.83133 307 TYR A C 1
ATOM 2590 O O . TYR A 1 308 ? -37.67321 -4.42871 4.34273 1.000 22.85052 307 TYR A O 1
ATOM 2599 N N . SER A 1 309 ? -37.72905 -5.68606 2.46806 1.000 20.46277 308 SER A N 1
ATOM 2600 C CA . SER A 1 309 ? -39.12207 -6.07816 2.56109 1.000 20.08640 308 SER A CA 1
ATOM 2601 C C . SER A 1 309 ? -39.22339 -7.54824 2.95305 1.000 21.03282 308 SER A C 1
ATOM 2602 O O . SER A 1 309 ? -38.33546 -8.35018 2.64155 1.000 21.28061 308 SER A O 1
ATOM 2605 N N . SER A 1 310 ? -40.32357 -7.91638 3.61573 1.000 21.11910 309 SER A N 1
ATOM 2606 C CA . SER A 1 310 ? -40.61576 -9.33899 3.68469 1.000 20.98732 309 SER A CA 1
ATOM 2607 C C . SER A 1 310 ? -40.87506 -9.85219 2.26443 1.000 19.94914 309 SER A C 1
ATOM 2608 O O . SER A 1 310 ? -41.07684 -9.08337 1.31604 1.000 21.58203 309 SER A O 1
ATOM 2611 N N . HIS A 1 311 ? -40.87411 -11.16815 2.11820 1.000 19.62412 310 HIS A N 1
ATOM 2612 C CA . HIS A 1 311 ? -41.01465 -11.75878 0.79442 1.000 18.96327 310 HIS A CA 1
ATOM 2613 C C . HIS A 1 311 ? -41.53031 -13.18251 0.96104 1.000 19.18718 310 HIS A C 1
ATOM 2614 O O . HIS A 1 311 ? -41.54195 -13.73667 2.06570 1.000 20.55150 310 HIS A O 1
ATOM 2621 N N A SER A 1 312 ? -41.94501 -13.77597 -0.15521 0.724 18.83578 311 SER A N 1
ATOM 2622 N N B SER A 1 312 ? -41.95666 -13.77079 -0.15409 0.276 19.11306 311 SER A N 1
ATOM 2623 C CA A SER A 1 312 ? -42.49758 -15.12482 -0.16810 0.724 19.30261 311 SER A CA 1
ATOM 2624 C CA B SER A 1 312 ? -42.50626 -15.12154 -0.18161 0.276 19.26331 311 SER A CA 1
ATOM 2625 C C A SER A 1 312 ? -41.72123 -16.03460 -1.11503 0.724 18.98384 311 SER A C 1
ATOM 2626 C C B SER A 1 312 ? -41.72337 -16.02179 -1.13217 0.276 19.10262 311 SER A C 1
ATOM 2627 O O A SER A 1 312 ? -42.30322 -16.84539 -1.84672 0.724 20.11627 311 SER A O 1
ATOM 2628 O O B SER A 1 312 ? -42.30087 -16.81337 -1.88327 0.276 19.52092 311 SER A O 1
ATOM 2633 N N . THR A 1 313 ? -40.39467 -15.91983 -1.10787 1.000 19.10662 312 THR A N 1
ATOM 2634 C CA . THR A 1 313 ? -39.55868 -16.67690 -2.03576 1.000 18.46541 312 THR A CA 1
ATOM 2635 C C . THR A 1 313 ? -39.18199 -18.01582 -1.42102 1.000 19.21390 312 THR A C 1
ATOM 2636 O O . THR A 1 313 ? -38.51598 -18.03637 -0.37319 1.000 20.32843 312 THR A O 1
ATOM 2640 N N . PRO A 1 314 ? -39.56059 -19.13955 -2.03191 1.000 19.71198 313 PRO A N 1
ATOM 2641 C CA . PRO A 1 314 ? -39.14592 -20.44650 -1.50774 1.000 20.18707 313 PRO A CA 1
ATOM 2642 C C . PRO A 1 314 ? -37.63319 -20.53447 -1.38620 1.000 19.58591 313 PRO A C 1
ATOM 2643 O O . PRO A 1 314 ? -36.89254 -20.08639 -2.26134 1.000 19.73320 313 PRO A O 1
ATOM 2647 N N . GLY A 1 315 ? -37.17030 -21.10690 -0.28091 1.000 22.89300 314 GLY A N 1
ATOM 2648 C CA . GLY A 1 315 ? -35.75713 -21.32981 -0.09051 1.000 24.52949 314 GLY A CA 1
ATOM 2649 C C . GLY A 1 315 ? -35.30040 -22.75119 -0.31121 1.000 26.97699 314 GLY A C 1
ATOM 2650 O O . GLY A 1 315 ? -34.10319 -23.03156 -0.18080 1.000 28.68301 314 GLY A O 1
ATOM 2651 N N . GLU A 1 316 ? -36.21084 -23.65886 -0.65133 1.000 27.65375 315 GLU A N 1
ATOM 2652 C CA . GLU A 1 316 ? -35.86270 -25.06575 -0.73037 1.000 30.27188 315 GLU A CA 1
ATOM 2653 C C . GLU A 1 316 ? -35.10269 -25.37149 -2.01944 1.000 29.33071 315 GLU A C 1
ATOM 2654 O O . GLU A 1 316 ? -35.18269 -24.64269 -3.01063 1.000 27.37141 315 GLU A O 1
ATOM 2660 N N A ASP A 1 317 ? -34.34113 -26.46219 -1.98919 0.728 30.99731 316 ASP A N 1
ATOM 2661 N N B ASP A 1 317 ? -34.35405 -26.47360 -1.98929 0.272 31.60570 316 ASP A N 1
ATOM 2662 C CA A ASP A 1 317 ? -33.64917 -26.94664 -3.17134 0.728 32.92380 316 ASP A CA 1
ATOM 2663 C CA B ASP A 1 317 ? -33.61918 -26.96579 -3.15179 0.272 33.74123 316 ASP A CA 1
ATOM 2664 C C A ASP A 1 317 ? -34.05108 -28.40059 -3.38529 0.728 34.24532 316 ASP A C 1
ATOM 2665 C C B ASP A 1 317 ? -34.03816 -28.41115 -3.38417 0.272 34.34325 316 ASP A C 1
ATOM 2666 O O A ASP A 1 317 ? -33.94271 -29.21641 -2.45201 0.728 36.09839 316 ASP A O 1
ATOM 2667 O O B ASP A 1 317 ? -33.92047 -29.24266 -2.46003 0.272 35.17696 316 ASP A O 1
ATOM 2676 N N . PRO A 1 318 ? -34.53442 -28.76703 -4.58105 1.000 34.30133 317 PRO A N 1
ATOM 2677 C CA . PRO A 1 318 ? -34.68213 -27.85438 -5.71988 1.000 33.44028 317 PRO A CA 1
ATOM 2678 C C . PRO A 1 318 ? -35.89430 -26.94910 -5.55558 1.000 29.72855 317 PRO A C 1
ATOM 2679 O O . PRO A 1 318 ? -36.67194 -27.14135 -4.61967 1.000 28.65307 317 PRO A O 1
ATOM 2683 N N A TYR A 1 319 ? -36.02991 -25.96125 -6.42362 0.706 27.30309 318 TYR A N 1
ATOM 2684 N N B TYR A 1 319 ? -36.05011 -25.97876 -6.45760 0.294 28.41323 318 TYR A N 1
ATOM 2685 C CA A TYR A 1 319 ? -37.19394 -25.09624 -6.37864 0.706 25.30889 318 TYR A CA 1
ATOM 2686 C CA B TYR A 1 319 ? -37.21298 -25.10891 -6.39926 0.294 27.02773 318 TYR A CA 1
ATOM 2687 C C A TYR A 1 319 ? -38.46406 -25.95532 -6.38848 0.706 25.92219 318 TYR A C 1
ATOM 2688 C C B TYR A 1 319 ? -38.47972 -25.96100 -6.39668 0.294 26.43023 318 TYR A C 1
ATOM 2689 O O A TYR A 1 319 ? -38.58226 -26.86586 -7.22042 0.706 27.56307 318 TYR A O 1
ATOM 2690 O O B TYR A 1 319 ? -38.61872 -26.86073 -7.23705 0.294 27.20973 318 TYR A O 1
ATOM 2707 N N . PRO A 1 320 ? -39.41094 -25.71942 -5.47398 1.000 25.26274 319 PRO A N 1
ATOM 2708 C CA . PRO A 1 320 ? -40.42533 -26.73278 -5.14977 1.000 26.36263 319 PRO A CA 1
ATOM 2709 C C . PRO A 1 320 ? -41.65954 -26.79385 -6.03772 1.000 25.37869 319 PRO A C 1
ATOM 2710 O O . PRO A 1 320 ? -42.52733 -27.63659 -5.77898 1.000 27.39764 319 PRO A O 1
ATOM 2714 N N . ASN A 1 321 ? -41.78945 -25.96950 -7.07104 1.000 23.48136 320 ASN A N 1
ATOM 2715 C CA . ASN A 1 321 ? -42.94267 -26.08901 -7.95931 1.000 23.24344 320 ASN A CA 1
ATOM 2716 C C . ASN A 1 321 ? -42.53267 -25.56767 -9.32724 1.000 23.08767 320 ASN A C 1
ATOM 2717 O O . ASN A 1 321 ? -41.37028 -25.22275 -9.54490 1.000 23.74755 320 ASN A O 1
ATOM 2722 N N . ALA A 1 322 ? -43.49529 -25.50175 -10.25019 1.000 21.85276 321 ALA A N 1
ATOM 2723 C CA . ALA A 1 322 ? -43.23364 -25.06034 -11.61149 1.000 22.12725 321 ALA A CA 1
ATOM 2724 C C . ALA A 1 322 ? -43.74457 -23.64752 -11.88221 1.000 22.65645 321 ALA A C 1
ATOM 2725 O O . ALA A 1 322 ? -43.96756 -23.28695 -13.04158 1.000 23.18823 321 ALA A O 1
ATOM 2727 N N . ASP A 1 323 ? -43.94064 -22.83996 -10.84390 1.000 21.27553 322 ASP A N 1
ATOM 2728 C CA . ASP A 1 323 ? -44.29740 -21.43705 -11.03851 1.000 20.42434 322 ASP A CA 1
ATOM 2729 C C . ASP A 1 323 ? -43.01827 -20.64834 -11.26258 1.000 20.31667 322 ASP A C 1
ATOM 2730 O O . ASP A 1 323 ? -42.32900 -20.26899 -10.31177 1.000 20.90472 322 ASP A O 1
ATOM 2735 N N . TYR A 1 324 ? -42.68887 -20.38504 -12.52877 1.000 19.37406 323 TYR A N 1
ATOM 2736 C CA . TYR A 1 324 ? -41.50637 -19.58489 -12.84399 1.000 19.04252 323 TYR A CA 1
ATOM 2737 C C . TYR A 1 324 ? -41.97671 -18.14150 -12.96666 1.000 19.54494 323 TYR A C 1
ATOM 2738 O O . TYR A 1 324 ? -42.34250 -17.66629 -14.04617 1.000 21.43574 323 TYR A O 1
ATOM 2747 N N . TRP A 1 325 ? -41.99887 -17.44600 -11.82528 1.000 19.10189 324 TRP A N 1
ATOM 2748 C CA . TRP A 1 325 ? -42.66848 -16.15787 -11.67684 1.000 18.59082 324 TRP A CA 1
ATOM 2749 C C . TRP A 1 325 ? -41.77742 -14.96536 -12.00261 1.000 18.42612 324 TRP A C 1
ATOM 2750 O O . TRP A 1 325 ? -42.23985 -13.82542 -11.88868 1.000 19.07364 324 TRP A O 1
ATOM 2761 N N . LEU A 1 326 ? -40.50908 -15.18100 -12.35353 1.000 18.07101 325 LEU A N 1
ATOM 2762 C CA . LEU A 1 326 ? -39.63483 -14.05972 -12.68449 1.000 17.72035 325 LEU A CA 1
ATOM 2763 C C . LEU A 1 326 ? -39.92834 -13.68485 -14.13371 1.000 19.54145 325 LEU A C 1
ATOM 2764 O O . LEU A 1 326 ? -39.38262 -14.28326 -15.07434 1.000 19.59802 325 LEU A O 1
ATOM 2769 N N . VAL A 1 327 ? -40.81115 -12.69493 -14.30417 1.000 18.81917 326 VAL A N 1
ATOM 2770 C CA . VAL A 1 327 ? -41.34425 -12.34173 -15.61857 1.000 19.26251 326 VAL A CA 1
ATOM 2771 C C . VAL A 1 327 ? -40.20495 -12.05479 -16.58413 1.000 18.94413 326 VAL A C 1
ATOM 2772 O O . VAL A 1 327 ? -39.28622 -11.28809 -16.27358 1.000 19.64147 326 VAL A O 1
ATOM 2776 N N . GLY A 1 328 ? -40.26724 -12.65731 -17.78006 1.000 19.41597 327 GLY A N 1
ATOM 2777 C CA . GLY A 1 328 ? -39.25208 -12.41366 -18.79307 1.000 20.05304 327 GLY A CA 1
ATOM 2778 C C . GLY A 1 328 ? -37.99192 -13.25339 -18.67250 1.000 19.60993 327 GLY A C 1
ATOM 2779 O O . GLY A 1 328 ? -37.13793 -13.19737 -19.57015 1.000 21.14538 327 GLY A O 1
ATOM 2780 N N . CYS A 1 329 ? -37.82733 -14.03859 -17.60411 1.000 18.44157 328 CYS A N 1
ATOM 2781 C CA . CYS A 1 329 ? -36.59354 -14.79873 -17.41544 1.000 19.53926 328 CYS A CA 1
ATOM 2782 C C . CYS A 1 329 ? -36.70883 -16.14604 -18.12095 1.000 20.89164 328 CYS A C 1
ATOM 2783 O O . CYS A 1 329 ? -37.08913 -17.15216 -17.52463 1.000 21.52487 328 CYS A O 1
ATOM 2786 N N . ASP A 1 330 ? -36.34581 -16.18571 -19.40681 1.000 22.19810 329 ASP A N 1
ATOM 2787 C CA . ASP A 1 330 ? -36.47020 -17.45060 -20.12241 1.000 22.47686 329 ASP A CA 1
ATOM 2788 C C . ASP A 1 330 ? -35.44981 -18.47282 -19.63877 1.000 22.14190 329 ASP A C 1
ATOM 2789 O O . ASP A 1 330 ? -35.72971 -19.67707 -19.62904 1.000 22.78235 329 ASP A O 1
ATOM 2794 N N . GLU A 1 331 ? -34.27386 -18.01507 -19.21502 1.000 20.70122 330 GLU A N 1
ATOM 2795 C CA . GLU A 1 331 ? -33.26659 -18.92732 -18.68968 1.000 19.96427 330 GLU A CA 1
ATOM 2796 C C . GLU A 1 331 ? -33.78514 -19.59357 -17.41595 1.000 20.61794 330 GLU A C 1
ATOM 2797 O O . GLU A 1 331 ? -33.48191 -20.76661 -17.15440 1.000 19.83984 330 GLU A O 1
ATOM 2803 N N . CYS A 1 332 ? -34.61350 -18.87593 -16.63974 1.000 19.16700 331 CYS A N 1
ATOM 2804 C CA . CYS A 1 332 ? -35.19113 -19.44353 -15.41535 1.000 19.41308 331 CYS A CA 1
ATOM 2805 C C . CYS A 1 332 ? -36.11311 -20.60870 -15.72210 1.000 20.68856 331 CYS A C 1
ATOM 2806 O O . CYS A 1 332 ? -36.20456 -21.56167 -14.93776 1.000 21.54765 331 CYS A O 1
ATOM 2809 N N . VAL A 1 333 ? -36.84193 -20.53360 -16.83621 1.000 20.94372 332 VAL A N 1
ATOM 2810 C CA . VAL A 1 333 ? -37.67908 -21.65493 -17.23267 1.000 21.56245 332 VAL A CA 1
ATOM 2811 C C . VAL A 1 333 ? -36.80872 -22.84868 -17.60647 1.000 22.92344 332 VAL A C 1
ATOM 2812 O O . VAL A 1 333 ? -37.05008 -23.98101 -17.16731 1.000 23.54203 332 VAL A O 1
ATOM 2816 N N . ARG A 1 334 ? -35.77014 -22.60175 -18.41248 1.000 22.29448 333 ARG A N 1
ATOM 2817 C CA . ARG A 1 334 ? -34.82758 -23.65147 -18.78784 1.000 22.72386 333 ARG A CA 1
ATOM 2818 C C . ARG A 1 334 ? -34.23749 -24.32837 -17.55402 1.000 23.41970 333 ARG A C 1
ATOM 2819 O O . ARG A 1 334 ? -34.13227 -25.56111 -17.49609 1.000 24.59702 333 ARG A O 1
ATOM 2827 N N . ASP A 1 335 ? -33.86508 -23.53897 -16.55201 1.000 20.93626 334 ASP A N 1
ATOM 2828 C CA . ASP A 1 335 ? -33.18570 -24.03685 -15.36411 1.000 21.60883 334 ASP A CA 1
ATOM 2829 C C . ASP A 1 335 ? -34.14530 -24.36847 -14.22725 1.000 21.26147 334 ASP A C 1
ATOM 2830 O O . ASP A 1 335 ? -33.69025 -24.76851 -13.14165 1.000 22.31242 334 ASP A O 1
ATOM 2835 N N . LYS A 1 336 ? -35.45239 -24.21479 -14.46098 1.000 21.39803 335 LYS A N 1
ATOM 2836 C CA . LYS A 1 336 ? -36.49983 -24.56895 -13.49973 1.000 22.46904 335 LYS A CA 1
ATOM 2837 C C . LYS A 1 336 ? -36.30893 -23.87456 -12.14972 1.000 20.99038 335 LYS A C 1
ATOM 2838 O O . LYS A 1 336 ? -36.50569 -24.47165 -11.08350 1.000 23.25612 335 LYS A O 1
ATOM 2844 N N . ASP A 1 337 ? -35.94955 -22.59230 -12.18612 1.000 19.45519 336 ASP A N 1
ATOM 2845 C CA . ASP A 1 337 ? -35.73167 -21.88654 -10.92556 1.000 18.94648 336 ASP A CA 1
ATOM 2846 C C . ASP A 1 337 ? -35.79898 -20.38434 -11.18403 1.000 18.13562 336 ASP A C 1
ATOM 2847 O O . ASP A 1 337 ? -34.94874 -19.83664 -11.90161 1.000 19.44775 336 ASP A O 1
ATOM 2852 N N . PRO A 1 338 ? -36.80975 -19.69176 -10.65402 1.000 18.67001 337 PRO A N 1
ATOM 2853 C CA . PRO A 1 338 ? -36.93389 -18.24504 -10.87617 1.000 18.58975 337 PRO A CA 1
ATOM 2854 C C . PRO A 1 338 ? -36.12890 -17.38075 -9.91726 1.000 18.48676 337 PRO A C 1
ATOM 2855 O O . PRO A 1 338 ? -36.28522 -16.15632 -9.94651 1.000 19.61586 337 PRO A O 1
ATOM 2859 N N . ARG A 1 339 ? -35.29707 -17.96790 -9.05541 1.000 18.15080 338 ARG A N 1
ATOM 2860 C CA . ARG A 1 339 ? -34.63954 -17.19885 -7.99887 1.000 17.96048 338 ARG A CA 1
ATOM 2861 C C . ARG A 1 339 ? -33.26455 -16.66976 -8.39108 1.000 17.40026 338 ARG A C 1
ATOM 2862 O O . ARG A 1 339 ? -32.68126 -15.87648 -7.64473 1.000 17.93882 338 ARG A O 1
ATOM 2870 N N . ILE A 1 340 ? -32.72740 -17.08831 -9.53089 1.000 17.75028 339 ILE A N 1
ATOM 2871 C CA . ILE A 1 340 ? -31.40555 -16.67771 -9.98837 1.000 19.29060 339 ILE A CA 1
ATOM 2872 C C . ILE A 1 340 ? -31.54866 -16.29489 -11.45445 1.000 18.75965 339 ILE A C 1
ATOM 2873 O O . ILE A 1 340 ? -32.15264 -17.04249 -12.22955 1.000 21.03392 339 ILE A O 1
ATOM 2878 N N . ALA A 1 341 ? -30.98637 -15.15124 -11.84073 1.000 18.22131 340 ALA A N 1
ATOM 2879 C CA . ALA A 1 341 ? -31.01842 -14.72941 -13.23857 1.000 19.06626 340 ALA A CA 1
ATOM 2880 C C . ALA A 1 341 ? -29.65971 -14.17016 -13.61756 1.000 18.14117 340 ALA A C 1
ATOM 2881 O O . ALA A 1 341 ? -29.15840 -13.25519 -12.95752 1.000 19.84900 340 ALA A O 1
ATOM 2883 N N . SER A 1 342 ? -29.07582 -14.70564 -14.68760 1.000 18.02981 341 SER A N 1
ATOM 2884 C CA . SER A 1 342 ? -27.80699 -14.18069 -15.17360 1.000 16.95202 341 SER A CA 1
ATOM 2885 C C . SER A 1 342 ? -27.93552 -12.70747 -15.54316 1.000 18.11965 341 SER A C 1
ATOM 2886 O O . SER A 1 342 ? -29.01082 -12.22962 -15.91794 1.000 18.25643 341 SER A O 1
ATOM 2889 N N . TYR A 1 343 ? -26.81084 -11.98806 -15.45804 1.000 17.98604 342 TYR A N 1
ATOM 2890 C CA . TYR A 1 343 ? -26.77837 -10.62949 -15.98920 1.000 18.26424 342 TYR A CA 1
ATOM 2891 C C . TYR A 1 343 ? -27.25024 -10.60341 -17.44476 1.000 19.04647 342 TYR A C 1
ATOM 2892 O O . TYR A 1 343 ? -28.01395 -9.71011 -17.84938 1.000 19.21207 342 TYR A O 1
ATOM 2901 N N A ARG A 1 344 ? -26.79781 -11.57896 -18.23831 0.621 17.76184 343 ARG A N 1
ATOM 2902 N N B ARG A 1 344 ? -26.81747 -11.58402 -18.24300 0.379 19.10588 343 ARG A N 1
ATOM 2903 C CA A ARG A 1 344 ? -27.23492 -11.71581 -19.62726 0.621 18.11394 343 ARG A CA 1
ATOM 2904 C CA B ARG A 1 344 ? -27.25443 -11.66298 -19.63582 0.379 20.01931 343 ARG A CA 1
ATOM 2905 C C A ARG A 1 344 ? -28.75702 -11.66060 -19.74079 0.621 19.18140 343 ARG A C 1
ATOM 2906 C C B ARG A 1 344 ? -28.77647 -11.64203 -19.73948 0.379 19.57272 343 ARG A C 1
ATOM 2907 O O A ARG A 1 344 ? -29.31145 -10.93865 -20.57885 0.621 20.17136 343 ARG A O 1
ATOM 2908 O O B ARG A 1 344 ? -29.35028 -10.92362 -20.56675 0.379 19.84273 343 ARG A O 1
ATOM 2923 N N . GLN A 1 345 ? -29.44947 -12.43037 -18.90058 1.000 18.41862 344 GLN A N 1
ATOM 2924 C CA . GLN A 1 345 ? -30.90327 -12.45480 -18.92543 1.000 18.24086 344 GLN A CA 1
ATOM 2925 C C . GLN A 1 345 ? -31.50294 -11.17490 -18.34711 1.000 18.74315 344 GLN A C 1
ATOM 2926 O O . GLN A 1 345 ? -32.52278 -10.68833 -18.84603 1.000 18.84750 344 GLN A O 1
ATOM 2932 N N . LEU A 1 346 ? -30.89942 -10.62765 -17.28182 1.000 18.13846 345 LEU A N 1
ATOM 2933 C CA . LEU A 1 346 ? -31.42914 -9.40977 -16.66773 1.000 18.96112 345 LEU A CA 1
ATOM 2934 C C . LEU A 1 346 ? -31.46375 -8.24445 -17.65674 1.000 18.48931 345 LEU A C 1
ATOM 2935 O O . LEU A 1 346 ? -32.41827 -7.45358 -17.65270 1.000 20.10436 345 LEU A O 1
ATOM 2940 N N A GLU A 1 347 ? -30.42573 -8.10583 -18.49231 0.099 19.39679 346 GLU A N 1
ATOM 2941 N N B GLU A 1 347 ? -30.43458 -8.11629 -18.50419 0.901 19.35809 346 GLU A N 1
ATOM 2942 C CA A GLU A 1 347 ? -30.45338 -7.09424 -19.54775 0.099 19.79430 346 GLU A CA 1
ATOM 2943 C CA B GLU A 1 347 ? -30.45453 -7.08376 -19.54033 0.901 20.63729 346 GLU A CA 1
ATOM 2944 C C A GLU A 1 347 ? -31.70924 -7.22517 -20.39301 0.099 19.88400 346 GLU A C 1
ATOM 2945 C C B GLU A 1 347 ? -31.68471 -7.21744 -20.42420 0.901 20.73349 346 GLU A C 1
ATOM 2946 O O A GLU A 1 347 ? -32.41344 -6.24121 -20.64559 0.099 19.93455 346 GLU A O 1
ATOM 2947 O O B GLU A 1 347 ? -32.35200 -6.22394 -20.73325 0.901 21.67159 346 GLU A O 1
ATOM 2958 N N . GLN A 1 348 ? -31.99277 -8.44406 -20.85130 1.000 20.04610 347 GLN A N 1
ATOM 2959 C CA . GLN A 1 348 ? -33.12005 -8.65534 -21.74240 1.000 19.87352 347 GLN A CA 1
ATOM 2960 C C . GLN A 1 348 ? -34.42625 -8.38194 -21.00489 1.000 20.16531 347 GLN A C 1
ATOM 2961 O O . GLN A 1 348 ? -35.37998 -7.85159 -21.59122 1.000 20.76018 347 GLN A O 1
ATOM 2967 N N A MET A 1 349 ? -34.48545 -8.73547 -19.71383 0.729 19.65157 348 MET A N 1
ATOM 2968 N N B MET A 1 349 ? -34.46899 -8.68176 -19.70310 0.271 19.39768 348 MET A N 1
ATOM 2969 C CA A MET A 1 349 ? -35.69390 -8.49655 -18.92965 0.729 19.54295 348 MET A CA 1
ATOM 2970 C CA B MET A 1 349 ? -35.65870 -8.38775 -18.90938 0.271 18.81703 348 MET A CA 1
ATOM 2971 C C A MET A 1 349 ? -35.95520 -7.00687 -18.78305 0.729 20.67777 348 MET A C 1
ATOM 2972 C C B MET A 1 349 ? -35.92852 -6.88929 -18.85450 0.271 18.13588 348 MET A C 1
ATOM 2973 O O A MET A 1 349 ? -37.10866 -6.56110 -18.81468 0.729 22.33742 348 MET A O 1
ATOM 2974 O O B MET A 1 349 ? -37.07943 -6.45191 -18.97531 0.271 18.08748 348 MET A O 1
ATOM 2983 N N A LEU A 1 350 ? -34.89197 -6.22345 -18.61823 0.729 21.12450 349 LEU A N 1
ATOM 2984 N N B LEU A 1 350 ? -34.87907 -6.08453 -18.67181 0.271 17.87888 349 LEU A N 1
ATOM 2985 C CA A LEU A 1 350 ? -35.03848 -4.77777 -18.52813 0.729 23.38469 349 LEU A CA 1
ATOM 2986 C CA B LEU A 1 350 ? -35.05094 -4.63462 -18.69698 0.271 17.86184 349 LEU A CA 1
ATOM 2987 C C A LEU A 1 350 ? -35.41877 -4.17115 -19.87485 0.729 23.39607 349 LEU A C 1
ATOM 2988 C C B LEU A 1 350 ? -35.42411 -4.14763 -20.09150 0.271 18.78776 349 LEU A C 1
ATOM 2989 O O A LEU A 1 350 ? -36.16311 -3.18434 -19.92056 0.729 24.96159 349 LEU A O 1
ATOM 2990 O O B LEU A 1 350 ? -36.23250 -3.22347 -20.23715 0.271 19.25696 349 LEU A O 1
ATOM 2999 N N A GLN A 1 351 ? -34.93015 -4.74919 -20.97569 0.729 21.50467 350 GLN A N 1
ATOM 3000 N N B GLN A 1 351 ? -34.84411 -4.75718 -21.12776 0.271 19.02537 350 GLN A N 1
ATOM 3001 C CA A GLN A 1 351 ? -35.19170 -4.19295 -22.30117 0.729 21.15632 350 GLN A CA 1
ATOM 3002 C CA B GLN A 1 351 ? -35.10607 -4.31464 -22.49346 0.271 20.20551 350 GLN A CA 1
ATOM 3003 C C A GLN A 1 351 ? -36.58087 -4.53975 -22.82349 0.729 21.78900 350 GLN A C 1
ATOM 3004 C C B GLN A 1 351 ? -36.54852 -4.58342 -22.90200 0.271 20.97434 350 GLN A C 1
ATOM 3005 O O A GLN A 1 351 ? -37.15660 -3.76359 -23.59627 0.729 22.23706 350 GLN A O 1
ATOM 3006 O O B GLN A 1 351 ? -37.14648 -3.79497 -23.64344 0.271 20.90035 350 GLN A O 1
ATOM 3017 N N . GLY A 1 352 ? -37.12015 -5.69655 -22.44236 1.000 21.32447 351 GLY A N 1
ATOM 3018 C CA . GLY A 1 352 ? -38.43444 -6.11499 -22.87964 1.000 22.09480 351 GLY A CA 1
ATOM 3019 C C . GLY A 1 352 ? -39.55867 -5.44736 -22.11231 1.000 22.97229 351 GLY A C 1
ATOM 3020 O O . GLY A 1 352 ? -39.34804 -4.72381 -21.13874 1.000 24.03879 351 GLY A O 1
ATOM 3021 N N . ASN A 1 353 ? -40.78507 -5.72325 -22.55887 1.000 24.14740 352 ASN A N 1
ATOM 3022 C CA . ASN A 1 353 ? -41.98253 -5.15440 -21.93327 1.000 25.16459 352 ASN A CA 1
ATOM 3023 C C . ASN A 1 353 ? -42.40847 -6.04224 -20.76972 1.000 24.93272 352 ASN A C 1
ATOM 3024 O O . ASN A 1 353 ? -43.45187 -6.69435 -20.80089 1.000 28.49658 352 ASN A O 1
ATOM 3029 N N . TYR A 1 354 ? -41.57501 -6.06202 -19.72770 1.000 22.59045 353 TYR A N 1
ATOM 3030 C CA . TYR A 1 354 ? -41.78655 -6.98736 -18.62557 1.000 22.89419 353 TYR A CA 1
ATOM 3031 C C . TYR A 1 354 ? -42.08581 -6.32218 -17.29220 1.000 23.65963 353 TYR A C 1
ATOM 3032 O O . TYR A 1 354 ? -42.32346 -7.03938 -16.31302 1.000 27.78015 353 TYR A O 1
ATOM 3041 N N . GLY A 1 355 ? -42.07273 -4.99226 -17.21222 1.000 23.06525 354 GLY A N 1
ATOM 3042 C CA . GLY A 1 355 ? -42.51344 -4.30174 -16.01168 1.000 22.53439 354 GLY A CA 1
ATOM 3043 C C . GLY A 1 355 ? -41.45357 -3.97632 -14.97817 1.000 21.52681 354 GLY A C 1
ATOM 3044 O O . GLY A 1 355 ? -41.81479 -3.58951 -13.85552 1.000 22.63945 354 GLY A O 1
ATOM 3045 N N . TYR A 1 356 ? -40.16545 -4.10676 -15.30133 1.000 20.18392 355 TYR A N 1
ATOM 3046 C CA . TYR A 1 356 ? -39.11076 -3.82109 -14.33174 1.000 19.66201 355 TYR A CA 1
ATOM 3047 C C . TYR A 1 356 ? -38.63167 -2.38240 -14.42781 1.000 20.48253 355 TYR A C 1
ATOM 3048 O O . TYR A 1 356 ? -38.56204 -1.80300 -15.51482 1.000 22.37323 355 TYR A O 1
ATOM 3057 N N A GLN A 1 357 ? -38.25691 -1.81995 -13.28392 0.407 20.78854 356 GLN A N 1
ATOM 3058 N N B GLN A 1 357 ? -38.33105 -1.80402 -13.26751 0.593 20.42637 356 GLN A N 1
ATOM 3059 C CA A GLN A 1 357 ? -37.55803 -0.54444 -13.22963 0.407 21.42061 356 GLN A CA 1
ATOM 3060 C CA B GLN A 1 357 ? -37.55230 -0.58174 -13.15514 0.593 20.86571 356 GLN A CA 1
ATOM 3061 C C A GLN A 1 357 ? -36.19319 -0.77645 -12.59753 0.407 20.96448 356 GLN A C 1
ATOM 3062 C C B GLN A 1 357 ? -36.15086 -0.96304 -12.70155 0.593 20.55295 356 GLN A C 1
ATOM 3063 O O A GLN A 1 357 ? -36.09923 -1.39534 -11.53275 0.407 19.96801 356 GLN A O 1
ATOM 3064 O O B GLN A 1 357 ? -35.98855 -1.84161 -11.84834 0.593 20.15811 356 GLN A O 1
ATOM 3075 N N . ARG A 1 358 ? -35.14033 -0.30066 -13.26009 1.000 21.00795 357 ARG A N 1
ATOM 3076 C CA . ARG A 1 358 ? -33.78875 -0.39517 -12.71694 1.000 20.75096 357 ARG A CA 1
ATOM 3077 C C . ARG A 1 358 ? -33.57699 0.77258 -11.76421 1.000 21.20916 357 ARG A C 1
ATOM 3078 O O . ARG A 1 358 ? -33.70721 1.93417 -12.16506 1.000 22.91183 357 ARG A O 1
ATOM 3086 N N . LEU A 1 359 ? -33.26796 0.46559 -10.50664 1.000 20.42197 358 LEU A N 1
ATOM 3087 C CA . LEU A 1 359 ? -33.00653 1.47151 -9.48918 1.000 20.16280 358 LEU A CA 1
ATOM 3088 C C . LEU A 1 359 ? -31.57189 1.32646 -8.99350 1.000 20.16935 358 LEU A C 1
ATOM 3089 O O . LEU A 1 359 ? -30.88668 0.33625 -9.26886 1.000 20.44964 358 LEU A O 1
ATOM 3094 N N . TRP A 1 360 ? -31.10571 2.33521 -8.26304 1.000 20.69141 359 TRP A N 1
ATOM 3095 C CA . TRP A 1 360 ? -29.71694 2.37830 -7.81490 1.000 20.29679 359 TRP A CA 1
ATOM 3096 C C . TRP A 1 360 ? -29.68405 2.80516 -6.35874 1.000 21.64498 359 TRP A C 1
ATOM 3097 O O . TRP A 1 360 ? -30.31752 3.79656 -5.98850 1.000 23.70324 359 TRP A O 1
ATOM 3108 N N . ASN A 1 361 ? -28.94780 2.06819 -5.53695 1.000 20.73003 360 ASN A N 1
ATOM 3109 C CA . ASN A 1 361 ? -28.73409 2.45569 -4.14626 1.000 20.30190 360 ASN A CA 1
ATOM 3110 C C . ASN A 1 361 ? -27.35243 3.09844 -4.06680 1.000 21.58650 360 ASN A C 1
ATOM 3111 O O . ASN A 1 361 ? -26.33572 2.42818 -4.29035 1.000 21.61370 360 ASN A O 1
ATOM 3116 N N A ASP A 1 362 ? -27.31229 4.39609 -3.76629 0.647 22.38921 361 ASP A N 1
ATOM 3117 N N B ASP A 1 362 ? -27.31593 4.40124 -3.76796 0.353 22.73668 361 ASP A N 1
ATOM 3118 C CA A ASP A 1 362 ? -26.04908 5.12465 -3.78891 0.647 24.15160 361 ASP A CA 1
ATOM 3119 C CA B ASP A 1 362 ? -26.05752 5.14078 -3.78130 0.353 24.34724 361 ASP A CA 1
ATOM 3120 C C A ASP A 1 362 ? -25.22803 4.94294 -2.51974 0.647 23.01789 361 ASP A C 1
ATOM 3121 C C B ASP A 1 362 ? -25.24799 4.98324 -2.50041 0.353 23.25454 361 ASP A C 1
ATOM 312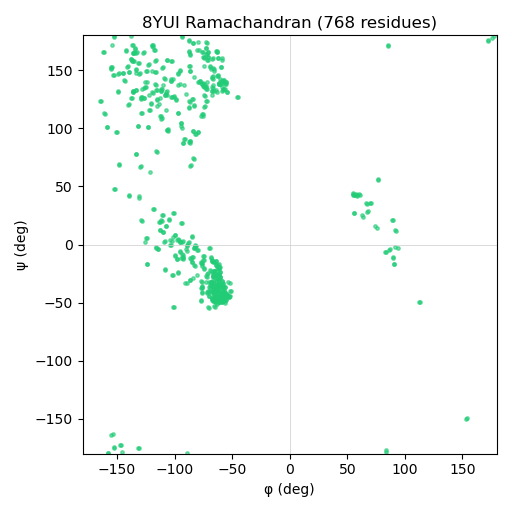2 O O A ASP A 1 362 ? -24.10628 5.45772 -2.45187 0.647 24.59786 361 ASP A O 1
ATOM 3123 O O B ASP A 1 362 ? -24.15644 5.55558 -2.40491 0.353 24.18497 361 ASP A O 1
ATOM 3132 N N . LYS A 1 363 ? -25.75314 4.23501 -1.52080 1.000 21.89858 362 LYS A N 1
ATOM 3133 C CA . LYS A 1 363 ? -24.96391 3.86731 -0.34983 1.000 22.48559 362 LYS A CA 1
ATOM 3134 C C . LYS A 1 363 ? -24.25205 2.54187 -0.58519 1.000 21.39709 362 LYS A C 1
ATOM 3135 O O . LYS A 1 363 ? -23.04009 2.43567 -0.37674 1.000 21.90095 362 LYS A O 1
ATOM 3141 N N . THR A 1 364 ? -24.99526 1.52377 -1.02990 1.000 20.52990 363 THR A N 1
ATOM 3142 C CA . THR A 1 364 ? -24.39190 0.22869 -1.32025 1.000 20.24559 363 THR A CA 1
ATOM 3143 C C . THR A 1 364 ? -23.62691 0.23496 -2.63590 1.000 20.07149 363 THR A C 1
ATOM 3144 O O . THR A 1 364 ? -22.79279 -0.65137 -2.85484 1.000 20.64305 363 THR A O 1
ATOM 3148 N N . LYS A 1 365 ? -23.89524 1.21956 -3.50194 1.000 19.63538 364 LYS A N 1
ATOM 3149 C CA . LYS A 1 365 ? -23.29965 1.30191 -4.83821 1.000 19.74270 364 LYS A CA 1
ATOM 3150 C C . LYS A 1 365 ? -23.64442 0.08042 -5.68901 1.000 20.23291 364 LYS A C 1
ATOM 3151 O O . LYS A 1 365 ? -22.79349 -0.46458 -6.39862 1.000 20.44250 364 LYS A O 1
ATOM 3157 N N . THR A 1 366 ? -24.90875 -0.33922 -5.64118 1.000 19.40165 365 THR A N 1
ATOM 3158 C CA . THR A 1 366 ? -25.35392 -1.49666 -6.40620 1.000 18.59854 365 THR A CA 1
ATOM 3159 C C . THR A 1 366 ? -26.72758 -1.24109 -7.00544 1.000 19.02774 365 THR A C 1
ATOM 3160 O O . THR A 1 366 ? -27.54369 -0.50527 -6.42976 1.000 19.88042 365 THR A O 1
ATOM 3164 N N . PRO A 1 367 ? -27.00564 -1.82867 -8.16503 1.000 19.04805 366 PRO A N 1
ATOM 3165 C CA . PRO A 1 367 ? -28.31813 -1.68087 -8.79660 1.000 18.74139 366 PRO A CA 1
ATOM 3166 C C . PRO A 1 367 ? -29.28460 -2.74786 -8.29280 1.000 18.73159 366 PRO A C 1
ATOM 3167 O O . PRO A 1 367 ? -28.89290 -3.75748 -7.70371 1.000 19.24781 366 PRO A O 1
ATOM 3171 N N . TYR A 1 368 ? -30.56443 -2.52080 -8.57496 1.000 18.61558 367 TYR A N 1
ATOM 3172 C CA . TYR A 1 368 ? -31.58539 -3.51875 -8.27716 1.000 18.41648 367 TYR A CA 1
ATOM 3173 C C . TYR A 1 368 ? -32.75918 -3.30591 -9.21808 1.000 19.41275 367 TYR A C 1
ATOM 3174 O O . TYR A 1 368 ? -32.97835 -2.19495 -9.71448 1.000 20.92169 367 TYR A O 1
ATOM 3183 N N . LEU A 1 369 ? -33.49179 -4.38345 -9.49294 1.000 19.36043 368 LEU A N 1
ATOM 3184 C CA . LEU A 1 369 ? -34.71881 -4.28705 -10.27013 1.000 18.93813 368 LEU A CA 1
ATOM 3185 C C . LEU A 1 369 ? -35.91185 -4.37121 -9.33449 1.000 19.26417 368 LEU A C 1
ATOM 3186 O O . LEU A 1 369 ? -35.90081 -5.12635 -8.35330 1.000 20.15766 368 LEU A O 1
ATOM 3191 N N . TYR A 1 370 ? -36.93930 -3.59572 -9.64789 1.000 18.80676 369 TYR A N 1
ATOM 3192 C CA . TYR A 1 370 ? -38.19427 -3.61769 -8.91395 1.000 18.91971 369 TYR A CA 1
ATOM 3193 C C . TYR A 1 370 ? -39.31885 -3.79440 -9.91668 1.000 18.61535 369 TYR A C 1
ATOM 3194 O O . TYR A 1 370 ? -39.39574 -3.05432 -10.90635 1.000 19.39451 369 TYR A O 1
ATOM 3203 N N . HIS A 1 371 ? -40.16371 -4.78991 -9.67926 1.000 19.18904 370 HIS A N 1
ATOM 3204 C CA . HIS A 1 371 ? -41.37855 -5.01629 -10.45823 1.000 19.15364 370 HIS A CA 1
ATOM 3205 C C . HIS A 1 371 ? -42.54702 -4.60579 -9.57076 1.000 19.46533 370 HIS A C 1
ATOM 3206 O O . HIS A 1 371 ? -42.97027 -5.36603 -8.69093 1.000 19.53350 370 HIS A O 1
ATOM 3213 N N . ALA A 1 372 ? -43.04388 -3.38664 -9.78749 1.000 20.22341 371 ALA A N 1
ATOM 3214 C CA . ALA A 1 372 ? -44.05523 -2.82863 -8.89955 1.000 21.85928 371 ALA A CA 1
ATOM 3215 C C . ALA A 1 372 ? -45.37493 -3.57760 -9.01007 1.000 22.23098 371 ALA A C 1
ATOM 3216 O O . ALA A 1 372 ? -46.09397 -3.72364 -8.01819 1.000 24.17410 371 ALA A O 1
ATOM 3218 N N . GLN A 1 373 ? -45.73300 -4.04787 -10.20517 1.000 20.81872 372 GLN A N 1
ATOM 3219 C CA . GLN A 1 373 ? -47.05857 -4.63671 -10.33007 1.000 20.66722 372 GLN A CA 1
ATOM 3220 C C . GLN A 1 373 ? -47.13634 -5.99259 -9.62961 1.000 21.11072 372 GLN A C 1
ATOM 3221 O O . GLN A 1 373 ? -48.12223 -6.28314 -8.94232 1.000 22.83656 372 GLN A O 1
ATOM 3227 N N . ASN A 1 374 ? -46.10116 -6.82450 -9.75329 1.000 19.45518 373 ASN A N 1
ATOM 3228 C CA . ASN A 1 374 ? -46.16235 -8.15827 -9.16998 1.000 19.22301 373 ASN A CA 1
ATOM 3229 C C . ASN A 1 374 ? -45.48086 -8.25174 -7.81571 1.000 19.82646 373 ASN A C 1
ATOM 3230 O O . ASN A 1 374 ? -45.67352 -9.25293 -7.11659 1.000 21.55961 373 ASN A O 1
ATOM 3235 N N . GLY A 1 375 ? -44.71199 -7.24227 -7.42491 1.000 18.61920 374 GLY A N 1
ATOM 3236 C CA . GLY A 1 375 ? -43.97529 -7.31223 -6.17333 1.000 18.91355 374 GLY A CA 1
ATOM 3237 C C . GLY A 1 375 ? -42.74085 -8.18938 -6.25759 1.000 18.04044 374 GLY A C 1
ATOM 3238 O O . GLY A 1 375 ? -42.58738 -9.13524 -5.47273 1.000 19.14803 374 GLY A O 1
ATOM 3239 N N . LEU A 1 376 ? -41.84198 -7.88283 -7.19696 1.000 17.78366 375 LEU A N 1
ATOM 3240 C CA . LEU A 1 376 ? -40.58267 -8.59652 -7.34925 1.000 16.81614 375 LEU A CA 1
ATOM 3241 C C . LEU A 1 376 ? -39.41300 -7.64992 -7.10573 1.000 17.76663 375 LEU A C 1
ATOM 3242 O O . LEU A 1 376 ? -39.48148 -6.44973 -7.41145 1.000 19.20152 375 LEU A O 1
ATOM 3247 N N . PHE A 1 377 ? -38.32614 -8.21001 -6.57268 1.000 17.42309 376 PHE A N 1
ATOM 3248 C CA . PHE A 1 377 ? -37.10319 -7.47076 -6.29277 1.000 17.43090 376 PHE A CA 1
ATOM 3249 C C . PHE A 1 377 ? -35.93291 -8.32947 -6.75187 1.000 17.94092 376 PHE A C 1
ATOM 3250 O O . PHE A 1 377 ? -35.87831 -9.51968 -6.42901 1.000 18.07769 376 PHE A O 1
ATOM 3258 N N . VAL A 1 378 ? -34.98744 -7.74406 -7.49149 1.000 17.83816 377 VAL A N 1
ATOM 3259 C CA . VAL A 1 378 ? -33.79548 -8.47101 -7.91863 1.000 16.58824 377 VAL A CA 1
ATOM 3260 C C . VAL A 1 378 ? -32.56725 -7.67489 -7.51144 1.000 17.49348 377 VAL A C 1
ATOM 3261 O O . VAL A 1 378 ? -32.44463 -6.49857 -7.87299 1.000 18.91582 377 VAL A O 1
ATOM 3265 N N . THR A 1 379 ? -31.64643 -8.32014 -6.78822 1.000 17.35877 378 THR A N 1
ATOM 3266 C CA . THR A 1 379 ? -30.35465 -7.72093 -6.45702 1.000 16.45565 378 THR A CA 1
ATOM 3267 C C . THR A 1 379 ? -29.27332 -8.30694 -7.36375 1.000 17.56366 378 THR A C 1
ATOM 3268 O O . THR A 1 379 ? -29.14013 -9.52886 -7.47286 1.000 18.39398 378 THR A O 1
ATOM 3272 N N . TYR A 1 380 ? -28.51227 -7.43447 -8.02320 1.000 18.42008 379 TYR A N 1
ATOM 3273 C CA . TYR A 1 380 ? -27.49409 -7.87784 -8.97252 1.000 18.18723 379 TYR A CA 1
ATOM 3274 C C . TYR A 1 380 ? -26.38231 -6.83692 -9.03946 1.000 18.09695 379 TYR A C 1
ATOM 3275 O O . TYR A 1 380 ? -26.43599 -5.80200 -8.36652 1.000 18.45308 379 TYR A O 1
ATOM 3284 N N . ASP A 1 381 ? -25.36509 -7.12191 -9.86397 1.000 18.08089 380 ASP A N 1
ATOM 3285 C CA . ASP A 1 381 ? -24.24283 -6.22666 -10.10660 1.000 18.24022 380 ASP A CA 1
ATOM 3286 C C . ASP A 1 381 ? -24.13121 -5.93387 -11.59936 1.000 18.32652 380 ASP A C 1
ATOM 3287 O O . ASP A 1 381 ? -24.57610 -6.71875 -12.44577 1.000 17.98363 380 ASP A O 1
ATOM 3292 N N . ASP A 1 382 ? -23.53958 -4.79088 -11.92919 1.000 17.78420 381 ASP A N 1
ATOM 3293 C CA . ASP A 1 382 ? -23.42982 -4.42372 -13.34331 1.000 17.82502 381 ASP A CA 1
ATOM 3294 C C . ASP A 1 382 ? -22.14433 -3.63628 -13.56151 1.000 18.12083 381 ASP A C 1
ATOM 3295 O O . ASP A 1 382 ? -21.29954 -3.52588 -12.66568 1.000 19.68654 381 ASP A O 1
ATOM 3300 N N . ALA A 1 383 ? -21.98240 -3.09551 -14.77418 1.000 18.87218 382 ALA A N 1
ATOM 3301 C CA . ALA A 1 383 ? -20.74873 -2.38208 -15.05442 1.000 19.91064 382 ALA A CA 1
ATOM 3302 C C . ALA A 1 383 ? -20.60997 -1.12907 -14.20946 1.000 19.93573 382 ALA A C 1
ATOM 3303 O O . ALA A 1 383 ? -19.48166 -0.66341 -14.00519 1.000 21.09320 382 ALA A O 1
ATOM 3305 N N . GLU A 1 384 ? -21.72529 -0.58574 -13.70788 1.000 19.92670 383 GLU A N 1
ATOM 3306 C CA . GLU A 1 384 ? -21.64822 0.58627 -12.83914 1.000 19.39224 383 GLU A CA 1
ATOM 3307 C C . GLU A 1 384 ? -21.19804 0.20409 -11.43376 1.000 19.12848 383 GLU A C 1
ATOM 3308 O O . GLU A 1 384 ? -20.29236 0.83258 -10.87764 1.000 20.36358 383 GLU A O 1
ATOM 3314 N N . SER A 1 385 ? -21.80651 -0.82822 -10.83627 1.000 19.57645 384 SER A N 1
ATOM 3315 C CA . SER A 1 385 ? -21.33373 -1.23678 -9.51451 1.000 18.46542 384 SER A CA 1
ATOM 3316 C C . SER A 1 385 ? -19.88384 -1.69196 -9.57626 1.000 18.72799 384 SER A C 1
ATOM 3317 O O . SER A 1 385 ? -19.12686 -1.50994 -8.60734 1.000 19.30518 384 SER A O 1
ATOM 3320 N N . PHE A 1 386 ? -19.46004 -2.23951 -10.71979 1.000 18.32752 385 PHE A N 1
ATOM 3321 C CA . PHE A 1 386 ? -18.06858 -2.65630 -10.84840 1.000 18.03062 385 PHE A CA 1
ATOM 3322 C C . PHE A 1 386 ? -17.08955 -1.48265 -10.88274 1.000 19.24184 385 PHE A C 1
ATOM 3323 O O . PHE A 1 386 ? -15.90639 -1.68491 -10.58702 1.000 20.17249 385 PHE A O 1
ATOM 3331 N N . LYS A 1 387 ? -17.53224 -0.27045 -11.23832 1.000 19.67893 386 LYS A N 1
ATOM 3332 C CA . LYS A 1 387 ? -16.63730 0.88098 -11.12079 1.000 20.20463 386 LYS A CA 1
ATOM 3333 C C . LYS A 1 387 ? -16.20937 1.07912 -9.67590 1.000 20.05393 386 LYS A C 1
ATOM 3334 O O . LYS A 1 387 ? -15.02636 1.28680 -9.38628 1.000 21.20792 386 LYS A O 1
ATOM 3340 N N . TYR A 1 388 ? -17.16782 1.02860 -8.75586 1.000 19.08428 387 TYR A N 1
ATOM 3341 C CA . TYR A 1 388 ? -16.84918 1.26674 -7.35396 1.000 19.67686 387 TYR A CA 1
ATOM 3342 C C . TYR A 1 388 ? -16.06001 0.10790 -6.77349 1.000 19.90332 387 TYR A C 1
ATOM 3343 O O . TYR A 1 388 ? -15.11002 0.31541 -6.00403 1.000 19.97273 387 TYR A O 1
ATOM 3352 N N . LYS A 1 389 ? -16.42127 -1.12016 -7.14553 1.000 18.28756 388 LYS A N 1
ATOM 3353 C CA . LYS A 1 389 ? -15.67774 -2.26878 -6.64025 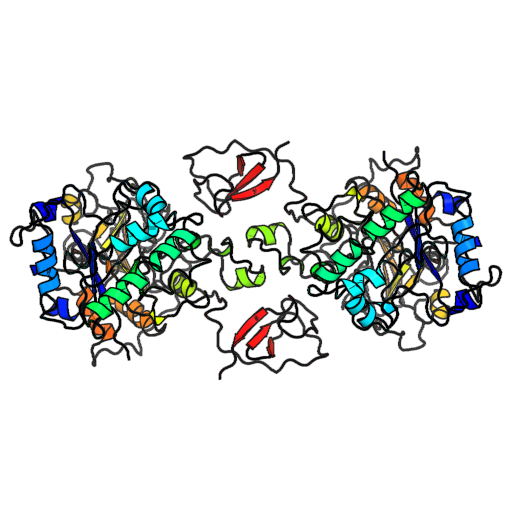1.000 17.71915 388 LYS A CA 1
ATOM 3354 C C . LYS A 1 389 ? -14.25109 -2.29024 -7.18343 1.000 19.23135 388 LYS A C 1
ATOM 3355 O O . LYS A 1 389 ? -13.30594 -2.60817 -6.45086 1.000 20.11307 388 LYS A O 1
ATOM 3361 N N . ALA A 1 390 ? -14.06778 -1.92687 -8.45412 1.000 18.88116 389 ALA A N 1
ATOM 3362 C CA . ALA A 1 390 ? -12.71516 -1.85732 -8.99789 1.000 19.75068 389 ALA A CA 1
ATOM 3363 C C . ALA A 1 390 ? -11.89537 -0.77493 -8.30359 1.000 21.04708 389 ALA A C 1
ATOM 3364 O O . ALA A 1 390 ? -10.71654 -0.98295 -8.00019 1.000 21.27344 389 ALA A O 1
ATOM 3366 N N . LYS A 1 391 ? -12.49777 0.38973 -8.04032 1.000 21.28067 390 LYS A N 1
ATOM 3367 C CA . LYS A 1 391 ? -11.76524 1.43263 -7.32687 1.000 21.32889 390 LYS A CA 1
ATOM 3368 C C . LYS A 1 391 ? -11.38203 0.96829 -5.92535 1.000 22.06071 390 LYS A C 1
ATOM 3369 O O . LYS A 1 391 ? -10.26620 1.22792 -5.46179 1.000 22.48213 390 LYS A O 1
ATOM 3375 N N . TYR A 1 392 ? -12.28569 0.24955 -5.25699 1.000 20.39091 391 TYR A N 1
ATOM 3376 C CA . TYR A 1 392 ? -11.99336 -0.28820 -3.93012 1.000 20.33643 391 TYR A CA 1
ATOM 3377 C C . TYR A 1 392 ? -10.84054 -1.28466 -3.99001 1.000 20.49950 391 TYR A C 1
ATOM 3378 O O . TYR A 1 392 ? -9.93493 -1.26266 -3.13984 1.000 20.85050 391 TYR A O 1
ATOM 3387 N N . ILE A 1 393 ? -10.84617 -2.15313 -5.00501 1.000 19.44670 392 ILE A N 1
ATOM 3388 C CA . ILE A 1 393 ? -9.76060 -3.11070 -5.17723 1.000 19.20638 392 ILE A CA 1
ATOM 3389 C C . ILE A 1 393 ? -8.42899 -2.38652 -5.30914 1.000 21.35529 392 ILE A C 1
ATOM 3390 O O . ILE A 1 393 ? -7.42001 -2.80104 -4.72648 1.000 22.32860 392 ILE A O 1
ATOM 3395 N N . LYS A 1 394 ? -8.40531 -1.28470 -6.06297 1.000 21.72986 393 LYS A N 1
ATOM 3396 C CA . LYS A 1 394 ? -7.16340 -0.52873 -6.21330 1.000 22.91071 393 LYS A CA 1
ATOM 3397 C C . LYS A 1 394 ? -6.77930 0.19516 -4.92187 1.000 24.36403 393 LYS A C 1
ATOM 3398 O O . LYS A 1 394 ? -5.61573 0.15056 -4.49948 1.000 25.21327 393 LYS A O 1
ATOM 3404 N N A GLN A 1 395 ? -7.74009 0.88729 -4.29874 0.441 24.99055 394 GLN A N 1
ATOM 3405 N N B GLN A 1 395 ? -7.74570 0.85920 -4.27696 0.559 25.21570 394 GLN A N 1
ATOM 3406 C CA A GLN A 1 395 ? -7.46323 1.62669 -3.06840 0.441 25.79758 394 GLN A CA 1
ATOM 3407 C CA B GLN A 1 395 ? -7.44617 1.63398 -3.07326 0.559 26.18314 394 GLN A CA 1
ATOM 3408 C C A GLN A 1 395 ? -6.91238 0.70734 -1.98924 0.441 24.81794 394 GLN A C 1
ATOM 3409 C C B GLN A 1 395 ? -6.96404 0.74288 -1.93614 0.559 24.56158 394 GLN A C 1
ATOM 3410 O O A GLN A 1 395 ? -5.92547 1.03528 -1.31633 0.441 26.09195 394 GLN A O 1
ATOM 3411 O O B GLN A 1 395 ? -6.07765 1.13479 -1.16331 0.559 25.06064 394 GLN A O 1
ATOM 3422 N N . GLN A 1 396 ? -7.55746 -0.44000 -1.79459 1.000 23.36031 395 GLN A N 1
ATOM 3423 C CA . GLN A 1 396 ? -7.18969 -1.37487 -0.73980 1.000 22.15288 395 GLN A CA 1
ATOM 3424 C C . GLN A 1 396 ? -6.04702 -2.29961 -1.13510 1.000 22.74893 395 GLN A C 1
ATOM 3425 O O . GLN A 1 396 ? -5.65991 -3.16290 -0.33589 1.000 23.10700 395 GLN A O 1
ATOM 3431 N N . GLN A 1 397 ? -5.50092 -2.13526 -2.34126 1.000 23.10448 396 GLN A N 1
ATOM 3432 C CA . GLN A 1 397 ? -4.35080 -2.91152 -2.79842 1.000 23.04292 396 GLN A CA 1
ATOM 3433 C C . GLN A 1 397 ? -4.62979 -4.41248 -2.77964 1.000 22.23152 396 GLN A C 1
ATOM 3434 O O . GLN A 1 397 ? -3.77353 -5.21504 -2.40127 1.000 20.87165 396 GLN A O 1
ATOM 3440 N N . LEU A 1 398 ? -5.83112 -4.79428 -3.21073 1.000 20.19135 397 LEU A N 1
ATOM 3441 C CA . LEU A 1 398 ? -6.20559 -6.19360 -3.27208 1.000 18.78545 397 LEU A CA 1
ATOM 3442 C C . LEU A 1 398 ? -5.60459 -6.85397 -4.51386 1.000 19.70360 397 LEU A C 1
ATOM 3443 O O . LEU A 1 398 ? -5.11085 -6.19349 -5.44350 1.000 21.67826 397 LEU A O 1
ATOM 3448 N N . GLY A 1 399 ? -5.66578 -8.18445 -4.53040 1.000 18.52517 398 GLY A N 1
ATOM 3449 C CA . GLY A 1 399 ? -5.06181 -8.93095 -5.61794 1.000 19.07757 398 GLY A CA 1
ATOM 3450 C C . GLY A 1 399 ? -5.80787 -8.83225 -6.93354 1.000 19.21155 398 GLY A C 1
ATOM 3451 O O . GLY A 1 399 ? -5.20012 -8.98096 -7.99753 1.000 19.71743 398 GLY A O 1
ATOM 3452 N N . GLY A 1 400 ? -7.11615 -8.62141 -6.88823 1.000 18.18654 399 GLY A N 1
ATOM 3453 C CA . GLY A 1 400 ? -7.91145 -8.53548 -8.10406 1.000 18.05021 399 GLY A CA 1
ATOM 3454 C C . GLY A 1 400 ? -9.35223 -8.92378 -7.82067 1.000 17.46561 399 GLY A C 1
ATOM 3455 O O . GLY A 1 400 ? -9.84463 -8.74682 -6.69981 1.000 18.45169 399 GLY A O 1
ATOM 3456 N N . VAL A 1 401 ? -9.98771 -9.49689 -8.84788 1.000 17.21293 400 VAL A N 1
ATOM 3457 C CA . VAL A 1 401 ? -11.40850 -9.80320 -8.84580 1.000 17.98288 400 VAL A CA 1
ATOM 3458 C C . VAL A 1 401 ? -11.62307 -11.23384 -9.31643 1.000 17.68611 400 VAL A C 1
ATOM 3459 O O . VAL A 1 401 ? -10.87557 -11.75674 -10.14978 1.000 18.25282 400 VAL A O 1
ATOM 3463 N N A MET A 1 402 ? -12.66251 -11.86314 -8.77597 0.285 17.32571 401 MET A N 1
ATOM 3464 N N B MET A 1 402 ? -12.65502 -11.86719 -8.76654 0.715 16.21348 401 MET A N 1
ATOM 3465 C CA A MET A 1 402 ? -13.10614 -13.18309 -9.19342 0.285 17.13198 401 MET A CA 1
ATOM 3466 C CA B MET A 1 402 ? -13.11115 -13.18656 -9.17921 0.715 15.50324 401 MET A CA 1
ATOM 3467 C C A MET A 1 402 ? -14.60553 -13.10975 -9.44247 0.285 17.41929 401 MET A C 1
ATOM 3468 C C B MET A 1 402 ? -14.59983 -13.08143 -9.46823 0.715 17.14747 401 MET A C 1
ATOM 3469 O O A MET A 1 402 ? -15.30565 -12.30392 -8.82336 0.285 17.92839 401 MET A O 1
ATOM 3470 O O B MET A 1 402 ? -15.29016 -12.23278 -8.89479 0.715 18.20870 401 MET A O 1
ATOM 3479 N N . PHE A 1 403 ? -15.10448 -13.93357 -10.36449 1.000 16.86963 402 PHE A N 1
ATOM 3480 C CA . PHE A 1 403 ? -16.53968 -13.91540 -10.63099 1.000 16.87936 402 PHE A CA 1
ATOM 3481 C C . PHE A 1 403 ? -17.11032 -15.27947 -10.98572 1.000 16.21707 402 PHE A C 1
ATOM 3482 O O . PHE A 1 403 ? -16.43809 -16.12133 -11.59040 1.000 16.34772 402 PHE A O 1
ATOM 3490 N N . TRP A 1 404 ? -18.38222 -15.45851 -10.61348 1.000 16.75683 403 TRP A N 1
ATOM 3491 C CA . TRP A 1 404 ? -19.20269 -16.61570 -10.95631 1.000 16.82124 403 TRP A CA 1
ATOM 3492 C C . TRP A 1 404 ? -20.41319 -16.11188 -11.74093 1.000 16.77455 403 TRP A C 1
ATOM 3493 O O . TRP A 1 404 ? -21.16538 -15.27871 -11.22308 1.000 17.23114 403 TRP A O 1
ATOM 3504 N N . HIS A 1 405 ? -20.61020 -16.58277 -12.99162 1.000 17.33455 404 HIS A N 1
ATOM 3505 C CA . HIS A 1 405 ? -19.65017 -17.34150 -13.79905 1.000 16.82725 404 HIS A CA 1
ATOM 3506 C C . HIS A 1 405 ? -19.66438 -16.80732 -15.24086 1.000 17.93653 404 HIS A C 1
ATOM 3507 O O . HIS A 1 405 ? -20.52342 -15.99233 -15.59629 1.000 18.49719 404 HIS A O 1
ATOM 3514 N N . LEU A 1 406 ? -18.71873 -17.28275 -16.05469 1.000 18.59144 405 LEU A N 1
ATOM 3515 C CA . LEU A 1 406 ? -18.51817 -16.71625 -17.39449 1.000 18.68870 405 LEU A CA 1
ATOM 3516 C C . LEU A 1 406 ? -19.77510 -16.79128 -18.26458 1.000 19.20540 405 LEU A C 1
ATOM 3517 O O . LEU A 1 406 ? -20.02124 -15.89075 -19.08348 1.000 19.11468 405 LEU A O 1
ATOM 3522 N N . GLY A 1 407 ? -20.55921 -17.86743 -18.14177 1.000 19.08174 406 GLY A N 1
ATOM 3523 C CA . GLY A 1 407 ? -21.75129 -17.99770 -18.98506 1.000 19.95740 406 GLY A CA 1
ATOM 3524 C C . GLY A 1 407 ? -22.83054 -16.97461 -18.69245 1.000 20.81853 406 GLY A C 1
ATOM 3525 O O . GLY A 1 407 ? -23.73844 -16.78661 -19.51390 1.000 22.72871 406 GLY A O 1
ATOM 3526 N N . GLN A 1 408 ? -22.73548 -16.28710 -17.55644 1.000 18.10565 407 GLN A N 1
ATOM 3527 C CA . GLN A 1 408 ? -23.73927 -15.31086 -17.15946 1.000 17.52983 407 GLN A CA 1
ATOM 3528 C C . GLN A 1 408 ? -23.41912 -13.89195 -17.60615 1.000 17.79764 407 GLN A C 1
ATOM 3529 O O . GLN A 1 408 ? -24.30076 -13.02670 -17.52520 1.000 19.34633 407 GLN A O 1
ATOM 3535 N N . ASP A 1 409 ? -22.19213 -13.62107 -18.06633 1.000 18.10400 408 ASP A N 1
ATOM 3536 C CA . ASP A 1 409 ? -21.95257 -12.35530 -18.74485 1.000 18.41181 408 ASP A CA 1
ATOM 3537 C C . ASP A 1 409 ? -22.81291 -12.31745 -20.00186 1.000 18.75306 408 ASP A C 1
ATOM 3538 O O . ASP A 1 409 ? -23.28726 -13.35156 -20.48595 1.000 19.42113 408 ASP A O 1
ATOM 3543 N N . ASN A 1 410 ? -23.03318 -11.11418 -20.52906 1.000 18.39780 409 ASN A N 1
ATOM 3544 C CA . ASN A 1 410 ? -23.79821 -11.05033 -21.76290 1.000 18.88140 409 ASN A CA 1
ATOM 3545 C C . ASN A 1 410 ? -22.96204 -11.56092 -22.93769 1.000 19.52524 409 ASN A C 1
ATOM 3546 O O . ASN A 1 410 ? -21.77696 -11.88568 -22.80987 1.000 19.85901 409 ASN A O 1
ATOM 3551 N N . ARG A 1 411 ? -23.61690 -11.65859 -24.09330 1.000 20.35081 410 ARG A N 1
ATOM 3552 C CA . ARG A 1 411 ? -22.98919 -12.26316 -25.26030 1.000 21.09078 410 ARG A CA 1
ATOM 3553 C C . ARG A 1 411 ? -21.70962 -11.52663 -25.64001 1.000 23.07454 410 ARG A C 1
ATOM 3554 O O . ARG A 1 411 ? -20.72747 -12.14632 -26.07788 1.000 24.68093 410 ARG A O 1
ATOM 3562 N N . ASN A 1 412 ? -21.69386 -10.20409 -25.47618 1.000 22.29718 411 ASN A N 1
ATOM 3563 C CA . ASN A 1 412 ? -20.51355 -9.42500 -25.82798 1.000 23.98149 411 ASN A CA 1
ATOM 3564 C C . ASN A 1 412 ? -19.45109 -9.40694 -24.73840 1.000 23.21719 411 ASN A C 1
ATOM 3565 O O . ASN A 1 412 ? -18.39247 -8.80091 -24.94910 1.000 23.44045 411 ASN A O 1
ATOM 3570 N N . GLY A 1 413 ? -19.70181 -10.03136 -23.58739 1.000 21.64253 412 GLY A N 1
ATOM 3571 C CA . GLY A 1 413 ? -18.70757 -10.03078 -22.53018 1.000 20.73422 412 GLY A CA 1
ATOM 3572 C C . GLY A 1 413 ? -18.53101 -8.67798 -21.87283 1.000 19.62073 412 GLY A C 1
ATOM 3573 O O . GLY A 1 413 ? -17.41350 -8.32401 -21.48030 1.000 20.65384 412 GLY A O 1
ATOM 3574 N N . ASP A 1 414 ? -19.61722 -7.91283 -21.72926 1.000 20.47575 413 ASP A N 1
ATOM 3575 C CA . ASP A 1 414 ? -19.48404 -6.52196 -21.31216 1.000 21.22651 413 ASP A CA 1
ATOM 3576 C C . ASP A 1 414 ? -19.01823 -6.41023 -19.85504 1.000 19.03387 413 ASP A C 1
ATOM 3577 O O . ASP A 1 414 ? -18.28142 -5.47950 -19.51183 1.000 20.87162 413 ASP A O 1
ATOM 3582 N N . LEU A 1 415 ? -19.44810 -7.32452 -18.96704 1.000 18.63896 414 LEU A N 1
ATOM 3583 C CA . LEU A 1 415 ? -19.00952 -7.23143 -17.56950 1.000 18.66311 414 LEU A CA 1
ATOM 3584 C C . LEU A 1 415 ? -17.51495 -7.50166 -17.45182 1.000 18.56368 414 LEU A C 1
ATOM 3585 O O . LEU A 1 415 ? -16.79024 -6.77175 -16.76194 1.000 19.21230 414 LEU A O 1
ATOM 3590 N N . LEU A 1 416 ? -17.03297 -8.55662 -18.11452 1.000 19.07157 415 LEU A N 1
ATOM 3591 C CA . LEU A 1 416 ? -15.60104 -8.84408 -18.10467 1.000 19.04585 415 LEU A CA 1
ATOM 3592 C C . LEU A 1 416 ? -14.80901 -7.70570 -18.73533 1.000 19.22622 415 LEU A C 1
ATOM 3593 O O . LEU A 1 416 ? -13.75681 -7.30503 -18.22032 1.000 19.79683 415 LEU A O 1
ATOM 3598 N N . ALA A 1 417 ? -15.30781 -7.15842 -19.84939 1.000 19.52266 416 ALA A N 1
ATOM 3599 C CA . ALA A 1 417 ? -14.60596 -6.05668 -20.49782 1.000 20.30813 416 ALA A CA 1
ATOM 3600 C C . ALA A 1 417 ? -14.55018 -4.83523 -19.59259 1.000 20.56380 416 ALA A C 1
ATOM 3601 O O . ALA A 1 417 ? -13.55132 -4.10460 -19.58827 1.000 21.49967 416 ALA A O 1
ATOM 3603 N N . ALA A 1 418 ? -15.60844 -4.60510 -18.80343 1.000 19.84691 417 ALA A N 1
ATOM 3604 C CA . ALA A 1 418 ? -15.61424 -3.46911 -17.88590 1.000 19.63988 417 ALA A CA 1
ATOM 3605 C C . ALA A 1 418 ? -14.54936 -3.63545 -16.80930 1.000 20.68998 417 ALA A C 1
ATOM 3606 O O . ALA A 1 418 ? -13.78328 -2.70574 -16.52839 1.000 20.96349 417 ALA A O 1
ATOM 3608 N N . LEU A 1 419 ? -14.49664 -4.81340 -16.18204 1.000 19.49151 418 LEU A N 1
ATOM 3609 C CA . LEU A 1 419 ? -13.48520 -5.04802 -15.15744 1.000 19.50769 418 LEU A CA 1
ATOM 3610 C C . LEU A 1 419 ? -12.08870 -4.85231 -15.72947 1.000 20.62432 418 LEU A C 1
ATOM 3611 O O . LEU A 1 419 ? -11.24256 -4.18156 -15.12662 1.000 21.74828 418 LEU A O 1
ATOM 3616 N N . ASP A 1 420 ? -11.83852 -5.40691 -16.91793 1.000 20.24038 419 ASP A N 1
ATOM 3617 C CA . ASP A 1 420 ? -10.53046 -5.23748 -17.54540 1.000 21.20129 419 ASP A CA 1
ATOM 3618 C C . ASP A 1 420 ? -10.22260 -3.76421 -17.80326 1.000 21.71031 419 ASP A C 1
ATOM 3619 O O . ASP A 1 420 ? -9.08997 -3.30681 -17.58436 1.000 22.57796 419 ASP A O 1
ATOM 3624 N N . ARG A 1 421 ? -11.21955 -3.00478 -18.26683 1.000 21.81179 420 ARG A N 1
ATOM 3625 C CA . ARG A 1 421 ? -11.01947 -1.57725 -18.50938 1.000 22.55637 420 ARG A CA 1
ATOM 3626 C C . ARG A 1 421 ? -10.67353 -0.83473 -17.22461 1.000 22.55390 420 ARG A C 1
ATOM 3627 O O . ARG A 1 421 ? -9.75532 -0.00186 -17.20485 1.000 22.87279 420 ARG A O 1
ATOM 3635 N N . TYR A 1 422 ? -11.39616 -1.12004 -16.14064 1.000 21.54284 421 TYR A N 1
ATOM 3636 C CA . TYR A 1 422 ? -11.18725 -0.35935 -14.91386 1.000 21.54931 421 TYR A CA 1
ATOM 3637 C C . TYR A 1 422 ? -9.80873 -0.61234 -14.32464 1.000 22.42045 421 TYR A C 1
ATOM 3638 O O . TYR A 1 422 ? -9.26094 0.26266 -13.64719 1.000 24.59121 421 TYR A O 1
ATOM 3647 N N . PHE A 1 423 ? -9.22902 -1.78453 -14.57994 1.000 21.20440 422 PHE A N 1
ATOM 3648 C CA . PHE A 1 423 ? -7.88598 -2.08240 -14.10032 1.000 21.65689 422 PHE A CA 1
ATOM 3649 C C . PHE A 1 423 ? -6.78760 -1.67184 -15.07493 1.000 23.47811 422 PHE A C 1
ATOM 3650 O O . PHE A 1 423 ? -5.69814 -1.28134 -14.63114 1.000 25.15409 422 PHE A O 1
ATOM 3658 N N . ASN A 1 424 ? -7.03451 -1.75131 -16.38999 1.000 22.65787 423 ASN A N 1
ATOM 3659 C CA . ASN A 1 424 ? -5.94671 -1.72328 -17.36008 1.000 23.54949 423 ASN A CA 1
ATOM 3660 C C . ASN A 1 424 ? -6.02165 -0.64990 -18.43240 1.000 26.42877 423 ASN A C 1
ATOM 3661 O O . ASN A 1 424 ? -4.99744 -0.39685 -19.07609 1.000 27.57518 423 ASN A O 1
ATOM 3666 N N . ALA A 1 425 ? -7.17470 -0.02526 -18.66059 1.000 26.07639 424 ALA A N 1
ATOM 3667 C CA . ALA A 1 425 ? -7.27570 0.93718 -19.75558 1.000 26.66222 424 ALA A CA 1
ATOM 3668 C C .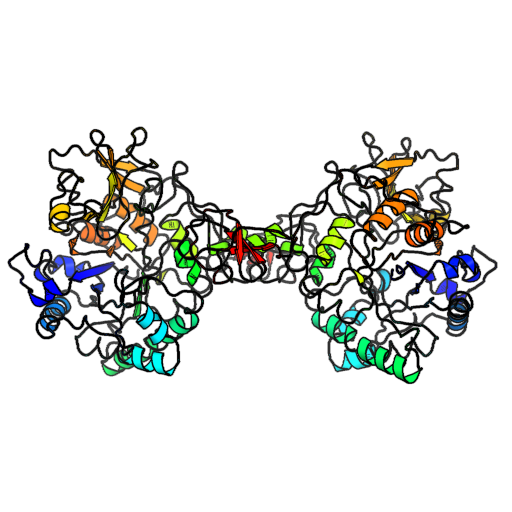 ALA A 1 425 ? -6.54413 2.22831 -19.40188 1.000 29.06726 424 ALA A C 1
ATOM 3669 O O . ALA A 1 425 ? -6.78841 2.82524 -18.35032 1.000 29.49070 424 ALA A O 1
ATOM 3671 N N . ALA A 1 426 ? -5.65291 2.67055 -20.29454 1.000 30.36180 425 ALA A N 1
ATOM 3672 C CA . ALA A 1 426 ? -4.88471 3.87965 -20.02140 1.000 32.55871 425 ALA A CA 1
ATOM 3673 C C . ALA A 1 426 ? -5.76744 5.12204 -19.98041 1.000 35.20482 425 ALA A C 1
ATOM 3674 O O . ALA A 1 426 ? -5.43064 6.09341 -19.29117 1.000 37.75687 425 ALA A O 1
ATOM 3676 N N . ASP A 1 427 ? -6.89631 5.11193 -20.68781 1.000 33.93986 426 ASP A N 1
ATOM 3677 C CA . ASP A 1 427 ? -7.75520 6.28161 -20.78064 1.000 35.93613 426 ASP A CA 1
ATOM 3678 C C . ASP A 1 427 ? -8.88623 6.27140 -19.76334 1.000 34.88259 426 ASP A C 1
ATOM 3679 O O . ASP A 1 427 ? -9.71729 7.18585 -19.77583 1.000 37.85380 426 ASP A O 1
ATOM 3684 N N . TYR A 1 428 ? -8.95859 5.26450 -18.90002 1.000 30.54734 427 TYR A N 1
ATOM 3685 C CA . TYR A 1 428 ? -10.00496 5.22181 -17.88823 1.000 28.70477 427 TYR A CA 1
ATOM 3686 C C . TYR A 1 428 ? -9.50729 5.91970 -16.62860 1.000 30.59702 427 TYR A C 1
ATOM 3687 O O . TYR A 1 428 ? -8.41617 5.61514 -16.13407 1.000 32.30129 427 TYR A O 1
ATOM 3696 N N . ASP A 1 429 ? -10.31399 6.84444 -16.10668 1.000 30.74039 428 ASP A N 1
ATOM 3697 C CA . ASP A 1 429 ? -9.93873 7.67814 -14.96594 1.000 32.76315 428 ASP A CA 1
ATOM 3698 C C . ASP A 1 429 ? -11.05798 7.59880 -13.93772 1.000 31.37639 428 ASP A C 1
ATOM 3699 O O . ASP A 1 429 ? -12.16489 8.08474 -14.18721 1.000 33.94819 428 ASP A O 1
ATOM 3704 N N . ASP A 1 430 ? -10.77873 6.99692 -12.78073 1.000 28.29421 429 ASP A N 1
ATOM 3705 C CA . ASP A 1 430 ? -11.73995 6.98457 -11.68156 1.000 27.21123 429 ASP A CA 1
ATOM 3706 C C . ASP A 1 430 ? -11.28288 7.82802 -10.49523 1.000 28.88231 429 ASP A C 1
ATOM 3707 O O . ASP A 1 430 ? -11.76435 7.62720 -9.37475 1.000 28.20160 429 ASP A O 1
ATOM 3712 N N . SER A 1 431 ? -10.36337 8.77112 -10.72265 1.000 30.31532 430 SER A N 1
ATOM 3713 C CA . SER A 1 431 ? -9.85351 9.58173 -9.62097 1.000 32.45594 430 SER A CA 1
ATOM 3714 C C . SER A 1 431 ? -10.95881 10.40376 -8.97454 1.000 33.63004 430 SER A C 1
ATOM 3715 O O . SER A 1 431 ? -10.88363 10.71470 -7.78035 1.000 36.44001 430 SER A O 1
ATOM 3718 N N . GLN A 1 432 ? -11.98953 10.75747 -9.73858 1.000 33.41118 431 GLN A N 1
ATOM 3719 C CA . GLN A 1 432 ? -13.10105 11.55623 -9.24602 1.000 35.88720 431 GLN A CA 1
ATOM 3720 C C . GLN A 1 432 ? -14.33648 10.72394 -8.93509 1.000 33.52948 431 GLN A C 1
ATOM 3721 O O . GLN A 1 432 ? -15.38979 11.29601 -8.63728 1.000 34.20916 431 GLN A O 1
ATOM 3727 N N . LEU A 1 433 ? -14.24633 9.39631 -9.01069 1.000 29.40539 432 LEU A N 1
ATOM 3728 C CA . LEU A 1 433 ? -15.40045 8.55810 -8.71216 1.000 27.61817 432 LEU A CA 1
ATOM 3729 C C . LEU A 1 433 ? -15.70444 8.63543 -7.21978 1.000 27.61668 432 LEU A C 1
ATOM 3730 O O . LEU A 1 433 ? -14.87399 8.25768 -6.38763 1.000 27.79819 432 LEU A O 1
ATOM 3735 N N A ASP A 1 434 ? -16.88327 9.14318 -6.87463 0.588 28.19546 433 ASP A N 1
ATOM 3736 N N B ASP A 1 434 ? -16.89766 9.12200 -6.89085 0.412 28.09277 433 ASP A N 1
ATOM 3737 C CA A ASP A 1 434 ? -17.21878 9.36272 -5.47345 0.588 27.82346 433 ASP A CA 1
ATOM 3738 C CA B ASP A 1 434 ? -17.30145 9.32837 -5.50657 0.412 27.92125 433 ASP A CA 1
ATOM 3739 C C A ASP A 1 434 ? -17.72701 8.06723 -4.85335 0.588 26.39615 433 ASP A C 1
ATOM 3740 C C B ASP A 1 434 ? -17.71203 7.99298 -4.89868 0.412 26.66739 433 ASP A C 1
ATOM 3741 O O A ASP A 1 434 ? -18.76637 7.54052 -5.26243 0.588 26.28518 433 ASP A O 1
ATOM 3742 O O B ASP A 1 434 ? -18.66729 7.36246 -5.36271 0.412 27.02459 433 ASP A O 1
ATOM 3751 N N . MET A 1 435 ? -17.00076 7.56266 -3.85624 1.000 24.79495 434 MET A N 1
ATOM 3752 C CA . MET A 1 435 ? -17.32042 6.29103 -3.21743 1.000 23.31692 434 MET A CA 1
ATOM 3753 C C . MET A 1 435 ? -18.49857 6.37304 -2.25517 1.000 23.92092 434 MET A C 1
ATOM 3754 O O . MET A 1 435 ? -18.90833 5.33734 -1.71522 1.000 24.32341 434 MET A O 1
ATOM 3759 N N . GLY A 1 436 ? -19.05571 7.56498 -2.04208 1.000 24.81776 435 GLY A N 1
ATOM 3760 C CA . GLY A 1 436 ? -20.30259 7.69869 -1.32263 1.000 24.60172 435 GLY A CA 1
ATOM 3761 C C . GLY A 1 436 ? -20.13549 7.71772 0.18313 1.000 25.13127 435 GLY A C 1
ATOM 3762 O O . GLY A 1 436 ? -19.03376 7.69019 0.73460 1.000 25.88495 435 GLY A O 1
ATOM 3763 N N . THR A 1 437 ? -21.28017 7.77392 0.85908 1.000 24.82869 436 THR A N 1
ATOM 3764 C CA . THR A 1 437 ? -21.32367 7.84176 2.31332 1.000 25.06045 436 THR A CA 1
ATOM 3765 C C . THR A 1 437 ? -21.92675 6.58662 2.93339 1.000 23.91808 436 THR A C 1
ATOM 3766 O O . THR A 1 437 ? -22.35749 6.61087 4.09565 1.000 25.02696 436 THR A O 1
ATOM 3770 N N . GLY A 1 438 ? -21.95681 5.48563 2.18673 1.000 23.20890 437 GLY A N 1
ATOM 3771 C CA . GLY A 1 438 ? -22.36184 4.22439 2.76912 1.000 22.88238 437 GLY A CA 1
ATOM 3772 C C . GLY A 1 438 ? -21.47650 3.83990 3.93919 1.000 23.50906 437 GLY A C 1
ATOM 3773 O O . GLY A 1 438 ? -20.35056 4.32606 4.09619 1.000 24.86891 437 GLY A O 1
ATOM 3774 N N . LEU A 1 439 ? -22.00132 2.94693 4.77543 1.000 23.09790 438 LEU A N 1
ATOM 3775 C CA . LEU A 1 439 ? -21.32537 2.59538 6.02011 1.000 23.62899 438 LEU A CA 1
ATOM 3776 C C . LEU A 1 439 ? -20.09701 1.74204 5.73405 1.000 23.06503 438 LEU A C 1
ATOM 3777 O O . LEU A 1 439 ? -20.19790 0.67810 5.10949 1.000 23.49169 438 LEU A O 1
ATOM 3782 N N . ARG A 1 440 ? -18.94074 2.19893 6.20460 1.000 23.12558 439 ARG A N 1
ATOM 3783 C CA . ARG A 1 440 ? -17.72661 1.40111 6.16076 1.000 22.55967 439 ARG A CA 1
ATOM 3784 C C . ARG A 1 440 ? -17.62548 0.51231 7.39423 1.000 21.99722 439 ARG A C 1
ATOM 3785 O O . ARG A 1 440 ? -18.08096 0.86808 8.48813 1.000 23.83099 439 ARG A O 1
ATOM 3793 N N . TYR A 1 441 ? -17.00098 -0.64488 7.21177 1.000 21.74007 440 TYR A N 1
ATOM 3794 C CA . TYR A 1 441 ? -16.63990 -1.48474 8.34385 1.000 22.61648 440 TYR A CA 1
ATOM 3795 C C . TYR A 1 441 ? -15.46008 -0.83648 9.04942 1.000 27.68902 440 TYR A C 1
ATOM 3796 O O . TYR A 1 441 ? -14.38785 -0.66640 8.45707 1.000 30.24615 440 TYR A O 1
ATOM 3805 N N . THR A 1 442 ? -15.65979 -0.48072 10.31160 1.000 29.26535 441 THR A N 1
ATOM 3806 C CA . THR A 1 442 ? -14.71331 0.32440 11.06800 1.000 31.32281 441 THR A CA 1
ATOM 3807 C C . THR A 1 442 ? -13.75847 -0.49763 11.92735 1.000 29.33150 441 THR A C 1
ATOM 3808 O O . THR A 1 442 ? -12.97148 0.08850 12.68005 1.000 30.39506 441 THR A O 1
ATOM 3812 N N . GLY A 1 443 ? -13.81459 -1.82442 11.85209 1.000 26.01950 442 GLY A N 1
ATOM 3813 C CA . GLY A 1 443 ? -13.02547 -2.64695 12.75535 1.000 24.00775 442 GLY A CA 1
ATOM 3814 C C . GLY A 1 443 ? -11.53405 -2.52039 12.49450 1.000 24.33637 442 GLY A C 1
ATOM 3815 O O . GLY A 1 443 ? -11.08178 -2.39996 11.35241 1.000 25.33887 442 GLY A O 1
ATOM 3816 N N . VAL A 1 444 ? -10.75957 -2.56972 13.57380 1.000 22.90321 443 VAL A N 1
ATOM 3817 C CA . VAL A 1 444 ? -9.30614 -2.58730 13.50200 1.000 23.64434 443 VAL A CA 1
ATOM 3818 C C . VAL A 1 444 ? -8.79161 -3.77557 14.29566 1.000 23.15380 443 VAL A C 1
ATOM 3819 O O . VAL A 1 444 ? -9.26205 -4.04527 15.41044 1.000 22.88121 443 VAL A O 1
ATOM 3823 N N . GLY A 1 445 ? -7.83912 -4.49004 13.70349 1.000 22.45390 444 GLY A N 1
ATOM 3824 C CA . GLY A 1 445 ? -7.17530 -5.60645 14.32755 1.000 23.42788 444 GLY A CA 1
ATOM 3825 C C . GLY A 1 445 ? -5.67605 -5.48898 14.15927 1.000 23.76046 444 GLY A C 1
ATOM 3826 O O . GLY A 1 445 ? -5.16633 -4.48437 13.63311 1.000 24.18910 444 GLY A O 1
ATOM 3827 N N . PRO A 1 446 ? -4.93293 -6.51193 14.59399 1.000 24.50879 445 PRO A N 1
ATOM 3828 C CA . PRO A 1 446 ? -3.45883 -6.42340 14.56303 1.000 25.56531 445 PRO A CA 1
ATOM 3829 C C . PRO A 1 446 ? -2.87478 -6.24701 13.17097 1.000 25.59842 445 PRO A C 1
ATOM 3830 O O . PRO A 1 446 ? -1.76311 -5.71329 13.04365 1.000 27.50690 445 PRO A O 1
ATOM 3834 N N . GLY A 1 447 ? -3.57514 -6.69535 12.13038 1.000 23.42028 446 GLY A N 1
ATOM 3835 C CA . GLY A 1 447 ? -3.05627 -6.65660 10.77976 1.000 25.07010 446 GLY A CA 1
ATOM 3836 C C . GLY A 1 447 ? -3.34826 -5.40230 9.98731 1.000 25.76062 446 GLY A C 1
ATOM 3837 O O . GLY A 1 447 ? -2.87040 -5.28180 8.85164 1.000 27.59356 446 GLY A O 1
ATOM 3838 N N . ASN A 1 448 ? -4.12111 -4.45970 10.53213 1.000 24.69955 447 ASN A N 1
ATOM 3839 C CA . ASN A 1 448 ? -4.47656 -3.23983 9.80533 1.000 26.40938 447 ASN A CA 1
ATOM 3840 C C . ASN A 1 448 ? -4.44252 -2.02325 10.72188 1.000 27.38865 447 ASN A C 1
ATOM 3841 O O . ASN A 1 448 ? -5.31448 -1.15090 10.65727 1.000 28.64623 447 ASN A O 1
ATOM 3846 N N . LEU A 1 449 ? -3.42277 -1.94469 11.57520 1.000 27.69242 448 LEU A N 1
ATOM 3847 C CA . LEU A 1 449 ? -3.26712 -0.79769 12.45942 1.000 29.17130 448 LEU A CA 1
ATOM 3848 C C . LEU A 1 449 ? -3.04478 0.45850 11.62512 1.000 32.14137 448 LEU A C 1
ATOM 3849 O O . LEU A 1 449 ? -2.18956 0.45683 10.72528 1.000 33.03212 448 LEU A O 1
ATOM 3854 N N . PRO A 1 450 ? -3.77308 1.53930 11.88433 1.000 33.26074 449 PRO A N 1
ATOM 3855 C CA . PRO A 1 450 ? -3.55081 2.77100 11.12282 1.000 35.99087 449 PRO A CA 1
ATOM 3856 C C . PRO A 1 450 ? -2.27142 3.46008 11.56758 1.000 39.06876 449 PRO A C 1
ATOM 3857 O O . PRO A 1 450 ? -1.78863 3.28214 12.69020 1.000 37.55730 449 PRO A O 1
ATOM 3861 N N A ILE A 1 451 ? -1.71367 4.24801 10.64988 0.294 40.97701 450 ILE A N 1
ATOM 3862 N N B ILE A 1 451 ? -1.71461 4.26242 10.65929 0.706 41.89983 450 ILE A N 1
ATOM 3863 C CA A ILE A 1 451 ? -0.57046 5.09165 10.97570 0.294 42.34873 450 ILE A CA 1
ATOM 3864 C CA B ILE A 1 451 ? -0.60379 5.13288 11.02396 0.706 43.77913 450 ILE A CA 1
ATOM 3865 C C A ILE A 1 451 ? -1.04896 6.22340 11.87334 0.294 42.53542 450 ILE A C 1
ATOM 3866 C C B ILE A 1 451 ? -1.11752 6.22462 11.94921 0.706 43.94390 450 ILE A C 1
ATOM 3867 O O A ILE A 1 451 ? -1.90611 7.02475 11.48269 0.294 42.93367 450 ILE A O 1
ATOM 3868 O O B ILE A 1 451 ? -2.16278 6.83595 11.68977 0.706 44.66007 450 ILE A O 1
ATOM 3877 N N A MET A 1 452 ? -0.50093 6.29035 13.08275 0.294 42.24097 451 MET A N 1
ATOM 3878 N N B MET A 1 452 ? -0.38950 6.47224 13.03849 0.706 43.12734 451 MET A N 1
ATOM 3879 C CA A MET A 1 452 ? -0.88202 7.30135 14.05336 0.294 41.81734 451 MET A CA 1
ATOM 3880 C CA B MET A 1 452 ? -0.77534 7.49039 14.00384 0.706 42.48599 451 MET A CA 1
ATOM 3881 C C A MET A 1 452 ? 0.36966 7.91403 14.66298 0.294 42.59734 451 MET A C 1
ATOM 3882 C C B MET A 1 452 ? 0.45975 8.19923 14.54135 0.706 44.35428 451 MET A C 1
ATOM 3883 O O A MET A 1 452 ? 1.46668 7.35448 14.58347 0.294 42.44022 451 MET A O 1
ATOM 3884 O O B MET A 1 452 ? 1.59698 7.74825 14.37405 0.706 43.95564 451 MET A O 1
ATOM 3893 N N A THR A 1 453 ? 0.19077 9.08299 15.26983 0.294 43.34498 452 THR A N 1
ATOM 3894 N N B THR A 1 453 ? 0.21112 9.32991 15.19575 0.706 46.12906 452 THR A N 1
ATOM 3895 C CA A THR A 1 453 ? 1.24160 9.73484 16.03303 0.294 43.55162 452 THR A CA 1
ATOM 3896 C CA B THR A 1 453 ? 1.21350 10.04697 15.96395 0.706 46.91939 452 THR A CA 1
ATOM 3897 C C A THR A 1 453 ? 0.67456 10.17764 17.37425 0.294 44.17887 452 THR A C 1
ATOM 3898 C C B THR A 1 453 ? 0.66725 10.26785 17.36552 0.706 46.10941 452 THR A C 1
ATOM 3899 O O A THR A 1 453 ? -0.53885 10.33036 17.54058 0.294 44.51426 452 THR A O 1
ATOM 3900 O O B THR A 1 453 ? -0.54943 10.33134 17.56736 0.706 46.83294 452 THR A O 1
ATOM 3907 N N . ALA A 1 454 ? 1.57212 10.37418 18.33057 1.000 44.47560 453 ALA A N 1
ATOM 3908 C CA . ALA A 1 454 ? 1.21427 10.70534 19.70304 1.000 43.32395 453 ALA A CA 1
ATOM 3909 C C . ALA A 1 454 ? 2.49139 11.07901 20.44228 1.000 43.59825 453 ALA A C 1
ATOM 3910 O O . ALA A 1 454 ? 3.58301 10.67148 20.03352 1.000 44.94794 453 ALA A O 1
ATOM 3912 N N . PRO A 1 455 ? 2.38141 11.84378 21.52661 1.000 43.02219 454 PRO A N 1
ATOM 3913 C CA . PRO A 1 455 ? 3.58042 12.17619 22.30364 1.000 42.59021 454 PRO A CA 1
ATOM 3914 C C . PRO A 1 455 ? 4.16468 10.93456 22.95639 1.000 41.66735 454 PRO A C 1
ATOM 3915 O O . PRO A 1 455 ? 3.44975 9.99002 23.30291 1.000 40.25712 454 PRO A O 1
ATOM 3919 N N . ALA A 1 456 ? 5.48693 10.94460 23.11493 1.000 41.08467 455 ALA A N 1
ATOM 3920 C CA . ALA A 1 456 ? 6.17525 9.79692 23.68912 1.000 40.28717 455 ALA A CA 1
ATOM 3921 C C . ALA A 1 456 ? 5.68840 9.52208 25.10650 1.000 38.48197 455 ALA A C 1
ATOM 3922 O O . ALA A 1 456 ? 5.40895 10.44600 25.87937 1.000 38.98523 455 ALA A O 1
ATOM 3924 N N . TYR A 1 457 ? 5.58902 8.23516 25.43728 1.000 36.97243 456 TYR A N 1
ATOM 3925 C CA . TYR A 1 457 ? 5.26229 7.81482 26.79339 1.000 35.89769 456 TYR A CA 1
ATOM 3926 C C . TYR A 1 457 ? 6.32693 8.31706 27.76187 1.000 37.63939 456 TYR A C 1
ATOM 3927 O O . TYR A 1 457 ? 7.52752 8.28028 27.46556 1.000 37.68960 456 TYR A O 1
ATOM 3936 N N . VAL A 1 458 ? 5.88414 8.78880 28.92435 1.000 37.58044 457 VAL A N 1
ATOM 3937 C CA . VAL A 1 458 ? 6.75819 9.35663 29.94191 1.000 38.36834 457 VAL A CA 1
ATOM 3938 C C . VAL A 1 458 ? 6.58486 8.56688 31.23427 1.000 37.56420 457 VAL A C 1
ATOM 3939 O O . VAL A 1 458 ? 5.49737 8.57400 31.82068 1.000 36.51336 457 VAL A O 1
ATOM 3943 N N . PRO A 1 459 ? 7.61864 7.87387 31.71578 1.000 37.16526 458 PRO A N 1
ATOM 3944 C CA . PRO A 1 459 ? 7.51210 7.19402 33.01426 1.000 37.29207 458 PRO A CA 1
ATOM 3945 C C . PRO A 1 459 ? 7.17615 8.17431 34.12663 1.000 37.15459 458 PRO A C 1
ATOM 3946 O O . PRO A 1 459 ? 7.68669 9.29689 34.16731 1.000 39.01403 458 PRO A O 1
ATOM 3950 N N . GLY A 1 460 ? 6.30447 7.73486 35.03752 1.000 35.51788 459 GLY A N 1
ATOM 3951 C CA . GLY A 1 460 ? 5.87824 8.54440 36.15660 1.000 35.35644 459 GLY A CA 1
ATOM 3952 C C . GLY A 1 460 ? 4.64497 9.38187 35.89822 1.000 34.56839 459 GLY A C 1
ATOM 3953 O O . GLY A 1 460 ? 4.01629 9.85342 36.85278 1.000 36.19475 459 GLY A O 1
ATOM 3954 N N . THR A 1 461 ? 4.27875 9.57842 34.63893 1.000 32.26743 460 THR A N 1
ATOM 3955 C CA . THR A 1 461 ? 3.09417 10.35132 34.30719 1.000 31.99240 460 THR A CA 1
ATOM 3956 C C . THR A 1 461 ? 1.84337 9.50287 34.50363 1.000 30.60917 460 THR A C 1
ATOM 3957 O O . THR A 1 461 ? 1.83606 8.30484 34.20850 1.000 30.89329 460 THR A O 1
ATOM 3961 N N . THR A 1 462 ? 0.79226 10.11926 35.04649 1.000 29.58530 461 THR A N 1
ATOM 3962 C CA . THR A 1 462 ? -0.46633 9.43002 35.31744 1.000 29.57556 461 THR A CA 1
ATOM 3963 C C . THR A 1 462 ? -1.43685 9.70285 34.16866 1.000 30.26937 461 THR A C 1
ATOM 3964 O O . THR A 1 462 ? -1.88929 10.83783 33.98630 1.000 32.69920 461 THR A O 1
ATOM 3968 N N . TYR A 1 463 ? -1.76487 8.66433 33.40065 1.000 29.48050 462 TYR A N 1
ATOM 3969 C CA . TYR A 1 463 ? -2.55308 8.81574 32.18427 1.000 29.28643 462 TYR A CA 1
ATOM 3970 C C . TYR A 1 463 ? -4.01992 8.48031 32.43511 1.000 29.11807 462 TYR A C 1
ATOM 3971 O O . TYR A 1 463 ? -4.34575 7.36621 32.86125 1.000 28.83491 462 TYR A O 1
ATOM 3980 N N . ALA A 1 464 ? -4.90185 9.42486 32.11646 1.000 29.00221 463 ALA A N 1
ATOM 3981 C CA . ALA A 1 464 ? -6.33448 9.19854 32.22192 1.000 30.26717 463 ALA A CA 1
ATOM 3982 C C . ALA A 1 464 ? -6.80856 8.24961 31.12296 1.000 30.51121 463 ALA A C 1
ATOM 3983 O O . ALA A 1 464 ? -6.10407 7.98502 30.14349 1.000 29.79937 463 ALA A O 1
ATOM 3985 N N A GLN A 1 465 ? -8.02616 7.73761 31.30083 0.522 31.23352 464 GLN A N 1
ATOM 3986 N N B GLN A 1 465 ? -8.02751 7.73615 31.29738 0.478 31.29374 464 GLN A N 1
ATOM 3987 C CA A GLN A 1 465 ? -8.63112 6.85450 30.31273 0.522 31.41259 464 GLN A CA 1
ATOM 3988 C CA B GLN A 1 465 ? -8.61534 6.83601 30.31265 0.478 31.59316 464 GLN A CA 1
ATOM 3989 C C A GLN A 1 465 ? -8.69082 7.54745 28.95689 0.522 32.25943 464 GLN A C 1
ATOM 3990 C C B GLN A 1 465 ? -8.71910 7.52709 28.95845 0.478 32.27450 464 GLN A C 1
ATOM 3991 O O A GLN A 1 465 ? -9.08924 8.71218 28.85720 0.522 33.08901 464 GLN A O 1
ATOM 3992 O O B GLN A 1 465 ? -9.18334 8.66734 28.86092 0.478 32.99622 464 GLN A O 1
ATOM 4003 N N . GLY A 1 466 ? -8.27860 6.83076 27.91062 1.000 31.41975 465 GLY A N 1
ATOM 4004 C CA . GLY A 1 466 ? -8.30497 7.35862 26.56600 1.000 32.65387 465 GLY A CA 1
ATOM 4005 C C . GLY A 1 466 ? -7.05509 8.09370 26.13104 1.000 32.20723 465 GLY A C 1
ATOM 4006 O O . GLY A 1 466 ? -6.96378 8.47717 24.95449 1.000 33.75342 465 GLY A O 1
ATOM 4007 N N . ALA A 1 467 ? -6.09199 8.30432 27.03092 1.000 30.48882 466 ALA A N 1
ATOM 4008 C CA . ALA A 1 467 ? -4.85184 8.97411 26.66123 1.000 29.66676 466 ALA A CA 1
ATOM 4009 C C . ALA A 1 467 ? -4.08869 8.16063 25.62192 1.000 29.86868 466 ALA A C 1
ATOM 4010 O O . ALA A 1 467 ? -4.08981 6.92657 25.65288 1.000 29.32116 466 ALA A O 1
ATOM 4012 N N . LEU A 1 468 ? -3.42527 8.86515 24.70250 1.000 31.34043 467 LEU A N 1
ATOM 4013 C CA . LEU A 1 468 ? -2.62509 8.26095 23.64216 1.000 32.79832 467 LEU A CA 1
ATOM 4014 C C . LEU A 1 468 ? -1.15372 8.62076 23.80450 1.000 31.93580 467 LEU A C 1
ATOM 4015 O O . LEU A 1 468 ? -0.81441 9.79035 24.02169 1.000 32.66697 467 LEU A O 1
ATOM 4020 N N . VAL A 1 469 ? -0.28102 7.61304 23.69275 1.000 32.30288 468 VAL A N 1
ATOM 4021 C CA . VAL A 1 469 ? 1.16491 7.80297 23.74886 1.000 32.10720 468 VAL A CA 1
ATOM 4022 C C . VAL A 1 469 ? 1.81684 6.98961 22.64096 1.000 33.82826 468 VAL A C 1
ATOM 4023 O O . VAL A 1 469 ? 1.25266 6.01802 22.13708 1.000 33.86571 468 VAL A O 1
ATOM 4027 N N . SER A 1 470 ? 3.02887 7.38955 22.27505 1.000 34.87981 469 SER A N 1
ATOM 4028 C CA . SER A 1 470 ? 3.85609 6.58856 21.38851 1.000 36.83088 469 SER A CA 1
ATOM 4029 C C . SER A 1 470 ? 4.92110 5.88219 22.21527 1.000 37.08340 469 SER A C 1
ATOM 4030 O O . SER A 1 470 ? 5.47072 6.45554 23.16080 1.000 37.50813 469 SER A O 1
ATOM 4033 N N . TYR A 1 471 ? 5.20494 4.63207 21.86168 1.000 36.26726 470 TYR A N 1
ATOM 4034 C CA . TYR A 1 471 ? 6.15765 3.84280 22.63568 1.000 36.34897 470 TYR A CA 1
ATOM 4035 C C . TYR A 1 471 ? 6.58685 2.64153 21.81593 1.000 36.86843 470 TYR A C 1
ATOM 4036 O O . TYR A 1 471 ? 5.73927 1.85353 21.38522 1.000 36.47295 470 TYR A O 1
ATOM 4045 N N . GLN A 1 472 ? 7.89435 2.50774 21.59893 1.000 37.44167 471 GLN A N 1
ATOM 4046 C CA . GLN A 1 472 ? 8.46665 1.29795 21.01615 1.000 39.41384 471 GLN A CA 1
ATOM 4047 C C . GLN A 1 472 ? 7.80349 0.95108 19.68270 1.000 39.51357 471 GLN A C 1
ATOM 4048 O O . GLN A 1 472 ? 7.44603 -0.19861 19.41744 1.000 39.99520 471 GLN A O 1
ATOM 4054 N N . GLY A 1 473 ? 7.61339 1.97100 18.84437 1.000 39.62130 472 GLY A N 1
ATOM 4055 C CA . GLY A 1 473 ? 7.14976 1.78151 17.48620 1.000 39.87155 472 GLY A CA 1
ATOM 4056 C C . GLY A 1 473 ? 5.65204 1.84471 17.28105 1.000 38.62079 472 GLY A C 1
ATOM 4057 O O . GLY A 1 473 ? 5.19936 1.73715 16.13327 1.000 40.17513 472 GLY A O 1
ATOM 4058 N N . TYR A 1 474 ? 4.86520 2.01980 18.34107 1.000 35.36469 473 TYR A N 1
ATOM 4059 C CA . TYR A 1 474 ? 3.41596 1.96216 18.22651 1.000 34.28431 473 TYR A CA 1
ATOM 4060 C C . TYR A 1 474 ? 2.78628 3.10637 19.00361 1.000 33.73465 473 TYR A C 1
ATOM 4061 O O . TYR A 1 474 ? 3.43041 3.75492 19.83244 1.000 34.23933 473 TYR A O 1
ATOM 4070 N N . VAL A 1 475 ? 1.50831 3.34386 18.71696 1.000 32.87479 474 VAL A N 1
ATOM 4071 C CA . VAL A 1 475 ? 0.68138 4.27845 19.46869 1.000 31.63509 474 VAL A CA 1
ATOM 4072 C C . VAL A 1 475 ? -0.29160 3.46091 20.30350 1.000 29.35262 474 VAL A C 1
ATOM 4073 O O . VAL A 1 475 ? -0.93300 2.52853 19.79705 1.000 29.05290 474 VAL A O 1
ATOM 4077 N N . TRP A 1 476 ? -0.38141 3.79980 21.58495 1.000 27.90692 475 TRP A N 1
ATOM 4078 C CA . TRP A 1 476 ? -1.12725 3.04235 22.57400 1.000 27.53689 475 TRP A CA 1
ATOM 4079 C C . TRP A 1 476 ? -2.14539 3.95632 23.23549 1.000 26.89330 475 TRP A C 1
ATOM 4080 O O . TRP A 1 476 ? -1.90848 5.15794 23.39354 1.000 27.82444 475 TRP A O 1
ATOM 4091 N N . GLN A 1 477 ? -3.27066 3.37236 23.64831 1.000 25.28595 476 GLN A N 1
ATOM 4092 C CA . GLN A 1 477 ? -4.32879 4.09998 24.33505 1.000 25.09050 476 GLN A CA 1
ATOM 4093 C C . GLN A 1 477 ? -4.65952 3.41383 25.65328 1.000 24.98534 476 GLN A C 1
ATOM 4094 O O . GLN A 1 477 ? -4.79878 2.18807 25.70364 1.000 25.17789 476 GLN A O 1
ATOM 4100 N N . THR A 1 478 ? -4.80698 4.19929 26.72109 1.000 25.33100 477 THR A N 1
ATOM 4101 C CA . THR A 1 478 ? -5.18706 3.60028 27.99575 1.000 24.90550 477 THR A CA 1
ATOM 4102 C C . THR A 1 478 ? -6.64218 3.16290 27.94534 1.000 25.31620 477 THR A C 1
ATOM 4103 O O . THR A 1 478 ? -7.50499 3.86260 27.40092 1.000 26.19863 477 THR A O 1
ATOM 4107 N N A LYS A 1 479 ? -6.92069 1.98502 28.50259 0.090 24.84932 478 LYS A N 1
ATOM 4108 N N B LYS A 1 479 ? -6.90768 1.99526 28.52625 0.910 23.07257 478 LYS A N 1
ATOM 4109 C CA A LYS A 1 479 ? -8.28720 1.47754 28.54955 0.090 24.43798 478 LYS A CA 1
ATOM 4110 C CA B LYS A 1 479 ? -8.26448 1.46762 28.56955 0.910 23.34726 478 LYS A CA 1
ATOM 4111 C C A LYS A 1 479 ? -9.05787 1.96294 29.76894 0.090 24.94605 478 LYS A C 1
ATOM 4112 C C B LYS A 1 479 ? -9.04979 2.04049 29.73446 0.910 25.17673 478 LYS A C 1
ATOM 4113 O O A LYS A 1 479 ? -10.29452 1.92693 29.76285 0.090 24.89277 478 LYS A O 1
ATOM 4114 O O B LYS A 1 479 ? -10.28275 2.13826 29.66487 0.910 25.66431 478 LYS A O 1
ATOM 4125 N N . TRP A 1 480 ? -8.35395 2.40516 30.80577 1.000 25.54939 479 TRP A N 1
ATOM 4126 C CA . TRP A 1 480 ? -8.94430 3.07850 31.95035 1.000 27.27935 479 TRP A CA 1
ATOM 4127 C C . TRP A 1 480 ? -7.87377 4.01760 32.48227 1.000 29.28557 479 TRP A C 1
ATOM 4128 O O . TRP A 1 480 ? -6.79037 4.12347 31.90407 1.000 29.25772 479 TRP A O 1
ATOM 4139 N N . GLY A 1 481 ? -8.17541 4.72835 33.56762 1.000 31.18683 480 GLY A N 1
ATOM 4140 C CA . GLY A 1 481 ? -7.17612 5.54673 34.22403 1.000 32.26642 480 GLY A CA 1
ATOM 4141 C C . GLY A 1 481 ? -7.27366 5.34952 35.72240 1.000 33.01348 480 GLY A C 1
ATOM 4142 O O . GLY A 1 481 ? -8.26470 4.81201 36.22179 1.000 34.96132 480 GLY A O 1
ATOM 4143 N N . TYR A 1 482 ? -6.23259 5.78125 36.44249 1.000 32.69810 481 TYR A N 1
ATOM 4144 C CA . TYR A 1 482 ? -5.02099 6.38183 35.87999 1.000 31.52803 481 TYR A CA 1
ATOM 4145 C C . TYR A 1 482 ? -3.93662 5.32206 35.76208 1.000 31.85396 481 TYR A C 1
ATOM 4146 O O . TYR A 1 482 ? -3.74704 4.52207 36.68114 1.000 33.58179 481 TYR A O 1
ATOM 4155 N N . ILE A 1 483 ? -3.21930 5.33218 34.63878 1.000 28.83734 482 ILE A N 1
ATOM 4156 C CA . ILE A 1 483 ? -2.22418 4.31633 34.31015 1.000 28.19666 482 ILE A CA 1
ATOM 4157 C C . ILE A 1 483 ? -0.83814 4.93730 34.39722 1.000 29.01305 482 ILE A C 1
ATOM 4158 O O . ILE A 1 483 ? -0.61743 6.05095 33.90747 1.000 29.20135 482 ILE A O 1
ATOM 4163 N N . THR A 1 484 ? 0.10941 4.20253 34.99136 1.000 29.84540 483 THR A N 1
ATOM 4164 C CA . THR A 1 484 ? 1.51354 4.59693 34.95668 1.000 31.01993 483 THR A CA 1
ATOM 4165 C C . THR A 1 484 ? 2.43503 3.51390 34.41326 1.000 31.42334 483 THR A C 1
ATOM 4166 O O . THR A 1 484 ? 3.65092 3.72229 34.38550 1.000 33.03734 483 THR A O 1
ATOM 4170 N N . SER A 1 485 ? 1.90451 2.36823 33.99961 1.000 29.59677 484 SER A N 1
ATOM 4171 C CA . SER A 1 485 ? 2.74677 1.28617 33.51889 1.000 29.24242 484 SER A CA 1
ATOM 4172 C C . SER A 1 485 ? 3.27912 1.60408 32.12325 1.000 29.38134 484 SER A C 1
ATOM 4173 O O . SER A 1 485 ? 2.73587 2.44057 31.39450 1.000 29.66030 484 SER A O 1
ATOM 4176 N N . ALA A 1 486 ? 4.35645 0.92003 31.74936 1.000 29.15153 485 ALA A N 1
ATOM 4177 C CA . ALA A 1 486 ? 4.87405 1.07211 30.39680 1.000 29.42324 485 ALA A CA 1
ATOM 4178 C C . ALA A 1 486 ? 3.94436 0.37374 29.40768 1.000 28.73595 485 ALA A C 1
ATOM 4179 O O . ALA A 1 486 ? 3.48561 -0.74217 29.67289 1.000 27.82114 485 ALA A O 1
ATOM 4181 N N . PRO A 1 487 ? 3.63576 1.00362 28.27309 1.000 27.98103 486 PRO A N 1
ATOM 4182 C CA . PRO A 1 487 ? 2.73283 0.36759 27.30349 1.000 28.20835 486 PRO A CA 1
ATOM 4183 C C . PRO A 1 487 ? 3.24947 -0.99209 26.86384 1.000 29.35771 486 PRO A C 1
ATOM 4184 O O . PRO A 1 487 ? 4.43026 -1.15916 26.54316 1.000 30.07996 486 PRO A O 1
ATOM 4188 N N . GLY A 1 488 ? 2.34492 -1.96846 26.85158 1.000 29.52500 487 GLY A N 1
ATOM 4189 C CA . GLY A 1 488 ? 2.68436 -3.32944 26.50725 1.000 30.91215 487 GLY A CA 1
ATOM 4190 C C . GLY A 1 488 ? 3.11415 -4.18908 27.67325 1.000 31.63857 487 GLY A C 1
ATOM 4191 O O . GLY A 1 488 ? 3.19753 -5.41238 27.51921 1.000 34.14578 487 GLY A O 1
ATOM 4192 N N . SER A 1 489 ? 3.37437 -3.59366 28.83839 1.000 29.83765 488 SER A N 1
ATOM 4193 C CA . SER A 1 489 ? 3.86500 -4.35218 29.98147 1.000 30.56201 488 SER A CA 1
ATOM 4194 C C . SER A 1 489 ? 2.75480 -5.00996 30.79425 1.000 29.57736 488 SER A C 1
ATOM 4195 O O . SER A 1 489 ? 3.04680 -5.89379 31.60848 1.000 31.25441 488 SER A O 1
ATOM 4198 N N . ASP A 1 490 ? 1.50549 -4.60494 30.60573 1.000 27.75207 489 ASP A N 1
ATOM 4199 C CA . ASP A 1 490 ? 0.39132 -5.18170 31.34402 1.000 27.04853 489 ASP A CA 1
ATOM 4200 C C . ASP A 1 490 ? -0.85563 -5.01272 30.48862 1.000 27.11823 489 ASP A C 1
ATOM 4201 O O . ASP A 1 490 ? -0.76260 -4.73151 29.29053 1.000 31.37565 489 ASP A O 1
ATOM 4206 N N . SER A 1 491 ? -2.02135 -5.15530 31.09768 1.000 24.00668 490 SER A N 1
ATOM 4207 C CA . SER A 1 491 ? -3.26091 -5.16816 30.33487 1.000 23.72596 490 SER A CA 1
ATOM 4208 C C . SER A 1 491 ? -3.86781 -3.78795 30.12052 1.000 23.47674 490 SER A C 1
ATOM 4209 O O . SER A 1 491 ? -4.93612 -3.69656 29.51047 1.000 24.43485 490 SER A O 1
ATOM 4212 N N . ALA A 1 492 ? -3.23618 -2.71305 30.59960 1.000 23.77324 491 ALA A N 1
ATOM 4213 C CA . ALA A 1 492 ? -3.93361 -1.43106 30.65162 1.000 23.47560 491 ALA A CA 1
ATOM 4214 C C . ALA A 1 492 ? -3.90802 -0.66812 29.33637 1.000 24.70479 491 ALA A C 1
ATOM 4215 O O . ALA A 1 492 ? -4.71050 0.26043 29.16293 1.000 23.82402 491 ALA A O 1
ATOM 4217 N N . TRP A 1 493 ? -3.01138 -1.02188 28.41809 1.000 24.08263 492 TRP A N 1
ATOM 4218 C CA . TRP A 1 493 ? -2.79965 -0.25458 27.19906 1.000 24.17731 492 TRP A CA 1
ATOM 4219 C C . TRP A 1 493 ? -3.26215 -1.06178 25.99839 1.000 24.83468 492 TRP A C 1
ATOM 4220 O O . TRP A 1 493 ? -2.92324 -2.24395 25.86435 1.000 26.18445 492 TRP A O 1
ATOM 4231 N N . LEU A 1 494 ? -4.01346 -0.41193 25.12248 1.000 24.10846 493 LEU A N 1
ATOM 4232 C CA . LEU A 1 494 ? -4.44467 -0.99870 23.86351 1.000 24.52674 493 LEU A CA 1
ATOM 4233 C C . LEU A 1 494 ? -3.54763 -0.46158 22.75549 1.000 24.86784 493 LEU A C 1
ATOM 4234 O O . LEU A 1 494 ? -3.36730 0.75445 22.63091 1.000 26.40239 493 LEU A O 1
ATOM 4239 N N . LYS A 1 495 ? -2.97496 -1.35943 21.96177 1.000 23.69117 494 LYS A N 1
ATOM 4240 C CA . LYS A 1 495 ? -2.18508 -0.94034 20.80933 1.000 24.68697 494 LYS A CA 1
ATOM 4241 C C . LYS A 1 495 ? -3.15778 -0.51746 19.71428 1.000 27.30741 494 LYS A C 1
ATOM 4242 O O . LYS A 1 495 ? -3.86844 -1.36028 19.15542 1.000 29.78921 494 LYS A O 1
ATOM 4248 N N . VAL A 1 496 ? -3.20873 0.78255 19.41146 1.000 27.06594 495 VAL A N 1
ATOM 4249 C CA . VAL A 1 496 ? -4.20034 1.30600 18.47717 1.000 28.08591 495 VAL A CA 1
ATOM 4250 C C . VAL A 1 496 ? -3.62331 1.74009 17.13807 1.000 29.45486 495 VAL A C 1
ATOM 4251 O O . VAL A 1 496 ? -4.38490 1.83197 16.16144 1.000 30.69571 495 VAL A O 1
ATOM 4255 N N . GLY A 1 497 ? -2.32439 2.01724 17.05195 1.000 29.55176 496 GLY A N 1
ATOM 4256 C CA . GLY A 1 497 ? -1.74886 2.47683 15.80399 1.000 32.62816 496 GLY A CA 1
ATOM 4257 C C . GLY A 1 497 ? -0.27988 2.13032 15.72832 1.000 34.95994 496 GLY A C 1
ATOM 4258 O O . GLY A 1 497 ? 0.31992 1.65222 16.69205 1.000 34.74407 496 GLY A O 1
ATOM 4259 N N . ARG A 1 498 ? 0.29497 2.36353 14.55230 1.000 38.07347 497 ARG A N 1
ATOM 4260 C CA . ARG A 1 498 ? 1.71559 2.15169 14.32806 1.000 42.33910 497 ARG A CA 1
ATOM 4261 C C . ARG A 1 498 ? 2.36311 3.46843 13.92383 1.000 45.28630 497 ARG A C 1
ATOM 4262 O O . ARG A 1 498 ? 1.72506 4.33150 13.31456 1.000 45.06604 497 ARG A O 1
ATOM 4270 N N . LEU A 1 499 ? 3.63004 3.62765 14.29115 1.000 47.13465 498 LEU A N 1
ATOM 4271 C CA . LEU A 1 499 ? 4.38014 4.80918 13.89916 1.000 50.00736 498 LEU A CA 1
ATOM 4272 C C . LEU A 1 499 ? 4.93189 4.61552 12.49456 1.000 54.39029 498 LEU A C 1
ATOM 4273 O O . LEU A 1 499 ? 5.30897 3.50576 12.10861 1.000 55.47392 498 LEU A O 1
ATOM 4278 N N . ALA A 1 500 ? 4.96812 5.69895 11.72646 1.000 57.99412 499 ALA A N 1
ATOM 4279 C CA . ALA A 1 500 ? 5.53886 5.63623 10.38976 1.000 61.75814 499 ALA A CA 1
ATOM 4280 C C . ALA A 1 500 ? 7.04589 5.40687 10.46883 1.000 64.69558 499 ALA A C 1
ATOM 4281 O O . ALA A 1 500 ? 7.70741 5.79729 11.43451 1.000 65.55700 499 ALA A O 1
ATOM 4283 N N . ALA A 1 501 ? 7.58885 4.76208 9.43993 0.814 66.95268 500 ALA A N 1
ATOM 4284 C CA . ALA A 1 501 ? 9.01524 4.44154 9.41065 0.814 67.87985 500 ALA A CA 1
ATOM 4285 C C . ALA A 1 501 ? 9.86968 5.66860 9.10545 0.814 68.76754 500 ALA A C 1
ATOM 4286 O O . ALA A 1 501 ? 9.35053 6.76935 8.92143 0.814 69.62237 500 ALA A O 1
ATOM 4288 N N . SER B 1 3 ? -23.41323 -25.51881 61.40659 1.000 65.64842 2 SER B N 1
ATOM 4289 C CA . SER B 1 3 ? -22.52438 -26.29287 60.54256 1.000 63.89040 2 SER B CA 1
ATOM 4290 C C . SER B 1 3 ? -21.06141 -26.06210 60.91818 1.000 58.73891 2 SER B C 1
ATOM 4291 O O . SER B 1 3 ? -20.72151 -25.96772 62.09955 1.000 60.44743 2 SER B O 1
ATOM 4294 N N . THR B 1 4 ? -20.20041 -25.98251 59.90464 1.000 51.49655 3 THR B N 1
ATOM 4295 C CA . THR B 1 4 ? -18.79981 -25.65648 60.13465 1.000 44.64794 3 THR B CA 1
ATOM 4296 C C . THR B 1 4 ? -18.67536 -24.22953 60.65194 1.000 36.77440 3 THR B C 1
ATOM 4297 O O . THR B 1 4 ? -19.27245 -23.30082 60.09823 1.000 37.34333 3 THR B O 1
ATOM 4301 N N . ARG B 1 5 ? -17.89389 -24.05889 61.71346 1.000 30.11958 4 ARG B N 1
ATOM 4302 C CA . ARG B 1 5 ? -17.71996 -22.74286 62.30952 1.000 26.31252 4 ARG B CA 1
ATOM 4303 C C . ARG B 1 5 ? -17.08865 -21.77720 61.31177 1.000 24.43246 4 ARG B C 1
ATOM 4304 O O . ARG B 1 5 ? -16.16123 -22.13491 60.57695 1.000 26.51967 4 ARG B O 1
ATOM 4312 N N . LYS B 1 6 ? -17.59607 -20.54396 61.28439 1.000 23.05004 5 LYS B N 1
ATOM 4313 C CA . LYS B 1 6 ? -17.01051 -19.52377 60.42549 1.000 21.13010 5 LYS B CA 1
ATOM 4314 C C . LYS B 1 6 ? -15.68379 -19.04360 61.00991 1.000 20.82263 5 LYS B C 1
ATOM 4315 O O . LYS B 1 6 ? -15.54187 -18.85864 62.22399 1.000 21.67642 5 LYS B O 1
ATOM 4321 N N . ALA B 1 7 ? -14.69800 -18.85642 60.14460 1.000 19.75519 6 ALA B N 1
ATOM 4322 C CA . ALA B 1 7 ? -13.43435 -18.28562 60.58575 1.000 19.49916 6 ALA B CA 1
ATOM 4323 C C . ALA B 1 7 ? -13.64837 -16.83514 60.99891 1.000 19.75874 6 ALA B C 1
ATOM 4324 O O . ALA B 1 7 ? -14.46552 -16.11749 60.41437 1.000 20.22435 6 ALA B O 1
ATOM 4326 N N . VAL B 1 8 ? -12.93808 -16.41479 62.04048 1.000 17.85344 7 VAL B N 1
ATOM 4327 C CA . VAL B 1 8 ? -12.91538 -15.02762 62.49045 1.000 17.28421 7 VAL B CA 1
ATOM 4328 C C . VAL B 1 8 ? -11.43775 -14.69841 62.67398 1.000 18.04163 7 VAL B C 1
ATOM 4329 O O . VAL B 1 8 ? -10.81830 -15.11756 63.66168 1.000 18.68094 7 VAL B O 1
ATOM 4333 N N . ILE B 1 9 ? -10.85850 -13.98051 61.70759 1.000 16.46023 8 ILE B N 1
ATOM 4334 C CA . ILE B 1 9 ? -9.41545 -13.80414 61.59123 1.000 17.04511 8 ILE B CA 1
ATOM 4335 C C . ILE B 1 9 ? -9.08980 -12.34233 61.87528 1.000 17.42133 8 ILE B C 1
ATOM 4336 O O . ILE B 1 9 ? -9.42438 -11.45782 61.07900 1.000 17.91317 8 ILE B O 1
ATOM 4341 N N . GLY B 1 10 ? -8.43164 -12.05747 62.99893 1.000 16.88399 9 GLY B N 1
ATOM 4342 C CA . GLY B 1 10 ? -8.09380 -10.68839 63.36687 1.000 16.42029 9 GLY B CA 1
ATOM 4343 C C . GLY B 1 10 ? -6.59545 -10.43497 63.31625 1.000 17.51815 9 GLY B C 1
ATOM 4344 O O . GLY B 1 10 ? -5.80793 -11.21614 63.85104 1.000 18.78723 9 GLY B O 1
ATOM 4345 N N . TYR B 1 11 ? -6.21154 -9.32544 62.67514 1.000 17.27521 10 TYR B N 1
ATOM 4346 C CA . TYR B 1 11 ? -4.80669 -8.94221 62.66303 1.000 17.76709 10 TYR B CA 1
ATOM 4347 C C . TYR B 1 11 ? -4.39190 -8.36667 64.01154 1.000 18.90306 10 TYR B C 1
ATOM 4348 O O . TYR B 1 11 ? -5.09651 -7.53857 64.59562 1.000 19.07998 10 TYR B O 1
ATOM 4357 N N . TYR B 1 12 ? -3.22520 -8.78830 64.48441 1.000 19.41189 11 TYR B N 1
ATOM 4358 C CA . TYR B 1 12 ? -2.52619 -8.10970 65.57264 1.000 18.53581 11 TYR B CA 1
ATOM 4359 C C . TYR B 1 12 ? -1.28376 -7.49230 64.94348 1.000 17.81633 11 TYR B C 1
ATOM 4360 O O . TYR B 1 12 ? -0.36143 -8.21529 64.54846 1.000 19.61415 11 TYR B O 1
ATOM 4369 N N . PHE B 1 13 ? -1.26985 -6.16800 64.82174 1.000 18.24777 12 PHE B N 1
ATOM 4370 C CA . PHE B 1 13 ? -0.15925 -5.45943 64.20417 1.000 18.60472 12 PHE B CA 1
ATOM 4371 C C . PHE B 1 13 ? 0.62241 -4.73796 65.29003 1.000 20.14690 12 PHE B C 1
ATOM 4372 O O . PHE B 1 13 ? 0.03532 -4.01691 66.10935 1.000 21.19881 12 PHE B O 1
ATOM 4380 N N . ILE B 1 14 ? 1.93570 -4.93084 65.30642 1.000 20.28802 13 ILE B N 1
ATOM 4381 C CA . ILE B 1 14 ? 2.75357 -4.21775 66.28699 1.000 20.48908 13 ILE B CA 1
ATOM 4382 C C . ILE B 1 14 ? 4.04633 -3.77330 65.61091 1.000 21.61113 13 ILE B C 1
ATOM 4383 O O . ILE B 1 14 ? 4.78313 -4.61279 65.06764 1.000 22.46233 13 ILE B O 1
ATOM 4388 N N . PRO B 1 15 ? 4.33589 -2.47493 65.56599 1.000 22.05402 14 PRO B N 1
ATOM 4389 C CA . PRO B 1 15 ? 5.54881 -2.01611 64.87518 1.000 23.26408 14 PRO B CA 1
ATOM 4390 C C . PRO B 1 15 ? 6.78359 -2.40670 65.67024 1.000 23.10220 14 PRO B C 1
ATOM 4391 O O . PRO B 1 15 ? 6.73164 -2.65097 66.88181 1.000 22.69701 14 PRO B O 1
ATOM 4395 N N . THR B 1 16 ? 7.92107 -2.39232 64.97047 1.000 22.85750 15 THR B N 1
ATOM 4396 C CA . THR B 1 16 ? 9.19156 -2.79767 65.57218 1.000 22.23991 15 THR B CA 1
ATOM 4397 C C . THR B 1 16 ? 9.51870 -2.00925 66.83684 1.000 23.99473 15 THR B C 1
ATOM 4398 O O . THR B 1 16 ? 9.97804 -2.59014 67.82882 1.000 25.86512 15 THR B O 1
ATOM 4402 N N . ASN B 1 17 ? 9.30344 -0.69038 66.83207 1.000 24.74484 16 ASN B N 1
ATOM 4403 C CA . ASN B 1 17 ? 9.69004 0.07116 68.01975 1.000 27.03773 16 ASN B CA 1
ATOM 4404 C C . ASN B 1 17 ? 8.82621 -0.30220 69.21981 1.000 26.18148 16 ASN B C 1
ATOM 4405 O O . ASN B 1 17 ? 9.26958 -0.17175 70.36843 1.000 26.99598 16 ASN B O 1
ATOM 4410 N N . GLN B 1 18 ? 7.59380 -0.75618 68.98096 1.000 25.41071 17 GLN B N 1
ATOM 4411 C CA . GLN B 1 18 ? 6.74014 -1.20377 70.07951 1.000 24.56095 17 GLN B CA 1
ATOM 4412 C C . GLN B 1 18 ? 7.15591 -2.57578 70.59372 1.000 24.95954 17 GLN B C 1
ATOM 4413 O O . GLN B 1 18 ? 7.08182 -2.83105 71.80105 1.000 26.46303 17 GLN B O 1
ATOM 4419 N N . ILE B 1 19 ? 7.59066 -3.47420 69.70526 1.000 24.20301 18 ILE B N 1
ATOM 4420 C CA . ILE B 1 19 ? 8.19066 -4.72517 70.16704 1.000 23.77391 18 ILE B CA 1
ATOM 4421 C C . ILE B 1 19 ? 9.40897 -4.43128 71.03341 1.000 25.62281 18 ILE B C 1
ATOM 4422 O O . ILE B 1 19 ? 9.54789 -4.95749 72.14580 1.000 26.32689 18 ILE B O 1
ATOM 4427 N N . ASN B 1 20 ? 10.30833 -3.57552 70.53490 1.000 26.69465 19 ASN B N 1
ATOM 4428 C CA . ASN B 1 20 ? 11.57672 -3.31717 71.21378 1.000 27.02697 19 ASN B CA 1
ATOM 4429 C C . ASN B 1 20 ? 11.39227 -2.63734 72.56026 1.000 27.76050 19 ASN B C 1
ATOM 4430 O O . ASN B 1 20 ? 12.28233 -2.72584 73.41253 1.000 30.09776 19 ASN B O 1
ATOM 4435 N N . ASN B 1 21 ? 10.26987 -1.95728 72.76256 1.000 26.59737 20 ASN B N 1
ATOM 4436 C CA . ASN B 1 21 ? 9.94697 -1.29586 74.02229 1.000 27.68353 20 ASN B CA 1
ATOM 4437 C C . ASN B 1 21 ? 8.68440 -1.87194 74.64814 1.000 26.53578 20 ASN B C 1
ATOM 4438 O O . ASN B 1 21 ? 7.95298 -1.16215 75.34042 1.000 26.53874 20 ASN B O 1
ATOM 4443 N N . TYR B 1 22 ? 8.42925 -3.16265 74.41792 1.000 25.58463 21 TYR B N 1
ATOM 4444 C CA . TYR B 1 22 ? 7.13724 -3.74114 74.76789 1.000 25.58205 21 TYR B CA 1
ATOM 4445 C C . TYR B 1 22 ? 6.84069 -3.58468 76.25168 1.000 26.69993 21 TYR B C 1
ATOM 4446 O O . TYR B 1 22 ? 7.67794 -3.88862 77.10819 1.000 27.80053 21 TYR B O 1
ATOM 4455 N N . THR B 1 23 ? 5.63168 -3.12144 76.54133 1.000 26.49778 22 THR B N 1
ATOM 4456 C CA . THR B 1 23 ? 5.13940 -2.99485 77.90133 1.000 27.04905 22 THR B CA 1
ATOM 4457 C C . THR B 1 23 ? 3.62740 -3.11905 77.85369 1.000 26.86914 22 THR B C 1
ATOM 4458 O O . THR B 1 23 ? 2.98583 -2.69672 76.88697 1.000 26.21181 22 THR B O 1
ATOM 4462 N N . GLU B 1 24 ? 3.06121 -3.70904 78.89967 1.000 27.11120 23 GLU B N 1
ATOM 4463 C CA . GLU B 1 24 ? 1.61751 -3.83432 79.02181 1.000 27.77955 23 GLU B CA 1
ATOM 4464 C C . GLU B 1 24 ? 1.00383 -2.79177 79.93125 1.000 29.05712 23 GLU B C 1
ATOM 4465 O O . GLU B 1 24 ? -0.19612 -2.86543 80.21506 1.000 30.57464 23 GLU B O 1
ATOM 4471 N N . THR B 1 25 ? 1.78664 -1.80279 80.37179 1.000 29.60763 24 THR B N 1
ATOM 4472 C CA . THR B 1 25 ? 1.30096 -0.84007 81.35450 1.000 30.69772 24 THR B CA 1
ATOM 4473 C C . THR B 1 25 ? 1.51958 0.60803 80.92613 1.000 30.72951 24 THR B C 1
ATOM 4474 O O . THR B 1 25 ? 1.50337 1.50287 81.77728 1.000 31.97486 24 THR B O 1
ATOM 4478 N N . ASP B 1 26 ? 1.72046 0.87448 79.63129 1.000 29.42443 25 ASP B N 1
ATOM 4479 C CA . ASP B 1 26 ? 1.90238 2.25868 79.18873 1.000 29.14915 25 ASP B CA 1
ATOM 4480 C C . ASP B 1 26 ? 1.38442 2.37941 77.75557 1.000 27.05964 25 ASP B C 1
ATOM 4481 O O . ASP B 1 26 ? 2.10419 2.06403 76.79882 1.000 26.74761 25 ASP B O 1
ATOM 4486 N N . THR B 1 27 ? 0.13532 2.83844 77.61922 1.000 27.30222 26 THR B N 1
ATOM 4487 C CA . THR B 1 27 ? -0.48181 2.96104 76.29985 1.000 28.65756 26 THR B CA 1
ATOM 4488 C C . THR B 1 27 ? 0.17610 4.02624 75.43145 1.000 28.29150 26 THR B C 1
ATOM 4489 O O . THR B 1 27 ? -0.07917 4.05032 74.21847 1.000 28.05273 26 THR B O 1
ATOM 4493 N N . SER B 1 28 ? 1.00695 4.90483 76.00758 1.000 28.33867 27 SER B N 1
ATOM 4494 C CA . SER B 1 28 ? 1.75516 5.84847 75.18367 1.000 29.15981 27 SER B CA 1
ATOM 4495 C C . SER B 1 28 ? 2.93206 5.19028 74.48004 1.000 29.58059 27 SER B C 1
ATOM 4496 O O . SER B 1 28 ? 3.45999 5.76278 73.52017 1.000 30.96453 27 SER B O 1
ATOM 4499 N N . VAL B 1 29 ? 3.34352 4.01084 74.93352 1.000 27.15830 28 VAL B N 1
ATOM 4500 C CA . VAL B 1 29 ? 4.40038 3.23292 74.29013 1.000 26.44027 28 VAL B CA 1
ATOM 4501 C C . VAL B 1 29 ? 3.82459 2.10923 73.43477 1.000 25.66054 28 VAL B C 1
ATOM 4502 O O . VAL B 1 29 ? 4.15390 1.98949 72.25359 1.000 26.52566 28 VAL B O 1
ATOM 4506 N N . VAL B 1 30 ? 2.97607 1.27346 74.02039 1.000 25.14787 29 VAL B N 1
ATOM 4507 C CA . VAL B 1 30 ? 2.25013 0.22880 73.31035 1.000 24.04598 29 VAL B CA 1
ATOM 4508 C C . VAL B 1 30 ? 0.76099 0.44727 73.53977 1.000 24.00691 29 VAL B C 1
ATOM 4509 O O . VAL B 1 30 ? 0.22943 0.11404 74.60057 1.000 24.17171 29 VAL B O 1
ATOM 4513 N N . PRO B 1 31 ? 0.05280 1.02785 72.56755 1.000 23.39833 30 PRO B N 1
ATOM 4514 C CA . PRO B 1 31 ? -1.38895 1.25995 72.75603 1.000 22.85921 30 PRO B CA 1
ATOM 4515 C C . PRO B 1 31 ? -2.20038 -0.00027 72.97998 1.000 23.48939 30 PRO B C 1
ATOM 4516 O O . PRO B 1 31 ? -3.17854 0.03363 73.73874 1.000 24.83276 30 PRO B O 1
ATOM 4520 N N . PHE B 1 32 ? -1.84138 -1.11307 72.34392 1.000 21.75705 31 PHE B N 1
ATOM 4521 C CA . PHE B 1 32 ? -2.66602 -2.32107 72.35899 1.000 21.23994 31 PHE B CA 1
ATOM 4522 C C . PHE B 1 32 ? -1.79432 -3.53102 72.65790 1.000 21.72366 31 PHE B C 1
ATOM 4523 O O . PHE B 1 32 ? -1.44460 -4.30305 71.75251 1.000 21.97387 31 PHE B O 1
ATOM 4531 N N . PRO B 1 33 ? -1.42741 -3.73232 73.92111 1.000 21.64191 32 PRO B N 1
ATOM 4532 C CA . PRO B 1 33 ? -0.64159 -4.91763 74.27963 1.000 22.31763 32 PRO B CA 1
ATOM 4533 C C . PRO B 1 33 ? -1.49764 -6.17522 74.22494 1.000 22.98103 32 PRO B C 1
ATOM 4534 O O . PRO B 1 33 ? -2.73297 -6.12516 74.22144 1.000 23.04031 32 PRO B O 1
ATOM 4538 N N . VAL B 1 34 ? -0.80734 -7.31942 74.20160 1.000 23.13088 33 VAL B N 1
ATOM 4539 C CA . VAL B 1 34 ? -1.47039 -8.61623 74.07087 1.000 22.75976 33 VAL B CA 1
ATOM 4540 C C . VAL B 1 34 ? -2.46543 -8.85136 75.20424 1.000 23.83536 33 VAL B C 1
ATOM 4541 O O . VAL B 1 34 ? -3.49355 -9.51339 75.01143 1.000 24.35577 33 VAL B O 1
ATOM 4545 N N . SER B 1 35 ? -2.19194 -8.30530 76.39610 1.000 23.49798 34 SER B N 1
ATOM 4546 C CA . SER B 1 35 ? -3.09371 -8.48781 77.52751 1.000 24.84751 34 SER B CA 1
ATOM 4547 C C . SER B 1 35 ? -4.48179 -7.89890 77.28817 1.000 25.24772 34 SER B C 1
ATOM 4548 O O . SER B 1 35 ? -5.42258 -8.24765 78.01062 1.000 25.58313 34 SER B O 1
ATOM 4551 N N . ASN B 1 36 ? -4.63875 -7.01073 76.30328 1.000 24.48700 35 ASN B N 1
ATOM 4552 C CA . ASN B 1 36 ? -5.97485 -6.52262 75.97148 1.000 23.85697 35 ASN B CA 1
ATOM 4553 C C . ASN B 1 36 ? -6.80768 -7.55031 75.22147 1.000 24.87874 35 ASN B C 1
ATOM 4554 O O . ASN B 1 36 ? -8.02273 -7.35786 75.08302 1.000 25.12061 35 ASN B O 1
ATOM 4559 N N . ILE B 1 37 ? -6.19023 -8.62006 74.72574 1.000 23.12112 36 ILE B N 1
ATOM 4560 C CA . ILE B 1 37 ? -6.92979 -9.72989 74.12321 1.000 22.86648 36 ILE B CA 1
ATOM 4561 C C . ILE B 1 37 ? -7.28173 -10.64896 75.28925 1.000 24.51912 36 ILE B C 1
ATOM 4562 O O . ILE B 1 37 ? -6.53135 -11.56255 75.64052 1.000 25.00624 36 ILE B O 1
ATOM 4567 N N . THR B 1 38 ? -8.43922 -10.39058 75.90181 1.000 24.17841 37 THR B N 1
ATOM 4568 C CA . THR B 1 38 ? -8.89002 -11.12446 77.07752 1.000 25.29082 37 THR B CA 1
ATOM 4569 C C . THR B 1 38 ? -9.29244 -12.54225 76.68991 1.000 25.90246 37 THR B C 1
ATOM 4570 O O . THR B 1 38 ? -9.48073 -12.84073 75.51121 1.000 24.64053 37 THR B O 1
ATOM 4574 N N . PRO B 1 39 ? -9.45020 -13.44352 77.66872 1.000 26.33061 38 PRO B N 1
ATOM 4575 C CA . PRO B 1 39 ? -9.97433 -14.78185 77.34284 1.000 26.45537 38 PRO B CA 1
ATOM 4576 C C . PRO B 1 39 ? -11.26436 -14.75612 76.53669 1.000 25.93533 38 PRO B C 1
ATOM 4577 O O . PRO B 1 39 ? -11.40925 -15.54684 75.59321 1.000 25.48118 38 PRO B O 1
ATOM 4581 N N . ALA B 1 40 ? -12.19042 -13.84401 76.85583 1.000 25.69692 39 ALA B N 1
ATOM 4582 C CA . ALA B 1 40 ? -13.43173 -13.75072 76.09085 1.000 26.67461 39 ALA B CA 1
ATOM 4583 C C . ALA B 1 40 ? -13.15899 -13.42877 74.62589 1.000 25.72353 39 ALA B C 1
ATOM 4584 O O . ALA B 1 40 ? -13.75373 -14.03770 73.72406 1.000 27.25153 39 ALA B O 1
ATOM 4586 N N . LYS B 1 41 ? -12.26351 -12.47272 74.36681 1.000 24.23714 40 LYS B N 1
ATOM 4587 C CA . LYS B 1 41 ? -11.92408 -12.13454 72.98401 1.000 23.69948 40 LYS B CA 1
ATOM 4588 C C . LYS B 1 41 ? -11.21482 -13.29152 72.29324 1.000 22.92695 40 LYS B C 1
ATOM 4589 O O . LYS B 1 41 ? -11.47823 -13.57323 71.11650 1.000 22.49498 40 LYS B O 1
ATOM 4595 N N . ALA B 1 42 ? -10.31908 -13.98295 73.00711 1.000 22.44411 41 ALA B N 1
ATOM 4596 C CA . ALA B 1 42 ? -9.61332 -15.11195 72.40924 1.000 22.63078 41 ALA B CA 1
ATOM 4597 C C . ALA B 1 42 ? -10.58019 -16.21021 71.98793 1.000 22.13075 41 ALA B C 1
ATOM 4598 O O . ALA B 1 42 ? -10.34534 -16.89485 70.98775 1.000 23.11460 41 ALA B O 1
ATOM 4600 N N . LYS B 1 43 ? -11.67508 -16.38595 72.72976 1.000 23.62328 42 LYS B N 1
ATOM 4601 C CA . LYS B 1 43 ? -12.66571 -17.40301 72.39037 1.000 23.17106 42 LYS B CA 1
ATOM 4602 C C . LYS B 1 43 ? -13.45989 -17.02335 71.14802 1.000 22.48835 42 LYS B C 1
ATOM 4603 O O . LYS B 1 43 ? -13.98800 -17.90649 70.45779 1.000 23.75544 42 LYS B O 1
ATOM 4609 N N . GLN B 1 44 ? -13.56714 -15.72555 70.85715 1.000 21.15854 43 GLN B N 1
ATOM 4610 C CA . GLN B 1 44 ? -14.33259 -15.24329 69.71999 1.000 19.97736 43 GLN B CA 1
ATOM 4611 C C . GLN B 1 44 ? -13.52332 -15.22690 68.43111 1.000 19.73807 43 GLN B C 1
ATOM 4612 O O . GLN B 1 44 ? -14.10502 -15.06489 67.34986 1.000 21.12576 43 GLN B O 1
ATOM 4618 N N . LEU B 1 45 ? -12.21150 -15.39472 68.51872 1.000 19.95636 44 LEU B N 1
ATOM 4619 C CA . LEU B 1 45 ? -11.34005 -15.45323 67.35371 1.000 18.48204 44 LEU B CA 1
ATOM 4620 C C . LEU B 1 45 ? -11.07183 -16.90577 66.99262 1.000 19.70549 44 LEU B C 1
ATOM 4621 O O . LEU B 1 45 ? -10.99811 -17.77860 67.86497 1.000 21.41734 44 LEU B O 1
ATOM 4626 N N . THR B 1 46 ? -10.91583 -17.16992 65.69202 1.000 19.19067 45 THR B N 1
ATOM 4627 C CA . THR B 1 46 ? -10.32631 -18.44343 65.28838 1.000 18.64458 45 THR B CA 1
ATOM 4628 C C . THR B 1 46 ? -8.86977 -18.30242 64.88971 1.000 19.31548 45 THR B C 1
ATOM 4629 O O . THR B 1 46 ? -8.10858 -19.26753 65.00348 1.000 19.67499 45 THR B O 1
ATOM 4633 N N . HIS B 1 47 ? -8.46312 -17.11716 64.43885 1.000 18.57875 46 HIS B N 1
ATOM 4634 C CA . HIS B 1 47 ? -7.09520 -16.87714 64.01665 1.000 18.08701 46 HIS B CA 1
ATOM 4635 C C . HIS B 1 47 ? -6.70942 -15.46622 64.42091 1.000 17.67987 46 HIS B C 1
ATOM 4636 O O . HIS B 1 47 ? -7.51694 -14.53695 64.30696 1.000 18.96894 46 HIS B O 1
ATOM 4643 N N . ILE B 1 48 ? -5.46709 -15.30199 64.86113 1.000 17.67111 47 ILE B N 1
ATOM 4644 C CA . ILE B 1 48 ? -4.83998 -13.98852 64.98568 1.000 17.50673 47 ILE B CA 1
ATOM 4645 C C . ILE B 1 48 ? -3.67493 -13.96730 64.00267 1.000 18.44082 47 ILE B C 1
ATOM 4646 O O . ILE B 1 48 ? -2.81230 -14.85436 64.04478 1.000 19.48167 47 ILE B O 1
ATOM 4651 N N . ASN B 1 49 ? -3.65376 -12.97588 63.10479 1.000 17.55362 48 ASN B N 1
ATOM 4652 C CA . ASN B 1 49 ? -2.53189 -12.82385 62.17527 1.000 17.99743 48 ASN B CA 1
ATOM 4653 C C . ASN B 1 49 ? -1.55183 -11.83562 62.80228 1.000 18.48933 48 ASN B C 1
ATOM 4654 O O . ASN B 1 49 ? -1.77171 -10.61755 62.76526 1.000 19.84475 48 ASN B O 1
ATOM 4659 N N . PHE B 1 50 ? -0.46871 -12.35187 63.38402 1.000 18.37005 49 PHE B N 1
ATOM 4660 C CA . PHE B 1 50 ? 0.60240 -11.48326 63.86409 1.000 17.47053 49 PHE B CA 1
ATOM 4661 C C . PHE B 1 50 ? 1.28652 -10.82929 62.66569 1.000 18.43747 49 PHE B C 1
ATOM 4662 O O . PHE B 1 50 ? 1.65678 -11.52162 61.71500 1.000 19.66594 49 PHE B O 1
ATOM 4670 N N . SER B 1 51 ? 1.49377 -9.51196 62.71564 1.000 18.44975 50 SER B N 1
ATOM 4671 C CA . SER B 1 51 ? 1.99003 -8.79233 61.53919 1.000 18.54734 50 SER B CA 1
ATOM 4672 C C . SER B 1 51 ? 2.91414 -7.65606 61.97519 1.000 19.47945 50 SER B C 1
ATOM 4673 O O . SER B 1 51 ? 2.71685 -7.07546 63.04602 1.000 19.68776 50 SER B O 1
ATOM 4676 N N . PHE B 1 52 ? 3.93497 -7.32954 61.16179 1.000 19.58808 51 PHE B N 1
ATOM 4677 C CA . PHE B 1 52 ? 4.30024 -7.98804 59.89961 1.000 19.71104 51 PHE B CA 1
ATOM 4678 C C . PHE B 1 52 ? 5.75128 -8.45200 59.93960 1.000 20.15862 51 PHE B C 1
ATOM 4679 O O . PHE B 1 52 ? 6.62758 -7.73339 60.44046 1.000 21.38270 51 PHE B O 1
ATOM 4687 N N . LEU B 1 53 ? 6.01359 -9.63907 59.39100 1.000 19.29721 52 LEU B N 1
ATOM 4688 C CA . LEU B 1 53 ? 7.36574 -10.02977 59.02196 1.000 18.96080 52 LEU B CA 1
ATOM 4689 C C . LEU B 1 53 ? 7.58434 -9.66778 57.55205 1.000 19.64416 52 LEU B C 1
ATOM 4690 O O . LEU B 1 53 ? 6.68898 -9.14120 56.88550 1.000 20.07085 52 LEU B O 1
ATOM 4695 N N . ASP B 1 54 ? 8.78729 -9.93023 57.04534 1.000 20.16616 53 ASP B N 1
ATOM 4696 C CA . ASP B 1 54 ? 9.18995 -9.44827 55.72255 1.000 19.90661 53 ASP B CA 1
ATOM 4697 C C . ASP B 1 54 ? 9.94311 -10.55806 54.99920 1.000 20.48459 53 ASP B C 1
ATOM 4698 O O . ASP B 1 54 ? 10.13287 -11.66170 55.52670 1.000 20.81975 53 ASP B O 1
ATOM 4703 N N . ILE B 1 55 ? 10.35915 -10.26374 53.76523 1.000 20.44516 54 ILE B N 1
ATOM 4704 C CA . ILE B 1 55 ? 11.35995 -11.04830 53.05127 1.000 20.60196 54 ILE B CA 1
ATOM 4705 C C . ILE B 1 55 ? 12.59235 -10.16748 52.91399 1.000 21.98366 54 ILE B C 1
ATOM 4706 O O . ILE B 1 55 ? 12.49623 -9.03239 52.42577 1.000 23.46463 54 ILE B O 1
ATOM 4711 N N . ASN B 1 56 ? 13.73869 -10.67283 53.36367 1.000 21.96192 55 ASN B N 1
ATOM 4712 C CA . ASN B 1 56 ? 14.96646 -9.88845 53.37959 1.000 22.70457 55 ASN B CA 1
ATOM 4713 C C . ASN B 1 56 ? 15.74075 -10.03430 52.06350 1.000 22.35222 55 ASN B C 1
ATOM 4714 O O . ASN B 1 56 ? 15.31716 -10.73155 51.13087 1.000 22.52210 55 ASN B O 1
ATOM 4719 N N . SER B 1 57 ? 16.89160 -9.35282 51.98031 1.000 23.86694 56 SER B N 1
ATOM 4720 C CA . SER B 1 57 ? 17.70267 -9.40504 50.76210 1.000 25.75305 56 SER B CA 1
ATOM 4721 C C . SER B 1 57 ? 18.32906 -10.77444 50.53837 1.000 25.32335 56 SER B C 1
ATOM 4722 O O . SER B 1 57 ? 18.76761 -11.06600 49.41695 1.000 26.82073 56 SER B O 1
ATOM 4725 N N A ASN B 1 58 ? 18.40308 -11.61131 51.57341 0.576 25.19959 57 ASN B N 1
ATOM 4726 N N B ASN B 1 58 ? 18.40171 -11.60559 51.57978 0.424 24.74443 57 ASN B N 1
ATOM 4727 C CA A ASN B 1 58 ? 18.77954 -13.00864 51.39379 0.576 25.91848 57 ASN B CA 1
ATOM 4728 C CA B ASN B 1 58 ? 18.76692 -13.00959 51.43833 0.424 24.77343 57 ASN B CA 1
ATOM 4729 C C A ASN B 1 58 ? 17.62601 -13.85537 50.87836 0.576 25.07711 57 ASN B C 1
ATOM 4730 C C B ASN B 1 58 ? 17.63140 -13.84983 50.87515 0.424 24.18057 57 ASN B C 1
ATOM 4731 O O A ASN B 1 58 ? 17.78075 -15.07720 50.75010 0.576 25.42458 57 ASN B O 1
ATOM 4732 O O B ASN B 1 58 ? 17.80393 -15.06486 50.71232 0.424 24.14330 57 ASN B O 1
ATOM 4741 N N . LEU B 1 59 ? 16.47900 -13.23391 50.59850 1.000 23.24048 58 LEU B N 1
ATOM 4742 C CA . LEU B 1 59 ? 15.32427 -13.91179 50.00937 1.000 21.90298 58 LEU B CA 1
ATOM 4743 C C . LEU B 1 59 ? 14.73451 -14.96398 50.95042 1.000 22.46681 58 LEU B C 1
ATOM 4744 O O . LEU B 1 59 ? 14.25549 -16.01603 50.52332 1.000 22.47138 58 LEU B O 1
ATOM 4749 N N . GLU B 1 60 ? 14.76340 -14.66683 52.24833 1.000 21.87602 59 GLU B N 1
ATOM 4750 C CA . GLU B 1 60 ? 14.16260 -15.50018 53.27540 1.000 22.46764 59 GLU B CA 1
ATOM 4751 C C . GLU B 1 60 ? 13.16023 -14.70201 54.09239 1.000 21.39242 59 GLU B C 1
ATOM 4752 O O . GLU B 1 60 ? 13.29079 -13.48415 54.25784 1.000 22.85556 59 GLU B O 1
ATOM 4758 N N A CYS B 1 61 ? 12.13743 -15.39576 54.57564 0.778 21.64066 60 CYS B N 1
ATOM 4759 N N B CYS B 1 61 ? 12.15646 -15.41668 54.60484 0.222 22.24935 60 CYS B N 1
ATOM 4760 C CA A CYS B 1 61 ? 11.25446 -14.81168 55.57251 0.778 21.61818 60 CYS B CA 1
ATOM 4761 C CA B CYS B 1 61 ? 11.25832 -14.88328 55.62234 0.222 22.69371 60 CYS B CA 1
ATOM 4762 C C A CYS B 1 61 ? 12.07788 -14.38146 56.77772 0.778 22.02284 60 CYS B C 1
ATOM 4763 C C B CYS B 1 61 ? 12.07807 -14.39911 56.81414 0.222 22.31967 60 CYS B C 1
ATOM 4764 O O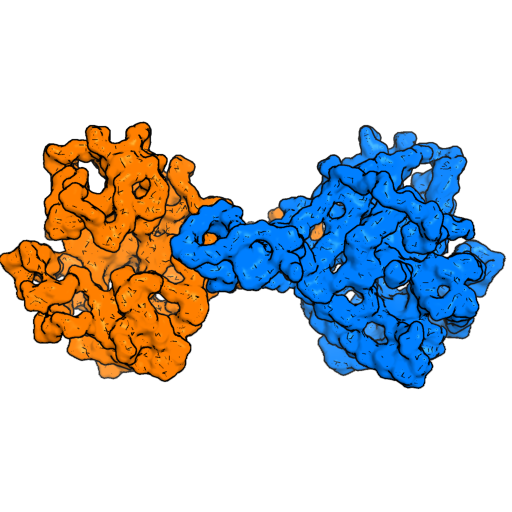 A CYS B 1 61 ? 12.94167 -15.12300 57.24913 0.778 22.89006 60 CYS B O 1
ATOM 4765 O O B CYS B 1 61 ? 12.94493 -15.12198 57.31216 0.222 22.62445 60 CYS B O 1
ATOM 4770 N N . ALA B 1 62 ? 11.81324 -13.17602 57.27720 1.000 21.76560 61 ALA B N 1
ATOM 4771 C CA . ALA B 1 62 ? 12.63368 -12.63315 58.35765 1.000 22.54751 61 ALA B CA 1
ATOM 4772 C C . ALA B 1 62 ? 11.89080 -11.53953 59.10871 1.000 22.69127 61 ALA B C 1
ATOM 4773 O O . ALA B 1 62 ? 11.05031 -10.83964 58.54246 1.000 23.27071 61 ALA B O 1
ATOM 4775 N N . TRP B 1 63 ? 12.22730 -11.39355 60.39044 1.000 22.94575 62 TRP B N 1
ATOM 4776 C CA . TRP B 1 63 ? 11.84371 -10.20748 61.14127 1.000 23.16058 62 TRP B CA 1
ATOM 4777 C C . TRP B 1 63 ? 12.61663 -9.00146 60.61573 1.000 23.25890 62 TRP B C 1
ATOM 4778 O O . TRP B 1 63 ? 13.72062 -9.13428 60.08255 1.000 24.84112 62 TRP B O 1
ATOM 4789 N N . ASP B 1 64 ? 12.02316 -7.80873 60.76738 1.000 23.00303 63 ASP B N 1
ATOM 4790 C CA . ASP B 1 64 ? 12.75064 -6.54925 60.61042 1.000 24.73406 63 ASP B CA 1
ATOM 4791 C C . ASP B 1 64 ? 14.07693 -6.69850 61.34926 1.000 25.79945 63 ASP B C 1
ATOM 4792 O O . ASP B 1 64 ? 14.08267 -7.07828 62.52624 1.000 25.96262 63 ASP B O 1
ATOM 4797 N N . PRO B 1 65 ? 15.21960 -6.43987 60.70092 1.000 26.96567 64 PRO B N 1
ATOM 4798 C CA . PRO B 1 65 ? 16.51180 -6.67787 61.36916 1.000 28.21452 64 PRO B CA 1
ATOM 4799 C C . PRO B 1 65 ? 16.75146 -5.79586 62.58711 1.000 28.74343 64 PRO B C 1
ATOM 4800 O O . PRO B 1 65 ? 17.66899 -6.08444 63.36999 1.000 30.05718 64 PRO B O 1
ATOM 4804 N N . ALA B 1 66 ? 15.96363 -4.74181 62.77533 1.000 28.38743 65 ALA B N 1
ATOM 4805 C CA . ALA B 1 66 ? 16.06771 -3.91717 63.97123 1.000 27.63404 65 ALA B CA 1
ATOM 4806 C C . ALA B 1 66 ? 15.32483 -4.50664 65.16259 1.000 27.43947 65 ALA B C 1
ATOM 4807 O O . ALA B 1 66 ? 15.37545 -3.92206 66.25548 1.000 28.42959 65 ALA B O 1
ATOM 4809 N N . THR B 1 67 ? 14.65428 -5.64315 64.98396 1.000 25.91553 66 THR B N 1
ATOM 4810 C CA . THR B 1 67 ? 13.86731 -6.23739 66.05692 1.000 25.81734 66 THR B CA 1
ATOM 4811 C C . THR B 1 67 ? 14.76922 -6.84143 67.12515 1.000 27.39156 66 THR B C 1
ATOM 4812 O O . THR B 1 67 ? 15.72286 -7.56421 66.81641 1.000 29.12047 66 THR B O 1
ATOM 4816 N N . ASN B 1 68 ? 14.45423 -6.55537 68.38712 1.000 27.30540 67 ASN B N 1
ATOM 4817 C CA . ASN B 1 68 ? 15.08628 -7.22316 69.51922 1.000 28.81373 67 ASN B CA 1
ATOM 4818 C C . ASN B 1 68 ? 14.44033 -8.60232 69.59800 1.000 28.47211 67 ASN B C 1
ATOM 4819 O O . ASN B 1 68 ? 13.24409 -8.72138 69.88455 1.000 28.35183 67 ASN B O 1
ATOM 4824 N N . ASP B 1 69 ? 15.21968 -9.64522 69.31175 1.000 28.54450 68 ASP B N 1
ATOM 4825 C CA . ASP B 1 69 ? 14.64377 -10.97949 69.17092 1.000 28.57719 68 ASP B CA 1
ATOM 4826 C C . ASP B 1 69 ? 14.05115 -11.48687 70.48317 1.000 28.37567 68 ASP B C 1
ATOM 4827 O O . ASP B 1 69 ? 13.00499 -12.14565 70.48546 1.000 27.62613 68 ASP B O 1
ATOM 4832 N N . ALA B 1 70 ? 14.70576 -11.20248 71.61031 1.000 29.03365 69 ALA B N 1
ATOM 4833 C CA . ALA B 1 70 ? 14.16313 -11.64479 72.89027 1.000 28.63151 69 ALA B CA 1
ATOM 4834 C C . ALA B 1 70 ? 12.79190 -11.03402 73.14563 1.000 27.99463 69 ALA B C 1
ATOM 4835 O O . ALA B 1 70 ? 11.87010 -11.72203 73.60288 1.000 27.74988 69 ALA B O 1
ATOM 4837 N N A LYS B 1 71 ? 12.64313 -9.73797 72.85633 0.532 27.85901 70 LYS B N 1
ATOM 4838 N N B LYS B 1 71 ? 12.62363 -9.74635 72.84290 0.468 27.70405 70 LYS B N 1
ATOM 4839 C CA A LYS B 1 71 ? 11.35334 -9.07845 73.02225 0.532 27.90576 70 LYS B CA 1
ATOM 4840 C CA B LYS B 1 71 ? 11.32035 -9.13010 73.06392 0.468 27.65218 70 LYS B CA 1
ATOM 4841 C C A LYS B 1 71 ? 10.32326 -9.65851 72.06670 0.532 26.92088 70 LYS B C 1
ATOM 4842 C C B LYS B 1 71 ? 10.29477 -9.60715 72.04613 0.468 26.66948 70 LYS B C 1
ATOM 4843 O O A LYS B 1 71 ? 9.16531 -9.87554 72.44345 0.532 26.67656 70 LYS B O 1
ATOM 4844 O O B LYS B 1 71 ? 9.10495 -9.70141 72.36844 0.468 26.20897 70 LYS B O 1
ATOM 4855 N N . ALA B 1 72 ? 10.72926 -9.91383 70.82096 1.000 25.44423 71 ALA B N 1
ATOM 4856 C CA . ALA B 1 72 ? 9.80833 -10.47299 69.83762 1.000 24.92325 71 ALA B CA 1
ATOM 4857 C C . ALA B 1 72 ? 9.26300 -11.81532 70.30589 1.000 24.55982 71 ALA B C 1
ATOM 4858 O O . ALA B 1 72 ? 8.05572 -12.07558 70.21763 1.000 24.70955 71 ALA B O 1
ATOM 4860 N N . ARG B 1 73 ? 10.14405 -12.68348 70.80970 1.000 25.31847 72 ARG B N 1
ATOM 4861 C CA . ARG B 1 73 ? 9.69517 -13.98669 71.28468 1.000 25.02520 72 ARG B CA 1
ATOM 4862 C C . ARG B 1 73 ? 8.74079 -13.83560 72.45603 1.000 26.44309 72 ARG B C 1
ATOM 4863 O O . ARG B 1 73 ? 7.75480 -14.57186 72.56353 1.000 27.42662 72 ARG B O 1
ATOM 4871 N N . ASP B 1 74 ? 9.00591 -12.86830 73.33269 1.000 26.57014 73 ASP B N 1
ATOM 4872 C CA . ASP B 1 74 ? 8.11236 -12.63162 74.45673 1.000 28.09307 73 ASP B CA 1
ATOM 4873 C C . ASP B 1 74 ? 6.71756 -12.24765 73.97691 1.000 26.72663 73 ASP B C 1
ATOM 4874 O O . ASP B 1 74 ? 5.71350 -12.75735 74.49011 1.000 26.90589 73 ASP B O 1
ATOM 4879 N N . VAL B 1 75 ? 6.63412 -11.34546 72.99372 1.000 24.79415 74 VAL B N 1
ATOM 4880 C CA . VAL B 1 75 ? 5.33110 -10.91312 72.49107 1.000 23.41592 74 VAL B CA 1
ATOM 4881 C C . VAL B 1 75 ? 4.59688 -12.08292 71.84495 1.000 23.09075 74 VAL B C 1
ATOM 4882 O O . VAL B 1 75 ? 3.41254 -12.32216 72.11208 1.000 23.36947 74 VAL B O 1
ATOM 4886 N N . VAL B 1 76 ? 5.29289 -12.83514 70.98755 1.000 22.56719 75 VAL B N 1
ATOM 4887 C CA . VAL B 1 76 ? 4.66072 -13.98183 70.33893 1.000 22.02028 75 VAL B CA 1
ATOM 4888 C C . VAL B 1 76 ? 4.20749 -15.00315 71.37813 1.000 23.00658 75 VAL B C 1
ATOM 4889 O O . VAL B 1 76 ? 3.10857 -15.56496 71.27847 1.000 23.90979 75 VAL B O 1
ATOM 4893 N N . ASN B 1 77 ? 5.03578 -15.24297 72.40210 1.000 23.01772 76 ASN B N 1
ATOM 4894 C CA . ASN B 1 77 ? 4.68172 -16.20912 73.44158 1.000 24.34876 76 ASN B CA 1
ATOM 4895 C C . ASN B 1 77 ? 3.41648 -15.79228 74.18361 1.000 24.72378 76 ASN B C 1
ATOM 4896 O O . ASN B 1 77 ? 2.61243 -16.64387 74.58163 1.000 25.42430 76 ASN B O 1
ATOM 4901 N N . ARG B 1 78 ? 3.22481 -14.48817 74.38857 1.000 23.87408 77 ARG B N 1
ATOM 4902 C CA . ARG B 1 78 ? 1.98699 -14.02550 75.01033 1.000 23.72830 77 ARG B CA 1
ATOM 4903 C C . ARG B 1 78 ? 0.78279 -14.32901 74.12804 1.000 23.26066 77 ARG B C 1
ATOM 4904 O O . ARG B 1 78 ? -0.29229 -14.67860 74.62894 1.000 23.54439 77 ARG B O 1
ATOM 4912 N N . LEU B 1 79 ? 0.93933 -14.19640 72.80644 1.000 22.66203 78 LEU B N 1
ATOM 4913 C CA . LEU B 1 79 ? -0.15992 -14.53777 71.91071 1.000 22.05463 78 LEU B CA 1
ATOM 4914 C C . LEU B 1 79 ? -0.43471 -16.03668 71.92619 1.000 22.57709 78 LEU B C 1
ATOM 4915 O O . LEU B 1 79 ? -1.59202 -16.45885 72.01958 1.000 23.00080 78 LEU B O 1
ATOM 4920 N N . THR B 1 80 ? 0.61126 -16.86538 71.80704 1.000 21.99385 79 THR B N 1
ATOM 4921 C CA . THR B 1 80 ? 0.35689 -18.30086 71.75978 1.000 22.99526 79 THR B CA 1
ATOM 4922 C C . THR B 1 80 ? -0.18200 -18.82401 73.08361 1.000 24.93113 79 THR B C 1
ATOM 4923 O O . THR B 1 80 ? -0.89396 -19.83307 73.09476 1.000 25.20681 79 THR B O 1
ATOM 4927 N N . ALA B 1 81 ? 0.10668 -18.13009 74.18808 1.000 24.64757 80 ALA B N 1
ATOM 4928 C CA . ALA B 1 81 ? -0.46463 -18.49829 75.47640 1.000 25.27357 80 ALA B CA 1
ATOM 4929 C C . ALA B 1 81 ? -1.98744 -18.38952 75.47412 1.000 25.70800 80 ALA B C 1
ATOM 4930 O O . ALA B 1 81 ? -2.65827 -19.08425 76.25078 1.000 27.52257 80 ALA B O 1
ATOM 4932 N N . LEU B 1 82 ? -2.55331 -17.53625 74.60813 1.000 24.20115 81 LEU B N 1
ATOM 4933 C CA . LEU B 1 82 ? -4.00394 -17.40094 74.52878 1.000 23.88878 81 LEU B CA 1
ATOM 4934 C C . LEU B 1 82 ? -4.68113 -18.68214 74.06786 1.000 25.71214 81 LEU B C 1
ATOM 4935 O O . LEU B 1 82 ? -5.88290 -18.85419 74.30734 1.000 26.27863 81 LEU B O 1
ATOM 4940 N N A LYS B 1 83 ? -3.94585 -19.58005 73.40622 0.675 25.41798 82 LYS B N 1
ATOM 4941 N N B LYS B 1 83 ? -3.94297 -19.58158 73.41180 0.325 25.77784 82 LYS B N 1
ATOM 4942 C CA A LYS B 1 83 ? -4.54310 -20.83011 72.95805 0.675 26.30958 82 LYS B CA 1
ATOM 4943 C CA B LYS B 1 83 ? -4.52659 -20.83746 72.95759 0.325 26.33971 82 LYS B CA 1
ATOM 4944 C C A LYS B 1 83 ? -5.05147 -21.67102 74.12223 0.675 28.15788 82 LYS B C 1
ATOM 4945 C C B LYS B 1 83 ? -5.00965 -21.70270 74.11504 0.325 27.86051 82 LYS B C 1
ATOM 4946 O O A LYS B 1 83 ? -5.90035 -22.54534 73.91592 0.675 29.97525 82 LYS B O 1
ATOM 4947 O O B LYS B 1 83 ? -5.78862 -22.63627 73.89333 0.325 29.06459 82 LYS B O 1
ATOM 4958 N N . ALA B 1 84 ? -4.57472 -21.40852 75.34336 1.000 28.31394 83 ALA B N 1
ATOM 4959 C CA . ALA B 1 84 ? -5.10721 -22.10060 76.51271 1.000 30.68271 83 ALA B CA 1
ATOM 4960 C C . ALA B 1 84 ? -6.59984 -21.84551 76.69490 1.000 31.94538 83 ALA B C 1
ATOM 4961 O O . ALA B 1 84 ? -7.29501 -22.67324 77.29112 1.000 34.63784 83 ALA B O 1
ATOM 4963 N N . HIS B 1 85 ? -7.11250 -20.72970 76.17409 1.000 32.12549 84 HIS B N 1
ATOM 4964 C CA . HIS B 1 85 ? -8.51593 -20.37227 76.32552 1.000 32.80337 84 HIS B CA 1
ATOM 4965 C C . HIS B 1 85 ? -9.37512 -20.80666 75.14941 1.000 31.31678 84 HIS B C 1
ATOM 4966 O O . HIS B 1 85 ? -10.60214 -20.66309 75.21197 1.000 32.31405 84 HIS B O 1
ATOM 4973 N N . ASN B 1 86 ? -8.76838 -21.32961 74.08798 1.000 29.05348 85 ASN B N 1
ATOM 4974 C CA . ASN B 1 86 ? -9.51112 -21.64777 72.88125 1.000 27.66868 85 ASN B CA 1
ATOM 4975 C C . ASN B 1 86 ? -8.71724 -22.68113 72.09523 1.000 28.01405 85 ASN B C 1
ATOM 4976 O O . ASN B 1 86 ? -7.76066 -22.32435 71.39647 1.000 27.37543 85 ASN B O 1
ATOM 4981 N N . PRO B 1 87 ? -9.09124 -23.96305 72.17109 1.000 29.23946 86 PRO B N 1
ATOM 4982 C CA . PRO B 1 87 ? -8.33850 -25.00880 71.46083 1.000 30.16161 86 PRO B CA 1
ATOM 4983 C C . PRO B 1 87 ? -8.47452 -24.95299 69.94823 1.000 29.38342 86 PRO B C 1
ATOM 4984 O O . PRO B 1 87 ? -7.85138 -25.77208 69.25878 1.000 31.09419 86 PRO B O 1
ATOM 4988 N N . SER B 1 88 ? -9.27500 -24.03536 69.40609 1.000 26.86180 87 SER B N 1
ATOM 4989 C CA . SER B 1 88 ? -9.35221 -23.85282 67.96558 1.000 25.51283 87 SER B CA 1
ATOM 4990 C C . SER B 1 88 ? -8.51319 -22.68153 67.48511 1.000 23.58402 87 SER B C 1
ATOM 4991 O O . SER B 1 88 ? -8.34491 -22.51455 66.27158 1.000 25.31134 87 SER B O 1
ATOM 4994 N N . LEU B 1 89 ? -7.97954 -21.87781 68.39958 1.000 22.83959 88 LEU B N 1
ATOM 4995 C CA . LEU B 1 89 ? -7.31282 -20.64039 68.01905 1.000 21.20422 88 LEU B CA 1
ATOM 4996 C C . LEU B 1 89 ? -5.94652 -20.91864 67.40176 1.000 21.91278 88 LEU B C 1
ATOM 4997 O O . LEU B 1 89 ? -5.17103 -21.73612 67.90922 1.000 23.15367 88 LEU B O 1
ATOM 5002 N N . ARG B 1 90 ? -5.65032 -20.22663 66.29581 1.000 20.96567 89 ARG B N 1
ATOM 5003 C CA . ARG B 1 90 ? -4.33240 -20.26020 65.68313 1.000 20.16033 89 ARG B CA 1
ATOM 5004 C C . ARG B 1 90 ? -3.70256 -18.87425 65.73319 1.000 19.80068 89 ARG B C 1
ATOM 5005 O O . ARG B 1 90 ? -4.36160 -17.87616 65.42809 1.000 20.68519 89 ARG B O 1
ATOM 5013 N N . ILE B 1 91 ? -2.41461 -18.81658 66.06634 1.000 20.05591 90 ILE B N 1
ATOM 5014 C CA . ILE B 1 91 ? -1.62187 -17.60071 65.91856 1.000 19.63530 90 ILE B CA 1
ATOM 5015 C C . ILE B 1 91 ? -0.82542 -17.74393 64.62361 1.000 19.55395 90 ILE B C 1
ATOM 5016 O O . ILE B 1 91 ? 0.23197 -18.38889 64.58880 1.000 20.28936 90 ILE B O 1
ATOM 5021 N N A MET B 1 92 ? -1.34041 -17.16081 63.54634 0.746 18.04538 91 MET B N 1
ATOM 5022 N N B MET B 1 92 ? -1.34436 -17.14622 63.55603 0.254 18.80725 91 MET B N 1
ATOM 5023 C CA A MET B 1 92 ? -0.60178 -17.11715 62.29148 0.746 18.30317 91 MET B CA 1
ATOM 5024 C CA B MET B 1 92 ? -0.62783 -17.05402 62.29760 0.254 18.47620 91 MET B CA 1
ATOM 5025 C C A MET B 1 92 ? 0.38333 -15.95385 62.32288 0.746 18.50419 91 MET B C 1
ATOM 5026 C C B MET B 1 92 ? 0.47814 -16.00758 62.41063 0.254 18.22253 91 MET B C 1
ATOM 5027 O O A MET B 1 92 ? 0.27131 -15.03937 63.14221 0.746 19.37134 91 MET B O 1
ATOM 5028 O O B MET B 1 92 ? 0.54628 -15.23241 63.36763 0.254 18.27773 91 MET B O 1
ATOM 5037 N N . PHE B 1 93 ? 1.35187 -15.97906 61.41068 1.000 18.37775 92 PHE B N 1
ATOM 5038 C CA . PHE B 1 93 ? 2.19547 -14.81574 61.17771 1.000 18.66235 92 PHE B CA 1
ATOM 5039 C C . PHE B 1 93 ? 2.07363 -14.40745 59.72255 1.000 18.09020 92 PHE B C 1
ATOM 5040 O O . PHE B 1 93 ? 1.93412 -15.26485 58.83680 1.000 18.11484 92 PHE B O 1
ATOM 5048 N N . SER B 1 94 ? 2.10940 -13.09568 59.49754 1.000 17.88185 93 SER B N 1
ATOM 5049 C CA . SER B 1 94 ? 1.88251 -12.49933 58.18695 1.000 17.10616 93 SER B CA 1
ATOM 5050 C C . SER B 1 94 ? 3.16878 -11.89094 57.65539 1.000 18.05530 93 SER B C 1
ATOM 5051 O O . SER B 1 94 ? 3.86051 -11.15669 58.37175 1.000 19.71120 93 SER B O 1
ATOM 5054 N N A ILE B 1 95 ? 3.50566 -12.23954 56.41047 0.750 17.77851 94 ILE B N 1
ATOM 5055 N N B ILE B 1 95 ? 3.42301 -12.11077 56.36508 0.250 18.20268 94 ILE B N 1
ATOM 5056 C CA A ILE B 1 95 ? 4.65297 -11.68160 55.70734 0.750 19.81457 94 ILE B CA 1
ATOM 5057 C CA B ILE B 1 95 ? 4.65395 -11.70485 55.69433 0.250 18.87801 94 ILE B CA 1
ATOM 5058 C C A ILE B 1 95 ? 4.12681 -10.66703 54.70833 0.750 19.52303 94 ILE B C 1
ATOM 5059 C C B ILE B 1 95 ? 4.27881 -10.73690 54.58119 0.250 18.44171 94 ILE B C 1
ATOM 5060 O O A ILE B 1 95 ? 3.18350 -10.95449 53.95923 0.750 21.09104 94 ILE B O 1
ATOM 5061 O O B ILE B 1 95 ? 3.60735 -11.12950 53.61800 0.250 17.90797 94 ILE B O 1
ATOM 5070 N N . GLY B 1 96 ? 4.73264 -9.48778 54.69049 1.000 18.42658 95 GLY B N 1
ATOM 5071 C CA . GLY B 1 96 ? 4.41731 -8.50185 53.67166 1.000 18.37929 95 GLY B CA 1
ATOM 5072 C C . GLY B 1 96 ? 3.66463 -7.29916 54.19608 1.000 18.96634 95 GLY B C 1
ATOM 5073 O O . GLY B 1 96 ? 4.17001 -6.57473 55.05816 1.000 20.95154 95 GLY B O 1
ATOM 5074 N N . GLY B 1 97 ? 2.45316 -7.08183 53.69234 1.000 18.60660 96 GLY B N 1
ATOM 5075 C CA . GLY B 1 97 ? 1.72613 -5.85921 53.95546 1.000 19.16865 96 GLY B CA 1
ATOM 5076 C C . GLY B 1 97 ? 2.13122 -4.77033 52.97919 1.000 19.21533 96 GLY B C 1
ATOM 5077 O O . GLY B 1 97 ? 3.08697 -4.90239 52.20426 1.000 20.81339 96 GLY B O 1
ATOM 5078 N N . TRP B 1 98 ? 1.38203 -3.66498 53.01721 1.000 21.08761 97 TRP B N 1
ATOM 5079 C CA . TRP B 1 98 ? 1.58893 -2.59096 52.04269 1.000 21.09233 97 TRP B CA 1
ATOM 5080 C C . TRP B 1 98 ? 2.98792 -1.98787 52.13018 1.000 22.02432 97 TRP B C 1
ATOM 5081 O O . TRP B 1 98 ? 3.67139 -1.82482 51.10907 1.000 21.95804 97 TRP B O 1
ATOM 5092 N N . TYR B 1 99 ? 3.42574 -1.63102 53.33683 1.000 22.28217 98 TYR B N 1
ATOM 5093 C CA . TYR B 1 99 ? 4.68945 -0.91398 53.48182 1.000 22.29901 98 TYR B CA 1
ATOM 5094 C C . TYR B 1 99 ? 5.84928 -1.69995 52.88034 1.000 22.10298 98 TYR B C 1
ATOM 5095 O O . TYR B 1 99 ? 6.66707 -1.15035 52.13442 1.000 23.14347 98 TYR B O 1
ATOM 5104 N N . TYR B 1 100 ? 5.93627 -2.99205 53.18804 1.000 19.91999 99 TYR B N 1
ATOM 5105 C CA . TYR B 1 100 ? 7.06304 -3.78243 52.70164 1.000 20.13656 99 TYR B CA 1
ATOM 5106 C C . TYR B 1 100 ? 6.91823 -4.14556 51.22907 1.000 19.89710 99 TYR B C 1
ATOM 5107 O O . TYR B 1 100 ? 7.90895 -4.12477 50.49031 1.000 20.79848 99 TYR B O 1
ATOM 5116 N N . SER B 1 101 ? 5.70674 -4.50784 50.78998 1.000 18.98064 100 SER B N 1
ATOM 5117 C CA . SER B 1 101 ? 5.54812 -5.27222 49.55623 1.000 18.80822 100 SER B CA 1
ATOM 5118 C C . SER B 1 101 ? 4.83399 -4.56383 48.41703 1.000 19.21873 100 SER B C 1
ATOM 5119 O O . SER B 1 101 ? 4.74888 -5.14945 47.32564 1.000 20.05756 100 SER B O 1
ATOM 5122 N N . ASN B 1 102 ? 4.33086 -3.34201 48.60417 1.000 20.24923 101 ASN B N 1
ATOM 5123 C CA . ASN B 1 102 ? 3.73033 -2.65674 47.46270 1.000 19.75588 101 ASN B CA 1
ATOM 5124 C C . ASN B 1 102 ? 4.78916 -2.41561 46.37960 1.000 20.60172 101 ASN B C 1
ATOM 5125 O O . ASN B 1 102 ? 5.99311 -2.56617 46.60797 1.000 20.77529 101 ASN B O 1
ATOM 5130 N N . ASP B 1 103 ? 4.31620 -2.06971 45.17359 1.000 20.23454 102 ASP B N 1
ATOM 5131 C CA . ASP B 1 103 ? 5.21332 -1.94391 44.02466 1.000 21.00409 102 ASP B CA 1
ATOM 5132 C C . ASP B 1 103 ? 6.40477 -1.03866 44.30714 1.000 23.23630 102 ASP B C 1
ATOM 5133 O O . ASP B 1 103 ? 7.48913 -1.24545 43.74345 1.000 24.08733 102 ASP B O 1
ATOM 5138 N N . LEU B 1 104 ? 6.21758 -0.00927 45.13832 1.000 22.82536 103 LEU B N 1
ATOM 5139 C CA . LEU B 1 104 ? 7.27526 0.92432 45.49763 1.000 24.23596 103 LEU B CA 1
ATOM 5140 C C . LEU B 1 104 ? 7.74439 0.72313 46.93360 1.000 25.17809 103 LEU B C 1
ATOM 5141 O O . LEU B 1 104 ? 8.41642 1.59921 47.49317 1.000 26.86706 103 LEU B O 1
ATOM 5146 N N . GLY B 1 105 ? 7.40059 -0.41731 47.54041 1.000 23.24217 104 GLY B N 1
ATOM 5147 C CA . GLY B 1 105 ? 7.73818 -0.64973 48.93123 1.000 23.06914 104 GLY B CA 1
ATOM 5148 C C . GLY B 1 105 ? 9.20405 -0.98920 49.13857 1.000 23.35270 104 GLY B C 1
ATOM 5149 O O . GLY B 1 105 ? 9.91735 -1.41579 48.22664 1.000 24.19119 104 GLY B O 1
ATOM 5150 N N . VAL B 1 106 ? 9.64836 -0.82445 50.38765 1.000 23.73212 105 VAL B N 1
ATOM 5151 C CA . VAL B 1 106 ? 11.07749 -0.90224 50.69353 1.000 24.78653 105 VAL B CA 1
ATOM 5152 C C . VAL B 1 106 ? 11.66684 -2.27271 50.36186 1.000 24.84044 105 VAL B C 1
ATOM 5153 O O . VAL B 1 106 ? 12.85630 -2.37852 50.03041 1.000 27.56294 105 VAL B O 1
ATOM 5157 N N . SER B 1 107 ? 10.86464 -3.33709 50.43590 1.000 21.28618 106 SER B N 1
ATOM 5158 C CA . SER B 1 107 ? 11.36174 -4.69469 50.25276 1.000 20.91606 106 SER B CA 1
ATOM 5159 C C . SER B 1 107 ? 10.83934 -5.34913 48.98246 1.000 20.28922 106 SER B C 1
ATOM 5160 O O . SER B 1 107 ? 10.99572 -6.56647 48.81658 1.000 20.93465 106 SER B O 1
ATOM 5163 N N . HIS B 1 108 ? 10.23173 -4.57216 48.08082 1.000 21.36423 107 HIS B N 1
ATOM 5164 C CA . HIS B 1 108 ? 9.47431 -5.16482 46.98143 1.000 20.74932 107 HIS B CA 1
ATOM 5165 C C . HIS B 1 108 ? 10.30831 -6.14479 46.15954 1.000 20.25777 107 HIS B C 1
ATOM 5166 O O . HIS B 1 108 ? 9.82428 -7.22779 45.80181 1.000 20.81305 107 HIS B O 1
ATOM 5173 N N . ALA B 1 109 ? 11.55173 -5.77615 45.82336 1.000 21.45455 108 ALA B N 1
ATOM 5174 C CA . ALA B 1 109 ? 12.35815 -6.64662 44.96829 1.000 21.59209 108 ALA B CA 1
ATOM 5175 C C . ALA B 1 109 ? 12.58639 -8.01022 45.60761 1.000 21.82551 108 ALA B C 1
ATOM 5176 O O . ALA B 1 109 ? 12.76349 -9.00954 44.89628 1.000 22.21914 108 ALA B O 1
ATOM 5178 N N . ASN B 1 110 ? 12.58836 -8.07421 46.94262 1.000 20.84551 109 ASN B N 1
ATOM 5179 C CA . ASN B 1 110 ? 12.80366 -9.35151 47.61279 1.000 21.25757 109 ASN B CA 1
ATOM 5180 C C . ASN B 1 110 ? 11.63533 -10.29964 47.40000 1.000 21.02708 109 ASN B C 1
ATOM 5181 O O . ASN B 1 110 ? 11.83783 -11.51901 47.35467 1.000 21.57960 109 ASN B O 1
ATOM 5186 N N . TYR B 1 111 ? 10.41152 -9.76777 47.29129 1.000 19.96033 110 TYR B N 1
ATOM 5187 C CA . TYR B 1 111 ? 9.25577 -10.61229 46.98903 1.000 19.66611 110 TYR B CA 1
ATOM 5188 C C . TYR B 1 111 ? 9.36177 -11.16948 45.57580 1.000 20.17378 110 TYR B C 1
ATOM 5189 O O . TYR B 1 111 ? 9.18110 -12.37637 45.35093 1.000 21.26365 110 TYR B O 1
ATOM 5198 N N . VAL B 1 112 ? 9.67968 -10.29771 44.61459 1.000 19.62694 111 VAL B N 1
ATOM 5199 C CA . VAL B 1 112 ? 9.84964 -10.72096 43.22716 1.000 20.65372 111 VAL B CA 1
ATOM 5200 C C . VAL B 1 112 ? 10.91826 -11.80133 43.13109 1.000 21.36065 111 VAL B C 1
ATOM 5201 O O . VAL B 1 112 ? 10.72926 -12.83887 42.48068 1.000 21.57444 111 VAL B O 1
ATOM 5205 N N . ASN B 1 113 ? 12.05909 -11.57704 43.78483 1.000 21.72270 112 ASN B N 1
ATOM 5206 C CA . ASN B 1 113 ? 13.18352 -12.49076 43.63116 1.000 22.41216 112 ASN B CA 1
ATOM 5207 C C . ASN B 1 113 ? 13.01184 -13.78551 44.41080 1.000 21.34114 112 ASN B C 1
ATOM 5208 O O . ASN B 1 113 ? 13.50804 -14.83093 43.97375 1.000 22.28341 112 ASN B O 1
ATOM 5213 N N . ALA B 1 114 ? 12.33299 -13.74466 45.55799 1.000 20.59984 113 ALA B N 1
ATOM 5214 C CA . ALA B 1 114 ? 12.19011 -14.95821 46.36201 1.000 20.76575 113 ALA B CA 1
ATOM 5215 C C . ALA B 1 114 ? 11.37115 -16.02527 45.64287 1.000 21.19443 113 ALA B C 1
ATOM 5216 O O . ALA B 1 114 ? 11.53419 -17.22080 45.91849 1.000 21.53859 113 ALA B O 1
ATOM 5218 N N . VAL B 1 115 ? 10.48260 -15.62811 44.72845 1.000 19.94222 114 VAL B N 1
ATOM 5219 C CA . VAL B 1 115 ? 9.59172 -16.58897 44.08278 1.000 21.49335 114 VAL B CA 1
ATOM 5220 C C . VAL B 1 115 ? 10.01225 -16.91183 42.65820 1.000 21.07215 114 VAL B C 1
ATOM 5221 O O . VAL B 1 115 ? 9.32632 -17.68595 41.98691 1.000 22.09916 114 VAL B O 1
ATOM 5225 N N A LYS B 1 116 ? 11.16053 -16.38608 42.20546 0.813 20.19989 115 LYS B N 1
ATOM 5226 N N B LYS B 1 116 ? 11.11618 -16.33768 42.17769 0.187 21.21560 115 LYS B N 1
ATOM 5227 C CA A LYS B 1 116 ? 11.50650 -16.30333 40.78488 0.813 22.12368 115 LYS B CA 1
ATOM 5228 C CA B LYS B 1 116 ? 11.41520 -16.38228 40.74929 0.187 21.72505 115 LYS B CA 1
ATOM 5229 C C A LYS B 1 116 ? 12.03157 -17.60986 40.19189 0.813 22.36181 115 LYS B C 1
ATOM 5230 C C B LYS B 1 116 ? 11.77151 -17.78919 40.28241 0.187 22.10922 115 LYS B C 1
ATOM 5231 O O A LYS B 1 116 ? 11.89037 -17.83047 38.97924 0.813 23.14075 115 LYS B O 1
ATOM 5232 O O B LYS B 1 116 ? 11.23510 -18.27399 39.27869 0.187 22.83824 115 LYS B O 1
ATOM 5243 N N . THR B 1 117 ? 12.67691 -18.45598 40.98363 1.000 21.86503 116 THR B N 1
ATOM 5244 C CA . THR B 1 117 ? 13.29672 -19.67639 40.48359 1.000 22.11756 116 THR B CA 1
ATOM 5245 C C . THR B 1 117 ? 12.97929 -20.82948 41.42216 1.000 21.13267 116 THR B C 1
ATOM 5246 O O . THR B 1 117 ? 12.65781 -20.60931 42.59635 1.000 21.05360 116 THR B O 1
ATOM 5250 N N . PRO B 1 118 ? 13.07216 -22.07896 40.94346 1.000 22.84503 117 PRO B N 1
ATOM 5251 C CA . PRO B 1 118 ? 12.89518 -23.22094 41.86073 1.000 22.55153 117 PRO B CA 1
ATOM 5252 C C . PRO B 1 118 ? 13.77342 -23.14210 43.09635 1.000 21.47798 117 PRO B C 1
ATOM 5253 O O . PRO B 1 118 ? 13.29641 -23.38786 44.21502 1.000 21.48648 117 PRO B O 1
ATOM 5257 N N . ALA B 1 119 ? 15.04847 -22.78909 42.93230 1.000 21.62530 118 ALA B N 1
ATOM 5258 C CA . ALA B 1 119 ? 15.94922 -22.77516 44.08084 1.000 21.80702 118 ALA B CA 1
ATOM 5259 C C . ALA B 1 119 ? 15.58241 -21.66534 45.05714 1.000 20.95854 118 ALA B C 1
ATOM 5260 O O . ALA B 1 119 ? 15.63688 -21.86150 46.28003 1.000 21.61556 118 ALA B O 1
ATOM 5262 N N . ALA B 1 120 ? 15.20767 -20.49231 44.54118 1.000 20.53424 119 ALA B N 1
ATOM 5263 C CA . ALA B 1 120 ? 14.78151 -19.41052 45.42306 1.000 20.25907 119 ALA B CA 1
ATOM 5264 C C . ALA B 1 120 ? 13.51576 -19.79493 46.17510 1.000 20.91349 119 ALA B C 1
ATOM 5265 O O . ALA B 1 120 ? 13.39822 -19.54182 47.37995 1.000 20.92411 119 ALA B O 1
ATOM 5267 N N . ARG B 1 121 ? 12.56268 -20.42397 45.48384 1.000 20.63389 120 ARG B N 1
ATOM 5268 C CA . ARG B 1 121 ? 11.32268 -20.82787 46.13881 1.000 19.79353 120 ARG B CA 1
ATOM 5269 C C . ARG B 1 121 ? 11.58102 -21.84099 47.24228 1.000 19.79351 120 ARG B C 1
ATOM 5270 O O . ARG B 1 121 ? 10.95388 -21.77798 48.30364 1.000 20.27867 120 ARG B O 1
ATOM 5278 N N . THR B 1 122 ? 12.49926 -22.78497 47.01897 1.000 19.29770 121 THR B N 1
ATOM 5279 C CA . THR B 1 122 ? 12.80435 -23.76301 48.06108 1.000 20.94194 121 THR B CA 1
ATOM 5280 C C . THR B 1 122 ? 13.38750 -23.08091 49.29552 1.000 20.86329 121 THR B C 1
ATOM 5281 O O . THR B 1 122 ? 12.96001 -23.33911 50.43190 1.000 20.67520 121 THR B O 1
ATOM 5285 N N . LYS B 1 123 ? 14.36204 -22.19295 49.08807 1.000 20.95845 122 LYS B N 1
ATOM 5286 C CA . LYS B 1 123 ? 14.98056 -21.49302 50.20813 1.000 21.46727 122 LYS B CA 1
ATOM 5287 C C . LYS B 1 123 ? 13.96286 -20.62537 50.93775 1.000 20.80714 122 LYS B C 1
ATOM 5288 O O . LYS B 1 123 ? 13.92135 -20.59873 52.17875 1.000 20.47399 122 LYS B O 1
ATOM 5294 N N . PHE B 1 124 ? 13.12185 -19.91824 50.18465 1.000 20.11118 123 PHE B N 1
ATOM 5295 C CA . PHE B 1 124 ? 12.09546 -19.07811 50.79314 1.000 19.96784 123 PHE B CA 1
ATOM 5296 C C . PHE B 1 124 ? 11.09070 -19.91977 51.57833 1.000 20.10144 123 PHE B C 1
ATOM 5297 O O . PHE B 1 124 ? 10.79052 -19.62933 52.74778 1.000 20.06254 123 PHE B O 1
ATOM 5305 N N . ALA B 1 125 ? 10.55968 -20.97161 50.95129 1.000 20.02733 124 ALA B N 1
ATOM 5306 C CA . ALA B 1 125 ? 9.56410 -21.81112 51.61265 1.000 19.73373 124 ALA B CA 1
ATOM 5307 C C . ALA B 1 125 ? 10.11342 -22.39911 52.90639 1.000 19.96813 124 ALA B C 1
ATOM 5308 O O . ALA B 1 125 ? 9.43649 -22.38704 53.94500 1.000 20.33974 124 ALA B O 1
ATOM 5310 N N A GLN B 1 126 ? 11.33620 -22.93568 52.85678 0.526 19.44188 125 GLN B N 1
ATOM 5311 N N B GLN B 1 126 ? 11.34536 -22.91406 52.87037 0.474 20.02513 125 GLN B N 1
ATOM 5312 C CA A GLN B 1 126 ? 11.96021 -23.47729 54.06005 0.526 20.62683 125 GLN B CA 1
ATOM 5313 C CA B GLN B 1 126 ? 11.93110 -23.48727 54.07924 0.474 21.39594 125 GLN B CA 1
ATOM 5314 C C A GLN B 1 126 ? 12.02447 -22.42524 55.15604 0.526 21.05303 125 GLN B C 1
ATOM 5315 C C B GLN B 1 126 ? 12.08318 -22.43924 55.17339 0.474 21.92157 125 GLN B C 1
ATOM 5316 O O A GLN B 1 126 ? 11.70153 -22.69791 56.31953 0.526 20.64812 125 GLN B O 1
ATOM 5317 O O B GLN B 1 126 ? 11.88166 -22.73375 56.35877 0.474 22.30030 125 GLN B O 1
ATOM 5328 N N . SER B 1 127 ? 12.43936 -21.20869 54.80068 1.000 21.24598 126 SER B N 1
ATOM 5329 C CA . SER B 1 127 ? 12.58401 -20.16288 55.80872 1.000 20.87188 126 SER B CA 1
ATOM 5330 C C . SER B 1 127 ? 11.25247 -19.82594 56.47183 1.000 21.16371 126 SER B C 1
ATOM 5331 O O . SER B 1 127 ? 11.22135 -19.50618 57.66668 1.000 21.24845 126 SER B O 1
ATOM 5334 N N A CYS B 1 128 ? 10.15459 -19.87443 55.70819 0.780 19.74227 127 CYS B N 1
ATOM 5335 N N B CYS B 1 128 ? 10.13956 -19.91366 55.75225 0.220 21.41134 127 CYS B N 1
ATOM 5336 C CA A CYS B 1 128 ? 8.83430 -19.60281 56.27402 0.780 20.07159 127 CYS B CA 1
ATOM 5337 C CA B CYS B 1 128 ? 8.87935 -19.54180 56.38527 0.220 22.05533 127 CYS B CA 1
ATOM 5338 C C A CYS B 1 128 ? 8.49193 -20.61867 57.35069 0.780 20.07650 127 CYS B C 1
ATOM 5339 C C B CYS B 1 128 ? 8.30727 -20.63933 57.27515 0.220 20.80174 127 CYS B C 1
ATOM 5340 O O A CYS B 1 128 ? 8.05298 -20.26263 58.45267 0.780 20.24241 127 CYS B O 1
ATOM 5341 O O B CYS B 1 128 ? 7.53714 -20.33484 58.19380 0.220 20.67471 127 CYS B O 1
ATOM 5346 N N . VAL B 1 129 ? 8.67339 -21.89943 57.04181 1.000 19.84856 128 VAL B N 1
ATOM 5347 C CA . VAL B 1 129 ? 8.32277 -22.93816 58.00025 1.000 21.09699 128 VAL B CA 1
ATOM 5348 C C . VAL B 1 129 ? 9.29575 -22.91884 59.16984 1.000 22.24562 128 VAL B C 1
ATOM 5349 O O . VAL B 1 129 ? 8.90565 -23.17348 60.31588 1.000 22.44373 128 VAL B O 1
ATOM 5353 N N A ARG B 1 130 ? 10.56998 -22.61834 58.89959 0.455 23.05433 129 ARG B N 1
ATOM 5354 N N B ARG B 1 130 ? 10.56856 -22.59460 58.92387 0.545 22.14632 129 ARG B N 1
ATOM 5355 C CA A ARG B 1 130 ? 11.55452 -22.45380 59.96735 0.455 24.68788 129 ARG B CA 1
ATOM 5356 C CA B ARG B 1 130 ? 11.51942 -22.48889 60.03051 0.545 23.11729 129 ARG B CA 1
ATOM 5357 C C A ARG B 1 130 ? 11.10942 -21.38690 60.96076 0.455 23.99167 129 ARG B C 1
ATOM 5358 C C B ARG B 1 130 ? 11.12864 -21.36930 60.98917 0.545 23.18021 129 ARG B C 1
ATOM 5359 O O A ARG B 1 130 ? 11.10457 -21.61206 62.17808 0.455 24.56640 129 ARG B O 1
ATOM 5360 O O B ARG B 1 130 ? 11.17787 -21.54309 62.21487 0.545 23.57265 129 ARG B O 1
ATOM 5375 N N . ILE B 1 131 ? 10.73370 -20.21138 60.45350 1.000 22.60933 130 ILE B N 1
ATOM 5376 C CA . ILE B 1 131 ? 10.25947 -19.13316 61.31633 1.000 21.58544 130 ILE B CA 1
ATOM 5377 C C . ILE B 1 131 ? 9.02271 -19.57917 62.08901 1.000 21.14351 130 ILE B C 1
ATOM 5378 O O . ILE B 1 131 ? 8.90689 -19.33554 63.29958 1.000 22.63999 130 ILE B O 1
ATOM 5383 N N A MET B 1 132 ? 8.08744 -20.25031 61.40963 0.378 21.02877 131 MET B N 1
ATOM 5384 N N B MET B 1 132 ? 8.08584 -20.24872 61.40801 0.622 20.02354 131 MET B N 1
ATOM 5385 C CA A MET B 1 132 ? 6.86262 -20.69975 62.06703 0.378 21.64058 131 MET B CA 1
ATOM 5386 C CA B MET B 1 132 ? 6.86250 -20.70284 62.06550 0.622 20.72538 131 MET B CA 1
ATOM 5387 C C A MET B 1 132 ? 7.17625 -21.59874 63.25746 0.378 22.58772 131 MET B C 1
ATOM 5388 C C B MET B 1 132 ? 7.18224 -21.59423 63.25987 0.622 22.26127 131 MET B C 1
ATOM 5389 O O A MET B 1 132 ? 6.61741 -21.42656 64.34748 0.378 22.75524 131 MET B O 1
ATOM 5390 O O B MET B 1 132 ? 6.63283 -21.41318 64.35388 0.622 22.34831 131 MET B O 1
ATOM 5399 N N . LYS B 1 133 ? 8.08442 -22.55779 63.06920 1.000 22.74951 132 LYS B N 1
ATOM 5400 C CA . LYS B 1 133 ? 8.41151 -23.48979 64.14183 1.000 23.88879 132 LYS B CA 1
ATOM 5401 C C . LYS B 1 133 ? 9.25571 -22.82843 65.22302 1.000 25.07752 132 LYS B C 1
ATOM 5402 O O . LYS B 1 133 ? 9.05679 -23.08661 66.41961 1.000 26.56505 132 LYS B O 1
ATOM 5408 N N A ASP B 1 134 ? 10.21120 -21.98641 64.82457 0.717 24.26991 133 ASP B N 1
ATOM 5409 N N B ASP B 1 134 ? 10.19791 -21.96698 64.83030 0.283 25.61037 133 ASP B N 1
ATOM 5410 C CA A ASP B 1 134 ? 11.11638 -21.37944 65.79734 0.717 25.41484 133 ASP B CA 1
ATOM 5411 C CA B ASP B 1 134 ? 11.11573 -21.39499 65.81128 0.283 26.89269 133 ASP B CA 1
ATOM 5412 C C A ASP B 1 134 ? 10.35340 -20.51316 66.79276 0.717 25.24359 133 ASP B C 1
ATOM 5413 C C B ASP B 1 134 ? 10.40681 -20.44790 66.77280 0.283 25.50631 133 ASP B C 1
ATOM 5414 O O A ASP B 1 134 ? 10.64651 -20.53140 67.99605 0.717 27.14547 133 ASP B O 1
ATOM 5415 O O B ASP B 1 134 ? 10.81157 -20.33397 67.93642 0.283 26.09296 133 ASP B O 1
ATOM 5424 N N . TYR B 1 135 ? 9.35537 -19.76557 66.31651 1.000 23.53598 134 TYR B N 1
ATOM 5425 C CA . TYR B 1 135 ? 8.63737 -18.81269 67.15338 1.000 23.13216 134 TYR B CA 1
ATOM 5426 C C . TYR B 1 135 ? 7.32598 -19.35646 67.70166 1.000 23.86680 134 TYR B C 1
ATOM 5427 O O . TYR B 1 135 ? 6.73763 -18.73362 68.59594 1.000 25.39993 134 TYR B O 1
ATOM 5436 N N . GLY B 1 136 ? 6.87686 -20.51134 67.22216 1.000 23.96656 135 GLY B N 1
ATOM 5437 C CA . GLY B 1 136 ? 5.67998 -21.13661 67.74833 1.000 23.16550 135 GLY B CA 1
ATOM 5438 C C . GLY B 1 136 ? 4.39512 -20.73104 67.07060 1.000 22.71842 135 GLY B C 1
ATOM 5439 O O . GLY B 1 136 ? 3.32289 -20.87740 67.66936 1.000 23.84686 135 GLY B O 1
ATOM 5440 N N . PHE B 1 137 ? 4.46308 -20.22637 65.84041 1.000 21.52706 136 PHE B N 1
ATOM 5441 C CA . PHE B 1 137 ? 3.26229 -19.85023 65.11838 1.000 20.62957 136 PHE B CA 1
ATOM 5442 C C . PHE B 1 137 ? 2.54640 -21.09527 64.59356 1.000 21.14185 136 PHE B C 1
ATOM 5443 O O . PHE B 1 137 ? 3.10850 -22.19492 64.53791 1.000 21.61976 136 PHE B O 1
ATOM 5451 N N . ASP B 1 138 ? 1.29197 -20.90440 64.17654 1.000 19.75609 137 ASP B N 1
ATOM 5452 C CA . ASP B 1 138 ? 0.40982 -21.99420 63.77111 1.000 19.45487 137 ASP B CA 1
ATOM 5453 C C . ASP B 1 138 ? 0.13900 -22.03821 62.27505 1.000 19.22035 137 ASP B C 1
ATOM 5454 O O . ASP B 1 138 ? -0.63663 -22.89072 61.81165 1.000 19.51273 137 ASP B O 1
ATOM 5459 N N . GLY B 1 139 ? 0.75126 -21.14787 61.51741 1.000 18.14735 138 GLY B N 1
ATOM 5460 C CA . GLY B 1 139 ? 0.57518 -21.14026 60.08278 1.000 17.94032 138 GLY B CA 1
ATOM 5461 C C . GLY B 1 139 ? 1.22814 -19.90521 59.51442 1.000 18.59722 138 GLY B C 1
ATOM 5462 O O . GLY B 1 139 ? 1.73651 -19.04410 60.24454 1.000 19.65722 138 GLY B O 1
ATOM 5463 N N . VAL B 1 140 ? 1.20017 -19.83897 58.18462 1.000 18.17712 139 VAL B N 1
ATOM 5464 C CA . VAL B 1 140 ? 1.87001 -18.80307 57.40280 1.000 17.77808 139 VAL B CA 1
ATOM 5465 C C . VAL B 1 140 ? 0.80851 -18.05479 56.61061 1.000 16.89259 139 VAL B C 1
ATOM 5466 O O . VAL B 1 140 ? -0.00788 -18.68245 55.92355 1.000 18.35397 139 VAL B O 1
ATOM 5470 N N . ASP B 1 141 ? 0.84175 -16.72310 56.67300 1.000 17.49559 140 ASP B N 1
ATOM 5471 C CA . ASP B 1 141 ? -0.03397 -15.86765 55.87878 1.000 17.26038 140 ASP B CA 1
ATOM 5472 C C . ASP B 1 141 ? 0.84211 -14.94979 55.03737 1.000 17.79292 140 ASP B C 1
ATOM 5473 O O . ASP B 1 141 ? 1.75752 -14.31426 55.56179 1.000 18.47385 140 ASP B O 1
ATOM 5478 N N . ILE B 1 142 ? 0.60051 -14.89013 53.72630 1.000 17.38949 141 ILE B N 1
ATOM 5479 C CA A ILE B 1 142 ? 1.41232 -14.07863 52.82471 0.453 17.16225 141 ILE B CA 1
ATOM 5480 C CA B ILE B 1 142 ? 1.41616 -14.06549 52.84640 0.547 17.11988 141 ILE B CA 1
ATOM 5481 C C . ILE B 1 142 ? 0.55855 -12.92959 52.31978 1.000 16.98410 141 ILE B C 1
ATOM 5482 O O . ILE B 1 142 ? -0.50282 -13.16265 51.72440 1.000 17.75851 141 ILE B O 1
ATOM 5491 N N . ASP B 1 143 ? 1.03170 -11.70030 52.53397 1.000 17.95607 142 ASP B N 1
ATOM 5492 C CA . ASP B 1 143 ? 0.30548 -10.50671 52.12992 1.000 17.76377 142 ASP B CA 1
ATOM 5493 C C . ASP B 1 143 ? 1.14744 -9.68204 51.16660 1.000 17.36919 142 ASP B C 1
ATOM 5494 O O . ASP B 1 143 ? 1.50018 -8.53655 51.45584 1.000 18.85630 142 ASP B O 1
ATOM 5499 N N . TRP B 1 144 ? 1.46881 -10.24373 50.01252 1.000 17.01806 143 TRP B N 1
ATOM 5500 C CA . TRP B 1 144 ? 2.17209 -9.48762 48.98850 1.000 17.61963 143 TRP B CA 1
ATOM 5501 C C . TRP B 1 144 ? 1.14144 -8.67728 48.21207 1.000 17.98188 143 TRP B C 1
ATOM 5502 O O . TRP B 1 144 ? 0.21032 -9.24265 47.62891 1.000 18.32268 143 TRP B O 1
ATOM 5513 N N . GLU B 1 145 ? 1.28051 -7.35589 48.22834 1.000 17.52707 144 GLU B N 1
ATOM 5514 C CA . GLU B 1 145 ? 0.28701 -6.46928 47.62195 1.000 17.72070 144 GLU B CA 1
ATOM 5515 C C . GLU B 1 145 ? 0.92773 -5.70782 46.46021 1.000 17.75046 144 GLU B C 1
ATOM 5516 O O . GLU B 1 145 ? 1.27992 -4.54037 46.62102 1.000 19.51663 144 GLU B O 1
ATOM 5522 N N . TYR B 1 146 ? 1.05396 -6.33713 45.27647 1.000 18.64921 145 TYR B N 1
ATOM 5523 C CA . TYR B 1 146 ? 0.49566 -7.63043 44.87042 1.000 19.01254 145 TYR B CA 1
ATOM 5524 C C . TYR B 1 146 ? 1.41409 -8.14564 43.75714 1.000 19.67833 145 TYR B C 1
ATOM 5525 O O . TYR B 1 146 ? 1.99326 -7.34508 43.02356 1.000 19.79572 145 TYR B O 1
ATOM 5534 N N . PRO B 1 147 ? 1.53351 -9.46138 43.60043 1.000 19.13067 146 PRO B N 1
ATOM 5535 C CA . PRO B 1 147 ? 2.32246 -9.98119 42.47250 1.000 18.87175 146 PRO B CA 1
ATOM 5536 C C . PRO B 1 147 ? 1.71014 -9.54058 41.14960 1.000 20.94626 146 PRO B C 1
ATOM 5537 O O . PRO B 1 147 ? 0.48763 -9.52304 40.98983 1.000 20.72096 146 PRO B O 1
ATOM 5541 N N A GLN B 1 148 ? 2.57202 -9.15464 40.20493 0.739 20.52939 147 GLN B N 1
ATOM 5542 N N B GLN B 1 148 ? 2.58207 -9.17083 40.21152 0.261 22.59600 147 GLN B N 1
ATOM 5543 C CA A GLN B 1 148 ? 2.11231 -8.76105 38.87932 0.739 21.68309 147 GLN B CA 1
ATOM 5544 C CA B GLN B 1 148 ? 2.21356 -8.79011 38.85568 0.261 24.52984 147 GLN B CA 1
ATOM 5545 C C A GLN B 1 148 ? 1.81369 -10.00713 38.06349 0.739 22.61893 147 GLN B C 1
ATOM 5546 C C B GLN B 1 148 ? 2.50581 -9.94432 37.90991 0.261 25.71934 147 GLN B C 1
ATOM 5547 O O A GLN B 1 148 ? 2.21290 -11.11395 38.42638 0.739 22.09202 147 GLN B O 1
ATOM 5548 O O B GLN B 1 148 ? 3.48102 -10.67591 38.09296 0.261 24.81219 147 GLN B O 1
ATOM 5559 N N A ALA B 1 149 ? 1.14002 -9.81975 36.91787 0.739 23.43234 148 ALA B N 1
ATOM 5560 N N B ALA B 1 149 ? 1.67855 -10.05057 36.86146 0.261 27.87001 148 ALA B N 1
ATOM 5561 C CA A ALA B 1 149 ? 0.75397 -10.97927 36.11206 0.739 23.71041 148 ALA B CA 1
ATOM 5562 C CA B ALA B 1 149 ? 1.55515 -11.22259 35.99272 0.261 29.47671 148 ALA B CA 1
ATOM 5563 C C A ALA B 1 149 ? 1.96415 -11.83515 35.75963 0.739 24.82557 148 ALA B C 1
ATOM 5564 C C B ALA B 1 149 ? 2.85066 -12.00240 35.79299 0.261 30.00448 148 ALA B C 1
ATOM 5565 O O A ALA B 1 149 ? 1.89974 -13.06794 35.83005 0.739 24.67254 148 ALA B O 1
ATOM 5566 O O B ALA B 1 149 ? 2.86617 -13.22859 35.93727 0.261 30.32803 148 ALA B O 1
ATOM 5569 N N A ALA B 1 150 ? 3.09147 -11.19385 35.42386 0.739 24.83139 149 ALA B N 1
ATOM 5570 N N B ALA B 1 150 ? 3.94352 -11.30084 35.47956 0.261 29.99970 149 ALA B N 1
ATOM 5571 C CA A ALA B 1 150 ? 4.29403 -11.92042 35.03063 0.739 24.63935 149 ALA B CA 1
ATOM 5572 C CA B ALA B 1 150 ? 5.23661 -11.95981 35.32843 0.261 29.97687 149 ALA B CA 1
ATOM 5573 C C A ALA B 1 150 ? 4.93492 -12.71767 36.16595 0.739 24.05983 149 ALA B C 1
ATOM 5574 C C B ALA B 1 150 ? 5.64414 -12.72971 36.57735 0.261 29.33984 149 ALA B C 1
ATOM 5575 O O A ALA B 1 150 ? 5.69637 -13.64943 35.87511 0.739 22.76491 149 ALA B O 1
ATOM 5576 O O B ALA B 1 150 ? 6.50397 -13.61430 36.49709 0.261 30.21782 149 ALA B O 1
ATOM 5579 N N A GLU B 1 151 ? 4.65810 -12.36927 37.43844 0.739 24.29483 150 GLU B N 1
ATOM 5580 N N B GLU B 1 151 ? 5.04086 -12.42100 37.72345 0.261 27.08022 150 GLU B N 1
ATOM 5581 C CA A GLU B 1 151 ? 5.25841 -12.97124 38.63530 0.739 23.53297 150 GLU B CA 1
ATOM 5582 C CA B GLU B 1 151 ? 5.36214 -13.07444 38.98076 0.261 24.39386 150 GLU B CA 1
ATOM 5583 C C A GLU B 1 151 ? 4.38824 -14.06628 39.24205 0.739 21.30532 150 GLU B C 1
ATOM 5584 C C B GLU B 1 151 ? 4.29378 -14.05051 39.45196 0.261 22.44716 150 GLU B C 1
ATOM 5585 O O A GLU B 1 151 ? 4.82674 -14.77755 40.15867 0.739 20.98765 150 GLU B O 1
ATOM 5586 O O B GLU B 1 151 ? 4.48652 -14.68023 40.50143 0.261 21.77963 150 GLU B O 1
ATOM 5597 N N . VAL B 1 152 ? 3.16872 -14.20053 38.73867 1.000 21.33030 151 VAL B N 1
ATOM 5598 C CA . VAL B 1 152 ? 2.12607 -15.03739 39.32600 1.000 20.42936 151 VAL B CA 1
ATOM 5599 C C . VAL B 1 152 ? 2.51837 -16.51261 39.31907 1.000 20.06870 151 VAL B C 1
ATOM 5600 O O . VAL B 1 152 ? 2.26895 -17.23357 40.29395 1.000 19.71151 151 VAL B O 1
ATOM 5604 N N . ASP B 1 153 ? 3.12817 -16.99637 38.23257 1.000 20.15440 152 ASP B N 1
ATOM 5605 C CA . ASP B 1 153 ? 3.49348 -18.41114 38.19958 1.000 19.32726 152 ASP B CA 1
ATOM 5606 C C . ASP B 1 153 ? 4.48428 -18.75199 39.30743 1.000 19.50732 152 ASP B C 1
ATOM 5607 O O . ASP B 1 153 ? 4.38083 -19.81254 39.93938 1.000 19.61254 152 ASP B O 1
ATOM 5612 N N . GLY B 1 154 ? 5.45581 -17.86852 39.55140 1.000 20.43260 153 GLY B N 1
ATOM 5613 C CA . GLY B 1 154 ? 6.39070 -18.09448 40.64484 1.000 19.92416 153 GLY B CA 1
ATOM 5614 C C . GLY B 1 154 ? 5.71324 -18.04718 42.00154 1.000 18.94638 153 GLY B C 1
ATOM 5615 O O . GLY B 1 154 ? 5.97980 -18.88108 42.87384 1.000 19.53001 153 GLY B O 1
ATOM 5616 N N . PHE B 1 155 ? 4.80655 -17.08855 42.18035 1.000 19.46406 154 PHE B N 1
ATOM 5617 C CA . PHE B 1 155 ? 4.03060 -16.97341 43.41720 1.000 18.11308 154 PHE B CA 1
ATOM 5618 C C . PHE B 1 155 ? 3.24283 -18.25534 43.68486 1.000 17.55135 154 PHE B C 1
ATOM 5619 O O . PHE B 1 155 ? 3.26207 -18.79530 44.80127 1.000 17.91646 154 PHE B O 1
ATOM 5627 N N . ILE B 1 156 ? 2.54370 -18.76002 42.66404 1.000 17.60689 155 ILE B N 1
ATOM 5628 C CA . ILE B 1 156 ? 1.79604 -20.01263 42.77869 1.000 17.59226 155 ILE B CA 1
ATOM 5629 C C . ILE B 1 156 ? 2.71035 -21.14586 43.21378 1.000 17.83285 155 ILE B C 1
ATOM 5630 O O . ILE B 1 156 ? 2.38953 -21.91134 44.13190 1.000 17.76856 155 ILE B O 1
ATOM 5635 N N . ALA B 1 157 ? 3.85730 -21.28516 42.54257 1.000 17.99320 156 ALA B N 1
ATOM 5636 C CA . ALA B 1 157 ? 4.78346 -22.36511 42.87236 1.000 18.13876 156 ALA B CA 1
ATOM 5637 C C . ALA B 1 157 ? 5.30618 -22.22134 44.30041 1.000 18.07354 156 ALA B C 1
ATOM 5638 O O . ALA B 1 157 ? 5.51079 -23.22399 44.99877 1.000 18.53679 156 ALA B O 1
ATOM 5640 N N . ALA B 1 158 ? 5.52221 -20.98342 44.75371 1.000 17.39831 157 ALA B N 1
ATOM 5641 C CA . ALA B 1 158 ? 5.96033 -20.76729 46.13074 1.000 18.17772 157 ALA B CA 1
ATOM 5642 C C . ALA B 1 158 ? 4.89244 -21.21296 47.12484 1.000 17.66416 157 ALA B C 1
ATOM 5643 O O . ALA B 1 158 ? 5.20095 -21.88279 48.12096 1.000 18.61315 157 ALA B O 1
ATOM 5645 N N . LEU B 1 159 ? 3.62853 -20.86102 46.86769 1.000 16.74104 158 LEU B N 1
ATOM 5646 C CA . LEU B 1 159 ? 2.54052 -21.30688 47.73761 1.000 16.36697 158 LEU B CA 1
ATOM 5647 C C . LEU B 1 159 ? 2.43518 -22.82741 47.76130 1.000 17.47638 158 LEU B C 1
ATOM 5648 O O . LEU B 1 159 ? 2.23844 -23.42916 48.82599 1.000 19.07563 158 LEU B O 1
ATOM 5653 N N . GLN B 1 160 ? 2.54472 -23.46796 46.59537 1.000 17.03111 159 GLN B N 1
ATOM 5654 C CA . GLN B 1 160 ? 2.50008 -24.92515 46.54882 1.000 16.36143 159 GLN B CA 1
ATOM 5655 C C . GLN B 1 160 ? 3.62074 -25.53351 47.38596 1.000 17.68362 159 GLN B C 1
ATOM 5656 O O . GLN B 1 160 ? 3.40771 -26.51478 48.11593 1.000 19.26281 159 GLN B O 1
ATOM 5662 N N A GLU B 1 161 ? 4.82232 -24.96017 47.29887 0.611 18.15611 160 GLU B N 1
ATOM 5663 N N B GLU B 1 161 ? 4.82009 -24.95503 47.30945 0.389 18.21770 160 GLU B N 1
ATOM 5664 C CA A GLU B 1 161 ? 5.95738 -25.51050 48.02873 0.611 19.24698 160 GLU B CA 1
ATOM 5665 C CA B GLU B 1 161 ? 5.95784 -25.51410 48.03104 0.389 18.95160 160 GLU B CA 1
ATOM 5666 C C A GLU B 1 161 ? 5.78460 -25.32898 49.53526 0.611 18.10833 160 GLU B C 1
ATOM 5667 C C B GLU B 1 161 ? 5.81756 -25.31638 49.53896 0.389 18.55278 160 GLU B C 1
ATOM 5668 O O A GLU B 1 161 ? 6.02371 -26.26702 50.31052 0.611 17.52079 160 GLU B O 1
ATOM 5669 O O B GLU B 1 161 ? 6.11934 -26.22939 50.31995 0.389 18.90709 160 GLU B O 1
ATOM 5680 N N . ILE B 1 162 ? 5.35963 -24.13631 49.96925 1.000 18.10075 161 ILE B N 1
ATOM 5681 C CA . ILE B 1 162 ? 5.08529 -23.92282 51.39125 1.000 17.98581 161 ILE B CA 1
ATOM 5682 C C . ILE B 1 162 ? 4.03537 -24.91010 51.87899 1.000 18.59164 161 ILE B C 1
ATOM 5683 O O . ILE B 1 162 ? 4.16876 -25.49135 52.96394 1.000 18.22160 161 ILE B O 1
ATOM 5688 N N . ARG B 1 163 ? 2.97313 -25.11967 51.08952 1.000 17.55862 162 ARG B N 1
ATOM 5689 C CA . ARG B 1 163 ? 1.92859 -26.06611 51.47783 1.000 17.55322 162 ARG B CA 1
ATOM 5690 C C . ARG B 1 163 ? 2.50790 -27.45201 51.75301 1.000 17.52437 162 ARG B C 1
ATOM 5691 O O . ARG B 1 163 ? 2.18734 -28.07940 52.77198 1.000 18.01079 162 ARG B O 1
ATOM 5699 N N . THR B 1 164 ? 3.36706 -27.95228 50.86186 1.000 17.67662 163 THR B N 1
ATOM 5700 C CA . THR B 1 164 ? 3.95388 -29.26996 51.09495 1.000 17.59656 163 THR B CA 1
ATOM 5701 C C . THR B 1 164 ? 4.74744 -29.29706 52.39090 1.000 17.55341 163 THR B C 1
ATOM 5702 O O . THR B 1 164 ? 4.61787 -30.23777 53.18523 1.000 18.40153 163 THR B O 1
ATOM 5706 N N . LEU B 1 165 ? 5.55832 -28.26447 52.63803 1.000 18.08671 164 LEU B N 1
ATOM 5707 C CA . LEU B 1 165 ? 6.36755 -28.25472 53.85803 1.000 18.34880 164 LEU B CA 1
ATOM 5708 C C . LEU B 1 165 ? 5.49869 -28.13856 55.11108 1.000 19.78771 164 LEU B C 1
ATOM 5709 O O . LEU B 1 165 ? 5.80162 -28.76085 56.14164 1.000 20.32781 164 LEU B O 1
ATOM 5714 N N . LEU B 1 166 ? 4.41338 -27.35541 55.04727 1.000 18.05337 165 LEU B N 1
ATOM 5715 C CA . LEU B 1 166 ? 3.48931 -27.28031 56.18104 1.000 17.90753 165 LEU B CA 1
ATOM 5716 C C . LEU B 1 166 ? 2.83436 -28.62998 56.44472 1.000 19.42604 165 LEU B C 1
ATOM 5717 O O . LEU B 1 166 ? 2.66146 -29.02990 57.60241 1.000 20.69666 165 LEU B O 1
ATOM 5722 N N . ASN B 1 167 ? 2.44717 -29.34364 55.38467 1.000 18.82613 166 ASN B N 1
ATOM 5723 C CA . ASN B 1 167 ? 1.85110 -30.66299 55.56665 1.000 18.54920 166 ASN B CA 1
ATOM 5724 C C . ASN B 1 167 ? 2.84105 -31.64195 56.19321 1.000 19.56815 166 ASN B C 1
ATOM 5725 O O . ASN B 1 167 ? 2.46355 -32.44663 57.05844 1.000 20.57026 166 ASN B O 1
ATOM 5730 N N . GLN B 1 168 ? 4.11361 -31.58361 55.78130 1.000 19.14467 167 GLN B N 1
ATOM 5731 C CA . GLN B 1 168 ? 5.14510 -32.37931 56.44379 1.000 19.56384 167 GLN B CA 1
ATOM 5732 C C . GLN B 1 168 ? 5.20373 -32.04913 57.92798 1.000 20.28422 167 GLN B C 1
ATOM 5733 O O . GLN B 1 168 ? 5.29648 -32.94540 58.77589 1.000 21.83257 167 GLN B O 1
ATOM 5739 N N . GLN B 1 169 ? 5.16716 -30.75508 58.25545 1.000 20.05931 168 GLN B N 1
ATOM 5740 C CA . GLN B 1 169 ? 5.25569 -30.33214 59.64795 1.000 21.10924 168 GLN B CA 1
ATOM 5741 C C . GLN B 1 169 ? 4.04692 -30.79567 60.45262 1.000 21.59604 168 GLN B C 1
ATOM 5742 O O . GLN B 1 169 ? 4.18292 -31.17571 61.62591 1.000 23.21390 168 GLN B O 1
ATOM 5748 N N . THR B 1 170 ? 2.85492 -30.77507 59.84911 1.000 21.36099 169 THR B N 1
ATOM 5749 C CA . THR B 1 170 ? 1.66646 -31.27798 60.53731 1.000 21.29522 169 THR B CA 1
ATOM 5750 C C . THR B 1 170 ? 1.82838 -32.74511 60.90538 1.000 22.78820 169 THR B C 1
ATOM 5751 O O . THR B 1 170 ? 1.46482 -33.16040 62.01111 1.000 23.38444 169 THR B O 1
ATOM 5755 N N . ILE B 1 171 ? 2.37976 -33.54462 59.99451 1.000 22.75243 170 ILE B N 1
ATOM 5756 C CA . ILE B 1 171 ? 2.62045 -34.95196 60.28807 1.000 23.13702 170 ILE B CA 1
ATOM 5757 C C . ILE B 1 171 ? 3.65782 -35.09295 61.39713 1.000 23.87058 170 ILE B C 1
ATOM 5758 O O . ILE B 1 171 ? 3.45777 -35.82995 62.37113 1.000 24.83826 170 ILE B O 1
ATOM 5763 N N . ALA B 1 172 ? 4.77917 -34.37928 61.27057 1.000 24.47293 171 ALA B N 1
ATOM 5764 C CA . ALA B 1 172 ? 5.86254 -34.51057 62.23948 1.000 25.82127 171 ALA B CA 1
ATOM 5765 C C . ALA B 1 172 ? 5.39108 -34.18860 63.64958 1.000 27.32926 171 ALA B C 1
ATOM 5766 O O . ALA B 1 172 ? 5.82956 -34.82215 64.62013 1.000 29.18338 171 ALA B O 1
ATOM 5768 N N . ASP B 1 173 ? 4.49778 -33.21351 63.78487 1.000 27.00248 172 ASP B N 1
ATOM 5769 C CA . ASP B 1 173 ? 4.05450 -32.74806 65.09131 1.000 25.98629 172 ASP B CA 1
ATOM 5770 C C . ASP B 1 173 ? 2.73388 -33.36320 65.52464 1.000 27.14507 172 ASP B C 1
ATOM 5771 O O . ASP B 1 173 ? 2.22362 -33.00612 66.59469 1.000 28.18456 172 ASP B O 1
ATOM 5776 N N . GLY B 1 174 ? 2.18177 -34.28793 64.74448 1.000 26.66782 173 GLY B N 1
ATOM 5777 C CA . GLY B 1 174 ? 0.90914 -34.89574 65.10295 1.000 26.33898 173 GLY B CA 1
ATOM 5778 C C . GLY B 1 174 ? -0.19263 -33.87104 65.23959 1.000 26.28776 173 GLY B C 1
ATOM 5779 O O . GLY B 1 174 ? -0.99049 -33.93440 66.18348 1.000 27.91883 173 GLY B O 1
ATOM 5780 N N . ARG B 1 175 ? -0.24673 -32.91458 64.31294 1.000 24.83027 174 ARG B N 1
ATOM 5781 C CA . ARG B 1 175 ? -1.12481 -31.75714 64.41983 1.000 24.06521 174 ARG B CA 1
ATOM 5782 C C . ARG B 1 175 ? -2.39538 -31.89173 63.58611 1.000 24.82625 174 ARG B C 1
ATOM 5783 O O . ARG B 1 175 ? -2.99670 -30.87796 63.21178 1.000 25.06171 174 ARG B O 1
ATOM 5791 N N . GLN B 1 176 ? -2.84498 -33.12474 63.32768 1.000 25.58985 175 GLN B N 1
ATOM 5792 C CA . GLN B 1 176 ? -4.02168 -33.31781 62.48117 1.000 25.39523 175 GLN B CA 1
ATOM 5793 C C . GLN B 1 176 ? -5.27160 -32.65346 63.05442 1.000 26.28202 175 GLN B C 1
ATOM 5794 O O . GLN B 1 176 ? -6.17263 -32.28152 62.29285 1.000 26.79273 175 GLN B O 1
ATOM 5800 N N . ALA B 1 177 ? -5.35828 -32.50214 64.38144 1.000 27.59930 176 ALA B N 1
ATOM 5801 C CA . ALA B 1 177 ? -6.51740 -31.83398 64.96603 1.000 28.66595 176 ALA B CA 1
ATOM 5802 C C . ALA B 1 177 ? -6.48432 -30.32508 64.76677 1.000 28.47194 176 ALA B C 1
ATOM 5803 O O . ALA B 1 177 ? -7.53415 -29.67757 64.85174 1.000 29.75135 176 ALA B O 1
ATOM 5805 N N . LEU B 1 178 ? -5.30726 -29.74988 64.51360 1.000 25.78077 177 LEU B N 1
ATOM 5806 C CA . LEU B 1 178 ? -5.17079 -28.31102 64.27281 1.000 24.21402 177 LEU B CA 1
ATOM 5807 C C . LEU B 1 178 ? -4.02032 -28.11900 63.29991 1.000 23.38921 177 LEU B C 1
ATOM 5808 O O . LEU B 1 178 ? -2.94716 -27.62338 63.65889 1.000 23.06596 177 LEU B O 1
ATOM 5813 N N . PRO B 1 179 ? -4.20263 -28.52977 62.05217 1.000 22.40799 178 PRO B N 1
ATOM 5814 C CA . PRO B 1 179 ? -3.05988 -28.58996 61.13580 1.000 21.51194 178 PRO B CA 1
ATOM 5815 C C . PRO B 1 179 ? -2.52553 -27.20518 60.82573 1.000 19.84528 178 PRO B C 1
ATOM 5816 O O . PRO B 1 179 ? -3.25539 -26.20820 60.86275 1.000 19.90251 178 PRO B O 1
ATOM 5820 N N . TYR B 1 180 ? -1.22832 -27.14696 60.52439 1.000 19.55034 179 TYR B N 1
ATOM 5821 C CA . TYR B 1 180 ? -0.64271 -25.87806 60.10324 1.000 19.21350 179 TYR B CA 1
ATOM 5822 C C . TYR B 1 180 ? -1.29709 -25.38931 58.81667 1.000 19.84948 179 TYR B C 1
ATOM 5823 O O . TYR B 1 180 ? -1.55383 -26.17204 57.89274 1.000 21.48042 179 TYR B O 1
ATOM 5832 N N . GLN B 1 181 ? -1.57335 -24.08781 58.76753 1.000 18.46648 180 GLN B N 1
ATOM 5833 C CA . GLN B 1 181 ? -2.37217 -23.50893 57.69749 1.000 18.10603 180 GLN B CA 1
ATOM 5834 C C . GLN B 1 181 ? -1.57055 -22.51381 56.86618 1.000 18.00510 180 GLN B C 1
ATOM 5835 O O . GLN B 1 181 ? -0.54257 -21.98225 57.29528 1.000 18.06635 180 GLN B O 1
ATOM 5841 N N . LEU B 1 182 ? -2.05437 -22.29003 55.64415 1.000 17.47833 181 LEU B N 1
ATOM 5842 C CA . LEU B 1 182 ? -1.48426 -21.32433 54.71624 1.000 17.06147 181 LEU B CA 1
ATOM 5843 C C . LEU B 1 182 ? -2.62532 -20.44975 54.21092 1.000 16.66857 181 LEU B C 1
ATOM 5844 O O . LEU B 1 182 ? -3.62972 -20.96997 53.71539 1.000 18.19401 181 LEU B O 1
ATOM 5849 N N . THR B 1 183 ? -2.48700 -19.13262 54.34685 1.000 16.37642 182 THR B N 1
ATOM 5850 C CA . THR B 1 183 ? -3.48076 -18.18941 53.85025 1.000 16.67594 182 THR B CA 1
ATOM 5851 C C . THR B 1 183 ? -2.77141 -17.07444 53.09038 1.000 17.14724 182 THR B C 1
ATOM 5852 O O . THR B 1 183 ? -1.55662 -16.89753 53.20470 1.000 17.49293 182 THR B O 1
ATOM 5856 N N . ILE B 1 184 ? -3.53603 -16.30234 52.31057 1.000 15.82068 183 ILE B N 1
ATOM 5857 C CA . ILE B 1 184 ? -3.03823 -15.02760 51.80516 1.000 15.89872 183 ILE B CA 1
ATOM 5858 C C . ILE B 1 184 ? -4.08174 -13.94813 52.05227 1.000 16.54115 183 ILE B C 1
ATOM 5859 O O . ILE B 1 184 ? -5.27515 -14.22317 52.19685 1.000 17.80160 183 ILE B O 1
ATOM 5864 N N . ALA B 1 185 ? -3.60954 -12.70261 52.11662 1.000 15.93033 184 ALA B N 1
ATOM 5865 C CA . ALA B 1 185 ? -4.48367 -11.54601 51.97479 1.000 16.37056 184 ALA B CA 1
ATOM 5866 C C . ALA B 1 185 ? -4.57618 -11.25895 50.48379 1.000 16.48138 184 ALA B C 1
ATOM 5867 O O . ALA B 1 185 ? -3.55273 -10.99310 49.84120 1.000 18.63097 184 ALA B O 1
ATOM 5869 N N . GLY B 1 186 ? -5.78563 -11.34189 49.93627 1.000 16.34190 185 GLY B N 1
ATOM 5870 C CA . GLY B 1 186 ? -6.00400 -11.12474 48.51854 1.000 16.96583 185 GLY B CA 1
ATOM 5871 C C . GLY B 1 186 ? -6.59251 -9.75743 48.22589 1.000 17.19027 185 GLY B C 1
ATOM 5872 O O . GLY B 1 186 ? -7.19869 -9.11552 49.08400 1.000 18.52053 185 GLY B O 1
ATOM 5873 N N . ALA B 1 187 ? -6.40399 -9.30400 46.98856 1.000 17.15382 186 ALA B N 1
ATOM 5874 C CA . ALA B 1 187 ? -7.02273 -8.05933 46.55576 1.000 17.85250 186 ALA B CA 1
ATOM 5875 C C . ALA B 1 187 ? -8.53282 -8.13862 46.71561 1.000 18.78747 186 ALA B C 1
ATOM 5876 O O . ALA B 1 187 ? -9.15173 -9.17161 46.44399 1.000 19.68218 186 ALA B O 1
ATOM 5878 N N . GLY B 1 188 ? -9.13081 -7.02613 47.13813 1.000 18.31610 187 GLY B N 1
ATOM 5879 C CA . GLY B 1 188 ? -10.56792 -6.91147 47.24664 1.000 18.73730 187 GLY B CA 1
ATOM 5880 C C . GLY B 1 188 ? -11.19590 -5.98786 46.22994 1.000 18.64169 187 GLY B C 1
ATOM 5881 O O . GLY B 1 188 ? -12.37551 -5.64300 46.38157 1.000 19.35663 187 GLY B O 1
ATOM 5882 N N . GLY B 1 189 ? -10.44909 -5.55078 45.21830 1.000 18.07749 188 GLY B N 1
ATOM 5883 C CA . GLY B 1 189 ? -10.99854 -4.75280 44.13559 1.000 17.71524 188 GLY B CA 1
ATOM 5884 C C . GLY B 1 189 ? -10.38238 -5.18901 42.82115 1.000 18.38880 188 GLY B C 1
ATOM 5885 O O . GLY B 1 189 ? -9.25311 -5.68975 42.77543 1.000 18.56458 188 GLY B O 1
ATOM 5886 N N . ALA B 1 190 ? -11.13487 -4.96189 41.73438 1.000 18.71472 189 ALA B N 1
ATOM 5887 C CA . ALA B 1 190 ? -10.81793 -5.57815 40.44753 1.000 19.31865 189 ALA B CA 1
ATOM 5888 C C . ALA B 1 190 ? -9.48756 -5.10770 39.86376 1.000 19.96981 189 ALA B C 1
ATOM 5889 O O . ALA B 1 190 ? -8.86043 -5.85317 39.10691 1.000 20.47884 189 ALA B O 1
ATOM 5891 N N . PHE B 1 191 ? -9.04563 -3.88101 40.15448 1.000 19.57340 190 PHE B N 1
ATOM 5892 C CA . PHE B 1 191 ? -7.79907 -3.43731 39.53420 1.000 19.56112 190 PHE B CA 1
ATOM 5893 C C . PHE B 1 191 ? -6.60216 -4.25145 39.98700 1.000 21.14018 190 PHE B C 1
ATOM 5894 O O . PHE B 1 191 ? -5.85791 -4.79438 39.16007 1.000 23.66558 190 PHE B O 1
ATOM 5902 N N . PHE B 1 192 ? -6.39582 -4.35696 41.29325 1.000 19.22682 191 PHE B N 1
ATOM 5903 C CA . PHE B 1 192 ? -5.29926 -5.19648 41.75508 1.000 19.94848 191 PHE B CA 1
ATOM 5904 C C . PHE B 1 192 ? -5.58386 -6.66695 41.49466 1.000 18.86833 191 PHE B C 1
ATOM 5905 O O . PHE B 1 192 ? -4.66607 -7.42816 41.16775 1.000 19.97974 191 PHE B O 1
ATOM 5913 N N . LEU B 1 193 ? -6.84490 -7.08791 41.65154 1.000 18.50212 192 LEU B N 1
ATOM 5914 C CA . LEU B 1 193 ? -7.19671 -8.48354 41.42422 1.000 17.98982 192 LEU B CA 1
ATOM 5915 C C . LEU B 1 193 ? -6.84085 -8.92358 40.01311 1.000 17.08812 192 LEU B C 1
ATOM 5916 O O . LEU B 1 193 ? -6.44249 -10.07945 39.80242 1.000 18.53648 192 LEU B O 1
ATOM 5921 N N . SER B 1 194 ? -6.95005 -8.01124 39.04421 1.000 18.02989 193 SER B N 1
ATOM 5922 C CA . SER B 1 194 ? -6.70304 -8.37432 37.65623 1.000 18.28598 193 SER B CA 1
ATOM 5923 C C . SER B 1 194 ? -5.27761 -8.86202 37.43954 1.000 18.96696 193 SER B C 1
ATOM 5924 O O . SER B 1 194 ? -5.01412 -9.53474 36.44107 1.000 20.57403 193 SER B O 1
ATOM 5927 N N . ARG B 1 195 ? -4.35045 -8.54881 38.34854 1.000 19.28527 194 ARG B N 1
ATOM 5928 C CA . ARG B 1 195 ? -2.97565 -9.01212 38.17816 1.000 19.51538 194 ARG B CA 1
ATOM 5929 C C . ARG B 1 195 ? -2.89444 -10.53304 38.13425 1.000 20.84415 194 ARG B C 1
ATOM 5930 O O . ARG B 1 195 ? -2.12768 -11.09723 37.34375 1.000 22.52217 194 ARG B O 1
ATOM 5938 N N . TYR B 1 196 ? -3.65669 -11.21719 38.98732 1.000 18.53609 195 TYR B N 1
ATOM 5939 C CA . TYR B 1 196 ? -3.53692 -12.66283 39.12221 1.000 18.99477 195 TYR B CA 1
ATOM 5940 C C . TYR B 1 196 ? -4.85927 -13.38970 38.91013 1.000 18.27515 195 TYR B C 1
ATOM 5941 O O . TYR B 1 196 ? -4.90916 -14.61446 39.05982 1.000 19.09265 195 TYR B O 1
ATOM 5950 N N . TYR B 1 197 ? -5.91693 -12.66837 38.52664 1.000 18.74892 196 TYR B N 1
ATOM 5951 C CA . TYR B 1 197 ? -7.25875 -13.24020 38.43779 1.000 18.67837 196 TYR B CA 1
ATOM 5952 C C . TYR B 1 197 ? -7.31588 -14.48416 37.55980 1.000 20.09074 196 TYR B C 1
ATOM 5953 O O . TYR B 1 197 ? -8.00758 -15.45392 37.88913 1.000 19.85243 196 TYR B O 1
ATOM 5962 N N . SER B 1 198 ? -6.65404 -14.45715 36.40216 1.000 20.61158 197 SER B N 1
ATOM 5963 C CA . SER B 1 198 ? -6.79439 -15.58657 35.48964 1.000 20.34884 197 SER B CA 1
ATOM 5964 C C . SER B 1 198 ? -6.32025 -16.89705 36.10149 1.000 20.96204 197 SER B C 1
ATOM 5965 O O . SER B 1 198 ? -6.77685 -17.96823 35.67553 1.000 24.62916 197 SER B O 1
ATOM 5968 N N . LYS B 1 199 ? -5.43204 -16.84148 37.09810 1.000 19.76164 198 LYS B N 1
ATOM 5969 C CA . LYS B 1 199 ? -4.87726 -18.03751 37.72186 1.000 20.10065 198 LYS B CA 1
ATOM 5970 C C . LYS B 1 199 ? -5.38507 -18.21709 39.15014 1.000 19.46813 198 LYS B C 1
ATOM 5971 O O . LYS B 1 199 ? -4.75831 -18.90053 39.96800 1.000 19.77227 198 LYS B O 1
ATOM 5977 N N . LEU B 1 200 ? -6.55840 -17.65119 39.42971 1.000 18.98769 199 LEU B N 1
ATOM 5978 C CA . LEU B 1 200 ? -7.09549 -17.64914 40.78765 1.000 18.92083 199 LEU B CA 1
ATOM 5979 C C . LEU B 1 200 ? -7.24095 -19.05983 41.34697 1.000 19.31430 199 LEU B C 1
ATOM 5980 O O . LEU B 1 200 ? -6.98063 -19.29039 42.53476 1.000 20.18751 199 LEU B O 1
ATOM 5985 N N . ALA B 1 201 ? -7.66159 -20.02430 40.52401 1.000 18.60133 200 ALA B N 1
ATOM 5986 C CA . ALA B 1 201 ? -7.85413 -21.37199 41.05656 1.000 19.40098 200 ALA B CA 1
ATOM 5987 C C . ALA B 1 201 ? -6.53667 -21.96547 41.54056 1.000 18.60487 200 ALA B C 1
ATOM 5988 O O . ALA B 1 201 ? -6.49326 -22.64811 42.57361 1.000 19.56300 200 ALA B O 1
ATOM 5990 N N . GLN B 1 202 ? -5.44096 -21.68490 40.83316 1.000 18.85243 201 GLN B N 1
ATOM 5991 C CA . GLN B 1 202 ? -4.14794 -22.23010 41.22075 1.000 18.83592 201 GLN B CA 1
ATOM 5992 C C . GLN B 1 202 ? -3.63090 -21.52417 42.47134 1.000 18.36352 201 GLN B C 1
ATOM 5993 O O . GLN B 1 202 ? -2.92345 -22.13105 43.28578 1.000 19.58117 201 GLN B O 1
ATOM 5999 N N . ILE B 1 203 ? -3.95450 -20.23641 42.62674 1.000 18.43992 202 ILE B N 1
ATOM 6000 C CA A ILE B 1 203 ? -3.55762 -19.50106 43.82523 0.280 18.60471 202 ILE B CA 1
ATOM 6001 C CA B ILE B 1 203 ? -3.55566 -19.50195 43.82615 0.720 18.96086 202 ILE B CA 1
ATOM 6002 C C . ILE B 1 203 ? -4.27801 -20.04307 45.04971 1.000 18.79629 202 ILE B C 1
ATOM 6003 O O . ILE B 1 203 ? -3.67798 -20.19870 46.12320 1.000 18.61577 202 ILE B O 1
ATOM 6012 N N . VAL B 1 204 ? -5.57425 -20.33067 44.91215 1.000 18.37150 203 VAL B N 1
ATOM 6013 C CA . VAL B 1 204 ? -6.39310 -20.70116 46.06469 1.000 18.59962 203 VAL B CA 1
ATOM 6014 C C . VAL B 1 204 ? -6.21732 -22.16859 46.44571 1.000 18.12290 203 VAL B C 1
ATOM 6015 O O . VAL B 1 204 ? -6.39369 -22.53067 47.62022 1.000 18.86902 203 VAL B O 1
ATOM 6019 N N . ALA B 1 205 ? -5.84846 -23.03101 45.48980 1.000 18.47478 204 ALA B N 1
ATOM 6020 C CA . ALA B 1 205 ? -5.75336 -24.46963 45.75204 1.000 19.26606 204 ALA B CA 1
ATOM 6021 C C . ALA B 1 205 ? -4.89216 -24.82514 46.96363 1.000 18.44825 204 ALA B C 1
ATOM 6022 O O . ALA B 1 205 ? -5.31229 -25.68853 47.75608 1.000 19.85678 204 ALA B O 1
ATOM 6024 N N . PRO B 1 206 ? -3.70304 -24.24380 47.16303 1.000 18.31332 205 PRO B N 1
ATOM 6025 C CA . PRO B 1 206 ? -2.88564 -24.61464 48.32981 1.000 18.97609 205 PRO B CA 1
ATOM 6026 C C . PRO B 1 206 ? -3.27410 -23.90589 49.61418 1.000 18.12350 205 PRO B C 1
ATOM 6027 O O . PRO B 1 206 ? -2.65059 -24.16881 50.65696 1.000 18.69387 205 PRO B O 1
ATOM 6031 N N . LEU B 1 207 ? -4.27582 -23.02786 49.57611 1.000 17.94547 206 LEU B N 1
ATOM 6032 C CA . LEU B 1 207 ? -4.64108 -22.21994 50.73607 1.000 16.99036 206 LEU B CA 1
ATOM 6033 C C . LEU B 1 207 ? -5.76420 -22.85665 51.53631 1.000 17.79799 206 LEU B C 1
ATOM 6034 O O . LEU B 1 207 ? -6.65706 -23.50280 50.98830 1.000 18.58830 206 LEU B O 1
ATOM 6039 N N . ASP B 1 208 ? -5.75267 -22.59514 52.84672 1.000 17.76059 207 ASP B N 1
ATOM 6040 C CA . ASP B 1 208 ? -6.95917 -22.82625 53.63505 1.000 18.82053 207 ASP B CA 1
ATOM 6041 C C . ASP B 1 208 ? -7.97462 -21.71665 53.39978 1.000 18.27122 207 ASP B C 1
ATOM 6042 O O . ASP B 1 208 ? -9.18318 -21.97643 53.34354 1.000 19.54554 207 ASP B O 1
ATOM 6047 N N . TYR B 1 209 ? -7.50247 -20.47866 53.25349 1.000 17.88821 208 TYR B N 1
ATOM 6048 C CA . TYR B 1 209 ? -8.38613 -19.34485 53.03107 1.000 17.17508 208 TYR B CA 1
ATOM 6049 C C . TYR B 1 209 ? -7.66185 -18.30967 52.19571 1.000 16.58076 208 TYR B C 1
ATOM 6050 O O . TYR B 1 209 ? -6.44055 -18.15620 52.29139 1.000 17.51028 208 TYR B O 1
ATOM 6059 N N . ILE B 1 210 ? -8.43257 -17.61581 51.36062 1.000 16.65875 209 ILE B N 1
ATOM 6060 C CA A ILE B 1 210 ? -8.01425 -16.36164 50.74654 0.107 16.72406 209 ILE B CA 1
ATOM 6061 C CA B ILE B 1 210 ? -8.00469 -16.36081 50.75057 0.893 16.88370 209 ILE B CA 1
ATOM 6062 C C . ILE B 1 210 ? -8.80499 -15.25387 51.43197 1.000 16.69458 209 ILE B C 1
ATOM 6063 O O . ILE B 1 210 ? -10.04223 -15.22883 51.36300 1.000 17.63949 209 ILE B O 1
ATOM 6072 N N . ASN B 1 211 ? -8.10397 -14.37448 52.14618 1.000 16.07065 210 ASN B N 1
ATOM 6073 C CA . ASN B 1 211 ? -8.75026 -13.33954 52.95446 1.000 15.71057 210 ASN B CA 1
ATOM 6074 C C . ASN B 1 211 ? -8.83416 -12.07137 52.11647 1.000 15.67366 210 ASN B C 1
ATOM 6075 O O . ASN B 1 211 ? -7.82737 -11.39120 51.89957 1.000 16.60251 210 ASN B O 1
ATOM 6080 N N . LEU B 1 212 ? -10.03083 -11.76204 51.61581 1.000 16.50746 211 LEU B N 1
ATOM 6081 C CA . LEU B 1 212 ? -10.16993 -10.63786 50.69186 1.000 16.12225 211 LEU B CA 1
ATOM 6082 C C . LEU B 1 212 ? -10.07159 -9.32106 51.44480 1.000 16.09887 211 LEU B C 1
ATOM 6083 O O . LEU B 1 212 ? -10.76777 -9.11170 52.44009 1.000 17.02556 211 LEU B O 1
ATOM 6088 N N A MET B 1 213 ? -9.20031 -8.42659 50.97757 0.043 16.20494 212 MET B N 1
ATOM 6089 N N B MET B 1 213 ? -9.23003 -8.41560 50.94971 0.957 15.57462 212 MET B N 1
ATOM 6090 C CA A MET B 1 213 ? -9.11092 -7.08482 51.55618 0.043 16.07979 212 MET B CA 1
ATOM 6091 C CA B MET B 1 213 ? -9.10600 -7.08569 51.54331 0.957 15.58948 212 MET B CA 1
ATOM 6092 C C A MET B 1 213 ? -10.20550 -6.20329 50.95077 0.043 16.26343 212 MET B C 1
ATOM 6093 C C B MET B 1 213 ? -10.20062 -6.19084 50.95511 0.957 16.54715 212 MET B C 1
ATOM 6094 O O A MET B 1 213 ? -9.96423 -5.26898 50.18307 0.043 16.18583 212 MET B O 1
ATOM 6095 O O B MET B 1 213 ? -9.95995 -5.25379 50.18180 0.957 16.83470 212 MET B O 1
ATOM 6104 N N . THR B 1 214 ? -11.44361 -6.53066 51.32449 1.000 16.38366 213 THR B N 1
ATOM 6105 C CA . THR B 1 214 ? -12.63995 -5.85063 50.82767 1.000 16.65728 213 THR B CA 1
ATOM 6106 C C . THR B 1 214 ? -12.90170 -4.58366 51.65025 1.000 17.57076 213 THR B C 1
ATOM 6107 O O . THR B 1 214 ? -13.92245 -4.41312 52.32118 1.000 18.17768 213 THR B O 1
ATOM 6111 N N . TYR B 1 215 ? -11.91146 -3.70080 51.59713 1.000 17.56975 214 TYR B N 1
ATOM 6112 C CA . TYR B 1 215 ? -11.92251 -2.38897 52.23117 1.000 16.70984 214 TYR B CA 1
ATOM 6113 C C . TYR B 1 215 ? -10.89330 -1.55936 51.47555 1.000 16.40801 214 TYR B C 1
ATOM 6114 O O . TYR B 1 215 ? -10.30183 -2.03573 50.50011 1.000 17.38916 214 TYR B O 1
ATOM 6123 N N . ASP B 1 216 ? -10.70700 -0.30196 51.88155 1.000 16.70811 215 ASP B N 1
ATOM 6124 C CA . ASP B 1 216 ? -9.88141 0.62493 51.09897 1.000 16.09985 215 ASP B CA 1
ATOM 6125 C C . ASP B 1 216 ? -10.38615 0.73440 49.65683 1.000 16.98518 215 ASP B C 1
ATOM 6126 O O . ASP B 1 216 ? -9.60253 0.99361 48.72676 1.000 17.70117 215 ASP B O 1
ATOM 6131 N N . LEU B 1 217 ? -11.68581 0.50673 49.44042 1.000 16.95157 216 LEU B N 1
ATOM 6132 C CA . LEU B 1 217 ? -12.26103 0.68707 48.10149 1.000 16.72528 216 LEU B CA 1
ATOM 6133 C C . LEU B 1 217 ? -12.55275 2.14834 47.79362 1.000 18.01428 216 LEU B C 1
ATOM 6134 O O . LEU B 1 217 ? -12.98668 2.47262 46.67593 1.000 20.48477 216 LEU B O 1
ATOM 6139 N N . ALA B 1 218 ? -12.34335 3.02343 48.76954 1.000 17.73432 217 ALA B N 1
ATOM 6140 C CA . ALA B 1 218 ? -12.32879 4.46080 48.58576 1.000 17.81330 217 ALA B CA 1
ATOM 6141 C C . ALA B 1 218 ? -11.15622 4.97760 49.39594 1.000 18.57985 217 ALA B C 1
ATOM 6142 O O . ALA B 1 218 ? -10.68432 4.31294 50.32362 1.000 19.56307 217 ALA B O 1
ATOM 6144 N N . GLY B 1 219 ? -10.68727 6.16924 49.04891 1.000 17.91831 218 GLY B N 1
ATOM 6145 C CA . GLY B 1 219 ? -9.55321 6.74666 49.72653 1.000 18.91708 218 GLY B CA 1
ATOM 6146 C C . GLY B 1 219 ? -9.16000 8.05564 49.08212 1.000 19.39324 218 GLY B C 1
ATOM 6147 O O . GLY B 1 219 ? -9.75798 8.48128 48.08868 1.000 20.23202 218 GLY B O 1
ATOM 6148 N N . PRO B 1 220 ? -8.14818 8.72994 49.63645 1.000 19.88505 219 PRO B N 1
ATOM 6149 C CA . PRO B 1 220 ? -7.79923 10.06657 49.12520 1.000 20.88298 219 PRO B CA 1
ATOM 6150 C C . PRO B 1 220 ? -7.27161 10.05470 47.70351 1.000 22.02114 219 PRO B C 1
ATOM 6151 O O . PRO B 1 220 ? -7.21687 11.12216 47.07255 1.000 23.64185 219 PRO B O 1
ATOM 6155 N N . TRP B 1 221 ? -6.88612 8.88518 47.18472 1.000 22.30786 220 TRP B N 1
ATOM 6156 C CA . TRP B 1 221 ? -6.41429 8.75603 45.81092 1.000 23.26832 220 TRP B CA 1
ATOM 6157 C C . TRP B 1 221 ? -7.54428 8.82656 44.79312 1.000 24.39644 220 TRP B C 1
ATOM 6158 O O . TRP B 1 221 ? -7.26334 8.90124 43.59007 1.000 27.09913 220 TRP B O 1
ATOM 6169 N N . GLU B 1 222 ? -8.80094 8.78457 45.23006 1.000 23.12552 221 GLU B N 1
ATOM 6170 C CA . GLU B 1 222 ? -9.94235 8.93221 44.33678 1.000 24.38149 221 GLU B CA 1
ATOM 6171 C C . GLU B 1 222 ? -10.45028 10.36616 44.38050 1.000 26.80119 221 GLU B C 1
ATOM 6172 O O . GLU B 1 222 ? -10.42057 11.02024 45.42570 1.000 29.49933 221 GLU B O 1
ATOM 6178 N N A LYS B 1 223 ? -10.91488 10.85895 43.23100 0.494 28.77329 222 LYS B N 1
ATOM 6179 N N B LYS B 1 223 ? -10.93756 10.83670 43.22973 0.506 28.04136 222 LYS B N 1
ATOM 6180 C CA A LYS B 1 223 ? -11.30584 12.26235 43.15049 0.494 30.44126 222 LYS B CA 1
ATOM 6181 C CA B LYS B 1 223 ? -11.46611 12.19293 43.11598 0.506 28.97864 222 LYS B CA 1
ATOM 6182 C C A LYS B 1 223 ? -12.55342 12.55144 43.97857 0.494 28.75547 222 LYS B C 1
ATOM 6183 C C B LYS B 1 223 ? -12.69914 12.39960 43.98904 0.506 27.02282 222 LYS B C 1
ATOM 6184 O O A LYS B 1 223 ? -12.69007 13.65188 44.53117 0.494 28.52335 222 LYS B O 1
ATOM 6185 O O B LYS B 1 223 ? -12.92119 13.50230 44.50910 0.506 26.26564 222 LYS B O 1
ATOM 6196 N N A ILE B 1 224 ? -13.46697 11.58829 44.08960 0.494 26.74332 223 ILE B N 1
ATOM 6197 N N B ILE B 1 224 ? -13.49391 11.35235 44.18207 0.506 25.27388 223 ILE B N 1
ATOM 6198 C CA A ILE B 1 224 ? -14.68871 11.79214 44.85837 0.494 25.70393 223 ILE B CA 1
ATOM 6199 C CA B ILE B 1 224 ? -14.84887 11.45937 44.70829 0.506 24.65305 223 ILE B CA 1
ATOM 6200 C C A ILE B 1 224 ? -14.77030 10.79818 46.01206 0.494 23.69631 223 ILE B C 1
ATOM 6201 C C B ILE B 1 224 ? -14.93206 10.63484 45.99078 0.506 22.26057 223 ILE B C 1
ATOM 6202 O O A ILE B 1 224 ? -14.25271 9.67821 45.95042 0.494 24.37243 223 ILE B O 1
ATOM 6203 O O B ILE B 1 224 ? -14.54850 9.45868 45.99527 0.506 20.78807 223 ILE B O 1
ATOM 6212 N N . THR B 1 225 ? -15.41422 11.24275 47.08500 1.000 21.57077 224 THR B N 1
ATOM 6213 C CA . THR B 1 225 ? -15.58336 10.44157 48.29468 1.000 19.17886 224 THR B CA 1
ATOM 6214 C C . THR B 1 225 ? -16.56363 9.30599 48.02684 1.000 18.96062 224 THR B C 1
ATOM 6215 O O . THR B 1 225 ? -17.44967 9.40394 47.17486 1.000 21.42616 224 THR B O 1
ATOM 6219 N N . ASN B 1 226 ? -16.39373 8.21427 48.76040 1.000 18.51947 225 ASN B N 1
ATOM 6220 C CA . ASN B 1 226 ? -17.23554 7.04136 48.60586 1.000 18.79219 225 ASN B CA 1
ATOM 6221 C C . ASN B 1 226 ? -17.06237 6.19886 49.85682 1.000 18.80995 225 ASN B C 1
ATOM 6222 O O . ASN B 1 226 ? -16.13784 6.40774 50.65148 1.000 18.92771 225 ASN B O 1
ATOM 6227 N N . HIS B 1 227 ? -17.97341 5.24598 50.01952 1.000 18.49592 226 HIS B N 1
ATOM 6228 C CA . HIS B 1 227 ? -17.83549 4.21871 51.04672 1.000 18.23390 226 HIS B CA 1
ATOM 6229 C C . HIS B 1 227 ? -16.66810 3.30840 50.70147 1.000 18.01914 226 HIS B C 1
ATOM 6230 O O . HIS B 1 227 ? -16.51453 2.89211 49.54358 1.000 18.75817 226 HIS B O 1
ATOM 6237 N N . GLN B 1 228 ? -15.83812 2.99818 51.70075 1.000 17.64103 227 GLN B N 1
ATOM 6238 C CA . GLN B 1 228 ? -14.65581 2.18381 51.44871 1.000 16.31642 227 GLN B CA 1
ATOM 6239 C C . GLN B 1 228 ? -14.93890 0.69277 51.48582 1.000 16.65300 227 GLN B C 1
ATOM 6240 O O . GLN B 1 228 ? -14.05936 -0.08838 51.09974 1.000 17.23801 227 GLN B O 1
ATOM 6246 N N . ALA B 1 229 ? -16.12105 0.28096 51.94442 1.000 16.86138 228 ALA B N 1
ATOM 6247 C CA . ALA B 1 229 ? -16.45110 -1.13729 52.02751 1.000 17.29137 228 ALA B CA 1
ATOM 6248 C C . ALA B 1 229 ? -17.96248 -1.32231 51.89424 1.000 17.06836 228 ALA B C 1
ATOM 6249 O O . ALA B 1 229 ? -18.60394 -2.02510 52.68118 1.000 18.48671 228 ALA B O 1
ATOM 6251 N N . ALA B 1 230 ? -18.55528 -0.67422 50.88804 1.000 17.25238 229 ALA B N 1
ATOM 6252 C CA . ALA B 1 230 ? -19.97012 -0.86417 50.61545 1.000 16.65207 229 ALA B CA 1
ATOM 6253 C C . ALA B 1 230 ? -20.25017 -2.33648 50.35418 1.000 17.20988 229 ALA B C 1
ATOM 6254 O O . ALA B 1 230 ? -19.52639 -2.98676 49.59178 1.000 17.82960 229 ALA B O 1
ATOM 6256 N N . LEU B 1 231 ? -21.30951 -2.86821 50.96969 1.000 17.89500 230 LEU B N 1
ATOM 6257 C CA . LEU B 1 231 ? -21.68566 -4.24897 50.67318 1.000 18.42398 230 LEU B CA 1
ATOM 6258 C C . LEU B 1 231 ? -22.25593 -4.36228 49.26080 1.000 19.45860 230 LEU B C 1
ATOM 6259 O O . LEU B 1 231 ? -21.79345 -5.18272 48.45535 1.000 19.10990 230 LEU B O 1
ATOM 6264 N N . PHE B 1 232 ? -23.27264 -3.55855 48.95591 1.000 19.42264 231 PHE B N 1
ATOM 6265 C CA . PHE B 1 232 ? -23.89252 -3.47998 47.63999 1.000 19.43694 231 PHE B CA 1
ATOM 6266 C C . PHE B 1 232 ? -23.74140 -2.06478 47.09682 1.000 20.76433 231 PHE B C 1
ATOM 6267 O O . PHE B 1 232 ? -23.30776 -1.14889 47.79815 1.000 20.65416 231 PHE B O 1
ATOM 6275 N N . GLY B 1 233 ? -24.08325 -1.88601 45.81896 1.000 20.73472 232 GLY B N 1
ATOM 6276 C CA . GLY B 1 233 ? -23.87045 -0.61263 45.16231 1.000 20.58084 232 GLY B CA 1
ATOM 6277 C C . GLY B 1 233 ? -25.00824 0.38593 45.32824 1.000 21.27660 232 GLY B C 1
ATOM 6278 O O . GLY B 1 233 ? -26.17131 0.02612 45.51196 1.000 21.80983 232 GLY B O 1
ATOM 6279 N N . ASP B 1 234 ? -24.63943 1.66259 45.23713 1.000 22.48117 233 ASP B N 1
ATOM 6280 C CA . ASP B 1 234 ? -25.56069 2.79102 45.21603 1.000 22.39583 233 ASP B CA 1
ATOM 6281 C C . ASP B 1 234 ? -25.43775 3.42274 43.83641 1.000 23.85975 233 ASP B C 1
ATOM 6282 O O . ASP B 1 234 ? -24.34754 3.85269 43.44347 1.000 23.41164 233 ASP B O 1
ATOM 6287 N N . ALA B 1 235 ? -26.54850 3.46977 43.10065 1.000 25.51000 234 ALA B N 1
ATOM 6288 C CA . ALA B 1 235 ? -26.50868 4.03295 41.75504 1.000 27.54978 234 ALA B CA 1
ATOM 6289 C C . ALA B 1 235 ? -26.10200 5.50268 41.74954 1.000 27.03122 234 ALA B C 1
ATOM 6290 O O . ALA B 1 235 ? -25.66150 6.01157 40.71138 1.000 28.76851 234 ALA B O 1
ATOM 6292 N N . ALA B 1 236 ? -26.24233 6.19514 42.88269 1.000 25.43564 235 ALA B N 1
ATOM 6293 C CA . ALA B 1 236 ? -25.80260 7.57997 42.99343 1.000 24.91893 235 ALA B CA 1
ATOM 6294 C C . ALA B 1 236 ? -24.29307 7.69932 43.15256 1.000 24.10867 235 ALA B C 1
ATOM 6295 O O . ALA B 1 236 ? -23.74498 8.79160 42.95768 1.000 24.96677 235 ALA B O 1
ATOM 6297 N N . GLY B 1 237 ? -23.61257 6.60980 43.49358 1.000 23.36130 236 GLY B N 1
ATOM 6298 C CA . GLY B 1 237 ? -22.19035 6.64542 43.73541 1.000 22.65997 236 GLY B CA 1
ATOM 6299 C C . GLY B 1 237 ? -21.37476 6.44855 42.47175 1.000 22.41300 236 GLY B C 1
ATOM 6300 O O . GLY B 1 237 ? -21.90972 6.19651 41.38352 1.000 24.53453 236 GLY B O 1
ATOM 6301 N N . PRO B 1 238 ? -20.05312 6.55423 42.59971 1.000 22.71210 237 PRO B N 1
ATOM 6302 C CA . PRO B 1 238 ? -19.17934 6.37059 41.43666 1.000 22.80098 237 PRO B CA 1
ATOM 6303 C C . PRO B 1 238 ? -19.21326 4.93655 40.93568 1.000 22.19219 237 PRO B C 1
ATOM 6304 O O . PRO B 1 238 ? -19.59342 3.99837 41.64119 1.000 22.53040 237 PRO B O 1
ATOM 6308 N N . THR B 1 239 ? -18.79349 4.77270 39.68532 1.000 20.87160 238 THR B N 1
ATOM 6309 C CA . THR B 1 239 ? -18.59297 3.45282 39.10675 1.000 20.71003 238 THR B CA 1
ATOM 6310 C C . THR B 1 239 ? -17.19109 3.38757 38.51524 1.000 21.33583 238 THR B C 1
ATOM 6311 O O . THR B 1 239 ? -16.52415 4.41224 38.32179 1.000 22.95297 238 THR B O 1
ATOM 6315 N N . PHE B 1 240 ? -16.74368 2.16578 38.23403 1.000 20.49009 239 PHE B N 1
ATOM 6316 C CA . PHE B 1 240 ? -15.36284 1.91095 37.85094 1.000 19.89802 239 PHE B CA 1
ATOM 6317 C C . PHE B 1 240 ? -15.29668 0.98988 36.64397 1.000 19.37111 239 PHE B C 1
ATOM 6318 O O . PHE B 1 240 ? -16.17033 0.14343 36.44060 1.000 19.98651 239 PHE B O 1
ATOM 6326 N N . TYR B 1 241 ? -14.23639 1.16538 35.85534 1.000 19.67773 240 TYR B N 1
ATOM 6327 C CA . TYR B 1 241 ? -13.94738 0.24487 34.76228 1.000 19.00686 240 TYR B CA 1
ATOM 6328 C C . TYR B 1 241 ? -13.70006 -1.14877 35.33279 1.000 18.86648 240 TYR B C 1
ATOM 6329 O O . TYR B 1 241 ? -13.03799 -1.30295 36.36540 1.000 20.17994 240 TYR B O 1
ATOM 6338 N N . ASN B 1 242 ? -14.22401 -2.17410 34.65928 1.000 19.56170 241 ASN B N 1
ATOM 6339 C CA . ASN B 1 242 ? -14.04697 -3.55315 35.12021 1.000 19.87340 241 ASN B CA 1
ATOM 6340 C C . ASN B 1 242 ? -12.79808 -4.14102 34.46884 1.000 18.55805 241 ASN B C 1
ATOM 6341 O O . ASN B 1 242 ? -12.84968 -4.72594 33.38155 1.000 19.63124 241 ASN B O 1
ATOM 6346 N N . ALA B 1 243 ? -11.65501 -3.98553 35.14699 1.000 18.69740 242 ALA B N 1
ATOM 6347 C CA . ALA B 1 243 ? -10.37672 -4.40463 34.57481 1.000 18.48045 242 ALA B CA 1
ATOM 6348 C C . ALA B 1 243 ? -10.30150 -5.90378 34.32436 1.000 17.99779 242 ALA B C 1
ATOM 6349 O O . ALA B 1 243 ? -9.46355 -6.34639 33.52306 1.000 19.37496 242 ALA B O 1
ATOM 6351 N N . LEU B 1 244 ? -11.16013 -6.69755 34.97174 1.000 17.70937 243 LEU B N 1
ATOM 6352 C CA . LEU B 1 244 ? -11.09972 -8.14281 34.77041 1.000 18.63153 243 LEU B CA 1
ATOM 6353 C C . LEU B 1 244 ? -11.40596 -8.53089 33.32929 1.000 18.27961 243 LEU B C 1
ATOM 6354 O O . LEU B 1 244 ? -10.95023 -9.58575 32.86956 1.000 19.46575 243 LEU B O 1
ATOM 6359 N N . ARG B 1 245 ? -12.17160 -7.70654 32.59906 1.000 18.52682 244 ARG B N 1
ATOM 6360 C CA . ARG B 1 245 ? -12.51739 -8.07803 31.22368 1.000 18.81082 244 ARG B CA 1
ATOM 6361 C C . ARG B 1 245 ? -11.31575 -8.04530 30.29669 1.000 18.91104 244 ARG B C 1
ATOM 6362 O O . ARG B 1 245 ? -11.40666 -8.54427 29.16610 1.000 18.91134 244 ARG B O 1
ATOM 6370 N N . GLU B 1 246 ? -10.20231 -7.47883 30.74896 1.000 18.52012 245 GLU B N 1
ATOM 6371 C CA . GLU B 1 246 ? -8.96357 -7.43473 29.99413 1.000 18.25721 245 GLU B CA 1
ATOM 6372 C C . GLU B 1 246 ? -7.93130 -8.45663 30.46353 1.000 19.67921 245 GLU B C 1
ATOM 6373 O O . GLU B 1 246 ? -6.81193 -8.46962 29.93881 1.000 21.20371 245 GLU B O 1
ATOM 6379 N N . ALA B 1 247 ? -8.26851 -9.30430 31.44162 1.000 19.86140 246 ALA B N 1
ATOM 6380 C CA . ALA B 1 247 ? -7.33580 -10.31904 31.90757 1.000 19.76164 246 ALA B CA 1
ATOM 6381 C C . ALA B 1 247 ? -7.17259 -11.41520 30.85744 1.000 20.63220 246 ALA B C 1
ATOM 6382 O O . ALA B 1 247 ? -8.02578 -11.60593 29.98481 1.000 20.89713 246 ALA B O 1
ATOM 6384 N N . ASN B 1 248 ? -6.05660 -12.14563 30.94735 1.000 19.79004 247 ASN B N 1
ATOM 6385 C CA . ASN B 1 248 ? -5.70335 -13.12996 29.92197 1.000 20.48996 247 ASN B CA 1
ATOM 6386 C C . ASN B 1 248 ? -6.43554 -14.44701 30.19300 1.000 20.93881 247 ASN B C 1
ATOM 6387 O O . ASN B 1 248 ? -5.86060 -15.44519 30.63478 1.000 21.99609 247 ASN B O 1
ATOM 6392 N N . LEU B 1 249 ? -7.74439 -14.42775 29.91222 1.000 20.41269 248 LEU B N 1
ATOM 6393 C CA . LEU B 1 249 ? -8.63186 -15.55826 30.18267 1.000 21.10138 248 LEU B CA 1
ATOM 6394 C C . LEU B 1 249 ? -8.87976 -16.46171 28.99556 1.000 21.20141 248 LEU B C 1
ATOM 6395 O O . LEU B 1 249 ? -9.22037 -17.63237 29.19777 1.000 21.94198 248 LEU B O 1
ATOM 6400 N N . GLY B 1 250 ? -8.72457 -15.94740 27.77966 1.000 20.86844 249 GLY B N 1
ATOM 6401 C CA . GLY B 1 250 ? -9.05477 -16.70632 26.59156 1.000 21.45097 249 GLY B CA 1
ATOM 6402 C C . GLY B 1 250 ? -10.53376 -16.85765 26.32781 1.000 22.33358 249 GLY B C 1
ATOM 6403 O O . GLY B 1 250 ? -10.92025 -17.69367 25.50317 1.000 25.63479 249 GLY B O 1
ATOM 6404 N N . TRP B 1 251 ? -11.37458 -16.05550 26.97670 1.000 19.53663 250 TRP B N 1
ATOM 6405 C CA . TRP B 1 251 ? -12.82171 -16.15155 26.83477 1.000 19.78454 250 TRP B CA 1
ATOM 6406 C C . TRP B 1 251 ? -13.32025 -15.32470 25.64694 1.000 20.65325 250 TRP B C 1
ATOM 6407 O O . TRP B 1 251 ? -12.63256 -14.43905 25.13605 1.000 22.57943 250 TRP B O 1
ATOM 6418 N N . SER B 1 252 ? -14.55059 -15.61055 25.22999 1.000 19.54626 251 SER B N 1
ATOM 6419 C CA . SER B 1 252 ? -15.14098 -14.93068 24.08605 1.000 18.46079 251 SER B CA 1
ATOM 6420 C C . SER B 1 252 ? -15.76011 -13.60012 24.51086 1.000 17.95045 251 SER B C 1
ATOM 6421 O O . SER B 1 252 ? -15.86691 -13.28611 25.69750 1.000 19.07363 251 SER B O 1
ATOM 6424 N N . TRP B 1 253 ? -16.20740 -12.81689 23.52720 1.000 18.15799 252 TRP B N 1
ATOM 6425 C CA . TRP B 1 253 ? -16.84401 -11.54064 23.84930 1.000 17.53922 252 TRP B CA 1
ATOM 6426 C C . TRP B 1 253 ? -18.06316 -11.74397 24.74424 1.000 18.20811 252 TRP B C 1
ATOM 6427 O O . TRP B 1 253 ? -18.21874 -11.05605 25.76101 1.000 18.42289 252 TRP B O 1
ATOM 6438 N N . GLU B 1 254 ? -18.94727 -12.68131 24.38240 1.000 18.61801 253 GLU B N 1
ATOM 6439 C CA . GLU B 1 254 ? -20.14239 -12.91574 25.19019 1.000 18.52194 253 GLU B CA 1
ATOM 6440 C C . GLU B 1 254 ? -19.78264 -13.40657 26.58853 1.000 19.46212 253 GLU B C 1
ATOM 6441 O O . GLU B 1 254 ? -20.42379 -13.02232 27.57753 1.000 20.80395 253 GLU B O 1
ATOM 6447 N N . GLU B 1 255 ? -18.77392 -14.26919 26.68912 1.000 19.01154 254 GLU B N 1
ATOM 6448 C CA . GLU B 1 255 ? -18.36479 -14.80341 27.98994 1.000 19.01953 254 GLU B CA 1
ATOM 6449 C C . GLU B 1 255 ? -17.81627 -13.68609 28.86670 1.000 18.71363 254 GLU B C 1
ATOM 6450 O O . GLU B 1 255 ? -18.15285 -13.58398 30.06263 1.000 18.85595 254 GLU B O 1
ATOM 6456 N N . LEU B 1 256 ? -16.96305 -12.83624 28.28832 1.000 18.31764 255 LEU B N 1
ATOM 6457 C CA . LEU B 1 256 ? -16.40724 -11.70417 29.03263 1.000 17.63515 255 LEU B CA 1
ATOM 6458 C C . LEU B 1 256 ? -17.49737 -10.73326 29.46240 1.000 17.35330 255 LEU B C 1
ATOM 6459 O O . LEU B 1 256 ? -17.51326 -10.26791 30.61354 1.000 19.73366 255 LEU B O 1
ATOM 6464 N N . THR B 1 257 ? -18.42670 -10.42737 28.55965 1.000 19.18897 256 THR B N 1
ATOM 6465 C CA . THR B 1 257 ? -19.47942 -9.46462 28.85713 1.000 19.89701 256 THR B CA 1
ATOM 6466 C C . THR B 1 257 ? -20.39667 -9.97353 29.96359 1.000 20.20650 256 THR B C 1
ATOM 6467 O O . THR B 1 257 ? -20.78440 -9.20881 30.85781 1.000 21.99820 256 THR B O 1
ATOM 6471 N N . ARG B 1 258 ? -20.73503 -11.27068 29.93023 1.000 20.69349 257 ARG B N 1
ATOM 6472 C CA . ARG B 1 258 ? -21.62209 -11.85184 30.93265 1.000 21.35517 257 ARG B CA 1
ATOM 6473 C C . ARG B 1 258 ? -20.97031 -11.86403 32.31180 1.000 21.00423 257 ARG B C 1
ATOM 6474 O O . ARG B 1 258 ? -21.66417 -11.72062 33.32786 1.000 21.98011 257 ARG B O 1
ATOM 6482 N N . ALA B 1 259 ? -19.64813 -12.00960 32.37071 1.000 19.48406 258 ALA B N 1
ATOM 6483 C CA . ALA B 1 259 ? -18.93809 -12.07853 33.64410 1.000 19.08069 258 ALA B CA 1
ATOM 6484 C C . ALA B 1 259 ? -18.55538 -10.71346 34.19860 1.000 19.20509 258 ALA B C 1
ATOM 6485 O O . ALA B 1 259 ? -18.49989 -10.55513 35.43074 1.000 19.41053 258 ALA B O 1
ATOM 6487 N N . PHE B 1 260 ? -18.29384 -9.72836 33.33284 1.000 18.70698 259 PHE B N 1
ATOM 6488 C CA . PHE B 1 260 ? -17.59936 -8.49332 33.71131 1.000 18.79879 259 PHE B CA 1
ATOM 6489 C C . PHE B 1 260 ? -18.35855 -7.25625 33.24856 1.000 19.91714 259 PHE B C 1
ATOM 6490 O O . PHE B 1 260 ? -17.86702 -6.49454 32.40512 1.000 20.72554 259 PHE B O 1
ATOM 6498 N N . PRO B 1 261 ? -19.53537 -6.99376 33.82262 1.000 20.76082 260 PRO B N 1
ATOM 6499 C CA . PRO B 1 261 ? -20.22722 -5.73183 33.52097 1.000 21.37082 260 PRO B CA 1
ATOM 6500 C C . PRO B 1 261 ? -19.32307 -4.53897 33.81179 1.000 21.24118 260 PRO B C 1
ATOM 6501 O O . PRO B 1 261 ? -18.57949 -4.52505 34.79935 1.000 21.60165 260 PRO B O 1
ATOM 6505 N N . SER B 1 262 ? -19.37821 -3.53790 32.92714 1.000 21.07586 261 SER B N 1
ATOM 6506 C CA . SER B 1 262 ? -18.49134 -2.38962 33.05039 1.000 21.27413 261 SER B CA 1
ATOM 6507 C C . SER B 1 262 ? -19.19019 -1.15262 32.49726 1.000 22.45712 261 SER B C 1
ATOM 6508 O O . SER B 1 262 ? -19.73068 -1.21027 31.38219 1.000 23.90323 261 SER B O 1
ATOM 6511 N N . PRO B 1 263 ? -19.19241 -0.02878 33.21839 1.000 21.57569 262 PRO B N 1
ATOM 6512 C CA . PRO B 1 263 ? -18.60260 0.10692 34.55493 1.000 21.16479 262 PRO B CA 1
ATOM 6513 C C . PRO B 1 263 ? -19.44129 -0.60116 35.61350 1.000 22.03029 262 PRO B C 1
ATOM 6514 O O . PRO B 1 263 ? -20.56271 -1.04205 35.32956 1.000 22.88669 262 PRO B O 1
ATOM 6518 N N . PHE B 1 264 ? -18.88848 -0.73749 36.81659 1.000 20.20111 263 PHE B N 1
ATOM 6519 C CA . PHE B 1 264 ? -19.56056 -1.47375 37.87215 1.000 19.63716 263 PHE B CA 1
ATOM 6520 C C . PHE B 1 264 ? -19.30920 -0.77702 39.19930 1.000 20.53356 263 PHE B C 1
ATOM 6521 O O . PHE B 1 264 ? -18.44461 0.09737 39.31679 1.000 20.13437 263 PHE B O 1
ATOM 6529 N N . SER B 1 265 ? -20.09061 -1.16879 40.20012 1.000 19.90794 264 SER B N 1
ATOM 6530 C CA . SER B 1 265 ? -19.95211 -0.62271 41.54572 1.000 21.04377 264 SER B CA 1
ATOM 6531 C C . SER B 1 265 ? -18.90203 -1.41715 42.31688 1.000 19.24668 264 SER B C 1
ATOM 6532 O O . SER B 1 265 ? -19.02662 -2.63869 42.47841 1.000 19.59754 264 SER B O 1
ATOM 6535 N N . LEU B 1 266 ? -17.87789 -0.71789 42.80659 1.000 18.85416 265 LEU B N 1
ATOM 6536 C CA . LEU B 1 266 ? -16.77030 -1.34131 43.52678 1.000 20.17050 265 LEU B CA 1
ATOM 6537 C C . LEU B 1 266 ? -17.22150 -1.61779 44.95672 1.000 20.37464 265 LEU B C 1
ATOM 6538 O O . LEU B 1 266 ? -17.16360 -0.73545 45.82420 1.000 20.98238 265 LEU B O 1
ATOM 6543 N N . THR B 1 267 ? -17.66367 -2.84879 45.20706 1.000 18.61920 266 THR B N 1
ATOM 6544 C CA . THR B 1 267 ? -18.29112 -3.22035 46.47051 1.000 17.01708 266 THR B CA 1
ATOM 6545 C C . THR B 1 267 ? -17.72380 -4.54271 46.97590 1.000 17.85602 266 THR B C 1
ATOM 6546 O O . THR B 1 267 ? -17.03502 -5.27293 46.25828 1.000 17.74529 266 THR B O 1
ATOM 6550 N N . VAL B 1 268 ? -18.05534 -4.86810 48.22792 1.000 17.70151 267 VAL B N 1
ATOM 6551 C CA . VAL B 1 268 ? -17.64942 -6.15528 48.79572 1.000 17.66630 267 VAL B CA 1
ATOM 6552 C C . VAL B 1 268 ? -18.28210 -7.29846 48.00623 1.000 18.53655 267 VAL B C 1
ATOM 6553 O O . VAL B 1 268 ? -17.62502 -8.29326 47.67680 1.000 18.28194 267 VAL B O 1
ATOM 6557 N N . ASP B 1 269 ? -19.57960 -7.17617 47.71324 1.000 19.48786 268 ASP B N 1
ATOM 6558 C CA . ASP B 1 269 ? -20.28073 -8.18625 46.91935 1.000 18.30520 268 ASP B CA 1
ATOM 6559 C C . ASP B 1 269 ? -19.61382 -8.39485 45.55902 1.000 18.78499 268 ASP B C 1
ATOM 6560 O O . ASP B 1 269 ? -19.47579 -9.53427 45.09967 1.000 19.32154 268 ASP B O 1
ATOM 6565 N N . ALA B 1 270 ? -19.17621 -7.31531 44.90855 1.000 18.18249 269 ALA B N 1
ATOM 6566 C CA . ALA B 1 270 ? -18.49727 -7.46647 43.62039 1.000 18.43024 269 ALA B CA 1
ATOM 6567 C C . ALA B 1 270 ? -17.25456 -8.33940 43.75689 1.000 18.23627 269 ALA B C 1
ATOM 6568 O O . ALA B 1 270 ? -17.04725 -9.26817 42.96484 1.000 17.99136 269 ALA B O 1
ATOM 6570 N N . ALA B 1 271 ? -16.40923 -8.05964 44.76047 1.000 18.07035 270 ALA B N 1
ATOM 6571 C CA . ALA B 1 271 ? -15.18390 -8.83883 44.92078 1.000 17.88923 270 ALA B CA 1
ATOM 6572 C C . ALA B 1 271 ? -15.50037 -10.30377 45.20277 1.000 17.42208 270 ALA B C 1
ATOM 6573 O O . ALA B 1 271 ? -14.88113 -11.21275 44.62646 1.000 18.58793 270 ALA B O 1
ATOM 6575 N N . VAL B 1 272 ? -16.46429 -10.56095 46.09558 1.000 18.08092 271 VAL B N 1
ATOM 6576 C CA . VAL B 1 272 ? -16.82172 -11.94577 46.40670 1.000 18.63125 271 VAL B CA 1
ATOM 6577 C C . VAL B 1 272 ? -17.32568 -12.66570 45.15800 1.000 19.17385 271 VAL B C 1
ATOM 6578 O O . VAL B 1 272 ? -16.87990 -13.77686 44.83777 1.000 19.32751 271 VAL B O 1
ATOM 6582 N N . GLN B 1 273 ? -18.26529 -12.04613 44.43707 1.000 18.83443 272 GLN B N 1
ATOM 6583 C CA . GLN B 1 273 ? -18.81466 -12.69118 43.24801 1.000 19.45788 272 GLN B CA 1
ATOM 6584 C C . GLN B 1 273 ? -17.74123 -12.89762 42.18671 1.000 19.25171 272 GLN B C 1
ATOM 6585 O O . GLN B 1 273 ? -17.73604 -13.92551 41.50063 1.000 19.74270 272 GLN B O 1
ATOM 6591 N N . GLN B 1 274 ? -16.80596 -11.94684 42.05328 1.000 19.09758 273 GLN B N 1
ATOM 6592 C CA . GLN B 1 274 ? -15.71901 -12.11701 41.08849 1.000 18.37853 273 GLN B CA 1
ATOM 6593 C C . GLN B 1 274 ? -14.88620 -13.35961 41.39815 1.000 18.32057 273 GLN B C 1
ATOM 6594 O O . GLN B 1 274 ? -14.45153 -14.07327 40.48535 1.000 20.05219 273 GLN B O 1
ATOM 6600 N N . HIS B 1 275 ? -14.67907 -13.65969 42.68181 1.000 18.76187 274 HIS B N 1
ATOM 6601 C CA . HIS B 1 275 ? -13.97418 -14.88849 43.02810 1.000 18.22552 274 HIS B CA 1
ATOM 6602 C C . HIS B 1 275 ? -14.82473 -16.12127 42.72292 1.000 20.53213 274 HIS B C 1
ATOM 6603 O O . HIS B 1 275 ? -14.32350 -17.11122 42.16735 1.000 20.56610 274 HIS B O 1
ATOM 6610 N N . LEU B 1 276 ? -16.11390 -16.08573 43.08464 1.000 19.28298 275 LEU B N 1
ATOM 6611 C CA . LEU B 1 276 ? -16.97689 -17.24262 42.86719 1.000 19.90003 275 LEU B CA 1
ATOM 6612 C C . LEU B 1 276 ? -17.15995 -17.56757 41.38538 1.000 20.59909 275 LEU B C 1
ATOM 6613 O O . LEU B 1 276 ? -17.43428 -18.72535 41.04046 1.000 21.78463 275 LEU B O 1
ATOM 6618 N N A MET B 1 277 ? -17.05938 -16.56033 40.50945 0.686 19.48062 276 MET B N 1
ATOM 6619 N N B MET B 1 277 ? -16.97177 -16.59212 40.49426 0.314 20.87848 276 MET B N 1
ATOM 6620 C CA A MET B 1 277 ? -17.25713 -16.78179 39.08124 0.686 18.88054 276 MET B CA 1
ATOM 6621 C CA B MET B 1 277 ? -17.09440 -16.85971 39.06463 0.314 21.21150 276 MET B CA 1
ATOM 6622 C C A MET B 1 277 ? -16.22836 -17.73568 38.50201 0.686 19.09816 276 MET B C 1
ATOM 6623 C C B MET B 1 277 ? -15.96049 -17.71229 38.50578 0.314 22.00242 276 MET B C 1
ATOM 6624 O O A MET B 1 277 ? -16.46797 -18.31954 37.43788 0.686 19.68226 276 MET B O 1
ATOM 6625 O O B MET B 1 277 ? -16.04984 -18.13687 37.34933 0.314 21.30613 276 MET B O 1
ATOM 6634 N N A MET B 1 278 ? -15.07795 -17.88563 39.14593 0.686 19.83639 277 MET B N 1
ATOM 6635 N N B MET B 1 278 ? -14.90014 -17.96527 39.26788 0.314 23.54303 277 MET B N 1
ATOM 6636 C CA A MET B 1 278 ? -14.00031 -18.68444 38.58608 0.686 19.03373 277 MET B CA 1
ATOM 6637 C CA B MET B 1 278 ? -13.75648 -18.71621 38.76152 0.314 25.12214 277 MET B CA 1
ATOM 6638 C C A MET B 1 278 ? -14.14197 -20.14171 38.99983 0.686 20.46840 277 MET B C 1
ATOM 6639 C C B MET B 1 278 ? -13.91144 -20.19404 39.10704 0.314 25.14188 277 MET B C 1
ATOM 6640 O O A MET B 1 278 ? -14.37538 -20.44569 40.17346 0.686 21.37160 277 MET B O 1
ATOM 6641 O O B MET B 1 278 ? -14.05556 -20.55205 40.28016 0.314 25.34060 277 MET B O 1
ATOM 6650 N N A GLU B 1 279 ? -14.01516 -21.03738 38.02597 0.686 20.65155 278 GLU B N 1
ATOM 6651 N N B GLU B 1 279 ? -13.87648 -21.04604 38.08351 0.314 24.94362 278 GLU B N 1
ATOM 6652 C CA A GLU B 1 279 ? -14.03527 -22.45789 38.32773 0.686 22.61718 278 GLU B CA 1
ATOM 6653 C CA B GLU B 1 279 ? -14.01554 -22.48273 38.28468 0.314 25.49289 278 GLU B CA 1
ATOM 6654 C C A GLU B 1 279 ? -12.90918 -22.80674 39.28691 0.686 22.76818 278 GLU B C 1
ATOM 6655 C C B GLU B 1 279 ? -12.86990 -23.01077 39.13839 0.314 24.22213 278 GLU B C 1
ATOM 6656 O O A GLU B 1 279 ? -11.79500 -22.28593 39.18658 0.686 23.37931 278 GLU B O 1
ATOM 6657 O O B GLU B 1 279 ? -11.69509 -22.81498 38.81453 0.314 24.31985 278 GLU B O 1
ATOM 6668 N N . GLY B 1 280 ? -13.21031 -23.69076 40.22786 1.000 23.06795 279 GLY B N 1
ATOM 6669 C CA . GLY B 1 280 ? -12.21243 -24.18167 41.14094 1.000 23.50290 279 GLY B CA 1
ATOM 6670 C C . GLY B 1 280 ? -11.91721 -23.28378 42.32101 1.000 24.09961 279 GLY B C 1
ATOM 6671 O O . GLY B 1 280 ? -10.97785 -23.57121 43.06550 1.000 28.02133 279 GLY B O 1
ATOM 6672 N N . VAL B 1 281 ? -12.66758 -22.19942 42.50205 1.000 21.13373 280 VAL B N 1
ATOM 6673 C CA . VAL B 1 281 ? -12.51858 -21.33816 43.67541 1.000 21.17559 280 VAL B CA 1
ATOM 6674 C C . VAL B 1 281 ? -13.69968 -21.59403 44.60759 1.000 22.08761 280 VAL B C 1
ATOM 6675 O O . VAL B 1 281 ? -14.79846 -21.06864 44.38110 1.000 24.07962 280 VAL B O 1
ATOM 6679 N N . PRO B 1 282 ? -13.53190 -22.39951 45.65283 1.000 21.71751 281 PRO B N 1
ATOM 6680 C CA . PRO B 1 282 ? -14.68090 -22.76652 46.49038 1.000 21.65492 281 PRO B CA 1
ATOM 6681 C C . PRO B 1 282 ? -15.06955 -21.65273 47.45005 1.000 20.76831 281 PRO B C 1
ATOM 6682 O O . PRO B 1 282 ? -14.21395 -20.98454 48.04341 1.000 20.47735 281 PRO B O 1
ATOM 6686 N N . SER B 1 283 ? -16.38638 -21.47724 47.61578 1.000 20.86834 282 SER B N 1
ATOM 6687 C CA . SER B 1 283 ? -16.89123 -20.43558 48.50932 1.000 20.11617 282 SER B CA 1
ATOM 6688 C C . SER B 1 283 ? -16.33187 -20.57912 49.92022 1.000 19.40870 282 SER B C 1
ATOM 6689 O O . SER B 1 283 ? -16.05214 -19.57166 50.57960 1.000 19.62945 282 SER B O 1
ATOM 6692 N N . ALA B 1 284 ? -16.15009 -21.82101 50.39385 1.000 19.80555 283 ALA B N 1
ATOM 6693 C CA . ALA B 1 284 ? -15.68978 -22.04737 51.76565 1.000 19.44766 283 ALA B CA 1
ATOM 6694 C C . ALA B 1 284 ? -14.28338 -21.52106 52.02303 1.000 19.16835 283 ALA B C 1
ATOM 6695 O O . ALA B 1 284 ? -13.89893 -21.36628 53.19131 1.000 19.53735 283 ALA B O 1
ATOM 6697 N N . LYS B 1 285 ? -13.49377 -21.26542 50.98000 1.000 18.90536 284 LYS B N 1
ATOM 6698 C CA . LYS B 1 285 ? -12.16436 -20.71511 51.17971 1.000 18.71070 284 LYS B CA 1
ATOM 6699 C C . LYS B 1 285 ? -12.14121 -19.19648 51.11985 1.000 18.47596 284 LYS B C 1
ATOM 6700 O O . LYS B 1 285 ? -11.11630 -18.59909 51.46779 1.000 19.38110 284 LYS B O 1
ATOM 6706 N N . ILE B 1 286 ? -13.23228 -18.56110 50.69124 1.000 18.01454 285 ILE B N 1
ATOM 6707 C CA . ILE B 1 286 ? -13.27498 -17.10691 50.56436 1.000 17.77897 285 ILE B CA 1
ATOM 6708 C C . ILE B 1 286 ? -13.63893 -16.51782 51.91926 1.000 17.60934 285 ILE B C 1
ATOM 6709 O O . ILE B 1 286 ? -14.68000 -16.85984 52.49363 1.000 18.98664 285 ILE B O 1
ATOM 6714 N N . VAL B 1 287 ? -12.80689 -15.60773 52.41524 1.000 17.10776 286 VAL B N 1
ATOM 6715 C CA . VAL B 1 287 ? -13.05354 -14.91888 53.67906 1.000 17.04496 286 VAL B CA 1
ATOM 6716 C C . VAL B 1 287 ? -13.23144 -13.43420 53.37288 1.000 17.24315 286 VAL B C 1
ATOM 6717 O O . VAL B 1 287 ? -12.42790 -12.84309 52.64273 1.000 18.24598 286 VAL B O 1
ATOM 6721 N N A MET B 1 288 ? -14.28990 -12.83419 53.91209 0.559 16.29492 287 MET B N 1
ATOM 6722 N N B MET B 1 288 ? -14.28722 -12.84000 53.92003 0.441 16.20425 287 MET B N 1
ATOM 6723 C CA A MET B 1 288 ? -14.57574 -11.42658 53.66387 0.559 17.15630 287 MET B CA 1
ATOM 6724 C CA B MET B 1 288 ? -14.58044 -11.43279 53.69474 0.441 16.42325 287 MET B CA 1
ATOM 6725 C C A MET B 1 288 ? -13.84190 -10.55238 54.67287 0.559 17.12595 287 MET B C 1
ATOM 6726 C C B MET B 1 288 ? -13.79645 -10.58829 54.69073 0.441 16.71817 287 MET B C 1
ATOM 6727 O O A MET B 1 288 ? -14.12779 -10.60980 55.87311 0.559 17.90794 287 MET B O 1
ATOM 6728 O O B MET B 1 288 ? -13.98006 -10.72302 55.90457 0.441 17.86553 287 MET B O 1
ATOM 6737 N N . GLY B 1 289 ? -12.93536 -9.70852 54.18472 1.000 16.06091 288 GLY B N 1
ATOM 6738 C CA . GLY B 1 289 ? -12.28885 -8.74073 55.05062 1.000 15.94301 288 GLY B CA 1
ATOM 6739 C C . GLY B 1 289 ? -13.21827 -7.58149 55.37251 1.000 17.32698 288 GLY B C 1
ATOM 6740 O O . GLY B 1 289 ? -14.02758 -7.14705 54.54571 1.000 18.21835 288 GLY B O 1
ATOM 6741 N N A VAL B 1 290 ? -13.09026 -7.07378 56.59687 0.207 17.03233 289 VAL B N 1
ATOM 6742 N N B VAL B 1 290 ? -13.10712 -7.08789 56.60524 0.793 16.95005 289 VAL B N 1
ATOM 6743 C CA A VAL B 1 290 ? -13.81782 -5.87497 57.01813 0.207 16.90988 289 VAL B CA 1
ATOM 6744 C CA B VAL B 1 290 ? -13.84350 -5.90143 57.03422 0.793 17.73284 289 VAL B CA 1
ATOM 6745 C C A VAL B 1 290 ? -12.87304 -4.96328 57.77452 0.207 17.03261 289 VAL B C 1
ATOM 6746 C C B VAL B 1 290 ? -12.87846 -4.96432 57.74870 0.793 17.86270 289 VAL B C 1
ATOM 6747 O O A VAL B 1 290 ? -11.94416 -5.41583 58.45766 0.207 16.62577 289 VAL B O 1
ATOM 6748 O O B VAL B 1 290 ? -11.92446 -5.42594 58.39552 0.793 17.59503 289 VAL B O 1
ATOM 6755 N N . PRO B 1 291 ? -13.08290 -3.65190 57.66022 1.000 17.19223 290 PRO B N 1
ATOM 6756 C CA . PRO B 1 291 ? -12.20119 -2.71045 58.35373 1.000 16.63757 290 PRO B CA 1
ATOM 6757 C C . PRO B 1 291 ? -12.73662 -2.37221 59.73881 1.000 17.28688 290 PRO B C 1
ATOM 6758 O O . PRO B 1 291 ? -13.93019 -2.13152 59.93661 1.000 17.85648 290 PRO B O 1
ATOM 6762 N N . PHE B 1 292 ? -11.82424 -2.33599 60.71326 1.000 15.48074 291 PHE B N 1
ATOM 6763 C CA . PHE B 1 292 ? -12.14549 -1.82161 62.04066 1.000 15.54177 291 PHE B CA 1
ATOM 6764 C C . PHE B 1 292 ? -11.78106 -0.34083 62.17606 1.000 16.41227 291 PHE B C 1
ATOM 6765 O O . PHE B 1 292 ? -11.65502 0.17223 63.29711 1.000 17.65476 291 PHE B O 1
ATOM 6773 N N . TYR B 1 293 ? -11.60973 0.35145 61.05521 1.000 16.40488 292 TYR B N 1
ATOM 6774 C CA . TYR B 1 293 ? -11.25602 1.75793 61.01589 1.000 15.94315 292 TYR B CA 1
ATOM 6775 C C . TYR B 1 293 ? -12.08481 2.42229 59.92639 1.000 17.59174 292 TYR B C 1
ATOM 6776 O O . TYR B 1 293 ? -12.57622 1.76450 58.99562 1.000 17.71166 292 TYR B O 1
ATOM 6785 N N . GLY B 1 294 ? -12.20080 3.74080 60.03290 1.000 17.55834 293 GLY B N 1
ATOM 6786 C CA . GLY B 1 294 ? -12.79500 4.54895 58.98598 1.000 17.92095 293 GLY B CA 1
ATOM 6787 C C . GLY B 1 294 ? -11.76645 5.35338 58.21660 1.000 17.63992 293 GLY B C 1
ATOM 6788 O O . GLY B 1 294 ? -10.65337 5.60083 58.70475 1.000 17.93612 293 GLY B O 1
ATOM 6789 N N . ARG B 1 295 ? -12.11827 5.76078 57.00037 1.000 16.94750 294 ARG B N 1
ATOM 6790 C CA . ARG B 1 295 ? -11.29899 6.67191 56.21286 1.000 16.68439 294 ARG B CA 1
ATOM 6791 C C . ARG B 1 295 ? -11.98593 8.02692 56.16343 1.000 17.85634 294 ARG B C 1
ATOM 6792 O O . ARG B 1 295 ? -13.18170 8.10910 55.84521 1.000 17.67264 294 ARG B O 1
ATOM 6800 N N . ALA B 1 296 ? -11.23446 9.08100 56.49571 1.000 17.01331 295 ALA B N 1
ATOM 6801 C CA . ALA B 1 296 ? -11.77121 10.42447 56.65465 1.000 16.64224 295 ALA B CA 1
ATOM 6802 C C . ALA B 1 296 ? -11.31111 11.31793 55.51304 1.000 18.16414 295 ALA B C 1
ATOM 6803 O O . ALA B 1 296 ? -10.16232 11.22777 55.05980 1.000 18.85043 295 ALA B O 1
ATOM 6805 N N . PHE B 1 297 ? -12.20631 12.21013 55.09031 1.000 17.76389 296 PHE B N 1
ATOM 6806 C CA . PHE B 1 297 ? -11.96222 13.13759 53.99650 1.000 16.93094 296 PHE B CA 1
ATOM 6807 C C . PHE B 1 297 ? -12.35132 14.53143 54.46862 1.000 17.58547 296 PHE B C 1
ATOM 6808 O O . PHE B 1 297 ? -13.30465 14.68949 55.24157 1.000 18.82382 296 PHE B O 1
ATOM 6816 N N . LYS B 1 298 ? -11.63431 15.54659 53.98814 1.000 17.44540 297 LYS B N 1
ATOM 6817 C CA . LYS B 1 298 ? -11.97078 16.93446 54.28753 1.000 17.46854 297 LYS B CA 1
ATOM 6818 C C . LYS B 1 298 ? -12.28368 17.68072 52.99570 1.000 19.07411 297 LYS B C 1
ATOM 6819 O O . LYS B 1 298 ? -12.09960 17.16124 51.88749 1.000 19.33904 297 LYS B O 1
ATOM 6825 N N . GLY B 1 299 ? -12.77271 18.90978 53.14271 1.000 18.91262 298 GLY B N 1
ATOM 6826 C CA . GLY B 1 299 ? -13.12995 19.70379 51.97490 1.000 19.73050 298 GLY B CA 1
ATOM 6827 C C . GLY B 1 299 ? -14.31667 19.18570 51.18975 1.000 20.33972 298 GLY B C 1
ATOM 6828 O O . GLY B 1 299 ? -14.40071 19.42606 49.97076 1.000 20.20196 298 GLY B O 1
ATOM 6829 N N . VAL B 1 300 ? -15.26386 18.49879 51.85220 1.000 20.35152 299 VAL B N 1
ATOM 6830 C CA . VAL B 1 300 ? -16.42068 17.93661 51.16101 1.000 22.00152 299 VAL B CA 1
ATOM 6831 C C . VAL B 1 300 ? -17.56616 18.94169 51.12532 1.000 26.82135 299 VAL B C 1
ATOM 6832 O O . VAL B 1 300 ? -17.69365 19.81818 51.98336 1.000 28.86796 299 VAL B O 1
ATOM 6836 N N A SER B 1 301 ? -18.43627 18.79406 50.12862 0.514 29.72257 300 SER B N 1
ATOM 6837 N N B SER B 1 301 ? -18.40174 18.80823 50.10235 0.486 29.32107 300 SER B N 1
ATOM 6838 C CA A SER B 1 301 ? -19.58141 19.67221 49.93774 0.514 33.70096 300 SER B CA 1
ATOM 6839 C CA B SER B 1 301 ? -19.59376 19.61790 49.93116 0.486 32.96018 300 SER B CA 1
ATOM 6840 C C A SER B 1 301 ? -20.87316 18.97550 50.36315 0.514 37.63476 300 SER B C 1
ATOM 6841 C C B SER B 1 301 ? -20.75492 19.01046 50.70914 0.486 35.32810 300 SER B C 1
ATOM 6842 O O A SER B 1 301 ? -20.99351 17.74822 50.29768 0.514 38.80271 300 SER B O 1
ATOM 6843 O O B SER B 1 301 ? -20.69738 17.87612 51.19083 0.486 33.82023 300 SER B O 1
ATOM 6848 N N . GLY B 1 302 ? -21.83806 19.77546 50.80545 1.000 38.73061 301 GLY B N 1
ATOM 6849 C CA . GLY B 1 302 ? -23.07578 19.27463 51.35893 1.000 40.26996 301 GLY B CA 1
ATOM 6850 C C . GLY B 1 302 ? -23.99279 18.69971 50.29272 1.000 41.58061 301 GLY B C 1
ATOM 6851 O O . GLY B 1 302 ? -23.64194 18.55703 49.11904 1.000 42.90407 301 GLY B O 1
ATOM 6852 N N . GLY B 1 303 ? -25.20058 18.36023 50.73005 1.000 41.06665 302 GLY B N 1
ATOM 6853 C CA . GLY B 1 303 ? -26.20515 17.85717 49.81701 1.000 39.74478 302 GLY B CA 1
ATOM 6854 C C . GLY B 1 303 ? -26.55388 16.40572 50.06299 1.000 37.32994 302 GLY B C 1
ATOM 6855 O O . GLY B 1 303 ? -27.73290 16.05340 50.15859 1.000 40.65782 302 GLY B O 1
ATOM 6856 N N . ASN B 1 304 ? -25.53780 15.55599 50.16125 1.000 31.09826 303 ASN B N 1
ATOM 6857 C CA . ASN B 1 304 ? -25.71439 14.12513 50.37024 1.000 28.22717 303 ASN B CA 1
ATOM 6858 C C . ASN B 1 304 ? -24.83611 13.62424 51.50021 1.000 25.31041 303 ASN B C 1
ATOM 6859 O O . ASN B 1 304 ? -24.23570 12.54792 51.40779 1.000 24.70695 303 ASN B O 1
ATOM 6864 N N . GLY B 1 305 ? -24.74759 14.39437 52.58416 1.000 23.28369 304 GLY B N 1
ATOM 6865 C CA . GLY B 1 305 ? -24.01150 13.93114 53.74487 1.000 22.67481 304 GLY B CA 1
ATOM 6866 C C . GLY B 1 305 ? -22.53875 13.71526 53.51008 1.000 21.76798 304 GLY B C 1
ATOM 6867 O O . GLY B 1 305 ? -21.91280 12.92450 54.22886 1.000 21.97174 304 GLY B O 1
ATOM 6868 N N . GLY B 1 306 ? -21.96164 14.38762 52.51304 1.000 21.58921 305 GLY B N 1
ATOM 6869 C CA . GLY B 1 306 ? -20.56023 14.23024 52.20117 1.000 21.81158 305 GLY B CA 1
ATOM 6870 C C . GLY B 1 306 ? -20.25408 13.09071 51.25057 1.000 21.34713 305 GLY B C 1
ATOM 6871 O O . GLY B 1 306 ? -19.08513 12.91626 50.87848 1.000 21.61922 305 GLY B O 1
ATOM 6872 N N . GLN B 1 307 ? -21.25796 12.30104 50.86204 1.000 21.38252 306 GLN B N 1
ATOM 6873 C CA . GLN B 1 307 ? -21.04627 11.18710 49.94673 1.000 20.53753 306 GLN B CA 1
ATOM 6874 C C . GLN B 1 307 ? -20.88386 11.69786 48.52332 1.000 21.57616 306 GLN B C 1
ATOM 6875 O O . GLN B 1 307 ? -21.62752 12.57642 48.07515 1.000 23.79551 306 GLN B O 1
ATOM 6881 N N . TYR B 1 308 ? -19.92990 11.11616 47.80239 1.000 19.35497 307 TYR B N 1
ATOM 6882 C CA . TYR B 1 308 ? -19.83745 11.31586 46.35478 1.000 20.31897 307 TYR B CA 1
ATOM 6883 C C . TYR B 1 308 ? -19.48984 12.76265 46.01364 1.000 21.09409 307 TYR B C 1
ATOM 6884 O O . TYR B 1 308 ? -19.92252 13.30788 44.98809 1.000 22.75443 307 TYR B O 1
ATOM 6893 N N . SER B 1 309 ? -18.66219 13.36401 46.86237 1.000 20.55521 308 SER B N 1
ATOM 6894 C CA . SER B 1 309 ? -18.27033 14.75848 46.77218 1.000 20.09921 308 SER B CA 1
ATOM 6895 C C . SER B 1 309 ? -16.80077 14.86792 46.37904 1.000 21.18893 308 SER B C 1
ATOM 6896 O O . SER B 1 309 ? -15.99355 13.98591 46.69105 1.000 20.81771 308 SER B O 1
ATOM 6899 N N . SER B 1 310 ? -16.43664 15.96923 45.71801 1.000 21.67074 309 SER B N 1
ATOM 6900 C CA . SER B 1 310 ? -15.01583 16.27104 45.65012 1.000 21.83528 309 SER B CA 1
ATOM 6901 C C . SER B 1 310 ? -14.50013 16.52086 47.07086 1.000 20.90665 309 SER B C 1
ATOM 6902 O O . SER B 1 310 ? -15.26801 16.71082 48.01658 1.000 21.61738 309 SER B O 1
ATOM 6905 N N . HIS B 1 311 ? -13.18263 16.52432 47.21954 1.000 19.63408 310 HIS B N 1
ATOM 6906 C CA . HIS B 1 311 ? -12.59015 16.66361 48.54498 1.000 18.51662 310 HIS B CA 1
ATOM 6907 C C . HIS B 1 311 ? -11.16880 17.18318 48.38163 1.000 19.47044 310 HIS B C 1
ATOM 6908 O O . HIS B 1 311 ? -10.61526 17.20164 47.27899 1.000 21.35759 310 HIS B O 1
ATOM 6915 N N A SER B 1 312 ? -10.57652 17.59823 49.49866 0.729 18.54852 311 SER B N 1
ATOM 6916 N N B SER B 1 312 ? -10.57960 17.59762 49.50127 0.271 19.03395 311 SER B N 1
ATOM 6917 C CA A SER B 1 312 ? -9.22806 18.15169 49.50431 0.729 18.83945 311 SER B CA 1
ATOM 6918 C CA B SER B 1 312 ? -9.23617 18.16321 49.52980 0.271 18.89606 311 SER B CA 1
ATOM 6919 C C A SER B 1 312 ? -8.31566 17.37511 50.44648 0.729 18.07826 311 SER B C 1
ATOM 6920 C C B SER B 1 312 ? -8.32336 17.37570 50.46328 0.271 18.41151 311 SER B C 1
ATOM 6921 O O A SER B 1 312 ? -7.51098 17.95706 51.17859 0.729 19.71646 311 SER B O 1
ATOM 6922 O O B SER B 1 312 ? -7.52426 17.94995 51.20670 0.271 18.94978 311 SER B O 1
ATOM 6927 N N . THR B 1 313 ? -8.42330 16.04665 50.43317 1.000 18.20234 312 THR B N 1
ATOM 6928 C CA . THR B 1 313 ? -7.66758 15.20966 51.36162 1.000 18.54952 312 THR B CA 1
ATOM 6929 C C . THR B 1 313 ? -6.32789 14.83335 50.75093 1.000 19.21444 312 THR B C 1
ATOM 6930 O O . THR B 1 313 ? -6.30547 14.16619 49.70593 1.000 19.93072 312 THR B O 1
ATOM 6934 N N . PRO B 1 314 ? -5.20497 15.21136 51.36466 1.000 19.41646 313 PRO B N 1
ATOM 6935 C CA . PRO B 1 314 ? -3.89646 14.79318 50.84225 1.000 19.96196 313 PRO B CA 1
ATOM 6936 C C . PRO B 1 314 ? -3.80157 13.27862 50.73081 1.000 20.38054 313 PRO B C 1
ATOM 6937 O O . PRO B 1 314 ? -4.25189 12.53812 51.60565 1.000 20.39044 313 PRO B O 1
ATOM 6941 N N . GLY B 1 315 ? -3.21467 12.81541 49.63555 1.000 22.93081 314 GLY B N 1
ATOM 6942 C CA . GLY B 1 315 ? -3.00065 11.40107 49.42908 1.000 23.98529 314 GLY B CA 1
ATOM 6943 C C . GLY B 1 315 ? -1.57996 10.94002 49.64370 1.000 26.38329 314 GLY B C 1
ATOM 6944 O O . GLY B 1 315 ? -1.30041 9.74382 49.50468 1.000 28.49023 314 GLY B O 1
ATOM 6945 N N . GLU B 1 316 ? -0.67222 11.84873 49.98631 1.000 27.48608 315 GLU B N 1
ATOM 6946 C CA . GLU B 1 316 ? 0.73945 11.51938 50.06987 1.000 28.94732 315 GLU B CA 1
ATOM 6947 C C . GLU B 1 316 ? 1.04198 10.75401 51.35518 1.000 28.54644 315 GLU B C 1
ATOM 6948 O O . GLU B 1 316 ? 0.30594 10.82269 52.34166 1.000 27.77741 315 GLU B O 1
ATOM 6954 N N A ASP B 1 317 ? 2.12997 9.99291 51.32611 0.743 29.55879 316 ASP B N 1
ATOM 6955 N N B ASP B 1 317 ? 2.16258 10.03132 51.32904 0.257 30.66671 316 ASP B N 1
ATOM 6956 C CA A ASP B 1 317 ? 2.60479 9.31547 52.51646 0.743 31.65502 316 ASP B CA 1
ATOM 6957 C CA B ASP B 1 317 ? 2.65343 9.25191 52.46343 0.257 32.79998 316 ASP B CA 1
ATOM 6958 C C A ASP B 1 317 ? 4.06131 9.71252 52.71432 0.743 33.64550 316 ASP B C 1
ATOM 6959 C C B ASP B 1 317 ? 4.09226 9.68911 52.70530 0.257 33.66347 316 ASP B C 1
ATOM 6960 O O A ASP B 1 317 ? 4.86246 9.62258 51.76595 0.743 36.00012 316 ASP B O 1
ATOM 6961 O O B ASP B 1 317 ? 4.92729 9.59330 51.78161 0.257 34.62552 316 ASP B O 1
ATOM 6970 N N . PRO B 1 318 ? 4.44018 10.18278 53.90806 1.000 33.78489 317 PRO B N 1
ATOM 6971 C CA . PRO B 1 318 ? 3.53295 10.35279 55.04787 1.000 32.64019 317 PRO B CA 1
ATOM 6972 C C . PRO B 1 318 ? 2.62198 11.56296 54.88950 1.000 29.28797 317 PRO B C 1
ATOM 6973 O O . PRO B 1 318 ? 2.80930 12.35065 53.96223 1.000 27.91645 317 PRO B O 1
ATOM 6977 N N A TYR B 1 319 ? 1.64227 11.69330 55.76564 0.704 27.10764 318 TYR B N 1
ATOM 6978 N N B TYR B 1 319 ? 1.64918 11.70807 55.79135 0.296 28.09506 318 TYR B N 1
ATOM 6979 C CA A TYR B 1 319 ? 0.76123 12.84463 55.71372 0.704 24.64274 318 TYR B CA 1
ATOM 6980 C CA B TYR B 1 319 ? 0.77007 12.86502 55.73642 0.296 26.72063 318 TYR B CA 1
ATOM 6981 C C A TYR B 1 319 ? 1.60323 14.12597 55.71977 0.704 25.73952 318 TYR B C 1
ATOM 6982 C C B TYR B 1 319 ? 1.61316 14.13765 55.72335 0.296 26.44937 318 TYR B C 1
ATOM 6983 O O A TYR B 1 319 ? 2.50401 14.26382 56.55850 0.704 26.66302 318 TYR B O 1
ATOM 6984 O O B TYR B 1 319 ? 2.51307 14.28872 56.56149 0.296 26.87636 318 TYR B O 1
ATOM 7001 N N . PRO B 1 320 ? 1.36741 15.05923 54.79214 1.000 25.66466 319 PRO B N 1
ATOM 7002 C CA . PRO B 1 320 ? 2.37610 16.07851 54.46821 1.000 26.87746 319 PRO B CA 1
ATOM 7003 C C . PRO B 1 320 ? 2.44571 17.30556 55.36577 1.000 26.71522 319 PRO B C 1
ATOM 7004 O O . PRO B 1 320 ? 3.29634 18.16727 55.11135 1.000 27.84704 319 PRO B O 1
ATOM 7008 N N . ASN B 1 321 ? 1.61991 17.44254 56.39684 1.000 24.83185 320 ASN B N 1
ATOM 7009 C CA . ASN B 1 321 ? 1.75584 18.58828 57.29046 1.000 23.98896 320 ASN B CA 1
ATOM 7010 C C . ASN B 1 321 ? 1.23334 18.17458 58.65697 1.000 23.33575 320 ASN B C 1
ATOM 7011 O O . ASN B 1 321 ? 0.88964 17.01027 58.87199 1.000 22.86031 320 ASN B O 1
ATOM 7016 N N . ALA B 1 322 ? 1.16529 19.13597 59.58358 1.000 22.37347 321 ALA B N 1
ATOM 7017 C CA . ALA B 1 322 ? 0.73052 18.87455 60.94854 1.000 22.69036 321 ALA B CA 1
ATOM 7018 C C . ALA B 1 322 ? -0.68350 19.38347 61.21785 1.000 21.71953 321 ALA B C 1
ATOM 7019 O O . ALA B 1 322 ? -1.04810 19.59956 62.37810 1.000 23.23579 321 ALA B O 1
ATOM 7021 N N . ASP B 1 323 ? -1.49094 19.58206 60.17581 1.000 20.87049 322 ASP B N 1
ATOM 7022 C CA . ASP B 1 323 ? -2.89480 19.94132 60.37101 1.000 20.31209 322 ASP B CA 1
ATOM 7023 C C . ASP B 1 323 ? -3.69727 18.66585 60.59359 1.000 20.11596 322 ASP B C 1
ATOM 7024 O O . ASP B 1 323 ? -4.08553 17.98068 59.64317 1.000 21.02212 322 ASP B O 1
ATOM 7029 N N . TYR B 1 324 ? -3.95962 18.33310 61.85571 1.000 20.01175 323 TYR B N 1
ATOM 7030 C CA . TYR B 1 324 ? -4.76320 17.15266 62.17144 1.000 19.26725 323 TYR B CA 1
ATOM 7031 C C . TYR B 1 324 ? -6.20588 17.62633 62.29539 1.000 20.67731 323 TYR B C 1
ATOM 7032 O O . TYR B 1 324 ? -6.68293 17.98766 63.37629 1.000 21.96388 323 TYR B O 1
ATOM 7041 N N . TRP B 1 325 ? -6.89924 17.65745 61.15535 1.000 19.99750 324 TRP B N 1
ATOM 7042 C CA . TRP B 1 325 ? -8.18718 18.32756 61.01678 1.000 19.29536 324 TRP B CA 1
ATOM 7043 C C . TRP B 1 325 ? -9.37836 17.43603 61.34088 1.000 18.39663 324 TRP B C 1
ATOM 7044 O O . TRP B 1 325 ? -10.51864 17.89788 61.23201 1.000 19.07660 324 TRP B O 1
ATOM 7055 N N . LEU B 1 326 ? -9.16162 16.16847 61.69211 1.000 17.51527 325 LEU B N 1
ATOM 7056 C CA . LEU B 1 326 ? -10.28022 15.29050 62.01859 1.000 17.44226 325 LEU B CA 1
ATOM 7057 C C . LEU B 1 326 ? -10.65282 15.57277 63.46998 1.000 18.54575 325 LEU B C 1
ATOM 7058 O O . LEU B 1 326 ? -10.06576 15.01906 64.40734 1.000 19.27411 325 LEU B O 1
ATOM 7063 N N . VAL B 1 327 ? -11.64491 16.45410 63.63953 1.000 18.66988 326 VAL B N 1
ATOM 7064 C CA . VAL B 1 327 ? -11.99713 16.99277 64.95160 1.000 18.85476 326 VAL B CA 1
ATOM 7065 C C . VAL B 1 327 ? -12.27791 15.85395 65.92109 1.000 18.98917 326 VAL B C 1
ATOM 7066 O O . VAL B 1 327 ? -13.04132 14.93424 65.61197 1.000 20.08950 326 VAL B O 1
ATOM 7070 N N . GLY B 1 328 ? -11.66989 15.91964 67.11401 1.000 19.19116 327 GLY B N 1
ATOM 7071 C CA . GLY B 1 328 ? -11.89329 14.91153 68.13700 1.000 19.70973 327 GLY B CA 1
ATOM 7072 C C . GLY B 1 328 ? -11.06155 13.64864 68.00691 1.000 19.02747 327 GLY B C 1
ATOM 7073 O O . GLY B 1 328 ? -11.12060 12.79040 68.90025 1.000 21.29550 327 GLY B O 1
ATOM 7074 N N . CYS B 1 329 ? -10.29109 13.47730 66.92920 1.000 18.35914 328 CYS B N 1
ATOM 7075 C CA . CYS B 1 329 ? -9.53644 12.23889 66.74921 1.000 19.50309 328 CYS B CA 1
ATOM 7076 C C . CYS B 1 329 ? -8.19118 12.35361 67.46157 1.000 20.60616 328 CYS B C 1
ATOM 7077 O O . CYS B 1 329 ? -7.17910 12.72377 66.86403 1.000 20.83478 328 CYS B O 1
ATOM 7080 N N . ASP B 1 330 ? -8.15694 12.00703 68.75489 1.000 22.17491 329 ASP B N 1
ATOM 7081 C CA . ASP B 1 330 ? -6.88185 12.10831 69.46287 1.000 22.38771 329 ASP B CA 1
ATOM 7082 C C . ASP B 1 330 ? -5.86044 11.09133 68.97436 1.000 21.55612 329 ASP B C 1
ATOM 7083 O O . ASP B 1 330 ? -4.65654 11.37604 68.97255 1.000 23.03640 329 ASP B O 1
ATOM 7088 N N . GLU B 1 331 ? -6.31812 9.91789 68.54137 1.000 20.66413 330 GLU B N 1
ATOM 7089 C CA . GLU B 1 331 ? -5.41231 8.90762 68.01204 1.000 19.92045 330 GLU B CA 1
ATOM 7090 C C . GLU B 1 331 ? -4.74774 9.42570 66.73520 1.000 20.10528 330 GLU B C 1
ATOM 7091 O O . GLU B 1 331 ? -3.57531 9.12932 66.47485 1.000 19.98648 330 GLU B O 1
ATOM 7097 N N . CYS B 1 332 ? -5.45972 10.26457 65.96660 1.000 19.35157 331 CYS B N 1
ATOM 7098 C CA . CYS B 1 332 ? -4.89151 10.83774 64.74090 1.000 19.35593 331 CYS B CA 1
ATOM 7099 C C . CYS B 1 332 ? -3.72512 11.76184 65.04871 1.000 19.43159 331 CYS B C 1
ATOM 7100 O O . CYS B 1 332 ? -2.76849 11.85500 64.26507 1.000 21.23654 331 CYS B O 1
ATOM 7103 N N . VAL B 1 333 ? -3.79967 12.48759 66.16764 1.000 20.31876 332 VAL B N 1
ATOM 7104 C CA . VAL B 1 333 ? -2.67725 13.32418 66.56679 1.000 21.35961 332 VAL B CA 1
ATOM 7105 C C . VAL B 1 333 ? -1.48356 12.45125 66.93921 1.000 23.05318 332 VAL B C 1
ATOM 7106 O O . VAL B 1 333 ? -0.35000 12.69300 66.50166 1.000 23.89196 332 VAL B O 1
ATOM 7110 N N . ARG B 1 334 ? -1.72922 11.41756 67.75529 1.000 21.73806 333 ARG B N 1
ATOM 7111 C CA . ARG B 1 334 ? -0.68423 10.46585 68.12209 1.000 23.62657 333 ARG B CA 1
ATOM 7112 C C . ARG B 1 334 ? -0.01107 9.87624 66.88787 1.000 23.17788 333 ARG B C 1
ATOM 7113 O O . ARG B 1 334 ? 1.22280 9.76720 66.82776 1.000 24.56516 333 ARG B O 1
ATOM 7121 N N . ASP B 1 335 ? -0.80370 9.49979 65.89185 1.000 21.33481 334 ASP B N 1
ATOM 7122 C CA . ASP B 1 335 ? -0.29806 8.82953 64.70491 1.000 21.45818 334 ASP B CA 1
ATOM 7123 C C . ASP B 1 335 ? 0.03654 9.79207 63.56952 1.000 21.22716 334 ASP B C 1
ATOM 7124 O O . ASP B 1 335 ? 0.42217 9.33648 62.47836 1.000 22.63411 334 ASP B O 1
ATOM 7129 N N . LYS B 1 336 ? -0.11242 11.10100 63.80177 1.000 21.27302 335 LYS B N 1
ATOM 7130 C CA . LYS B 1 336 ? 0.24243 12.14228 62.83291 1.000 22.90358 335 LYS B CA 1
ATOM 7131 C C . LYS B 1 336 ? -0.45183 11.95173 61.48115 1.000 21.16701 335 LYS B C 1
ATOM 7132 O O . LYS B 1 336 ? 0.14983 12.14325 60.41720 1.000 22.44756 335 LYS B O 1
ATOM 7138 N N . ASP B 1 337 ? -1.73848 11.59968 61.51304 1.000 19.68702 336 ASP B N 1
ATOM 7139 C CA . ASP B 1 337 ? -2.46594 11.36622 60.26603 1.000 19.34802 336 ASP B CA 1
ATOM 7140 C C . ASP B 1 337 ? -3.96665 11.45201 60.52520 1.000 18.99606 336 ASP B C 1
ATOM 7141 O O . ASP B 1 337 ? -4.52166 10.60280 61.23701 1.000 19.16699 336 ASP B O 1
ATOM 7146 N N . PRO B 1 338 ? -4.65351 12.46447 59.99255 1.000 18.43253 337 PRO B N 1
ATOM 7147 C CA . PRO B 1 338 ? -6.10058 12.59092 60.21364 1.000 17.96617 337 PRO B CA 1
ATOM 7148 C C . PRO B 1 338 ? -6.95968 11.78983 59.24821 1.000 18.63872 337 PRO B C 1
ATOM 7149 O O . PRO B 1 338 ? -8.18319 11.95309 59.26409 1.000 19.57387 337 PRO B O 1
ATOM 7153 N N . ARG B 1 339 ? -6.36652 10.94736 58.40066 1.000 17.59621 338 ARG B N 1
ATOM 7154 C CA . ARG B 1 339 ? -7.13619 10.29779 57.34194 1.000 17.97330 338 ARG B CA 1
ATOM 7155 C C . ARG B 1 339 ? -7.66310 8.92074 57.72375 1.000 17.69425 338 ARG B C 1
ATOM 7156 O O . ARG B 1 339 ? -8.46148 8.35037 56.97313 1.000 18.10724 338 ARG B O 1
ATOM 7164 N N . ILE B 1 340 ? -7.25241 8.38059 58.86781 1.000 18.19838 339 ILE B N 1
ATOM 7165 C CA . ILE B 1 340 ? -7.66283 7.05907 59.32519 1.000 18.53360 339 ILE B CA 1
ATOM 7166 C C . ILE B 1 340 ? -8.04747 7.20535 60.79107 1.000 18.26545 339 ILE B C 1
ATOM 7167 O O . ILE B 1 340 ? -7.29844 7.80363 61.56754 1.000 20.83080 339 ILE B O 1
ATOM 7172 N N . ALA B 1 341 ? -9.19312 6.65237 61.17251 1.000 17.47736 340 ALA B N 1
ATOM 7173 C CA . ALA B 1 341 ? -9.61631 6.67407 62.57053 1.000 19.01622 340 ALA B CA 1
ATOM 7174 C C . ALA B 1 341 ? -10.17869 5.31590 62.95118 1.000 18.49577 340 ALA B C 1
ATOM 7175 O O . ALA B 1 341 ? -11.09806 4.81509 62.29713 1.000 18.84550 340 ALA B O 1
ATOM 7177 N N . SER B 1 342 ? -9.64470 4.73511 64.02268 1.000 17.96287 341 SER B N 1
ATOM 7178 C CA . SER B 1 342 ? -10.16096 3.46146 64.50180 1.000 17.48073 341 SER B CA 1
ATOM 7179 C C . SER B 1 342 ? -11.63430 3.58693 64.87580 1.000 18.05303 341 SER B C 1
ATOM 7180 O O . SER B 1 342 ? -12.11318 4.66304 65.25493 1.000 18.20509 341 SER B O 1
ATOM 7183 N N . TYR B 1 343 ? -12.35684 2.46243 64.78066 1.000 17.22343 342 TYR B N 1
ATOM 7184 C CA . TYR B 1 343 ? -13.71101 2.41743 65.32801 1.000 17.71298 342 TYR B CA 1
ATOM 7185 C C . TYR B 1 343 ? -13.72861 2.89658 66.78244 1.000 18.91210 342 TYR B C 1
ATOM 7186 O O . TYR B 1 343 ? -14.61759 3.66406 67.18930 1.000 18.58479 342 TYR B O 1
ATOM 7195 N N A ARG B 1 344 ? -12.74777 2.45119 67.57170 0.601 18.17174 343 ARG B N 1
ATOM 7196 N N B ARG B 1 344 ? -12.74691 2.46506 67.57843 0.399 19.29902 343 ARG B N 1
ATOM 7197 C CA A ARG B 1 344 ? -12.61097 2.88712 68.96071 0.601 18.45298 343 ARG B CA 1
ATOM 7198 C CA B ARG B 1 344 ? -12.66677 2.90897 68.96890 0.399 20.35150 343 ARG B CA 1
ATOM 7199 C C A ARG B 1 344 ? -12.66009 4.41087 69.07697 0.601 18.75239 343 ARG B C 1
ATOM 7200 C C B ARG B 1 344 ? -12.68851 4.43231 69.06669 0.399 19.36377 343 ARG B C 1
ATOM 7201 O O A ARG B 1 344 ? -13.36624 4.96607 69.93095 0.601 20.20685 343 ARG B O 1
ATOM 7202 O O B ARG B 1 344 ? -13.40972 5.00866 69.89181 0.399 19.86277 343 ARG B O 1
ATOM 7217 N N . GLN B 1 345 ? -11.89380 5.10398 68.22946 1.000 18.37432 344 GLN B N 1
ATOM 7218 C CA . GLN B 1 345 ? -11.87514 6.55968 68.25070 1.000 18.85428 344 GLN B CA 1
ATOM 7219 C C . GLN B 1 345 ? -13.16471 7.14752 67.68155 1.000 18.82636 344 GLN B C 1
ATOM 7220 O O . GLN B 1 345 ? -13.65386 8.16758 68.17833 1.000 18.91983 344 GLN B O 1
ATOM 7226 N N . LEU B 1 346 ? -13.71684 6.53593 66.62214 1.000 18.91755 345 LEU B N 1
ATOM 7227 C CA . LEU B 1 346 ? -14.93237 7.06597 66.00407 1.000 19.43455 345 LEU B CA 1
ATOM 7228 C C . LEU B 1 346 ? -16.09911 7.10649 66.99103 1.000 19.56357 345 LEU B C 1
ATOM 7229 O O . LEU B 1 346 ? -16.88799 8.06222 66.98388 1.000 20.74025 345 LEU B O 1
ATOM 7234 N N A GLU B 1 347 ? -16.24701 6.07668 67.83691 0.766 20.15480 346 GLU B N 1
ATOM 7235 N N B GLU B 1 347 ? -16.22073 6.07909 67.83726 0.234 20.18251 346 GLU B N 1
ATOM 7236 C CA A GLU B 1 347 ? -17.28537 6.13190 68.87069 0.766 20.75325 346 GLU B CA 1
ATOM 7237 C CA B GLU B 1 347 ? -17.23705 6.07855 68.88577 0.234 20.47990 346 GLU B CA 1
ATOM 7238 C C A GLU B 1 347 ? -17.12349 7.35584 69.75438 0.766 20.70900 346 GLU B C 1
ATOM 7239 C C B GLU B 1 347 ? -17.11666 7.31425 69.76424 0.234 20.17244 346 GLU B C 1
ATOM 7240 O O A GLU B 1 347 ? -18.10300 8.03988 70.06764 0.766 21.85527 346 GLU B O 1
ATOM 7241 O O B GLU B 1 347 ? -18.11549 7.97344 70.07173 0.234 20.28794 346 GLU B O 1
ATOM 7252 N N . GLN B 1 348 ? -15.89252 7.63270 70.18577 1.000 20.05227 347 GLN B N 1
ATOM 7253 C CA . GLN B 1 348 ? -15.67035 8.75444 71.07893 1.000 18.63361 347 GLN B CA 1
ATOM 7254 C C . GLN B 1 348 ? -15.94570 10.06369 70.34738 1.000 19.95754 347 GLN B C 1
ATOM 7255 O O . GLN B 1 348 ? -16.46740 11.01591 70.94162 1.000 20.75028 347 GLN B O 1
ATOM 7261 N N A MET B 1 349 ? -15.60594 10.12697 69.05368 0.523 19.15174 348 MET B N 1
ATOM 7262 N N B MET B 1 349 ? -15.63953 10.11314 69.04625 0.477 19.26231 348 MET B N 1
ATOM 7263 C CA A MET B 1 349 ? -15.84983 11.33943 68.27329 0.523 19.06443 348 MET B CA 1
ATOM 7264 C CA B MET B 1 349 ? -15.90933 11.30996 68.25276 0.477 19.48126 348 MET B CA 1
ATOM 7265 C C A MET B 1 349 ? -17.34179 11.60475 68.12968 0.523 20.29741 348 MET B C 1
ATOM 7266 C C B MET B 1 349 ? -17.40424 11.57860 68.15885 0.477 20.44177 348 MET B C 1
ATOM 7267 O O A MET B 1 349 ? -17.78095 12.76027 68.15041 0.523 21.25066 348 MET B O 1
ATOM 7268 O O B MET B 1 349 ? -17.84695 12.72702 68.27797 0.477 20.92319 348 MET B O 1
ATOM 7277 N N A LEU B 1 350 ? -18.13628 10.54332 67.99073 0.523 20.92351 349 LEU B N 1
ATOM 7278 N N B LEU B 1 350 ? -18.19888 10.52982 67.93654 0.477 21.27978 349 LEU B N 1
ATOM 7279 C CA A LEU B 1 350 ? -19.58359 10.69873 67.91102 0.523 21.85233 349 LEU B CA 1
ATOM 7280 C CA B LEU B 1 350 ? -19.64892 10.69116 67.92340 0.477 22.09269 349 LEU B CA 1
ATOM 7281 C C A LEU B 1 350 ? -20.19037 11.04131 69.26871 0.523 22.34209 349 LEU B C 1
ATOM 7282 C C B LEU B 1 350 ? -20.16279 11.11630 69.29124 0.477 22.24101 349 LEU B C 1
ATOM 7283 O O A LEU B 1 350 ? -21.20690 11.74382 69.33395 0.523 23.58271 349 LEU B O 1
ATOM 7284 O O B LEU B 1 350 ? -21.07397 11.94716 69.39347 0.477 22.96301 349 LEU B O 1
ATOM 7293 N N . GLN B 1 351 ? -19.59073 10.55658 70.35689 1.000 21.41912 350 GLN B N 1
ATOM 7294 C CA . GLN B 1 351 ? -20.12200 10.82924 71.68810 1.000 21.62780 350 GLN B CA 1
ATOM 7295 C C . GLN B 1 351 ? -19.78174 12.22956 72.17948 1.000 21.33129 350 GLN B C 1
ATOM 7296 O O . GLN B 1 351 ? -20.56488 12.81936 72.93483 1.000 22.28314 350 GLN B O 1
ATOM 7302 N N . GLY B 1 352 ? -18.63185 12.77197 71.77914 1.000 21.05027 351 GLY B N 1
ATOM 7303 C CA . GLY B 1 352 ? -18.22001 14.08935 72.20878 1.000 21.87540 351 GLY B CA 1
ATOM 7304 C C . GLY B 1 352 ? -18.90273 15.20707 71.44144 1.000 23.49917 351 GLY B C 1
ATOM 7305 O O . GLY B 1 352 ? -19.63490 14.98820 70.47573 1.000 23.68756 351 GLY B O 1
ATOM 7306 N N . ASN B 1 353 ? -18.64169 16.43953 71.88679 1.000 24.53395 352 ASN B N 1
ATOM 7307 C CA . ASN B 1 353 ? -19.19849 17.63195 71.23692 1.000 25.49040 352 ASN B CA 1
ATOM 7308 C C . ASN B 1 353 ? -18.28602 18.05205 70.09073 1.000 25.08210 352 ASN B C 1
ATOM 7309 O O . ASN B 1 353 ? -17.62308 19.08989 70.12971 1.000 27.42714 352 ASN B O 1
ATOM 7314 N N . TYR B 1 354 ? -18.26424 17.21854 69.05035 1.000 22.62628 353 TYR B N 1
ATOM 7315 C CA . TYR B 1 354 ? -17.34873 17.43327 67.94120 1.000 22.32750 353 TYR B CA 1
ATOM 7316 C C . TYR B 1 354 ? -18.02360 17.71724 66.61008 1.000 23.85143 353 TYR B C 1
ATOM 7317 O O . TYR B 1 354 ? -17.31371 17.92702 65.62031 1.000 27.15923 353 TYR B O 1
ATOM 7326 N N . GLY B 1 355 ? -19.35264 17.71469 66.54225 1.000 22.97398 354 GLY B N 1
ATOM 7327 C CA . GLY B 1 355 ? -20.04956 18.16434 65.34979 1.000 22.56830 354 GLY B CA 1
ATOM 7328 C C . GLY B 1 355 ? -20.38151 17.10690 64.31567 1.000 21.64012 354 GLY B C 1
ATOM 7329 O O . GLY B 1 355 ? -20.76873 17.47083 63.19565 1.000 22.61195 354 GLY B O 1
ATOM 7330 N N . TYR B 1 356 ? -20.25529 15.81850 64.63672 1.000 20.11646 355 TYR B N 1
ATOM 7331 C CA . TYR B 1 356 ? -20.53613 14.76750 63.66326 1.000 20.26227 355 TYR B CA 1
ATOM 7332 C C . TYR B 1 356 ? -21.97225 14.28026 63.75938 1.000 20.26631 355 TYR B C 1
ATOM 7333 O O . TYR B 1 356 ? -22.55023 14.20702 64.84739 1.000 22.38406 355 TYR B O 1
ATOM 7342 N N A GLN B 1 357 ? -22.53489 13.90623 62.61413 0.426 20.49411 356 GLN B N 1
ATOM 7343 N N B GLN B 1 357 ? -22.54783 13.97395 62.59797 0.574 19.82560 356 GLN B N 1
ATOM 7344 C CA A GLN B 1 357 ? -23.80606 13.19982 62.55683 0.426 21.67316 356 GLN B CA 1
ATOM 7345 C CA B GLN B 1 357 ? -23.76887 13.19550 62.47811 0.574 20.73411 356 GLN B CA 1
ATOM 7346 C C A GLN B 1 357 ? -23.56680 11.83602 61.92516 0.426 21.24583 356 GLN B C 1
ATOM 7347 C C B GLN B 1 357 ? -23.38467 11.79503 62.02275 0.574 20.27892 356 GLN B C 1
ATOM 7348 O O A GLN B 1 357 ? -22.94663 11.74336 60.86025 0.426 21.14008 356 GLN B O 1
ATOM 7349 O O B GLN B 1 357 ? -22.51003 11.63453 61.16445 0.574 19.80796 356 GLN B O 1
ATOM 7360 N N . ARG B 1 358 ? -24.03551 10.78166 62.59169 1.000 20.61373 357 ARG B N 1
ATOM 7361 C CA . ARG B 1 358 ? -23.94642 9.43014 62.05095 1.000 20.86080 357 ARG B CA 1
ATOM 7362 C C . ARG B 1 358 ? -25.11431 9.21466 61.10030 1.000 21.37835 357 ARG B C 1
ATOM 7363 O O . ARG B 1 358 ? -26.27727 9.33973 61.49985 1.000 23.09622 357 ARG B O 1
ATOM 7371 N N . LEU B 1 359 ? -24.80268 8.91612 59.84203 1.000 20.23214 358 LEU B N 1
ATOM 7372 C CA . LEU B 1 359 ? -25.80812 8.65546 58.82452 1.000 19.89612 358 LEU B CA 1
ATOM 7373 C C . LEU B 1 359 ? -25.66967 7.21722 58.33038 1.000 20.14466 358 LEU B C 1
ATOM 7374 O O . LEU B 1 359 ? -24.68110 6.52710 58.60468 1.000 20.79473 358 LEU B O 1
ATOM 7379 N N . TRP B 1 360 ? -26.67732 6.75928 57.59344 1.000 21.34496 359 TRP B N 1
ATOM 7380 C CA . TRP B 1 360 ? -26.72900 5.37084 57.15243 1.000 21.05811 359 TRP B CA 1
ATOM 7381 C C . TRP B 1 360 ? -27.15146 5.33754 55.69563 1.000 21.66840 359 TRP B C 1
ATOM 7382 O O . TRP B 1 360 ? -28.12930 5.98881 55.32066 1.000 23.09490 359 TRP B O 1
ATOM 7393 N N . ASN B 1 361 ? -26.42142 4.58708 54.87736 1.000 20.83542 360 ASN B N 1
ATOM 7394 C CA . ASN B 1 361 ? -26.80111 4.37796 53.48393 1.000 21.01178 360 ASN B CA 1
ATOM 7395 C C . ASN B 1 361 ? -27.45312 3.00085 53.40674 1.000 22.35551 360 ASN B C 1
ATOM 7396 O O . ASN B 1 361 ? -26.78938 1.97945 53.63027 1.000 22.02792 360 ASN B O 1
ATOM 7401 N N A ASP B 1 362 ? -28.75200 2.96923 53.11621 0.685 22.93543 361 ASP B N 1
ATOM 7402 N N B ASP B 1 362 ? -28.75282 2.97380 53.09537 0.315 23.42736 361 ASP B N 1
ATOM 7403 C CA A ASP B 1 362 ? -29.47925 1.70565 53.13376 0.685 24.45960 361 ASP B CA 1
ATOM 7404 C CA B ASP B 1 362 ? -29.50523 1.72357 53.08817 0.315 24.83749 361 ASP B CA 1
ATOM 7405 C C A ASP B 1 362 ? -29.30551 0.89567 51.85893 0.685 23.55492 361 ASP B C 1
ATOM 7406 C C B ASP B 1 362 ? -29.31461 0.90736 51.81656 0.315 24.59049 361 ASP B C 1
ATOM 7407 O O A ASP B 1 362 ? -29.82724 -0.22131 51.78573 0.685 25.05974 361 ASP B O 1
ATOM 7408 O O B ASP B 1 362 ? -29.84913 -0.20351 51.73147 0.315 25.40456 361 ASP B O 1
ATOM 7417 N N A LYS B 1 363 ? -28.60475 1.42620 50.85765 0.685 22.21738 362 LYS B N 1
ATOM 7418 N N B LYS B 1 363 ? -28.58454 1.42628 50.83050 0.315 23.88717 362 LYS B N 1
ATOM 7419 C CA A LYS B 1 363 ? -28.22689 0.62681 49.69836 0.685 22.34038 362 LYS B CA 1
ATOM 7420 C CA B LYS B 1 363 ? -28.21435 0.63064 49.66654 0.315 23.92672 362 LYS B CA 1
ATOM 7421 C C A LYS B 1 363 ? -26.90577 -0.09068 49.94493 0.685 21.18423 362 LYS B C 1
ATOM 7422 C C B LYS B 1 363 ? -26.88555 -0.07966 49.89105 0.315 22.08973 362 LYS B C 1
ATOM 7423 O O A LYS B 1 363 ? -26.80669 -1.30562 49.74679 0.685 21.48643 362 LYS B O 1
ATOM 7424 O O B LYS B 1 363 ? -26.76523 -1.28077 49.63003 0.315 22.08219 362 LYS B O 1
ATOM 7435 N N . THR B 1 364 ? -25.88240 0.65163 50.38149 1.000 20.48597 363 THR B N 1
ATOM 7436 C CA . THR B 1 364 ? -24.58222 0.05568 50.66424 1.000 19.64058 363 THR B CA 1
ATOM 7437 C C . THR B 1 364 ? -24.58343 -0.71215 51.97569 1.000 19.77984 363 THR B C 1
ATOM 7438 O O . THR B 1 364 ? -23.69945 -1.55140 52.18040 1.000 19.66586 363 THR B O 1
ATOM 7442 N N . LYS B 1 365 ? -25.56332 -0.44246 52.84931 1.000 20.24752 364 LYS B N 1
ATOM 7443 C CA . LYS B 1 365 ? -25.64891 -1.05122 54.17941 1.000 19.81865 364 LYS B CA 1
ATOM 7444 C C . LYS B 1 365 ? -24.42833 -0.70887 55.03281 1.000 20.59406 364 LYS B C 1
ATOM 7445 O O . LYS B 1 365 ? -23.88462 -1.55825 55.74422 1.000 20.48923 364 LYS B O 1
ATOM 7451 N N . THR B 1 366 ? -24.00452 0.55239 54.97797 1.000 19.71922 365 THR B N 1
ATOM 7452 C CA . THR B 1 366 ? -22.84623 1.00067 55.73777 1.000 18.08637 365 THR B CA 1
ATOM 7453 C C . THR B 1 366 ? -23.10096 2.37576 56.33134 1.000 18.92719 365 THR B C 1
ATOM 7454 O O . THR B 1 366 ? -23.84982 3.18177 55.76157 1.000 19.59957 365 THR B O 1
ATOM 7458 N N . PRO B 1 367 ? -22.51364 2.65761 57.48889 1.000 19.01660 366 PRO B N 1
ATOM 7459 C CA . PRO B 1 367 ? -22.66443 3.97222 58.11691 1.000 18.69355 366 PRO B CA 1
ATOM 7460 C C . PRO B 1 367 ? -21.60173 4.94127 57.61256 1.000 18.70027 366 PRO B C 1
ATOM 7461 O O . PRO B 1 367 ? -20.59331 4.55166 57.02288 1.000 19.10283 366 PRO B O 1
ATOM 7465 N N . TYR B 1 368 ? -21.82810 6.22120 57.90008 1.000 18.62368 367 TYR B N 1
ATOM 7466 C CA . TYR B 1 368 ? -20.82127 7.23536 57.61112 1.000 18.23464 367 TYR B CA 1
ATOM 7467 C C . TYR B 1 368 ? -21.04142 8.40924 58.55137 1.000 19.25785 367 TYR B C 1
ATOM 7468 O O . TYR B 1 368 ? -22.15544 8.61880 59.04387 1.000 20.72080 367 TYR B O 1
ATOM 7477 N N . LEU B 1 369 ? -19.96365 9.13619 58.84130 1.000 19.79899 368 LEU B N 1
ATOM 7478 C CA . LEU B 1 369 ? -20.05931 10.36793 59.61330 1.000 18.49834 368 LEU B CA 1
ATOM 7479 C C . LEU B 1 369 ? -19.97616 11.55382 58.67213 1.000 19.18441 368 LEU B C 1
ATOM 7480 O O . LEU B 1 369 ? -19.22473 11.53568 57.69077 1.000 20.42329 368 LEU B O 1
ATOM 7485 N N . TYR B 1 370 ? -20.74787 12.58489 58.98288 1.000 18.59779 369 TYR B N 1
ATOM 7486 C CA . TYR B 1 370 ? -20.72433 13.83431 58.24126 1.000 18.45383 369 TYR B CA 1
ATOM 7487 C C . TYR B 1 370 ? -20.55402 14.96215 59.24242 1.000 18.31764 369 TYR B C 1
ATOM 7488 O O . TYR B 1 370 ? -21.29555 15.03976 60.23377 1.000 19.53744 369 TYR B O 1
ATOM 7497 N N . HIS B 1 371 ? -19.54952 15.79994 59.01187 1.000 18.66915 370 HIS B N 1
ATOM 7498 C CA . HIS B 1 371 ? -19.32631 17.01733 59.79010 1.000 18.58512 370 HIS B CA 1
ATOM 7499 C C . HIS B 1 371 ? -19.74493 18.18413 58.90354 1.000 19.61837 370 HIS B C 1
ATOM 7500 O O . HIS B 1 371 ? -18.98504 18.61734 58.02965 1.000 19.50141 370 HIS B O 1
ATOM 7507 N N . ALA B 1 372 ? -20.97119 18.66919 59.10905 1.000 20.23741 371 ALA B N 1
ATOM 7508 C CA . ALA B 1 372 ? -21.51495 19.69694 58.22867 1.000 21.62837 371 ALA B CA 1
ATOM 7509 C C . ALA B 1 372 ? -20.76848 21.01936 58.35193 1.000 22.61143 371 ALA B C 1
ATOM 7510 O O . ALA B 1 372 ? -20.63283 21.74393 57.36326 1.000 24.08070 371 ALA B O 1
ATOM 7512 N N . GLN B 1 373 ? -20.29479 21.37514 59.54668 1.000 21.03757 372 GLN B N 1
ATOM 7513 C CA . GLN B 1 373 ? -19.69983 22.69703 59.67701 1.000 21.20885 372 GLN B CA 1
ATOM 7514 C C . GLN B 1 373 ? -18.35010 22.77808 58.96599 1.000 21.28171 372 GLN B C 1
ATOM 7515 O O . GLN B 1 373 ? -18.06814 23.76327 58.27407 1.000 22.93946 372 GLN B O 1
ATOM 7521 N N . ASN B 1 374 ? -17.51341 21.74803 59.08882 1.000 19.31062 373 ASN B N 1
ATOM 7522 C CA . ASN B 1 374 ? -16.18004 21.81345 58.50296 1.000 19.09492 373 ASN B CA 1
ATOM 7523 C C . ASN B 1 374 ? -16.08127 21.12717 57.14770 1.000 20.07992 373 ASN B C 1
ATOM 7524 O O . ASN B 1 374 ? -15.08296 21.32736 56.44300 1.000 21.12569 373 ASN B O 1
ATOM 7529 N N . GLY B 1 375 ? -17.08848 20.35257 56.75907 1.000 18.26263 374 GLY B N 1
ATOM 7530 C CA . GLY B 1 375 ? -17.02930 19.61277 55.51036 1.000 18.34806 374 GLY B CA 1
ATOM 7531 C C . GLY B 1 375 ? -16.16015 18.37445 55.59728 1.000 18.69121 374 GLY B C 1
ATOM 7532 O O . GLY B 1 375 ? -15.22986 18.20783 54.79890 1.000 19.19034 374 GLY B O 1
ATOM 7533 N N . LEU B 1 376 ? -16.45810 17.48573 56.54994 1.000 17.84737 375 LEU B N 1
ATOM 7534 C CA . LEU B 1 376 ? -15.74511 16.22570 56.69131 1.000 16.95650 375 LEU B CA 1
ATOM 7535 C C . LEU B 1 376 ? -16.69314 15.06032 56.44842 1.000 17.78264 375 LEU B C 1
ATOM 7536 O O . LEU B 1 376 ? -17.89636 15.13594 56.74527 1.000 18.91026 375 LEU B O 1
ATOM 7541 N N . PHE B 1 377 ? -16.12918 13.97763 55.91068 1.000 17.25660 376 PHE B N 1
ATOM 7542 C CA . PHE B 1 377 ? -16.86194 12.74919 55.62882 1.000 17.29739 376 PHE B CA 1
ATOM 7543 C C . PHE B 1 377 ? -16.00250 11.57735 56.08129 1.000 17.96095 376 PHE B C 1
ATOM 7544 O O . PHE B 1 377 ? -14.81063 11.52735 55.75678 1.000 18.06570 376 PHE B O 1
ATOM 7552 N N . VAL B 1 378 ? -16.58916 10.63411 56.82472 1.000 18.13911 377 VAL B N 1
ATOM 7553 C CA . VAL B 1 378 ? -15.86687 9.44074 57.26035 1.000 16.94207 377 VAL B CA 1
ATOM 7554 C C . VAL B 1 378 ? -16.66450 8.21297 56.85167 1.000 17.08661 377 VAL B C 1
ATOM 7555 O O . VAL B 1 378 ? -17.84608 8.09684 57.20114 1.000 18.35566 377 VAL B O 1
ATOM 7559 N N . THR B 1 379 ? -16.01784 7.28887 56.13484 1.000 17.08694 378 THR B N 1
ATOM 7560 C CA . THR B 1 379 ? -16.62375 6.00611 55.78873 1.000 16.94636 378 THR B CA 1
ATOM 7561 C C . THR B 1 379 ? -16.03428 4.92663 56.69440 1.000 17.82821 378 THR B C 1
ATOM 7562 O O . THR B 1 379 ? -14.81034 4.79416 56.80024 1.000 18.87386 378 THR B O 1
ATOM 7566 N N . TYR B 1 380 ? -16.90383 4.16507 57.35834 1.000 18.54746 379 TYR B N 1
ATOM 7567 C CA . TYR B 1 380 ? -16.45674 3.15413 58.31355 1.000 18.33836 379 TYR B CA 1
ATOM 7568 C C . TYR B 1 380 ? -17.49596 2.03864 58.38375 1.000 18.89436 379 TYR B C 1
ATOM 7569 O O . TYR B 1 380 ? -18.53741 2.09136 57.72136 1.000 18.45276 379 TYR B O 1
ATOM 7578 N N . ASP B 1 381 ? -17.20321 1.01808 59.19752 1.000 17.90973 380 ASP B N 1
ATOM 7579 C CA . ASP B 1 381 ? -18.11091 -0.09351 59.43946 1.000 18.07223 380 ASP B CA 1
ATOM 7580 C C . ASP B 1 381 ? -18.40545 -0.20179 60.93297 1.000 17.88380 380 ASP B C 1
ATOM 7581 O O . ASP B 1 381 ? -17.61673 0.24902 61.77669 1.000 18.35242 380 ASP B O 1
ATOM 7586 N N . ASP B 1 382 ? -19.55045 -0.79124 61.26350 1.000 17.85157 381 ASP B N 1
ATOM 7587 C CA . ASP B 1 382 ? -19.92013 -0.90944 62.67760 1.000 17.49367 381 ASP B CA 1
ATOM 7588 C C . ASP B 1 382 ? -20.70154 -2.20132 62.89270 1.000 17.85941 381 ASP B C 1
ATOM 7589 O O . ASP B 1 382 ? -20.81863 -3.03764 61.99023 1.000 19.10303 381 ASP B O 1
ATOM 7594 N N . ALA B 1 383 ? -21.23956 -2.36968 64.10553 1.000 18.64917 382 ALA B N 1
ATOM 7595 C CA . ALA B 1 383 ? -21.96109 -3.60007 64.39389 1.000 19.39696 382 ALA B CA 1
ATOM 7596 C C . ALA B 1 383 ? -23.21225 -3.73503 63.54667 1.000 20.06861 382 ALA B C 1
ATOM 7597 O O . ALA B 1 383 ? -23.68780 -4.85907 63.34814 1.000 21.09493 382 ALA B O 1
ATOM 7599 N N . GLU B 1 384 ? -23.75473 -2.62010 63.04311 1.000 20.65871 383 GLU B N 1
ATOM 7600 C CA . GLU B 1 384 ? -24.92418 -2.70270 62.17107 1.000 20.38184 383 GLU B CA 1
ATOM 7601 C C . GLU B 1 384 ? -24.54222 -3.15159 60.76427 1.000 19.03674 383 GLU B C 1
ATOM 7602 O O . GLU B 1 384 ? -25.16617 -4.06072 60.20975 1.000 20.64199 383 GLU B O 1
ATOM 7608 N N . SER B 1 385 ? -23.51548 -2.54307 60.16799 1.000 19.48547 384 SER B N 1
ATOM 7609 C CA . SER B 1 385 ? -23.10883 -3.01511 58.84582 1.000 19.07593 384 SER B CA 1
ATOM 7610 C C . SER B 1 385 ? -22.65918 -4.46671 58.90574 1.000 19.11342 384 SER B C 1
ATOM 7611 O O . SER B 1 385 ? -22.84385 -5.22326 57.94036 1.000 19.09613 384 SER B O 1
ATOM 7614 N N . PHE B 1 386 ? -22.10576 -4.88805 60.04336 1.000 18.63169 385 PHE B N 1
ATOM 7615 C CA . PHE B 1 386 ? -21.68343 -6.27871 60.17534 1.000 18.31346 385 PHE B CA 1
ATOM 7616 C C . PHE B 1 386 ? -22.85729 -7.25769 60.20333 1.000 19.09031 385 PHE B C 1
ATOM 7617 O O . PHE B 1 386 ? -22.65372 -8.43995 59.91231 1.000 20.36739 385 PHE B O 1
ATOM 7625 N N . LYS B 1 387 ? -24.06987 -6.81682 60.56222 1.000 19.59530 386 LYS B N 1
ATOM 7626 C CA . LYS B 1 387 ? -25.22017 -7.71337 60.45578 1.000 19.52474 386 LYS B CA 1
ATOM 7627 C C . LYS B 1 387 ? -25.42887 -8.13405 59.01176 1.000 20.19677 386 LYS B C 1
ATOM 7628 O O . LYS B 1 387 ? -25.64711 -9.31653 58.71426 1.000 21.06171 386 LYS B O 1
ATOM 7634 N N . TYR B 1 388 ? -25.38889 -7.16821 58.09816 1.000 19.42596 387 TYR B N 1
ATOM 7635 C CA . TYR B 1 388 ? -25.62281 -7.48395 56.69458 1.000 20.49789 387 TYR B CA 1
ATOM 7636 C C . TYR B 1 388 ? -24.46387 -8.27967 56.11605 1.000 19.69354 387 TYR B C 1
ATOM 7637 O O . TYR B 1 388 ? -24.67486 -9.22721 55.34368 1.000 20.49057 387 TYR B O 1
ATOM 7646 N N . LYS B 1 389 ? -23.23087 -7.91157 56.47261 1.000 18.89708 388 LYS B N 1
ATOM 7647 C CA . LYS B 1 389 ? -22.07988 -8.65611 55.97398 1.000 18.41695 388 LYS B CA 1
ATOM 7648 C C . LYS B 1 389 ? -22.05612 -10.08194 56.51970 1.000 19.53571 388 LYS B C 1
ATOM 7649 O O . LYS B 1 389 ? -21.72741 -11.02781 55.79266 1.000 19.68241 388 LYS B O 1
ATOM 7655 N N . ALA B 1 390 ? -22.42301 -10.26600 57.78743 1.000 19.40240 389 ALA B N 1
ATOM 7656 C CA . ALA B 1 390 ? -22.49333 -11.62055 58.33042 1.000 19.89286 389 ALA B CA 1
ATOM 7657 C C . ALA B 1 390 ? -23.57406 -12.44074 57.63779 1.000 20.92672 389 ALA B C 1
ATOM 7658 O O . ALA B 1 390 ? -23.36616 -13.62195 57.33449 1.000 20.97215 389 ALA B O 1
ATOM 7660 N N . LYS B 1 391 ? -24.74096 -11.84121 57.38513 1.000 20.56673 390 LYS B N 1
ATOM 7661 C CA . LYS B 1 391 ? -25.78004 -12.57356 56.66890 1.000 21.20088 390 LYS B CA 1
ATOM 7662 C C . LYS B 1 391 ? -25.31052 -12.95589 55.26820 1.000 21.60526 390 LYS B C 1
ATOM 7663 O O . LYS B 1 391 ? -25.57745 -14.06711 54.79955 1.000 21.81338 390 LYS B O 1
ATOM 7669 N N . TYR B 1 392 ? -24.59112 -12.05254 54.60034 1.000 20.44283 391 TYR B N 1
ATOM 7670 C CA . TYR B 1 392 ? -24.05166 -12.33915 53.27421 1.000 19.70025 391 TYR B CA 1
ATOM 7671 C C . TYR B 1 392 ? -23.05199 -13.49124 53.32883 1.000 20.05235 391 TYR B C 1
ATOM 7672 O O . TYR B 1 392 ? -23.07697 -14.39371 52.47926 1.000 21.00646 391 TYR B O 1
ATOM 7681 N N . ILE B 1 393 ? -22.18043 -13.49133 54.33957 1.000 19.38627 392 ILE B N 1
ATOM 7682 C CA . ILE B 1 393 ? -21.22672 -14.58361 54.51293 1.000 19.60313 392 ILE B CA 1
ATOM 7683 C C . ILE B 1 393 ? -21.95557 -15.91576 54.64794 1.000 21.24870 392 ILE B C 1
ATOM 7684 O O . ILE B 1 393 ? -21.54704 -16.93005 54.06605 1.000 21.40302 392 ILE B O 1
ATOM 7689 N N A LYS B 1 394 ? -23.04847 -15.93827 55.41067 0.860 21.75177 393 LYS B N 1
ATOM 7690 N N B LYS B 1 394 ? -23.05220 -15.93391 55.40862 0.140 21.86865 393 LYS B N 1
ATOM 7691 C CA A LYS B 1 394 ? -23.82053 -17.17006 55.54754 0.860 22.94464 393 LYS B CA 1
ATOM 7692 C CA B LYS B 1 394 ? -23.77649 -17.18192 55.62851 0.140 22.49202 393 LYS B CA 1
ATOM 7693 C C A LYS B 1 394 ? -24.51858 -17.54348 54.23928 0.860 23.66601 393 LYS B C 1
ATOM 7694 C C B LYS B 1 394 ? -24.57903 -17.58742 54.39621 0.140 23.25207 393 LYS B C 1
ATOM 7695 O O A LYS B 1 394 ? -24.41858 -18.68845 53.77861 0.860 25.14045 393 LYS B O 1
ATOM 7696 O O B LYS B 1 394 ? -24.67345 -18.77848 54.07562 0.140 23.72381 393 LYS B O 1
ATOM 7707 N N A GLN B 1 395 ? -25.22710 -16.58635 53.62336 0.860 24.69087 394 GLN B N 1
ATOM 7708 N N B GLN B 1 395 ? -25.16698 -16.61382 53.69551 0.140 23.79808 394 GLN B N 1
ATOM 7709 C CA A GLN B 1 395 ? -25.98843 -16.87669 52.40738 0.860 25.67678 394 GLN B CA 1
ATOM 7710 C CA B GLN B 1 395 ? -25.92912 -16.92121 52.48809 0.140 24.31876 394 GLN B CA 1
ATOM 7711 C C A GLN B 1 395 ? -25.09020 -17.37794 51.28380 0.860 24.99787 394 GLN B C 1
ATOM 7712 C C B GLN B 1 395 ? -25.02276 -17.46405 51.39078 0.140 24.17329 394 GLN B C 1
ATOM 7713 O O A GLN B 1 395 ? -25.48116 -18.27289 50.51707 0.860 26.53383 394 GLN B O 1
ATOM 7714 O O B GLN B 1 395 ? -25.32622 -18.48928 50.76800 0.140 24.92591 394 GLN B O 1
ATOM 7725 N N . GLN B 1 396 ? -23.90822 -16.78217 51.13524 1.000 23.31700 395 GLN B N 1
ATOM 7726 C CA . GLN B 1 396 ? -22.97947 -17.15707 50.07499 1.000 22.37877 395 GLN B CA 1
ATOM 7727 C C . GLN B 1 396 ? -22.06075 -18.30810 50.46281 1.000 22.60738 395 GLN B C 1
ATOM 7728 O O . GLN B 1 396 ? -21.18818 -18.68735 49.66589 1.000 22.01990 395 GLN B O 1
ATOM 7734 N N . GLN B 1 397 ? -22.23588 -18.86350 51.66224 1.000 22.52218 396 GLN B N 1
ATOM 7735 C CA . GLN B 1 397 ? -21.44331 -19.99956 52.13027 1.000 21.80462 396 GLN B CA 1
ATOM 7736 C C . GLN B 1 397 ? -19.94684 -19.70724 52.10654 1.000 21.98121 396 GLN B C 1
ATOM 7737 O O . GLN B 1 397 ? -19.14013 -20.55778 51.72706 1.000 21.47082 396 GLN B O 1
ATOM 7743 N N . LEU B 1 398 ? -19.57143 -18.50658 52.55133 1.000 20.17119 397 LEU B N 1
ATOM 7744 C CA . LEU B 1 398 ? -18.17032 -18.13948 52.60165 1.000 19.53932 397 LEU B CA 1
ATOM 7745 C C . LEU B 1 398 ? -17.50748 -18.72697 53.84809 1.000 19.90433 397 LEU B C 1
ATOM 7746 O O . LEU B 1 398 ? -18.16590 -19.20549 54.78712 1.000 21.47382 397 LEU B O 1
ATOM 7751 N N . GLY B 1 399 ? -16.17632 -18.67105 53.85815 1.000 18.93522 398 GLY B N 1
ATOM 7752 C CA . GLY B 1 399 ? -15.43084 -19.27940 54.94559 1.000 19.05379 398 GLY B CA 1
ATOM 7753 C C . GLY B 1 399 ? -15.51133 -18.52657 56.25777 1.000 18.67585 398 GLY B C 1
ATOM 7754 O O . GLY B 1 399 ? -15.34960 -19.12952 57.32129 1.000 20.04070 398 GLY B O 1
ATOM 7755 N N . GLY B 1 400 ? -15.73207 -17.22040 56.21022 1.000 18.33231 399 GLY B N 1
ATOM 7756 C CA . GLY B 1 400 ? -15.80827 -16.43809 57.43237 1.000 17.91897 399 GLY B CA 1
ATOM 7757 C C . GLY B 1 400 ? -15.41250 -14.99683 57.15830 1.000 17.41335 399 GLY B C 1
ATOM 7758 O O . GLY B 1 400 ? -15.57918 -14.49821 56.03901 1.000 18.41117 399 GLY B O 1
ATOM 7759 N N . VAL B 1 401 ? -14.84905 -14.36393 58.19156 1.000 17.14440 400 VAL B N 1
ATOM 7760 C CA . VAL B 1 401 ? -14.54249 -12.94121 58.18608 1.000 17.49222 400 VAL B CA 1
ATOM 7761 C C . VAL B 1 401 ? -13.10775 -12.72595 58.64902 1.000 17.18717 400 VAL B C 1
ATOM 7762 O O . VAL B 1 401 ? -12.58249 -13.47834 59.47723 1.000 18.30357 400 VAL B O 1
ATOM 7766 N N A MET B 1 402 ? -12.47595 -11.68343 58.10879 0.420 16.91366 401 MET B N 1
ATOM 7767 N N B MET B 1 402 ? -12.47242 -11.69151 58.09754 0.580 16.96856 401 MET B N 1
ATOM 7768 C CA A MET B 1 402 ? -11.15003 -11.24363 58.52017 0.420 16.52036 401 MET B CA 1
ATOM 7769 C CA B MET B 1 402 ? -11.15372 -11.23832 58.51551 0.580 16.51192 401 MET B CA 1
ATOM 7770 C C A MET B 1 402 ? -11.22020 -9.74416 58.77035 0.420 16.71769 401 MET B C 1
ATOM 7771 C C B MET B 1 402 ? -11.26995 -9.75271 58.82088 0.580 16.62517 401 MET B C 1
ATOM 7772 O O A MET B 1 402 ? -12.01921 -9.04201 58.14657 0.420 17.77270 401 MET B O 1
ATOM 7773 O O B MET B 1 402 ? -12.13970 -9.06901 58.27333 0.580 18.01557 401 MET B O 1
ATOM 7782 N N . PHE B 1 403 ? -10.40919 -9.24363 59.70545 1.000 16.29685 402 PHE B N 1
ATOM 7783 C CA . PHE B 1 403 ? -10.42885 -7.80870 59.96931 1.000 16.49782 402 PHE B CA 1
ATOM 7784 C C . PHE B 1 403 ? -9.06401 -7.23301 60.31364 1.000 16.75438 402 PHE B C 1
ATOM 7785 O O . PHE B 1 403 ? -8.22315 -7.90071 60.92031 1.000 16.50379 402 PHE B O 1
ATOM 7793 N N . TRP B 1 404 ? -8.88554 -5.95811 59.94586 1.000 16.40799 403 TRP B N 1
ATOM 7794 C CA . TRP B 1 404 ? -7.71949 -5.14888 60.28758 1.000 16.41422 403 TRP B CA 1
ATOM 7795 C C . TRP B 1 404 ? -8.22164 -3.93822 61.07016 1.000 16.26849 403 TRP B C 1
ATOM 7796 O O . TRP B 1 404 ? -9.04952 -3.18567 60.54632 1.000 17.28759 403 TRP B O 1
ATOM 7807 N N . HIS B 1 405 ? -7.74883 -3.73360 62.32060 1.000 17.20814 404 HIS B N 1
ATOM 7808 C CA . HIS B 1 405 ? -6.99722 -4.68572 63.13746 1.000 17.54249 404 HIS B CA 1
ATOM 7809 C C . HIS B 1 405 ? -7.53442 -4.67737 64.57633 1.000 17.64913 404 HIS B C 1
ATOM 7810 O O . HIS B 1 405 ? -8.36324 -3.82421 64.92919 1.000 17.86135 404 HIS B O 1
ATOM 7817 N N . LEU B 1 406 ? -7.05179 -5.62320 65.39070 1.000 18.53010 405 LEU B N 1
ATOM 7818 C CA . LEU B 1 406 ? -7.60881 -5.82487 66.73413 1.000 19.12781 405 LEU B CA 1
ATOM 7819 C C . LEU B 1 406 ? -7.54147 -4.56632 67.59706 1.000 19.27055 405 LEU B C 1
ATOM 7820 O O . LEU B 1 406 ? -8.44235 -4.32453 68.41451 1.000 19.34205 405 LEU B O 1
ATOM 7825 N N . GLY B 1 407 ? -6.47095 -3.77329 67.46772 1.000 18.94947 406 GLY B N 1
ATOM 7826 C CA . GLY B 1 407 ? -6.33509 -2.58449 68.30996 1.000 20.31553 406 GLY B CA 1
ATOM 7827 C C . GLY B 1 407 ? -7.35770 -1.50697 68.02570 1.000 21.11461 406 GLY B C 1
ATOM 7828 O O . GLY B 1 407 ? -7.52491 -0.58985 68.84156 1.000 22.89065 406 GLY B O 1
ATOM 7829 N N . GLN B 1 408 ? -8.06497 -1.61290 66.90331 1.000 18.04877 407 GLN B N 1
ATOM 7830 C CA . GLN B 1 408 ? -9.03472 -0.60809 66.49982 1.000 17.48166 407 GLN B CA 1
ATOM 7831 C C . GLN B 1 408 ? -10.45475 -0.93325 66.93290 1.000 17.74796 407 GLN B C 1
ATOM 7832 O O . GLN B 1 408 ? -11.31928 -0.04854 66.85934 1.000 19.33146 407 GLN B O 1
ATOM 7838 N N . ASP B 1 409 ? -10.72263 -2.16037 67.39620 1.000 18.04963 408 ASP B N 1
ATOM 7839 C CA . ASP B 1 409 ? -11.98268 -2.40027 68.08223 1.000 18.18540 408 ASP B CA 1
ATOM 7840 C C . ASP B 1 409 ? -12.01542 -1.53081 69.33510 1.000 19.09097 408 ASP B C 1
ATOM 7841 O O . ASP B 1 409 ? -10.97777 -1.04854 69.80680 1.000 19.05224 408 ASP B O 1
ATOM 7846 N N . ASN B 1 410 ? -13.21744 -1.29780 69.86541 1.000 19.27182 409 ASN B N 1
ATOM 7847 C CA . ASN B 1 410 ? -13.28816 -0.52858 71.10260 1.000 19.38894 409 ASN B CA 1
ATOM 7848 C C . ASN B 1 410 ? -12.76693 -1.36642 72.27437 1.000 18.83427 409 ASN B C 1
ATOM 7849 O O . ASN B 1 410 ? -12.44128 -2.55492 72.14396 1.000 19.88542 409 ASN B O 1
ATOM 7854 N N . ARG B 1 411 ? -12.66605 -0.71726 73.43333 1.000 19.97088 410 ARG B N 1
ATOM 7855 C CA . ARG B 1 411 ? -12.05831 -1.35274 74.59305 1.000 21.28657 410 ARG B CA 1
ATOM 7856 C C . ARG B 1 411 ? -12.79974 -2.62811 74.97600 1.000 22.87148 410 ARG B C 1
ATOM 7857 O O . ARG B 1 411 ? -12.17500 -3.60802 75.40780 1.000 24.63505 410 ARG B O 1
ATOM 7865 N N . ASN B 1 412 ? -14.11910 -2.64925 74.80734 1.000 22.37679 411 ASN B N 1
ATOM 7866 C CA . ASN B 1 412 ? -14.90125 -3.82338 75.16321 1.000 24.16793 411 ASN B CA 1
ATOM 7867 C C . ASN B 1 412 ? -14.92544 -4.88808 74.07611 1.000 23.57554 411 ASN B C 1
ATOM 7868 O O . ASN B 1 412 ? -15.54007 -5.94231 74.28761 1.000 23.79388 411 ASN B O 1
ATOM 7873 N N . GLY B 1 413 ? -14.30698 -4.63963 72.92077 1.000 21.82137 412 GLY B N 1
ATOM 7874 C CA . GLY B 1 413 ? -14.30592 -5.62668 71.85434 1.000 21.30065 412 GLY B CA 1
ATOM 7875 C C . GLY B 1 413 ? -15.65825 -5.81645 71.20127 1.000 20.22635 412 GLY B C 1
ATOM 7876 O O . GLY B 1 413 ? -15.99804 -6.93826 70.80366 1.000 20.30599 412 GLY B O 1
ATOM 7877 N N . ASP B 1 414 ? -16.43950 -4.73714 71.07101 1.000 20.52866 413 ASP B N 1
ATOM 7878 C CA . ASP B 1 414 ? -17.82966 -4.86901 70.64961 1.000 21.25643 413 ASP B CA 1
ATOM 7879 C C . ASP B 1 414 ? -17.93534 -5.33334 69.19311 1.000 20.22839 413 ASP B C 1
ATOM 7880 O O . ASP B 1 414 ? -18.86448 -6.06724 68.84327 1.000 21.03655 413 ASP B O 1
ATOM 7885 N N . LEU B 1 415 ? -17.02191 -4.89816 68.30995 1.000 18.65112 414 LEU B N 1
ATOM 7886 C CA . LEU B 1 415 ? -17.12232 -5.33357 66.91194 1.000 18.75484 414 LEU B CA 1
ATOM 7887 C C . LEU B 1 415 ? -16.84733 -6.82745 66.79062 1.000 19.08778 414 LEU B C 1
ATOM 7888 O O . LEU B 1 415 ? -17.56377 -7.55126 66.08258 1.000 19.52289 414 LEU B O 1
ATOM 7893 N N . LEU B 1 416 ? -15.78888 -7.30652 67.45236 1.000 18.49219 415 LEU B N 1
ATOM 7894 C CA . LEU B 1 416 ? -15.49880 -8.73852 67.44110 1.000 18.65861 415 LEU B CA 1
ATOM 7895 C C . LEU B 1 416 ? -16.63406 -9.53388 68.07023 1.000 18.76259 415 LEU B C 1
ATOM 7896 O O . LEU B 1 416 ? -17.02984 -10.58861 67.55458 1.000 19.65866 415 LEU B O 1
ATOM 7901 N N . ALA B 1 417 ? -17.18378 -9.03504 69.18062 1.000 19.07997 416 ALA B N 1
ATOM 7902 C CA . ALA B 1 417 ? -18.29246 -9.73021 69.82567 1.000 19.73442 416 ALA B CA 1
ATOM 7903 C C . ALA B 1 417 ? -19.51328 -9.78404 68.91612 1.000 19.54720 416 ALA B C 1
ATOM 7904 O O . ALA B 1 417 ? -20.24399 -10.78334 68.90851 1.000 21.46807 416 ALA B O 1
ATOM 7906 N N . ALA B 1 418 ? -19.74218 -8.72638 68.12676 1.000 20.02923 417 ALA B N 1
ATOM 7907 C CA . ALA B 1 418 ? -20.87899 -8.72380 67.21041 1.000 20.15800 417 ALA B CA 1
ATOM 7908 C C . ALA B 1 418 ? -20.70802 -9.78615 66.13219 1.000 20.98207 417 ALA B C 1
ATOM 7909 O O . ALA B 1 418 ? -21.63139 -10.56520 65.86214 1.000 20.66672 417 ALA B O 1
ATOM 7911 N N . LEU B 1 419 ? -19.52990 -9.83352 65.50262 1.000 19.98651 418 LEU B N 1
ATOM 7912 C CA . LEU B 1 419 ? -19.29032 -10.85192 64.48169 1.000 19.70039 418 LEU B CA 1
ATOM 7913 C C . LEU B 1 419 ? -19.49514 -12.24856 65.05257 1.000 20.98407 418 LEU B C 1
ATOM 7914 O O . LEU B 1 419 ? -20.17058 -13.09218 64.44587 1.000 21.11877 418 LEU B O 1
ATOM 7919 N N . ASP B 1 420 ? -18.95087 -12.49941 66.24751 1.000 20.38718 419 ASP B N 1
ATOM 7920 C CA . ASP B 1 420 ? -19.11270 -13.81016 66.86701 1.000 21.00504 419 ASP B CA 1
ATOM 7921 C C . ASP B 1 420 ? -20.58276 -14.11781 67.13132 1.000 21.64661 419 ASP B C 1
ATOM 7922 O O . ASP B 1 420 ? -21.04026 -15.25141 66.92260 1.000 23.16717 419 ASP B O 1
ATOM 7927 N N . ARG B 1 421 ? -21.34346 -13.11681 67.57926 1.000 21.73943 420 ARG B N 1
ATOM 7928 C CA . ARG B 1 421 ? -22.75970 -13.34317 67.85063 1.000 22.59891 420 ARG B CA 1
ATOM 7929 C C . ARG B 1 421 ? -23.52555 -13.66114 66.56977 1.000 22.35236 420 ARG B C 1
ATOM 7930 O O . ARG B 1 421 ? -24.35526 -14.58336 66.54515 1.000 23.36923 420 ARG B O 1
ATOM 7938 N N . TYR B 1 422 ? -23.23279 -12.93722 65.48632 1.000 21.60667 421 TYR B N 1
ATOM 7939 C CA . TYR B 1 422 ? -23.98208 -13.14464 64.25088 1.000 22.16685 421 TYR B CA 1
ATOM 7940 C C . TYR B 1 422 ? -23.73243 -14.52764 63.66650 1.000 22.59139 421 TYR B C 1
ATOM 7941 O O . TYR B 1 422 ? -24.60383 -15.07100 62.98023 1.000 23.55627 421 TYR B O 1
ATOM 7950 N N . PHE B 1 423 ? -22.56742 -15.11627 63.93301 1.000 22.13014 422 PHE B N 1
ATOM 7951 C CA . PHE B 1 423 ? -22.27289 -16.45631 63.44095 1.000 22.30078 422 PHE B CA 1
ATOM 7952 C C . PHE B 1 423 ? -22.68264 -17.55504 64.41309 1.000 22.77948 422 PHE B C 1
ATOM 7953 O O . PHE B 1 423 ? -23.07165 -18.64509 63.96905 1.000 24.71305 422 PHE B O 1
ATOM 7961 N N . ASN B 1 424 ? -22.60341 -17.30564 65.72574 1.000 22.81577 423 ASN B N 1
ATOM 7962 C CA . ASN B 1 424 ? -22.62554 -18.38885 66.70046 1.000 23.92334 423 ASN B CA 1
ATOM 7963 C C . ASN B 1 424 ? -23.69357 -18.31185 67.77541 1.000 25.72462 423 ASN B C 1
ATOM 7964 O O . ASN B 1 424 ? -23.93905 -19.33316 68.42228 1.000 27.59974 423 ASN B O 1
ATOM 7969 N N . ALA B 1 425 ? -24.32448 -17.16049 68.00121 1.000 25.47512 424 ALA B N 1
ATOM 7970 C CA . ALA B 1 425 ? -25.28621 -17.06479 69.09854 1.000 26.63657 424 ALA B CA 1
ATOM 7971 C C . ALA B 1 425 ? -26.57801 -17.79131 68.73996 1.000 29.04320 424 ALA B C 1
ATOM 7972 O O . ALA B 1 425 ? -27.17128 -17.54642 67.68503 1.000 29.52865 424 ALA B O 1
ATOM 7974 N N . ALA B 1 426 ? -27.02512 -18.67959 69.63071 1.000 30.74331 425 ALA B N 1
ATOM 7975 C CA . ALA B 1 426 ? -28.23083 -19.44917 69.34281 1.000 33.09423 425 ALA B CA 1
ATOM 7976 C C . ALA B 1 426 ? -29.47625 -18.57013 69.31514 1.000 36.04514 425 ALA B C 1
ATOM 7977 O O . ALA B 1 426 ? -30.44827 -18.89854 68.62328 1.000 39.40506 425 ALA B O 1
ATOM 7979 N N A ASP B 1 427 ? -29.47396 -17.45718 70.04362 0.452 34.75356 426 ASP B N 1
ATOM 7980 N N B ASP B 1 427 ? -29.45669 -17.45119 70.03937 0.548 34.42208 426 ASP B N 1
ATOM 7981 C CA A ASP B 1 427 ? -30.64485 -16.59404 70.10920 0.452 35.21635 426 ASP B CA 1
ATOM 7982 C CA B ASP B 1 427 ? -30.60176 -16.56012 70.15156 0.548 35.11907 426 ASP B CA 1
ATOM 7983 C C A ASP B 1 427 ? -30.70621 -15.56986 68.98153 0.452 33.73711 426 ASP B C 1
ATOM 7984 C C B ASP B 1 427 ? -30.52610 -15.36192 69.21186 0.548 34.31358 426 ASP B C 1
ATOM 7985 O O A ASP B 1 427 ? -31.76147 -14.96016 68.77772 0.452 33.68490 426 ASP B O 1
ATOM 7986 O O B ASP B 1 427 ? -31.29427 -14.40865 69.37957 0.548 35.70464 426 ASP B O 1
ATOM 7995 N N . TYR B 1 428 ? -29.61933 -15.37831 68.24100 1.000 31.16144 427 TYR B N 1
ATOM 7996 C CA . TYR B 1 428 ? -29.56731 -14.34447 67.21583 1.000 29.04529 427 TYR B CA 1
ATOM 7997 C C . TYR B 1 428 ? -30.26477 -14.84262 65.95507 1.000 30.80566 427 TYR B C 1
ATOM 7998 O O . TYR B 1 428 ? -29.95713 -15.93053 65.45733 1.000 32.49744 427 TYR B O 1
ATOM 8007 N N . ASP B 1 429 ? -31.19573 -14.03980 65.43828 1.000 31.32829 428 ASP B N 1
ATOM 8008 C CA . ASP B 1 429 ? -32.02712 -14.40870 64.29409 1.000 33.24776 428 ASP B CA 1
ATOM 8009 C C . ASP B 1 429 ? -31.93503 -13.28492 63.27500 1.000 31.28372 428 ASP B C 1
ATOM 8010 O O . ASP B 1 429 ? -32.40538 -12.17367 63.53464 1.000 33.57658 428 ASP B O 1
ATOM 8015 N N . ASP B 1 430 ? -31.33640 -13.56300 62.11632 1.000 27.92253 429 ASP B N 1
ATOM 8016 C CA . ASP B 1 430 ? -31.33083 -12.59980 61.01951 1.000 27.24861 429 ASP B CA 1
ATOM 8017 C C . ASP B 1 430 ? -32.19001 -13.04430 59.84017 1.000 29.27436 429 ASP B C 1
ATOM 8018 O O . ASP B 1 430 ? -32.01132 -12.53899 58.72722 1.000 27.94355 429 ASP B O 1
ATOM 8023 N N . SER B 1 431 ? -33.13060 -13.96897 60.06607 1.000 30.36811 430 SER B N 1
ATOM 8024 C CA . SER B 1 431 ? -33.94209 -14.47701 58.96234 1.000 31.82180 430 SER B CA 1
ATOM 8025 C C . SER B 1 431 ? -34.76262 -13.37034 58.31329 1.000 33.87833 430 SER B C 1
ATOM 8026 O O . SER B 1 431 ? -35.06368 -13.44028 57.11517 1.000 35.90076 430 SER B O 1
ATOM 8029 N N A GLN B 1 432 ? -35.13393 -12.34663 59.08045 0.624 33.63033 431 GLN B N 1
ATOM 8030 N N B GLN B 1 432 ? -35.12666 -12.34504 59.07923 0.376 33.99034 431 GLN B N 1
ATOM 8031 C CA A GLN B 1 432 ? -35.92735 -11.23484 58.57731 0.624 34.59714 431 GLN B CA 1
ATOM 8032 C CA B GLN B 1 432 ? -35.92512 -11.23466 58.58284 0.376 34.80693 431 GLN B CA 1
ATOM 8033 C C A GLN B 1 432 ? -35.09441 -9.98509 58.31964 0.624 32.78090 431 GLN B C 1
ATOM 8034 C C B GLN B 1 432 ? -35.08875 -10.02511 58.19400 0.376 32.98789 431 GLN B C 1
ATOM 8035 O O A GLN B 1 432 ? -35.66360 -8.90904 58.10722 0.624 32.48409 431 GLN B O 1
ATOM 8036 O O B GLN B 1 432 ? -35.65352 -9.01807 57.75515 0.376 33.24043 431 GLN B O 1
ATOM 8047 N N . LEU B 1 433 ? -33.76761 -10.09362 58.34535 1.000 30.37101 432 LEU B N 1
ATOM 8048 C CA . LEU B 1 433 ? -32.91898 -8.94932 58.04036 1.000 27.52467 432 LEU B CA 1
ATOM 8049 C C . LEU B 1 433 ? -32.99178 -8.63965 56.54876 1.000 26.86608 432 LEU B C 1
ATOM 8050 O O . LEU B 1 433 ? -32.61830 -9.46824 55.71244 1.000 27.54586 432 LEU B O 1
ATOM 8055 N N A ASP B 1 434 ? -33.49130 -7.45390 56.20898 0.641 27.42195 433 ASP B N 1
ATOM 8056 N N B ASP B 1 434 ? -33.46671 -7.44001 56.22599 0.359 27.22820 433 ASP B N 1
ATOM 8057 C CA A ASP B 1 434 ? -33.71500 -7.10910 54.81037 0.641 27.81153 433 ASP B CA 1
ATOM 8058 C CA B ASP B 1 434 ? -33.68529 -7.03807 54.84332 0.359 27.62215 433 ASP B CA 1
ATOM 8059 C C A ASP B 1 434 ? -32.41739 -6.60625 54.19346 0.641 26.51010 433 ASP B C 1
ATOM 8060 C C B ASP B 1 434 ? -32.35853 -6.61337 54.22760 0.359 26.63003 433 ASP B C 1
ATOM 8061 O O A ASP B 1 434 ? -31.88142 -5.57568 54.61244 0.641 26.66898 433 ASP B O 1
ATOM 8062 O O B ASP B 1 434 ? -31.73936 -5.64687 54.68439 0.359 27.28111 433 ASP B O 1
ATOM 8071 N N . MET B 1 435 ? -31.92083 -7.32869 53.19064 1.000 24.95101 434 MET B N 1
ATOM 8072 C CA . MET B 1 435 ? -30.65020 -7.01124 52.55170 1.000 23.32707 434 MET B CA 1
ATOM 8073 C C . MET B 1 435 ? -30.72802 -5.83887 51.58298 1.000 23.60822 434 MET B C 1
ATOM 8074 O O . MET B 1 435 ? -29.69257 -5.44961 51.03229 1.000 24.10774 434 MET B O 1
ATOM 8079 N N . GLY B 1 436 ? -31.91042 -5.26370 51.37407 1.000 24.88285 435 GLY B N 1
ATOM 8080 C CA . GLY B 1 436 ? -32.02465 -4.02292 50.63954 1.000 23.94828 435 GLY B CA 1
ATOM 8081 C C . GLY B 1 436 ? -32.06401 -4.20528 49.13393 1.000 24.56111 435 GLY B C 1
ATOM 8082 O O . GLY B 1 436 ? -32.03853 -5.31161 48.58863 1.000 25.40634 435 GLY B O 1
ATOM 8083 N N . THR B 1 437 ? -32.12957 -3.06555 48.45195 1.000 24.21218 436 THR B N 1
ATOM 8084 C CA . THR B 1 437 ? -32.20495 -3.01424 46.99868 1.000 24.73199 436 THR B CA 1
ATOM 8085 C C . THR B 1 437 ? -30.94782 -2.40881 46.38477 1.000 23.85432 436 THR B C 1
ATOM 8086 O O . THR B 1 437 ? -30.96861 -1.96974 45.22673 1.000 25.37828 436 THR B O 1
ATOM 8090 N N . GLY B 1 438 ? -29.84843 -2.38024 47.13240 1.000 23.39383 437 GLY B N 1
ATOM 8091 C CA . GLY B 1 438 ? -28.58730 -1.97273 46.55011 1.000 22.71010 437 GLY B CA 1
ATOM 8092 C C . GLY B 1 438 ? -28.19424 -2.86424 45.38756 1.000 23.01796 437 GLY B C 1
ATOM 8093 O O . GLY B 1 438 ? -28.66538 -3.99751 45.24131 1.000 24.20201 437 GLY B O 1
ATOM 8094 N N . LEU B 1 439 ? -27.31634 -2.33311 44.53901 1.000 22.41072 438 LEU B N 1
ATOM 8095 C CA . LEU B 1 439 ? -26.96228 -3.01788 43.29865 1.000 23.12204 438 LEU B CA 1
ATOM 8096 C C . LEU B 1 439 ? -26.10218 -4.24128 43.59330 1.000 22.15488 438 LEU B C 1
ATOM 8097 O O . LEU B 1 439 ? -25.03890 -4.13377 44.22166 1.000 21.90513 438 LEU B O 1
ATOM 8102 N N . ARG B 1 440 ? -26.55533 -5.40383 43.13068 1.000 23.08545 439 ARG B N 1
ATOM 8103 C CA . ARG B 1 440 ? -25.75587 -6.61841 43.17834 1.000 22.42425 439 ARG B CA 1
ATOM 8104 C C . ARG B 1 440 ? -24.86701 -6.71962 41.94483 1.000 22.13484 439 ARG B C 1
ATOM 8105 O O . ARG B 1 440 ? -25.22403 -6.26333 40.85107 1.000 23.78890 439 ARG B O 1
ATOM 8113 N N . TYR B 1 441 ? -23.70883 -7.34380 42.12762 1.000 22.16438 440 TYR B N 1
ATOM 8114 C CA . TYR B 1 441 ? -22.86582 -7.69423 40.99423 1.000 22.02564 440 TYR B CA 1
ATOM 8115 C C . TYR B 1 441 ? -23.50569 -8.87753 40.28789 1.000 28.05844 440 TYR B C 1
ATOM 8116 O O . TYR B 1 441 ? -23.66515 -9.94979 40.88235 1.000 30.30322 440 TYR B O 1
ATOM 8125 N N . THR B 1 442 ? -23.87015 -8.67824 39.02708 1.000 29.37066 441 THR B N 1
ATOM 8126 C CA . THR B 1 442 ? -24.67863 -9.62269 38.27201 1.000 31.47021 441 THR B CA 1
ATOM 8127 C C . THR B 1 442 ? -23.86299 -10.58651 37.41699 1.000 29.59525 441 THR B C 1
ATOM 8128 O O . THR B 1 442 ? -24.45537 -11.40051 36.69674 1.000 30.36260 441 THR B O 1
ATOM 8132 N N . GLY B 1 443 ? -22.53530 -10.51690 37.47151 1.000 26.05453 442 GLY B N 1
ATOM 8133 C CA . GLY B 1 443 ? -21.71930 -11.31695 36.57696 1.000 23.84169 442 GLY B CA 1
ATOM 8134 C C . GLY B 1 443 ? -21.83799 -12.80405 36.85088 1.000 24.56836 442 GLY B C 1
ATOM 8135 O O . GLY B 1 443 ? -21.98207 -13.24944 37.99304 1.000 25.47976 442 GLY B O 1
ATOM 8136 N N . VAL B 1 444 ? -21.76995 -13.58554 35.77489 1.000 23.26402 443 VAL B N 1
ATOM 8137 C CA . VAL B 1 444 ? -21.77197 -15.04151 35.84411 1.000 23.72585 443 VAL B CA 1
ATOM 8138 C C . VAL B 1 444 ? -20.58215 -15.55900 35.05213 1.000 23.63411 443 VAL B C 1
ATOM 8139 O O . VAL B 1 444 ? -20.32612 -15.09581 33.93092 1.000 23.67426 443 VAL B O 1
ATOM 8143 N N . GLY B 1 445 ? -19.85705 -16.50689 35.64156 1.000 22.90928 444 GLY B N 1
ATOM 8144 C CA . GLY B 1 445 ? -18.74007 -17.15979 35.00757 1.000 23.93297 444 GLY B CA 1
ATOM 8145 C C . GLY B 1 445 ? -18.86931 -18.65925 35.16362 1.000 24.34795 444 GLY B C 1
ATOM 8146 O O . GLY B 1 445 ? -19.87296 -19.15841 35.68746 1.000 24.57685 444 GLY B O 1
ATOM 8147 N N . PRO B 1 446 ? -17.85504 -19.41249 34.72485 1.000 24.86775 445 PRO B N 1
ATOM 8148 C CA . PRO B 1 446 ? -17.96530 -20.88248 34.76865 1.000 25.67555 445 PRO B CA 1
ATOM 8149 C C . PRO B 1 446 ? -18.10147 -21.45976 36.16498 1.000 25.66004 445 PRO B C 1
ATOM 8150 O O . PRO B 1 446 ? -18.63130 -22.57294 36.30870 1.000 27.14720 445 PRO B O 1
ATOM 8154 N N . GLY B 1 447 ? -17.65562 -20.74276 37.19530 1.000 23.87040 446 GLY B N 1
ATOM 8155 C CA . GLY B 1 447 ? -17.67627 -21.25738 38.54974 1.000 24.61080 446 GLY B CA 1
ATOM 8156 C C . GLY B 1 447 ? -18.93378 -20.98180 39.34208 1.000 24.99901 446 GLY B C 1
ATOM 8157 O O . GLY B 1 447 ? -19.05562 -21.47256 40.47394 1.000 27.34599 446 GLY B O 1
ATOM 8158 N N . ASN B 1 448 ? -19.87596 -20.20839 38.79576 1.000 24.49689 447 ASN B N 1
ATOM 8159 C CA . ASN B 1 448 ? -21.09320 -19.85827 39.52901 1.000 26.08929 447 ASN B CA 1
ATOM 8160 C C . ASN B 1 448 ? -22.31922 -19.89101 38.61888 1.000 27.19956 447 ASN B C 1
ATOM 8161 O O . ASN B 1 448 ? -23.19742 -19.02321 38.69667 1.000 27.87175 447 ASN B O 1
ATOM 8166 N N . LEU B 1 449 ? -22.41352 -20.91349 37.76921 1.000 27.60192 448 LEU B N 1
ATOM 8167 C CA . LEU B 1 449 ? -23.57275 -21.04758 36.89826 1.000 29.28989 448 LEU B CA 1
ATOM 8168 C C . LEU B 1 449 ? -24.82670 -21.26774 37.73484 1.000 32.40848 448 LEU B C 1
ATOM 8169 O O . LEU B 1 449 ? -24.82403 -22.12071 38.63608 1.000 33.50780 448 LEU B O 1
ATOM 8174 N N . PRO B 1 450 ? -25.91331 -20.55272 37.46074 1.000 34.49835 449 PRO B N 1
ATOM 8175 C CA . PRO B 1 450 ? -27.15611 -20.79727 38.19870 1.000 36.56406 449 PRO B CA 1
ATOM 8176 C C . PRO B 1 450 ? -27.81571 -22.09061 37.74676 1.000 38.40985 449 PRO B C 1
ATOM 8177 O O . PRO B 1 450 ? -27.62471 -22.55280 36.61826 1.000 37.15508 449 PRO B O 1
ATOM 8181 N N . ILE B 1 451 ? -28.59273 -22.68850 38.65299 1.000 41.69772 450 ILE B N 1
ATOM 8182 C CA . ILE B 1 451 ? -29.47584 -23.78188 38.26067 1.000 44.68304 450 ILE B CA 1
ATOM 8183 C C . ILE B 1 451 ? -30.56670 -23.24310 37.35098 1.000 45.22525 450 ILE B C 1
ATOM 8184 O O . ILE B 1 451 ? -31.24056 -22.26019 37.68547 1.000 46.06630 450 ILE B O 1
ATOM 8189 N N . MET B 1 452 ? -30.74826 -23.88241 36.19556 1.000 44.67984 451 MET B N 1
ATOM 8190 C CA . MET B 1 452 ? -31.85973 -23.54835 35.31728 1.000 44.58067 451 MET B CA 1
ATOM 8191 C C . MET B 1 452 ? -32.49687 -24.80154 34.73330 1.000 46.73711 451 MET B C 1
ATOM 8192 O O . MET B 1 452 ? -31.99265 -25.92036 34.87116 1.000 46.19087 451 MET B O 1
ATOM 8197 N N A THR B 1 453 ? -33.64515 -24.59261 34.09902 0.733 47.76376 452 THR B N 1
ATOM 8198 N N B THR B 1 453 ? -33.62357 -24.58241 34.05414 0.267 47.53337 452 THR B N 1
ATOM 8199 C CA A THR B 1 453 ? -34.31997 -25.60898 33.31272 0.733 48.05119 452 THR B CA 1
ATOM 8200 C CA B THR B 1 453 ? -34.36786 -25.60816 33.33900 0.267 48.13461 452 THR B CA 1
ATOM 8201 C C A THR B 1 453 ? -34.56122 -25.04262 31.92396 0.733 47.20965 452 THR B C 1
ATOM 8202 C C B THR B 1 453 ? -34.72066 -25.06478 31.96125 0.267 47.47228 452 THR B C 1
ATOM 8203 O O A THR B 1 453 ? -34.59924 -23.82407 31.72832 0.733 46.95308 452 THR B O 1
ATOM 8204 O O B THR B 1 453 ? -34.98265 -23.86745 31.80857 0.267 47.88332 452 THR B O 1
ATOM 8211 N N . ALA B 1 454 ? -34.71278 -25.94051 30.96021 1.000 46.21186 453 ALA B N 1
ATOM 8212 C CA . ALA B 1 454 ? -35.02787 -25.56499 29.58932 1.000 44.51595 453 ALA B CA 1
ATOM 8213 C C . ALA B 1 454 ? -35.42859 -26.82540 28.83739 1.000 44.10342 453 ALA B C 1
ATOM 8214 O O . ALA B 1 454 ? -35.05606 -27.93307 29.24128 1.000 45.01119 453 ALA B O 1
ATOM 8216 N N . PRO B 1 455 ? -36.18837 -26.68998 27.74825 1.000 43.01081 454 PRO B N 1
ATOM 8217 C CA . PRO B 1 455 ? -36.51638 -27.86635 26.93300 1.000 42.19004 454 PRO B CA 1
ATOM 8218 C C . PRO B 1 455 ? -35.25881 -28.48677 26.34560 1.000 41.04969 454 PRO B C 1
ATOM 8219 O O . PRO B 1 455 ? -34.29845 -27.79290 26.00369 1.000 39.62691 454 PRO B O 1
ATOM 8223 N N . ALA B 1 456 ? -35.27973 -29.81153 26.21802 1.000 40.36953 455 ALA B N 1
ATOM 8224 C CA . ALA B 1 456 ? -34.13915 -30.51743 25.65144 1.000 39.85872 455 ALA B CA 1
ATOM 8225 C C . ALA B 1 456 ? -33.86338 -30.04225 24.23076 1.000 38.78506 455 ALA B C 1
ATOM 8226 O O . ALA B 1 456 ? -34.78688 -29.77810 23.45413 1.000 38.74112 455 ALA B O 1
ATOM 8228 N N . TYR B 1 457 ? -32.57756 -29.92558 23.90407 1.000 37.28826 456 TYR B N 1
ATOM 8229 C CA . TYR B 1 457 ? -32.16143 -29.60595 22.54578 1.000 36.59175 456 TYR B CA 1
ATOM 8230 C C . TYR B 1 457 ? -32.67756 -30.66447 21.57773 1.000 37.55148 456 TYR B C 1
ATOM 8231 O O . TYR B 1 457 ? -32.66295 -31.86469 21.87535 1.000 37.82062 456 TYR B O 1
ATOM 8240 N N . VAL B 1 458 ? -33.15008 -30.21271 20.41837 1.000 37.47482 457 VAL B N 1
ATOM 8241 C CA . VAL B 1 458 ? -33.70538 -31.09789 19.39447 1.000 38.95564 457 VAL B CA 1
ATOM 8242 C C . VAL B 1 458 ? -32.91921 -30.93169 18.09919 1.000 37.80282 457 VAL B C 1
ATOM 8243 O O . VAL B 1 458 ? -32.92250 -29.83951 17.51266 1.000 36.61328 457 VAL B O 1
ATOM 8247 N N . PRO B 1 459 ? -32.22270 -31.96503 17.62612 1.000 36.65889 458 PRO B N 1
ATOM 8248 C CA . PRO B 1 459 ? -31.53827 -31.85281 16.33129 1.000 36.83319 458 PRO B CA 1
ATOM 8249 C C . PRO B 1 459 ? -32.51992 -31.51964 15.21771 1.000 36.67548 458 PRO B C 1
ATOM 8250 O O . PRO B 1 459 ? -33.64718 -32.02142 15.18285 1.000 38.42987 458 PRO B O 1
ATOM 8254 N N . GLY B 1 460 ? -32.07913 -30.65770 14.29832 1.000 35.53477 459 GLY B N 1
ATOM 8255 C CA . GLY B 1 460 ? -32.89225 -30.23750 13.18069 1.000 35.03693 459 GLY B CA 1
ATOM 8256 C C . GLY B 1 460 ? -33.72196 -28.99783 13.43450 1.000 34.10961 459 GLY B C 1
ATOM 8257 O O . GLY B 1 460 ? -34.20194 -28.37940 12.47912 1.000 35.50336 459 GLY B O 1
ATOM 8258 N N . THR B 1 461 ? -33.90599 -28.61808 14.69096 1.000 32.07120 460 THR B N 1
ATOM 8259 C CA . THR B 1 461 ? -34.68306 -27.43449 15.01815 1.000 31.67619 460 THR B CA 1
ATOM 8260 C C . THR B 1 461 ? -33.83673 -26.18015 14.83134 1.000 30.72943 460 THR B C 1
ATOM 8261 O O . THR B 1 461 ? -32.64403 -26.16819 15.14150 1.000 31.26393 460 THR B O 1
ATOM 8265 N N . THR B 1 462 ? -34.44942 -25.13160 14.27913 1.000 28.40616 461 THR B N 1
ATOM 8266 C CA . THR B 1 462 ? -33.76098 -23.87242 14.00958 1.000 29.58849 461 THR B CA 1
ATOM 8267 C C . THR B 1 462 ? -34.03836 -22.91545 15.16689 1.000 29.95771 461 THR B C 1
ATOM 8268 O O . THR B 1 462 ? -35.17746 -22.47785 15.35772 1.000 31.87645 461 THR B O 1
ATOM 8272 N N . TYR B 1 463 ? -33.00310 -22.58730 15.93531 1.000 29.77888 462 TYR B N 1
ATOM 8273 C CA . TYR B 1 463 ? -33.16405 -21.79792 17.14804 1.000 29.56235 462 TYR B CA 1
ATOM 8274 C C . TYR B 1 463 ? -32.82682 -20.33091 16.89719 1.000 29.45027 462 TYR B C 1
ATOM 8275 O O . TYR B 1 463 ? -31.71805 -20.00668 16.45774 1.000 29.30692 462 TYR B O 1
ATOM 8284 N N . ALA B 1 464 ? -33.76799 -19.44855 17.22481 1.000 29.45211 463 ALA B N 1
ATOM 8285 C CA . ALA B 1 464 ? -33.54959 -18.01377 17.11579 1.000 31.11986 463 ALA B CA 1
ATOM 8286 C C . ALA B 1 464 ? -32.59934 -17.53373 18.20996 1.000 30.52525 463 ALA B C 1
ATOM 8287 O O . ALA B 1 464 ? -32.33285 -18.23300 19.19095 1.000 30.05298 463 ALA B O 1
ATOM 8289 N N A GLN B 1 465 ? -32.09224 -16.31452 18.02849 0.517 31.17735 464 GLN B N 1
ATOM 8290 N N B GLN B 1 465 ? -32.08787 -16.31485 18.03068 0.483 31.39774 464 GLN B N 1
ATOM 8291 C CA A GLN B 1 465 ? -31.20798 -15.70736 19.01417 0.517 31.35336 464 GLN B CA 1
ATOM 8292 C CA B GLN B 1 465 ? -31.18736 -15.72358 19.01319 0.483 31.81699 464 GLN B CA 1
ATOM 8293 C C A GLN B 1 465 ? -31.90406 -15.64777 20.36765 0.517 32.25377 464 GLN B C 1
ATOM 8294 C C B GLN B 1 465 ? -31.88105 -15.61425 20.36532 0.483 32.46140 464 GLN B C 1
ATOM 8295 O O A GLN B 1 465 ? -33.07299 -15.25905 20.46244 0.517 32.79507 464 GLN B O 1
ATOM 8296 O O B GLN B 1 465 ? -33.02241 -15.15075 20.45785 0.483 33.02188 464 GLN B O 1
ATOM 8307 N N . GLY B 1 466 ? -31.18688 -16.05232 21.41569 1.000 31.34838 465 GLY B N 1
ATOM 8308 C CA . GLY B 1 466 ? -31.71478 -16.02492 22.76009 1.000 32.02109 465 GLY B CA 1
ATOM 8309 C C . GLY B 1 466 ? -32.43581 -17.28194 23.19902 1.000 31.91268 465 GLY B C 1
ATOM 8310 O O . GLY B 1 466 ? -32.80604 -17.37950 24.37861 1.000 33.47024 465 GLY B O 1
ATOM 8311 N N . ALA B 1 467 ? -32.65312 -18.24174 22.29658 1.000 30.89397 466 ALA B N 1
ATOM 8312 C CA . ALA B 1 467 ? -33.32058 -19.48548 22.66180 1.000 30.10865 466 ALA B CA 1
ATOM 8313 C C . ALA B 1 467 ? -32.51416 -20.24741 23.70977 1.000 29.31358 466 ALA B C 1
ATOM 8314 O O . ALA B 1 467 ? -31.27986 -20.24415 23.68988 1.000 28.77904 466 ALA B O 1
ATOM 8316 N N . LEU B 1 468 ? -33.22184 -20.91544 24.62322 1.000 30.48370 467 LEU B N 1
ATOM 8317 C CA . LEU B 1 468 ? -32.61278 -21.71479 25.68425 1.000 31.62366 467 LEU B CA 1
ATOM 8318 C C . LEU B 1 468 ? -32.97178 -23.18582 25.52788 1.000 31.87438 467 LEU B C 1
ATOM 8319 O O . LEU B 1 468 ? -34.14164 -23.52450 25.31618 1.000 32.65084 467 LEU B O 1
ATOM 8324 N N . VAL B 1 469 ? -31.96332 -24.05738 25.64164 1.000 32.51032 468 VAL B N 1
ATOM 8325 C CA . VAL B 1 469 ? -32.14640 -25.50430 25.57999 1.000 31.90561 468 VAL B CA 1
ATOM 8326 C C . VAL B 1 469 ? -31.32882 -26.15871 26.68547 1.000 32.69303 468 VAL B C 1
ATOM 8327 O O . VAL B 1 469 ? -30.35697 -25.59471 27.19115 1.000 33.16935 468 VAL B O 1
ATOM 8331 N N . SER B 1 470 ? -31.72668 -27.37497 27.04832 1.000 34.00405 469 SER B N 1
ATOM 8332 C CA . SER B 1 470 ? -30.92624 -28.20742 27.93211 1.000 36.74494 469 SER B CA 1
ATOM 8333 C C . SER B 1 470 ? -30.21895 -29.27407 27.10629 1.000 36.86452 469 SER B C 1
ATOM 8334 O O . SER B 1 470 ? -30.79347 -29.82797 26.16304 1.000 37.42463 469 SER B O 1
ATOM 8337 N N . TYR B 1 471 ? -28.96855 -29.55641 27.46039 1.000 36.26861 470 TYR B N 1
ATOM 8338 C CA . TYR B 1 471 ? -28.17378 -30.50798 26.69017 1.000 36.52024 470 TYR B CA 1
ATOM 8339 C C . TYR B 1 471 ? -26.96906 -30.92165 27.51433 1.000 37.51148 470 TYR B C 1
ATOM 8340 O O . TYR B 1 471 ? -26.18805 -30.06443 27.93792 1.000 36.77354 470 TYR B O 1
ATOM 8349 N N . GLN B 1 472 ? -26.82199 -32.22678 27.73866 1.000 38.32837 471 GLN B N 1
ATOM 8350 C CA . GLN B 1 472 ? -25.61010 -32.78703 28.33214 1.000 40.35774 471 GLN B CA 1
ATOM 8351 C C . GLN B 1 472 ? -25.26640 -32.12205 29.66426 1.000 40.31380 471 GLN B C 1
ATOM 8352 O O . GLN B 1 472 ? -24.11236 -31.78295 29.93981 1.000 40.35698 471 GLN B O 1
ATOM 8358 N N . GLY B 1 473 ? -26.29013 -31.92025 30.49444 1.000 40.03618 472 GLY B N 1
ATOM 8359 C CA . GLY B 1 473 ? -26.10004 -31.46521 31.85523 1.000 40.00074 472 GLY B CA 1
ATOM 8360 C C . GLY B 1 473 ? -26.18337 -29.97107 32.06717 1.000 39.12759 472 GLY B C 1
ATOM 8361 O O . GLY B 1 473 ? -26.08912 -29.52077 33.21632 1.000 40.63367 472 GLY B O 1
ATOM 8362 N N . TYR B 1 474 ? -26.36436 -29.18634 31.00951 1.000 35.92419 473 TYR B N 1
ATOM 8363 C CA . TYR B 1 474 ? -26.31102 -27.73784 31.12189 1.000 34.09746 473 TYR B CA 1
ATOM 8364 C C . TYR B 1 474 ? -27.45704 -27.11409 30.34327 1.000 33.10789 473 TYR B C 1
ATOM 8365 O O . TYR B 1 474 ? -28.10204 -27.76160 29.51521 1.000 34.26436 473 TYR B O 1
ATOM 8374 N N . VAL B 1 475 ? -27.70218 -25.83753 30.62750 1.000 32.02906 474 VAL B N 1
ATOM 8375 C CA . VAL B 1 475 ? -28.63412 -25.01459 29.86795 1.000 30.71364 474 VAL B CA 1
ATOM 8376 C C . VAL B 1 475 ? -27.81210 -24.04231 29.03451 1.000 29.12283 474 VAL B C 1
ATOM 8377 O O . VAL B 1 475 ? -26.87702 -23.40444 29.54186 1.000 29.06135 474 VAL B O 1
ATOM 8381 N N . TRP B 1 476 ? -28.15148 -23.94510 27.75475 1.000 27.90513 475 TRP B N 1
ATOM 8382 C CA . TRP B 1 476 ? -27.38830 -23.19373 26.77303 1.000 26.99340 475 TRP B CA 1
ATOM 8383 C C . TRP B 1 476 ? -28.30139 -22.17942 26.10080 1.000 27.00768 475 TRP B C 1
ATOM 8384 O O . TRP B 1 476 ? -29.50124 -22.42432 25.92929 1.000 27.97675 475 TRP B O 1
ATOM 8395 N N . GLN B 1 477 ? -27.71833 -21.04800 25.69550 1.000 25.92875 476 GLN B N 1
ATOM 8396 C CA . GLN B 1 477 ? -28.43924 -19.99312 24.99579 1.000 26.01192 476 GLN B CA 1
ATOM 8397 C C . GLN B 1 477 ? -27.74883 -19.67630 23.67622 1.000 25.53887 476 GLN B C 1
ATOM 8398 O O . GLN B 1 477 ? -26.52214 -19.56093 23.62513 1.000 26.17339 476 GLN B O 1
ATOM 8404 N N . THR B 1 478 ? -28.53148 -19.52750 22.60526 1.000 25.22569 477 THR B N 1
ATOM 8405 C CA . THR B 1 478 ? -27.93202 -19.13771 21.33211 1.000 24.94342 477 THR B CA 1
ATOM 8406 C C . THR B 1 478 ? -27.49605 -17.68174 21.38873 1.000 25.37815 477 THR B C 1
ATOM 8407 O O . THR B 1 478 ? -28.20239 -16.82242 21.93138 1.000 26.43940 477 THR B O 1
ATOM 8411 N N . LYS B 1 479 ? -26.32468 -17.40762 20.81232 1.000 23.19265 478 LYS B N 1
ATOM 8412 C CA . LYS B 1 479 ? -25.80024 -16.04536 20.76021 1.000 23.94340 478 LYS B CA 1
ATOM 8413 C C . LYS B 1 479 ? -26.36395 -15.26715 19.58178 1.000 24.67715 478 LYS B C 1
ATOM 8414 O O . LYS B 1 479 ? -26.44718 -14.03262 19.63800 1.000 25.59417 478 LYS B O 1
ATOM 8420 N N . TRP B 1 480 ? -26.71842 -15.96621 18.50969 1.000 25.73412 479 TRP B N 1
ATOM 8421 C CA . TRP B 1 480 ? -27.41075 -15.39165 17.36721 1.000 26.98378 479 TRP B CA 1
ATOM 8422 C C . TRP B 1 480 ? -28.34776 -16.46992 16.84094 1.000 28.97947 479 TRP B C 1
ATOM 8423 O O . TRP B 1 480 ? -28.44123 -17.55723 17.41328 1.000 29.52807 479 TRP B O 1
ATOM 8434 N N . GLY B 1 481 ? -29.06764 -16.16490 15.76355 1.000 30.52739 480 GLY B N 1
ATOM 8435 C CA . GLY B 1 481 ? -29.88999 -17.16281 15.10888 1.000 31.90461 480 GLY B CA 1
ATOM 8436 C C . GLY B 1 481 ? -29.69794 -17.07177 13.60888 1.000 33.19680 480 GLY B C 1
ATOM 8437 O O . GLY B 1 481 ? -29.14535 -16.09156 13.10399 1.000 35.37186 480 GLY B O 1
ATOM 8438 N N . TYR B 1 482 ? -30.14636 -18.10910 12.89396 1.000 32.95071 481 TYR B N 1
ATOM 8439 C CA . TYR B 1 482 ? -30.73167 -19.32539 13.46217 1.000 31.67204 481 TYR B CA 1
ATOM 8440 C C . TYR B 1 482 ? -29.66420 -20.40508 13.58529 1.000 32.68451 481 TYR B C 1
ATOM 8441 O O . TYR B 1 482 ? -28.84762 -20.57937 12.67956 1.000 35.29439 481 TYR B O 1
ATOM 8450 N N . ILE B 1 483 ? -29.67997 -21.13058 14.70476 1.000 28.89514 482 ILE B N 1
ATOM 8451 C CA . ILE B 1 483 ? -28.66428 -22.12487 15.03137 1.000 28.38402 482 ILE B CA 1
ATOM 8452 C C . ILE B 1 483 ? -29.28692 -23.50857 14.95416 1.000 29.33790 482 ILE B C 1
ATOM 8453 O O . ILE B 1 483 ? -30.40818 -23.71985 15.42967 1.000 29.78018 482 ILE B O 1
ATOM 8458 N N A THR B 1 484 ? -28.54133 -24.45650 14.36980 0.537 29.39017 483 THR B N 1
ATOM 8459 N N B THR B 1 484 ? -28.56228 -24.45302 14.35311 0.463 29.17803 483 THR B N 1
ATOM 8460 C CA A THR B 1 484 ? -28.93234 -25.86118 14.32255 0.537 29.95928 483 THR B CA 1
ATOM 8461 C CA B THR B 1 484 ? -28.95232 -25.85648 14.37624 0.463 29.37916 483 THR B CA 1
ATOM 8462 C C A THR B 1 484 ? -27.82877 -26.79134 14.81642 0.537 30.54792 483 THR B C 1
ATOM 8463 C C B THR B 1 484 ? -27.89583 -26.77247 14.97634 0.463 29.92919 483 THR B C 1
ATOM 8464 O O A THR B 1 484 ? -27.98260 -28.01517 14.72630 0.537 31.81849 483 THR B O 1
ATOM 8465 O O B THR B 1 484 ? -28.16268 -27.96837 15.13810 0.463 30.63768 483 THR B O 1
ATOM 8472 N N . SER B 1 485 ? -26.71984 -26.25332 15.31655 1.000 29.70926 484 SER B N 1
ATOM 8473 C CA . SER B 1 485 ? -25.63932 -27.08890 15.81339 1.000 29.62485 484 SER B CA 1
ATOM 8474 C C . SER B 1 485 ? -25.96251 -27.60428 17.21372 1.000 29.72672 484 SER B C 1
ATOM 8475 O O . SER B 1 485 ? -26.78680 -27.04002 17.94090 1.000 29.71334 484 SER B O 1
ATOM 8478 N N . ALA B 1 486 ? -25.28794 -28.68503 17.59392 1.000 29.49393 485 ALA B N 1
ATOM 8479 C CA . ALA B 1 486 ? -25.43218 -29.19942 18.94960 1.000 29.35149 485 ALA B CA 1
ATOM 8480 C C . ALA B 1 486 ? -24.71696 -28.27963 19.93712 1.000 28.32689 485 ALA B C 1
ATOM 8481 O O . ALA B 1 486 ? -23.59353 -27.83990 19.67219 1.000 28.31669 485 ALA B O 1
ATOM 8483 N N . PRO B 1 487 ? -25.34117 -27.96345 21.07191 1.000 27.72509 486 PRO B N 1
ATOM 8484 C CA . PRO B 1 487 ? -24.70130 -27.06386 22.04134 1.000 28.04222 486 PRO B CA 1
ATOM 8485 C C . PRO B 1 487 ? -23.34202 -27.58770 22.47065 1.000 29.41496 486 PRO B C 1
ATOM 8486 O O . PRO B 1 487 ? -23.17976 -28.77165 22.78221 1.000 30.42117 486 PRO B O 1
ATOM 8490 N N . GLY B 1 488 ? -22.36018 -26.68738 22.47744 1.000 29.00483 487 GLY B N 1
ATOM 8491 C CA . GLY B 1 488 ? -21.00015 -27.02601 22.81806 1.000 30.70174 487 GLY B CA 1
ATOM 8492 C C . GLY B 1 488 ? -20.14334 -27.46244 21.65321 1.000 31.10919 487 GLY B C 1
ATOM 8493 O O . GLY B 1 488 ? -18.92185 -27.56995 21.81378 1.000 33.32259 487 GLY B O 1
ATOM 8494 N N . SER B 1 489 ? -20.73684 -27.70631 20.48340 1.000 29.69990 488 SER B N 1
ATOM 8495 C CA . SER B 1 489 ? -19.98220 -28.19183 19.33591 1.000 30.80865 488 SER B CA 1
ATOM 8496 C C . SER B 1 489 ? -19.32987 -27.08124 18.52265 1.000 30.00029 488 SER B C 1
ATOM 8497 O O . SER B 1 489 ? -18.45417 -27.36863 17.69802 1.000 31.67102 488 SER B O 1
ATOM 8500 N N . ASP B 1 490 ? -19.73161 -25.83325 18.72115 1.000 27.40944 489 ASP B N 1
ATOM 8501 C CA . ASP B 1 490 ? -19.15199 -24.71847 17.98491 1.000 26.77063 489 ASP B CA 1
ATOM 8502 C C . ASP B 1 490 ? -19.34188 -23.47289 18.83467 1.000 27.21525 489 ASP B C 1
ATOM 8503 O O . ASP B 1 490 ? -19.63499 -23.56437 20.03030 1.000 32.29269 489 ASP B O 1
ATOM 8508 N N . SER B 1 491 ? -19.18261 -22.30910 18.22873 1.000 24.25157 490 SER B N 1
ATOM 8509 C CA . SER B 1 491 ? -19.17415 -21.07430 18.99978 1.000 24.28386 490 SER B CA 1
ATOM 8510 C C . SER B 1 491 ? -20.55557 -20.46968 19.21353 1.000 23.31604 490 SER B C 1
ATOM 8511 O O . SER B 1 491 ? -20.64902 -19.39846 19.82140 1.000 24.08126 490 SER B O 1
ATOM 8514 N N . ALA B 1 492 ? -21.62908 -21.10565 18.73828 1.000 23.60294 491 ALA B N 1
ATOM 8515 C CA . ALA B 1 492 ? -22.91460 -20.41604 18.69049 1.000 23.62465 491 ALA B CA 1
ATOM 8516 C C . ALA B 1 492 ? -23.66909 -20.44013 20.00962 1.000 24.25275 491 ALA B C 1
ATOM 8517 O O . ALA B 1 492 ? -24.59031 -19.63328 20.18986 1.000 24.32887 491 ALA B O 1
ATOM 8519 N N . TRP B 1 493 ? -23.32252 -21.34748 20.92043 1.000 24.07568 492 TRP B N 1
ATOM 8520 C CA . TRP B 1 493 ? -24.09284 -21.55471 22.13688 1.000 24.44325 492 TRP B CA 1
ATOM 8521 C C . TRP B 1 493 ? -23.28943 -21.08685 23.33730 1.000 25.28924 492 TRP B C 1
ATOM 8522 O O . TRP B 1 493 ? -22.10481 -21.41453 23.46740 1.000 26.56563 492 TRP B O 1
ATOM 8533 N N . LEU B 1 494 ? -23.94042 -20.33074 24.20938 1.000 23.99440 493 LEU B N 1
ATOM 8534 C CA . LEU B 1 494 ? -23.35415 -19.90045 25.46943 1.000 24.66609 493 LEU B CA 1
ATOM 8535 C C . LEU B 1 494 ? -23.88572 -20.79782 26.58247 1.000 25.34565 493 LEU B C 1
ATOM 8536 O O . LEU B 1 494 ? -25.10202 -20.96012 26.72769 1.000 25.86731 493 LEU B O 1
ATOM 8541 N N . LYS B 1 495 ? -22.98207 -21.38675 27.36185 1.000 23.68406 494 LYS B N 1
ATOM 8542 C CA . LYS B 1 495 ? -23.40182 -22.16324 28.52671 1.000 23.76507 494 LYS B CA 1
ATOM 8543 C C . LYS B 1 495 ? -23.83056 -21.19083 29.62084 1.000 27.46634 494 LYS B C 1
ATOM 8544 O O . LYS B 1 495 ? -22.99168 -20.47230 30.17619 1.000 28.93373 494 LYS B O 1
ATOM 8550 N N . VAL B 1 496 ? -25.13156 -21.14167 29.91947 1.000 27.57034 495 VAL B N 1
ATOM 8551 C CA . VAL B 1 496 ? -25.66162 -20.14224 30.84214 1.000 28.35133 495 VAL B CA 1
ATOM 8552 C C . VAL B 1 496 ? -26.09622 -20.70462 32.18916 1.000 29.85733 495 VAL B C 1
ATOM 8553 O O . VAL B 1 496 ? -26.18372 -19.93174 33.15784 1.000 30.34180 495 VAL B O 1
ATOM 8557 N N . GLY B 1 497 ? -26.38232 -22.00364 32.28915 1.000 30.24544 496 GLY B N 1
ATOM 8558 C CA . GLY B 1 497 ? -26.81098 -22.57277 33.55273 1.000 32.74672 496 GLY B CA 1
ATOM 8559 C C . GLY B 1 497 ? -26.48501 -24.04797 33.62638 1.000 35.04452 496 GLY B C 1
ATOM 8560 O O . GLY B 1 497 ? -26.02787 -24.65620 32.65749 1.000 34.84514 496 GLY B O 1
ATOM 8561 N N A ARG B 1 498 ? -26.73038 -24.61773 34.80319 0.538 36.48086 497 ARG B N 1
ATOM 8562 N N B ARG B 1 498 ? -26.70522 -24.62373 34.80474 0.462 37.07590 497 ARG B N 1
ATOM 8563 C CA A ARG B 1 498 ? -26.52576 -26.03470 35.04975 0.538 38.32187 497 ARG B CA 1
ATOM 8564 C CA B ARG B 1 498 ? -26.51614 -26.05255 34.99700 0.462 39.34205 497 ARG B CA 1
ATOM 8565 C C A ARG B 1 498 ? -27.85612 -26.67523 35.41657 0.538 41.05290 497 ARG B C 1
ATOM 8566 C C B ARG B 1 498 ? -27.82252 -26.68960 35.44618 0.462 41.58884 497 ARG B C 1
ATOM 8567 O O A ARG B 1 498 ? -28.73314 -26.02988 35.99733 0.538 41.41518 497 ARG B O 1
ATOM 8568 O O B ARG B 1 498 ? -28.64609 -26.05707 36.11268 0.462 42.00571 497 ARG B O 1
ATOM 8583 N N . LEU B 1 499 ? -28.00670 -27.94723 35.06138 1.000 42.98262 498 LEU B N 1
ATOM 8584 C CA . LEU B 1 499 ? -29.20399 -28.68613 35.42522 1.000 46.03558 498 LEU B CA 1
ATOM 8585 C C . LEU B 1 499 ? -29.06135 -29.22243 36.84161 1.000 50.44404 498 LEU B C 1
ATOM 8586 O O . LEU B 1 499 ? -27.97107 -29.62021 37.26207 1.000 51.31301 498 LEU B O 1
ATOM 8591 N N . ALA B 1 500 ? -30.16797 -29.22021 37.57799 1.000 53.02654 499 ALA B N 1
ATOM 8592 C CA . ALA B 1 500 ? -30.18508 -29.75823 38.93281 1.000 56.21255 499 ALA B CA 1
ATOM 8593 C C . ALA B 1 500 ? -30.23049 -31.27886 38.88920 1.000 58.40475 499 ALA B C 1
ATOM 8594 O O . ALA B 1 500 ? -29.23297 -31.92828 38.57757 1.000 59.95145 499 ALA B O 1
#

Nearest PDB structures (foldseek):
  3wd0-assembly1_A  TM=1.001E+00  e=0.000E+00  Serratia marcescens
  1e6p-assembly1_A  TM=9.884E-01  e=0.000E+00  Serratia marcescens
  7cb1-assembly1_B  TM=9.824E-01  e=0.000E+00  Serratia marcescens
  1goi-assembly1_A  TM=9.889E-01  e=0.000E+00  Serratia marcescens
  1h0i-assembly2_B  TM=9.719E-01  e=1.350E-103  Serratia marcescens

Sequence (997 aa):
STRKAVIGYYFIPTNQINNYTETDTSVVPFPVSNITPAKAKQLTHINFSFLDIINSNNLECCAWDPATNDAKKARDVVNRLTALKKAHNPSLRIMMFSIIGGWYYSNDLGVSHANYVNAVKKTPAARTKFAQSCCVRRIMMKDDYGFDGVDIIDWEYPQQAAAAEEVDGFIAALQEEIRTLLNQQTIADGRQALPYQLTIAGAGGAFFLSRYYSKLAQIIVAPLDYINLMMTYDLAGPWEKKIITNHQAALFGDAAGPTFYNALREANLGWSWEELTRAFPSPFSLTVDAAVQQHLMMMMEEGVPSAKIVMMGVPFYGRAFKGVSSGGNGGQYSSHSSTPGEDDPYYPNADYWLVGCDECVRDKDPRIASYRRQLEEQMMLLQQGNYGYQQRLWNDDKTKTPYLYHAQNGLFVTYDDAESFKYKAKYIKQQQQLGGVMMFWHLGQDNRNGDLLAALDRYFNAADYDDSQLDDMGTGLRYTGVGPGNLPIIMMTTAPAYVPGTTYAQQGALVSYQGYVWQTKKWGYITSAPGSDSAWLKVGRLAASTRKAVIGYYFIPTNQINNYTETDTSVVPFPVSNITPAKAKQLTHINFSFLDINSNNLECCAWDPATNDAKKARDVVNRLTALKKAHNPSLRIMMFSIIGGWYYSNDLGVSHANYVNAVKKTPAARTKFAQQSCCVRRIMMKDDYGFDGVDIIDWEYPQQAAAAEEVDGFIAALQEEIRTLLNQQTIADGRQALPYQLTIAGAGGAFFLSRYYSKLAQIIVAPLDYIINLMMTYDLAGPWEKKIITNHQAALFGDAAGPTFYNALREANLGWSWEELTRAFPSPFSLTVDAAVQQHLMMMMEEGVPSAKIVMMGVVPFYGRAFKGVSSGGNGGQYSSHSSTPGEDDPYYPNADYWLVGCDECVRDKDPRIASYRRQLEEQMMLLQGNYGYQQRLWNDDKKTKTPYLYHAQNGLFVTYDDAESFKYKAKYIKKQQQQLGGVMMFWHLGQDNRNGDLLAALDRYFNAADDYDDSQQLDDMGTGLRYTGVGPGNLPIMTTAPAYVPGTTYAQQGALVSYQGYVWQTKWGYITTSAPGSDSAWLKVGRRLA

Organism: Serratia marcescens (NCBI:txid615)

B-factor: mean 28.95, std 13.67, range [14.63, 86.55]

Secondary structure (DSSP, 8-state):
-PPPEEEEEEE--HHHHHT--SS-TTT-SS-GGGS-HHHHHH-SEEEEEEEEE-TTSSEE--TTS-HHHHHHHHHHHHHGGGG-TT-EEEEEEE-HHHHSTTSTTHHHHHHHTSSHHHHHHHHHHHHHHHHHHT-SEEEEE-S---HHHHHHHHHHHHHHHHHHHHHHHHTT-TTS--EEEEEEE-SHHHHTTTGGGHHHHHTT-SEEEEE---SS-TTSSB---SS-SSB-TTS--B--GGGGSS----HHHHHHH--SSB---HHHHHHHHHHSTT--GGGEEEEEESEEEEE-S--SSSTTTT-B------SS-SSS---STT-HHHHHTT-TTEEEHHHHHHHHHSSS-EEEEEETTTTEEEEEETTTTEEEE---HHHHHHHHHHHHHTT--EEEEE-GGGS-TT-HHHHHHHHHHH-TT---TT----SPBPP----TTSPPB---PBP-TT--BPTT-EEEETTEEEEESSS-B-SPTTSSTTEEEEEE---/-PPPEEEEEEE--HHHHHT--SS-TTT-SS-GGGS-HHHHHH-SEEEEEEEEE-TTSSEE--TTS-HHHHHHHHHHHHHGGGG-TT-EEEEEEE-HHHHSTTSTTHHHHHHHTSSHHHHHHHHHHHHHHHHHHT-SEEEEE-S---GGGHHHHHHHHHHHHHHHHHHHHHTT-TTS--EEEEEEE-SHHHHTTTGGGHHHHHTT-SEEEEE---SS-TTSSB---SS-SSB-TTS--B--GGGGSS----HHHHHHH--SSB---HHHHHHHHHTSTT--GGGEEEEEESEEEEE-S--SSSTTTT-B------SS-SSS---STT-HHHHHTT-TTEEEHHHHHHHHHSSS-EEEEEETTTTEEEEEETTTTEEEE---HHHHHHHHHHHHHTT--EEEEE-GGGS-TT-HHHHHHHHHHH-TT---TT----SPBPP----TTSPPB---PBP-TT--BPTT-EEEETTEEEEESSS-B-SPTTSSTTEEEEEE--

Radius of gyration: 36.48 Å; Cα contacts (8 Å, |Δi|>4): 2366; chains: 2; bounding box: 66×66×113 Å

InterPro domains:
  IPR001223 Glycoside hydrolase family 18, catalytic domain [PF00704] (25-408)
  IPR001223 Glycoside hydrolase family 18, catalytic domain [PS51910] (6-425)
  IPR001579 Glycosyl hydrolase family 18, active site [PS01095] (136-144)
  IPR003610 Carbohydrate binding module family 5/12 [SM00495] (453-495)
  IPR011583 Chitinase II/V-like, catalytic domain [SM00636] (16-408)
  IPR017853 Glycoside hydrolase superfamily [SSF51445] (4-436)
  IPR029070 Chitinase insertion domain superfamily [G3DSA:3.10.50.10] (291-380)
  IPR029070 Chitinase insertion domain superfamily [SSF54556] (292-379)
  IPR036573 Carbohydrate-binding module superfamily 5/12 [SSF51055] (449-496)
  IPR050314 Glycosyl hydrolase family 18 [PTHR11177] (25-414)

Solvent-accessible surface area: 39314 Å² total; per-residue (Å²): 164,120,94,36,2,0,1,0,6,3,75,6,44,30,96,33,6,46,91,16,35,58,130,61,95,99,55,2,37,24,5,4,61,45,3,52,64,61,26,0,110,35,0,11,4,0,1,1,0,44,0,15,3,52,102,75,40,33,6,18,28,35,137,68,21,67,65,75,59,0,77,50,0,0,82,93,0,28,64,16,53,94,69,8,124,50,1,22,0,1,0,0,0,1,1,131,148,30,0,20,57,167,13,102,11,34,61,26,2,32,60,0,6,141,63,97,79,16,35,52,83,3,0,88,1,0,13,125,25,0,89,78,21,34,3,1,0,0,0,7,1,8,18,14,2,58,69,104,29,2,86,12,8,6,28,2,0,88,50,0,49,74,38,0,66,103,36,12,126,78,56,57,54,116,106,29,51,7,16,0,1,4,4,0,0,4,13,0,59,81,0,21,43,6,0,37,63,0,34,87,0,0,70,11,3,40,37,0,0,0,22,0,17,53,13,1,0,20,140,59,166,54,0,16,0,0,1,5,0,4,2,24,85,71,13,33,72,27,26,0,0,0,26,9,12,131,28,46,42,14,38,32,67,3,52,78,0,3,43,37,91,12,20,18,6,0,4,1,1,0,22,1,0,22,0,17,116,61,10,59,30,65,47,0,0,0,0,0,0,1,11,0,33,2,0,50,42,14,62,48,90,69,12,1,11,36,8,69,32,60,10,26,41,105,121,119,17,73,82,78,80,60,24,4,50,16,5,102,34,4,81,121,85,138,31,0,13,56,1,8,30,47,6,3,46,94,0,67,140,32,161,81,54,24,111,85,45,72,14,84,87,2,7,1,0,14,1,32,7,70,164,80,8,4,0,0,2,9,3,11,31,68,0,0,54,24,1,0,24,6,0,69,99,58,124,1,9,0,0,0,0,54,31,6,12,20,6,14,198,117,2,65,0,1,36,12,0,31,96,11,31,71,32,114,112,39,111,22,76,164,37,105,19,21,105,5,85,96,23,104,4,25,6,54,36,39,19,54,89,60,120,17,103,70,24,78,105,66,55,90,25,50,123,30,28,66,2,16,60,140,38,75,0,26,57,4,18,24,34,160,10,71,27,33,5,49,77,67,38,3,9,20,79,4,0,115,64,71,153,165,122,94,38,2,0,1,0,5,3,76,6,43,30,96,32,6,48,90,14,35,58,132,61,96,99,54,1,37,25,5,4,61,46,3,52,65,61,26,0,111,35,0,11,4,0,1,1,0,43,0,15,2,51,101,75,41,36,3,16,29,36,137,67,21,69,64,77,60,0,76,48,0,0,82,92,0,27,64,17,52,94,70,8,124,50,1,21,0,0,0,0,0,1,1,131,149,30,0,19,56,166,12,104,12,34,60,26,1,33,54,0,6,139,60,96,77,16,35,52,84,4,0,101,2,0,12,120,8,0,90,74,21,34,4,1,0,0,0,6,1,8,19,14,2,60,61,104,36,1,87,13,7,6,28,2,2,87,50,0,50,75,39,0,67,103,36,11,126,79,56,56,54,116,106,30,50,7,15,0,2,5,4,0,1,4,13,0,60,82,0,20,44,5,0,40,63,0,36,88,0,0,70,10,3,40,38,0,0,0,22,0,18,51,13,1,0,20,141,59,165,52,0,16,0,0,1,5,0,4,2,25,86,71,13,32,72,28,25,0,0,0,26,8,12,132,28,45,43,13,38,32,67,3,51,79,0,3,42,36,91,12,19,19,5,0,3,1,2,0,21,1,0,21,0,17,123,55,10,60,30,64,48,0,0,0,0,0,0,0,10,0,32,2,1,51,40,13,68,51,90,68,13,0,11,35,12,62,33,60,10,26,41,103,123,117,16,72,81,78,79,61,24,4,50,16,4,100,35,2,81,121,83,139,31,0,12,56,1,6,26,47,6,3,45,93,1,68,145,31,160,80,54,24,109,83,46,72,13,84,87,3,6,1,0,13,1,32,7,70,164,79,8,4,0,0,2,9,2,11,32,70,0,0,54,24,1,0,23,6,0,68,104,58,126,1,9,0,0,0,0,54,32,5,12,21,6,14,199,118,2,63,0,1,36,11,0,30,96,12,30,70,33,113,110,39,108,22,75,162,36,106,21,20,104,4,85,98,22,103,3,25,7,64,37,38,20,55,83,53,120,23,103,69,23,79,105,65,55,88,26,49,122,30,29,71,2,16,61,138,38,78,0,25,56,4,17,25,34,158,11,72,28,32,6,50,78,61,39,3,10,20,79,4,0,115,67,122